Protein AF-A0A538HF07-F1 (afdb_monomer_lite)

Radius of gyration: 34.12 Å; chains: 1; bounding box: 93×125×79 Å

Structure (mmCIF, N/CA/C/O backbone):
data_AF-A0A538HF07-F1
#
_entry.id   AF-A0A538HF07-F1
#
loop_
_atom_site.group_PDB
_atom_site.id
_atom_site.type_symbol
_atom_site.label_atom_id
_atom_site.label_alt_id
_atom_site.label_comp_id
_atom_site.label_asym_id
_atom_site.label_entity_id
_atom_site.label_seq_id
_atom_site.pdbx_PDB_ins_code
_atom_site.Cartn_x
_atom_site.Cartn_y
_atom_site.Cartn_z
_atom_site.occupancy
_atom_site.B_iso_or_equiv
_atom_site.auth_seq_id
_atom_site.auth_comp_id
_atom_site.auth_asym_id
_atom_site.auth_atom_id
_atom_site.pdbx_PDB_model_num
ATOM 1 N N . MET A 1 1 ? 38.268 -44.925 -5.610 1.00 30.72 1 MET A N 1
ATOM 2 C CA . MET A 1 1 ? 37.942 -46.298 -6.066 1.00 30.72 1 MET A CA 1
ATOM 3 C C . MET A 1 1 ? 36.484 -46.274 -6.514 1.00 30.72 1 MET A C 1
ATOM 5 O O . MET A 1 1 ? 35.662 -45.876 -5.710 1.00 30.72 1 MET A O 1
ATOM 9 N N . ARG A 1 2 ? 36.176 -46.289 -7.828 1.00 22.30 2 ARG A N 1
ATOM 10 C CA . ARG A 1 2 ? 35.746 -47.477 -8.625 1.00 22.30 2 ARG A CA 1
ATOM 11 C C . ARG A 1 2 ? 34.731 -48.328 -7.835 1.00 22.30 2 ARG A C 1
ATOM 13 O O . ARG A 1 2 ? 35.088 -48.748 -6.749 1.00 22.30 2 ARG A O 1
ATOM 20 N N . ALA A 1 3 ? 33.506 -48.627 -8.270 1.00 22.14 3 ALA A N 1
ATOM 21 C CA . ALA A 1 3 ? 32.968 -49.020 -9.583 1.00 22.14 3 ALA A CA 1
ATOM 22 C C . ALA A 1 3 ? 31.409 -49.016 -9.469 1.00 22.14 3 ALA A C 1
ATOM 24 O O . ALA A 1 3 ? 30.913 -49.189 -8.363 1.00 22.14 3 ALA A O 1
ATOM 25 N N . ARG A 1 4 ? 30.603 -48.628 -10.482 1.00 22.08 4 ARG A N 1
ATOM 26 C CA . ARG A 1 4 ? 30.046 -49.456 -11.598 1.00 22.08 4 ARG A CA 1
ATOM 27 C C . ARG A 1 4 ? 29.388 -50.767 -11.115 1.00 22.08 4 ARG A C 1
ATOM 29 O O . ARG A 1 4 ? 29.988 -51.437 -10.295 1.00 22.08 4 ARG A O 1
ATOM 36 N N . ALA A 1 5 ? 28.283 -51.293 -11.645 1.00 23.44 5 ALA A N 1
ATOM 37 C CA . ALA A 1 5 ? 27.321 -50.981 -12.713 1.00 23.44 5 ALA A CA 1
ATOM 38 C C . ALA A 1 5 ? 26.344 -52.198 -12.785 1.00 23.44 5 ALA A C 1
ATOM 40 O O . ALA A 1 5 ? 26.513 -53.129 -12.002 1.00 23.44 5 ALA A O 1
ATOM 41 N N . VAL A 1 6 ? 25.485 -52.235 -13.822 1.00 21.48 6 VAL A N 1
ATOM 42 C CA . VAL A 1 6 ? 24.792 -53.412 -14.428 1.00 21.48 6 VAL A CA 1
ATOM 43 C C . VAL A 1 6 ? 23.362 -53.632 -13.888 1.00 21.48 6 VAL A C 1
ATOM 45 O O . VAL A 1 6 ? 23.205 -53.898 -12.707 1.00 21.48 6 VAL A O 1
ATOM 48 N N . VAL A 1 7 ? 22.256 -53.336 -14.604 1.00 22.55 7 VAL A N 1
ATOM 49 C CA . VAL A 1 7 ? 21.733 -53.703 -15.959 1.00 22.55 7 VAL A CA 1
ATOM 50 C C . VAL A 1 7 ? 21.274 -55.164 -16.063 1.00 22.55 7 VAL A C 1
ATOM 52 O O . VAL A 1 7 ? 22.055 -56.040 -15.731 1.00 22.55 7 VAL A O 1
ATOM 55 N N . VAL A 1 8 ? 20.050 -55.390 -16.582 1.00 21.86 8 VAL A N 1
ATOM 56 C CA . VAL A 1 8 ? 19.571 -56.469 -17.506 1.00 21.86 8 VAL A CA 1
ATOM 57 C C . VAL A 1 8 ? 18.020 -56.507 -17.421 1.00 21.86 8 VAL A C 1
ATOM 59 O O . VAL A 1 8 ? 17.496 -56.619 -16.321 1.00 21.86 8 VAL A O 1
ATOM 62 N N . LEU A 1 9 ? 17.275 -56.114 -18.479 1.00 22.00 9 LEU A N 1
ATOM 63 C CA . LEU A 1 9 ? 16.727 -56.921 -19.618 1.00 22.00 9 LEU A CA 1
ATOM 64 C C . LEU A 1 9 ? 15.464 -57.726 -19.189 1.00 22.00 9 LEU A C 1
ATOM 66 O O . LEU A 1 9 ? 15.476 -58.269 -18.099 1.00 22.00 9 LEU A O 1
ATOM 70 N N . MET A 1 10 ? 14.344 -57.897 -19.912 1.00 21.47 10 MET A N 1
ATOM 71 C CA . MET A 1 10 ? 13.984 -57.952 -21.346 1.00 21.47 10 MET A CA 1
ATOM 72 C C . MET A 1 10 ? 12.428 -57.901 -21.474 1.00 21.47 10 MET A C 1
ATOM 74 O O . MET A 1 10 ? 11.765 -58.327 -20.537 1.00 21.47 10 MET A O 1
ATOM 78 N N . MET A 1 11 ? 11.838 -57.263 -22.508 1.00 21.69 11 MET A N 1
ATOM 79 C CA . MET A 1 11 ? 11.136 -57.856 -23.696 1.00 21.69 11 MET A CA 1
ATOM 80 C C . MET A 1 11 ? 9.912 -58.764 -23.406 1.00 21.69 11 MET A C 1
ATOM 82 O O . MET A 1 11 ? 9.958 -59.539 -22.469 1.00 21.69 11 MET A O 1
ATOM 86 N N . ALA A 1 12 ? 8.821 -58.859 -24.184 1.00 22.27 12 ALA A N 1
ATOM 87 C CA . ALA A 1 12 ? 8.320 -58.292 -25.449 1.00 22.27 12 ALA A CA 1
ATOM 88 C C . ALA A 1 12 ? 6.874 -58.832 -25.690 1.00 22.27 12 ALA A C 1
ATOM 90 O O . ALA A 1 12 ? 6.465 -59.770 -25.011 1.00 22.27 12 ALA A O 1
ATOM 91 N N . GLY A 1 13 ? 6.163 -58.328 -26.718 1.00 21.56 13 GLY A N 1
ATOM 92 C CA . GLY A 1 13 ? 5.029 -59.017 -27.386 1.00 21.56 13 GLY A CA 1
ATOM 93 C C . GLY A 1 13 ? 3.684 -58.265 -27.314 1.00 21.56 13 GLY A C 1
ATOM 94 O O . GLY A 1 13 ? 3.102 -58.261 -26.243 1.00 21.56 13 GLY A O 1
ATOM 95 N N . VAL A 1 14 ? 3.167 -57.493 -28.290 1.00 23.50 14 VAL A N 1
ATOM 96 C CA . VAL A 1 14 ? 2.833 -57.684 -29.733 1.00 23.50 14 VAL A CA 1
ATOM 97 C C . VAL A 1 14 ? 1.305 -57.815 -29.961 1.00 23.50 14 VAL A C 1
ATOM 99 O O . VAL A 1 14 ? 0.704 -58.767 -29.484 1.00 23.50 14 VAL A O 1
ATOM 102 N N . SER A 1 15 ? 0.769 -56.897 -30.797 1.00 21.88 15 SER A N 1
ATOM 103 C CA . SER A 1 15 ? -0.418 -56.975 -31.700 1.00 21.88 15 SER A CA 1
ATOM 104 C C . SER A 1 15 ? -1.835 -57.143 -31.115 1.00 21.88 15 SER A C 1
ATOM 106 O O . SER A 1 15 ? -2.015 -57.811 -30.115 1.00 21.88 15 SER A O 1
ATOM 108 N N . ALA A 1 16 ? -2.942 -56.691 -31.722 1.00 21.72 16 ALA A N 1
ATOM 109 C CA . ALA A 1 16 ? -3.279 -55.807 -32.850 1.00 21.72 16 ALA A CA 1
ATOM 110 C C . ALA A 1 16 ? -4.834 -55.701 -32.922 1.00 21.72 16 ALA A C 1
ATOM 112 O O . ALA A 1 16 ? -5.527 -56.512 -32.314 1.00 21.72 16 ALA A O 1
ATOM 113 N N . CYS A 1 17 ? -5.334 -54.783 -33.765 1.00 20.75 17 CYS A N 1
ATOM 114 C CA . CYS A 1 17 ? -6.664 -54.745 -34.417 1.00 20.75 17 CYS A CA 1
ATOM 115 C C . CYS A 1 17 ? -7.893 -54.129 -33.698 1.00 20.75 17 CYS A C 1
ATOM 117 O O . CYS A 1 17 ? -8.545 -54.740 -32.861 1.00 20.75 17 CYS A O 1
ATOM 119 N N . SER A 1 18 ? -8.287 -52.949 -34.201 1.00 22.86 18 SER A N 1
ATOM 120 C CA . SER A 1 18 ? -9.673 -52.439 -34.364 1.00 22.86 18 SER A CA 1
ATOM 121 C C . SER A 1 18 ? -10.415 -53.220 -35.495 1.00 22.86 18 SER A C 1
ATOM 123 O O . SER A 1 18 ? -9.762 -54.095 -36.071 1.00 22.86 18 SER A O 1
ATOM 125 N N . PRO A 1 19 ? -11.666 -52.910 -35.957 1.00 39.81 19 PRO A N 1
ATOM 126 C CA . PRO A 1 19 ? -12.595 -51.800 -35.633 1.00 39.81 19 PRO A CA 1
ATOM 127 C C . PRO A 1 19 ? -14.130 -52.137 -35.674 1.00 39.81 19 PRO A C 1
ATOM 129 O O . PRO A 1 19 ? -14.523 -53.278 -35.880 1.00 39.81 19 PRO A O 1
ATOM 132 N N . HIS A 1 20 ? -14.961 -51.073 -35.606 1.00 24.64 20 HIS A N 1
ATOM 133 C CA . HIS A 1 20 ? -16.383 -50.938 -36.035 1.00 24.64 20 HIS A CA 1
ATOM 134 C C . HIS A 1 20 ? -17.462 -51.531 -35.110 1.00 24.64 20 HIS A C 1
ATOM 136 O O . HIS A 1 20 ? -17.249 -52.551 -34.482 1.00 24.64 20 HIS A O 1
ATOM 142 N N . ALA A 1 21 ? -18.700 -51.040 -35.021 1.00 24.34 21 ALA A N 1
ATOM 143 C CA . ALA A 1 21 ? -19.414 -49.793 -35.324 1.00 24.34 21 ALA A CA 1
ATOM 144 C C . ALA A 1 21 ? -20.867 -50.021 -34.824 1.00 24.34 21 ALA A C 1
ATOM 146 O O . ALA A 1 21 ? -21.259 -51.175 -34.640 1.00 24.34 21 ALA A O 1
ATOM 147 N N . SER A 1 22 ? -21.674 -48.954 -34.743 1.00 23.77 22 SER A N 1
ATOM 148 C CA . SER A 1 22 ? -23.155 -48.907 -34.888 1.00 23.77 22 SER A CA 1
ATOM 149 C C . SER A 1 22 ? -23.925 -48.383 -33.669 1.00 23.77 22 SER A C 1
ATOM 151 O O . SER A 1 22 ? -24.021 -49.028 -32.631 1.00 23.77 22 SER A O 1
ATOM 153 N N . SER A 1 23 ? -24.550 -47.217 -33.862 1.00 27.61 23 SER A N 1
ATOM 154 C CA . SER A 1 23 ? -25.775 -46.793 -33.167 1.00 27.61 23 SER A CA 1
ATOM 155 C C . SER A 1 23 ? -26.993 -47.559 -33.702 1.00 27.61 23 SER A C 1
ATOM 157 O O . SER A 1 23 ? -26.930 -48.125 -34.796 1.00 27.61 23 SER A O 1
ATOM 159 N N . PRO A 1 24 ? -28.131 -47.511 -32.989 1.00 29.62 24 PRO A N 1
ATOM 160 C CA . PRO A 1 24 ? -29.242 -46.709 -33.511 1.00 29.62 24 PRO A CA 1
ATOM 161 C C . PRO A 1 24 ? -30.043 -45.943 -32.439 1.00 29.62 24 PRO A C 1
ATOM 163 O O . PRO A 1 24 ? -29.897 -46.144 -31.237 1.00 29.62 24 PRO A O 1
ATOM 166 N N . ALA A 1 25 ? -30.874 -45.025 -32.935 1.00 25.31 25 ALA A N 1
ATOM 167 C CA . ALA A 1 25 ? -31.701 -44.059 -32.218 1.00 25.31 25 ALA A CA 1
ATOM 168 C C . ALA A 1 25 ? -33.182 -44.491 -32.070 1.00 25.31 25 ALA A C 1
ATOM 170 O O . ALA A 1 25 ? -33.588 -45.508 -32.629 1.00 25.31 25 ALA A O 1
ATOM 171 N N . LEU A 1 26 ? -33.964 -43.584 -31.447 1.00 25.27 26 LEU A N 1
ATOM 172 C CA . LEU A 1 26 ? -35.438 -43.457 -31.329 1.00 25.27 26 LEU A CA 1
ATOM 173 C C . LEU A 1 26 ? -36.070 -44.215 -30.137 1.00 25.27 26 LEU A C 1
ATOM 175 O O . LEU A 1 26 ? -35.702 -45.338 -29.843 1.00 25.27 26 LEU A O 1
ATOM 179 N N . THR A 1 27 ? -37.006 -43.659 -29.351 1.00 24.30 27 THR A N 1
ATOM 180 C CA . THR A 1 27 ? -38.187 -42.864 -29.743 1.00 24.30 27 THR A CA 1
ATOM 181 C C . THR A 1 27 ? -38.779 -42.070 -28.558 1.00 24.30 27 THR A C 1
ATOM 183 O O . THR A 1 27 ? -38.607 -42.415 -27.394 1.00 24.30 27 THR A O 1
ATOM 186 N N . THR A 1 28 ? -39.524 -41.027 -28.912 1.00 26.03 28 THR A N 1
ATOM 187 C CA . THR A 1 28 ? -40.343 -40.079 -28.139 1.00 26.03 28 THR A CA 1
ATOM 188 C C . THR A 1 28 ? -41.620 -40.667 -27.519 1.00 26.03 28 THR A C 1
ATOM 190 O O . THR A 1 28 ? -42.248 -41.541 -28.108 1.00 26.03 28 THR A O 1
ATOM 193 N N . THR A 1 29 ? -42.118 -40.081 -26.417 1.00 24.47 29 THR A N 1
ATOM 194 C CA . THR A 1 29 ? -43.569 -39.991 -26.123 1.00 24.47 29 THR A CA 1
ATOM 195 C C . THR A 1 29 ? -43.890 -38.754 -25.265 1.00 24.47 29 THR A C 1
ATOM 197 O O . THR A 1 29 ? -43.218 -38.462 -24.282 1.00 24.47 29 THR A O 1
ATOM 200 N N . THR A 1 30 ? -44.926 -38.023 -25.677 1.00 26.02 30 THR A N 1
ATOM 201 C CA . THR A 1 30 ? -45.487 -36.775 -25.123 1.00 26.02 30 THR A CA 1
ATOM 202 C C . THR A 1 30 ? -46.804 -37.002 -24.369 1.00 26.02 30 THR A C 1
ATOM 204 O O . THR A 1 30 ? -47.572 -37.847 -24.821 1.00 26.02 30 THR A O 1
ATOM 207 N N . ALA A 1 31 ? -47.108 -36.166 -23.355 1.00 25.61 31 ALA A N 1
ATOM 208 C CA . ALA A 1 31 ? -48.436 -35.670 -22.880 1.00 25.61 31 ALA A CA 1
ATOM 209 C C . ALA A 1 31 ? -48.375 -35.384 -21.354 1.00 25.61 31 ALA A C 1
ATOM 211 O O . ALA A 1 31 ? -47.750 -36.157 -20.647 1.00 25.61 31 ALA A O 1
ATOM 212 N N . ARG A 1 32 ? -49.004 -34.390 -20.704 1.00 25.22 32 ARG A N 1
ATOM 213 C CA . ARG A 1 32 ? -49.846 -33.218 -21.030 1.00 25.22 32 ARG A CA 1
ATOM 214 C C . ARG A 1 32 ? -49.976 -32.387 -19.724 1.00 25.22 32 ARG A C 1
ATOM 216 O O . ARG A 1 32 ? -49.919 -32.954 -18.639 1.00 25.22 32 ARG A O 1
ATOM 223 N N . ALA A 1 33 ? -50.148 -31.068 -19.831 1.00 27.92 33 ALA A N 1
ATOM 224 C CA . ALA A 1 33 ? -50.220 -30.095 -18.724 1.00 27.92 33 ALA A CA 1
ATOM 225 C C . ALA A 1 33 ? -51.589 -30.016 -18.002 1.00 27.92 33 ALA A C 1
ATOM 227 O O . ALA A 1 33 ? -52.598 -30.438 -18.575 1.00 27.92 33 ALA A O 1
ATOM 228 N N . PRO A 1 34 ? -51.649 -29.322 -16.840 1.00 27.41 34 PRO A N 1
ATOM 229 C CA . PRO A 1 34 ? -52.756 -28.402 -16.565 1.00 27.41 34 PRO A CA 1
ATOM 230 C C . PRO A 1 34 ? -52.342 -26.996 -16.051 1.00 27.41 34 PRO A C 1
ATOM 232 O O . PRO A 1 34 ? -51.533 -26.839 -15.145 1.00 27.41 34 PRO A O 1
ATOM 235 N N . ALA A 1 35 ? -52.960 -25.999 -16.692 1.00 26.41 35 ALA A N 1
ATOM 236 C CA . ALA A 1 35 ? -53.429 -24.658 -16.291 1.00 26.41 35 ALA A CA 1
ATOM 237 C C . ALA A 1 35 ? -52.896 -23.897 -15.038 1.00 26.41 35 ALA A C 1
ATOM 239 O O . ALA A 1 35 ? -53.268 -24.174 -13.905 1.00 26.41 35 ALA A O 1
ATOM 240 N N . THR A 1 36 ? -52.156 -22.814 -15.331 1.00 28.06 36 THR A N 1
ATOM 241 C CA . THR A 1 36 ? -52.295 -21.385 -14.920 1.00 28.06 36 THR A CA 1
ATOM 242 C C . THR A 1 36 ? -52.733 -20.952 -13.504 1.00 28.06 36 THR A C 1
ATOM 244 O O . THR A 1 36 ? -53.911 -21.012 -13.163 1.00 28.06 36 THR A O 1
ATOM 247 N N . ALA A 1 37 ? -51.816 -20.245 -12.820 1.00 26.22 37 ALA A N 1
ATOM 248 C CA . ALA A 1 37 ? -52.055 -19.073 -11.956 1.00 26.22 37 ALA A CA 1
ATOM 249 C C . ALA A 1 37 ? -50.856 -18.088 -12.098 1.00 26.22 37 ALA A C 1
ATOM 251 O O . ALA A 1 37 ? -49.751 -18.551 -12.390 1.00 26.22 37 ALA A O 1
ATOM 252 N N . PRO A 1 38 ? -51.028 -16.753 -11.978 1.00 31.00 38 PRO A N 1
ATOM 253 C CA . PRO A 1 38 ? -50.054 -15.782 -12.477 1.00 31.00 38 PRO A CA 1
ATOM 254 C C . PRO A 1 38 ? -48.956 -15.494 -11.446 1.00 31.00 38 PRO A C 1
ATOM 256 O O . PRO A 1 38 ? -49.234 -14.987 -10.361 1.00 31.00 38 PRO A O 1
ATOM 259 N N . ALA A 1 39 ? -47.701 -15.769 -11.801 1.00 26.56 39 ALA A N 1
ATOM 260 C CA . ALA A 1 39 ? -46.536 -15.344 -11.033 1.00 26.56 39 ALA A CA 1
ATOM 261 C C . ALA A 1 39 ? -45.781 -14.263 -11.814 1.00 26.56 39 ALA A C 1
ATOM 263 O O . ALA A 1 39 ? -45.295 -14.480 -12.922 1.00 26.56 39 ALA A O 1
ATOM 264 N N . THR A 1 40 ? -45.718 -13.079 -11.219 1.00 30.23 40 THR A N 1
ATOM 265 C CA . THR A 1 40 ? -44.904 -11.935 -11.628 1.00 30.23 40 THR A CA 1
ATOM 266 C C . THR A 1 40 ? -43.428 -12.329 -11.708 1.00 30.23 40 THR A C 1
ATOM 268 O O . THR A 1 40 ? -42.786 -12.554 -10.682 1.00 30.23 40 THR A O 1
ATOM 271 N N . THR A 1 41 ? -42.874 -12.399 -12.917 1.00 28.17 41 THR A N 1
ATOM 272 C CA . THR A 1 41 ? -41.437 -12.587 -13.134 1.00 28.17 41 THR A CA 1
ATOM 273 C C . THR A 1 41 ? -40.706 -11.257 -12.955 1.00 28.17 41 THR A C 1
ATOM 275 O O . THR A 1 41 ? -40.642 -10.449 -13.878 1.00 28.17 41 THR A O 1
ATOM 278 N N . ASN A 1 42 ? -40.120 -11.048 -11.775 1.00 35.25 42 ASN A N 1
ATOM 279 C CA . ASN A 1 42 ? -38.954 -10.179 -11.621 1.00 35.25 42 ASN A CA 1
ATOM 280 C C . ASN A 1 42 ? -37.732 -10.951 -12.138 1.00 35.25 42 ASN A C 1
ATOM 282 O O . ASN A 1 42 ? -37.033 -11.605 -11.367 1.00 35.25 42 ASN A O 1
ATOM 286 N N . ALA A 1 43 ? -37.511 -10.921 -13.451 1.00 28.45 43 ALA A N 1
ATOM 287 C CA . ALA A 1 43 ? -36.224 -11.287 -14.027 1.00 28.45 43 ALA A CA 1
ATOM 288 C C . ALA A 1 43 ? -35.356 -10.014 -14.091 1.00 28.45 43 ALA A C 1
ATOM 290 O O . ALA A 1 43 ? -35.826 -9.005 -14.625 1.00 28.45 43 ALA A O 1
ATOM 291 N N . PRO A 1 44 ? -34.125 -10.008 -13.547 1.00 31.12 44 PRO A N 1
ATOM 292 C CA . PRO A 1 44 ? -33.183 -8.921 -13.794 1.00 31.12 44 PRO A CA 1
ATOM 293 C C . PRO A 1 44 ? -32.879 -8.843 -15.302 1.00 31.12 44 PRO A C 1
ATOM 295 O O . PRO A 1 44 ? -32.843 -9.886 -15.964 1.00 31.12 44 PRO A O 1
ATOM 298 N N . PRO A 1 45 ? -32.682 -7.642 -15.876 1.00 28.92 45 PRO A N 1
ATOM 299 C CA . PRO A 1 45 ? -32.421 -7.508 -17.301 1.00 28.92 45 PRO A CA 1
ATOM 300 C C . PRO A 1 45 ? -31.125 -8.243 -17.649 1.00 28.92 45 PRO A C 1
ATOM 302 O O . PRO A 1 45 ? -30.064 -7.973 -17.087 1.00 28.92 45 PRO A O 1
ATOM 305 N N . THR A 1 46 ? -31.220 -9.195 -18.573 1.00 27.03 46 THR A N 1
ATOM 306 C CA . THR A 1 46 ? -30.070 -9.895 -19.140 1.00 27.03 46 THR A CA 1
ATOM 307 C C . THR A 1 46 ? -29.245 -8.883 -19.930 1.00 27.03 46 THR A C 1
ATOM 309 O O . THR A 1 46 ? -29.661 -8.437 -20.998 1.00 27.03 46 THR A O 1
ATOM 312 N N . ILE A 1 47 ? -28.090 -8.482 -19.401 1.00 30.58 47 ILE A N 1
ATOM 313 C CA . ILE A 1 47 ? -27.102 -7.728 -20.174 1.00 30.58 47 ILE A CA 1
ATOM 314 C C . ILE A 1 47 ? -26.548 -8.704 -21.213 1.00 30.58 47 ILE A C 1
ATOM 316 O O . ILE A 1 47 ? -25.892 -9.684 -20.865 1.00 30.58 47 ILE A O 1
ATOM 320 N N . ALA A 1 48 ? -26.880 -8.478 -22.483 1.00 26.91 48 ALA A N 1
ATOM 321 C CA . ALA A 1 48 ? -26.327 -9.256 -23.581 1.00 26.91 48 ALA A CA 1
ATOM 322 C C . ALA A 1 48 ? -24.792 -9.101 -23.605 1.00 26.91 48 ALA A C 1
ATOM 324 O O . ALA A 1 48 ? -24.296 -7.991 -23.387 1.00 26.91 48 ALA A O 1
ATOM 325 N N . PRO A 1 49 ? -24.028 -10.176 -23.873 1.00 31.02 49 PRO A N 1
ATOM 326 C CA . PRO A 1 49 ? -22.583 -10.071 -24.028 1.00 31.02 49 PRO A CA 1
ATOM 327 C C . PRO A 1 49 ? -22.259 -9.121 -25.193 1.00 31.02 49 PRO A C 1
ATOM 329 O O . PRO A 1 49 ? -22.985 -9.122 -26.195 1.00 31.02 49 PRO A O 1
ATOM 332 N N . PRO A 1 50 ? -21.198 -8.298 -25.095 1.00 31.66 50 PRO A N 1
ATOM 333 C CA . PRO A 1 50 ? -20.841 -7.390 -26.169 1.00 31.66 50 PRO A CA 1
ATOM 334 C C . PRO A 1 50 ? -20.482 -8.215 -27.404 1.00 31.66 50 PRO A C 1
ATOM 336 O O . PRO A 1 50 ? -19.565 -9.033 -27.391 1.00 31.66 50 PRO A O 1
ATOM 339 N N . THR A 1 51 ? -21.232 -8.005 -28.482 1.00 29.72 51 THR A N 1
ATOM 340 C CA . THR A 1 51 ? -20.909 -8.535 -29.803 1.00 29.72 51 THR A CA 1
ATOM 341 C C . THR A 1 51 ? -19.510 -8.076 -30.195 1.00 29.72 51 THR A C 1
ATOM 343 O O . THR A 1 51 ? -19.263 -6.876 -30.328 1.00 29.72 51 THR A O 1
ATOM 346 N N . THR A 1 52 ? -18.608 -9.029 -30.417 1.00 39.22 52 THR A N 1
ATOM 347 C CA . THR A 1 52 ? -17.298 -8.841 -31.047 1.00 39.22 52 THR A CA 1
ATOM 348 C C . THR A 1 52 ? -17.483 -8.517 -32.532 1.00 39.22 52 THR A C 1
ATOM 350 O O . THR A 1 52 ? -17.218 -9.318 -33.423 1.00 39.22 52 THR A O 1
ATOM 353 N N . GLY A 1 53 ? -17.996 -7.319 -32.808 1.00 29.28 53 GLY A N 1
ATOM 354 C CA . GLY A 1 53 ? -18.026 -6.726 -34.136 1.00 29.28 53 GLY A CA 1
ATOM 355 C C . GLY A 1 53 ? -16.788 -5.863 -34.329 1.00 29.28 53 GLY A C 1
ATOM 356 O O . GLY A 1 53 ? -16.657 -4.821 -33.691 1.00 29.28 53 GLY A O 1
ATOM 357 N N . GLY A 1 54 ? -15.889 -6.289 -35.216 1.00 36.97 54 GLY A N 1
ATOM 358 C CA . GLY A 1 54 ? -14.809 -5.460 -35.735 1.00 36.97 54 GLY A CA 1
ATOM 359 C C . GLY A 1 54 ? -15.372 -4.251 -36.480 1.00 36.97 54 GLY A C 1
ATOM 360 O O . GLY A 1 54 ? -15.588 -4.296 -37.685 1.00 36.97 54 GLY A O 1
ATOM 361 N N . ALA A 1 55 ? -15.599 -3.166 -35.753 1.00 32.22 55 ALA A N 1
ATOM 362 C CA . ALA A 1 55 ? -15.671 -1.823 -36.292 1.00 32.22 55 ALA A CA 1
ATOM 363 C C . ALA A 1 55 ? -14.552 -1.043 -35.609 1.00 32.22 55 ALA A C 1
ATOM 365 O O . ALA A 1 55 ? -14.509 -0.965 -34.381 1.00 32.22 55 ALA A O 1
ATOM 366 N N . ALA A 1 56 ? -13.621 -0.499 -36.395 1.00 38.06 56 ALA A N 1
ATOM 367 C CA . ALA A 1 56 ? -12.709 0.522 -35.905 1.00 38.06 56 ALA A CA 1
ATOM 368 C C . ALA A 1 56 ? -13.558 1.564 -35.170 1.00 38.06 56 ALA A C 1
ATOM 370 O O . ALA A 1 56 ? -14.461 2.145 -35.774 1.00 38.06 56 ALA A O 1
ATOM 371 N N . ALA A 1 57 ? -13.338 1.713 -33.863 1.00 36.16 57 ALA A N 1
ATOM 372 C CA . ALA A 1 57 ? -14.104 2.628 -33.040 1.00 36.16 57 ALA A CA 1
ATOM 373 C C . ALA A 1 57 ? -13.960 4.031 -33.638 1.00 36.16 57 ALA A C 1
ATOM 375 O O . ALA A 1 57 ? -12.925 4.680 -33.485 1.00 36.16 57 ALA A O 1
ATOM 376 N N . ALA A 1 58 ? -14.991 4.490 -34.347 1.00 44.75 58 ALA A N 1
ATOM 377 C CA . ALA A 1 58 ? -15.219 5.909 -34.512 1.00 44.75 58 ALA A CA 1
ATOM 378 C C . ALA A 1 58 ? -15.254 6.461 -33.084 1.00 44.75 58 ALA A C 1
ATOM 380 O O . ALA A 1 58 ? -16.123 6.075 -32.300 1.00 44.75 58 ALA A O 1
ATOM 381 N N . GLY A 1 59 ? -14.222 7.224 -32.709 1.00 44.12 59 GLY A N 1
ATOM 382 C CA . GLY A 1 59 ? -14.057 7.708 -31.343 1.00 44.12 59 GLY A CA 1
ATOM 383 C C . GLY A 1 59 ? -15.347 8.367 -30.873 1.00 44.12 59 GLY A C 1
ATOM 384 O O . GLY A 1 59 ? -15.957 9.118 -31.638 1.00 44.12 59 GLY A O 1
ATOM 385 N N . CYS A 1 60 ? -15.780 8.062 -29.645 1.00 42.50 60 CYS A N 1
ATOM 386 C CA . CYS A 1 60 ? -16.893 8.780 -29.035 1.00 42.50 60 CYS A CA 1
ATOM 387 C C . CYS A 1 60 ? -16.645 10.282 -29.229 1.00 42.50 60 CYS A C 1
ATOM 389 O O . CYS A 1 60 ? -15.555 10.745 -28.871 1.00 42.50 60 CYS A O 1
ATOM 391 N N . PRO A 1 61 ? -17.584 11.041 -29.821 1.00 56.03 61 PRO A N 1
ATOM 392 C CA . PRO A 1 61 ? -17.409 12.476 -29.956 1.00 56.03 61 PRO A CA 1
ATOM 393 C C . PRO A 1 61 ? -17.181 13.043 -28.556 1.00 56.03 61 PRO A C 1
ATOM 395 O O . PRO A 1 61 ? -18.032 12.879 -27.688 1.00 56.03 61 PRO A O 1
ATOM 398 N N . VAL A 1 62 ? -16.013 13.648 -28.324 1.00 56.31 62 VAL A N 1
ATOM 399 C CA . VAL A 1 62 ? -15.705 14.321 -27.059 1.00 56.31 62 VAL A CA 1
ATOM 400 C C . VAL A 1 62 ? -16.591 15.567 -27.020 1.00 56.31 62 VAL A C 1
ATOM 402 O O . VAL A 1 62 ? -16.374 16.472 -27.833 1.00 56.31 62 VAL A O 1
ATOM 405 N N . PRO A 1 63 ? -17.625 15.627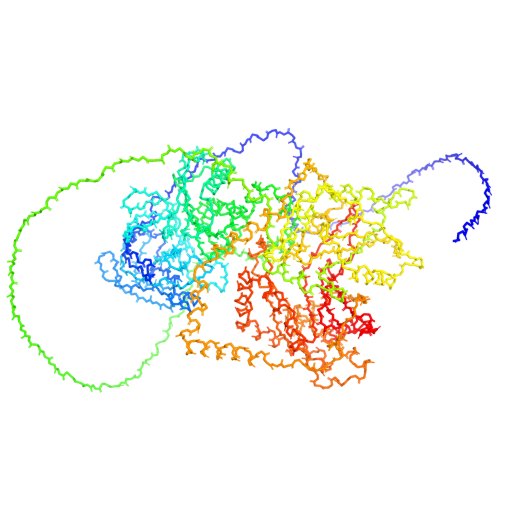 -26.160 1.00 58.19 63 PRO A N 1
ATOM 406 C CA . PRO A 1 63 ? -18.455 16.816 -26.073 1.00 58.19 63 PRO A CA 1
ATOM 407 C C . PRO A 1 63 ? -17.595 17.999 -25.620 1.00 58.19 63 PRO A C 1
ATOM 409 O O . PRO A 1 63 ? -16.647 17.841 -24.847 1.00 58.19 63 PRO A O 1
ATOM 412 N N . ALA A 1 64 ? -17.919 19.199 -26.104 1.00 64.12 64 ALA A N 1
ATOM 413 C CA . ALA A 1 64 ? -17.280 20.410 -25.608 1.00 64.12 64 ALA A CA 1
ATOM 414 C C . ALA A 1 64 ? -17.492 20.512 -24.088 1.00 64.12 64 ALA A C 1
ATOM 416 O O . ALA A 1 64 ? -18.594 20.255 -23.596 1.00 64.12 64 ALA A O 1
ATOM 417 N N . ARG A 1 65 ? -16.439 20.876 -23.343 1.00 70.94 65 ARG A N 1
ATOM 418 C CA . ARG A 1 65 ? -16.524 21.042 -21.886 1.00 70.94 65 ARG A CA 1
ATOM 419 C C . ARG A 1 65 ? -17.617 22.064 -21.551 1.00 70.94 65 ARG A C 1
ATOM 421 O O . ARG A 1 65 ? -17.656 23.139 -22.148 1.00 70.94 65 ARG A O 1
ATOM 428 N N . ALA A 1 66 ? -18.459 21.745 -20.568 1.00 75.06 66 ALA A N 1
ATOM 429 C CA . ALA A 1 66 ? -19.413 22.699 -20.017 1.00 75.06 66 ALA A CA 1
ATOM 430 C C . ALA A 1 66 ? -18.686 23.950 -19.491 1.00 75.06 66 ALA A C 1
ATOM 432 O O . ALA A 1 66 ? -17.620 23.857 -18.878 1.00 75.06 66 ALA A O 1
ATOM 433 N N . ALA A 1 67 ? -19.255 25.128 -19.741 1.00 81.88 67 ALA A N 1
ATOM 434 C CA . ALA A 1 67 ? -18.722 26.355 -19.166 1.00 81.88 67 ALA A CA 1
ATOM 435 C C . ALA A 1 67 ? -18.845 26.302 -17.629 1.00 81.88 67 ALA A C 1
ATOM 437 O O . ALA A 1 67 ? -19.866 25.822 -17.133 1.00 81.88 67 ALA A O 1
ATOM 438 N N . PRO A 1 68 ? -17.849 26.796 -16.869 1.00 84.06 68 PRO A N 1
ATOM 439 C CA . PRO A 1 68 ? -17.961 26.882 -15.417 1.00 84.06 68 PRO A CA 1
ATOM 440 C C . PRO A 1 68 ? -19.157 27.739 -14.991 1.00 84.06 68 PRO A C 1
ATOM 442 O O . PRO A 1 68 ? -19.416 28.772 -15.614 1.00 84.06 68 PRO A O 1
ATOM 445 N N . ASP A 1 69 ? -19.823 27.359 -13.898 1.00 85.81 69 ASP A N 1
ATOM 446 C CA . ASP A 1 69 ? -20.950 28.108 -13.331 1.00 85.81 69 ASP A CA 1
ATOM 447 C C . ASP A 1 69 ? -20.565 29.584 -13.095 1.00 85.81 69 ASP A C 1
ATOM 449 O O . ASP A 1 69 ? -19.611 29.848 -12.354 1.00 85.81 69 ASP A O 1
ATOM 453 N N . PRO A 1 70 ? -21.241 30.564 -13.726 1.00 87.06 70 PRO A N 1
ATOM 454 C CA . PRO A 1 70 ? -20.923 31.982 -13.562 1.00 87.06 70 PRO A CA 1
ATOM 455 C C . PRO A 1 70 ? -21.133 32.519 -12.135 1.00 87.06 70 PRO A C 1
ATOM 457 O O . PRO A 1 70 ? -20.465 33.498 -11.774 1.00 87.06 70 PRO A O 1
ATOM 460 N N . GLU A 1 71 ? -22.003 31.888 -11.339 1.00 88.12 71 GLU A N 1
ATOM 461 C CA . GLU A 1 71 ? -22.353 32.282 -9.964 1.00 88.12 71 GLU A CA 1
ATOM 462 C C . GLU A 1 71 ? -21.499 31.590 -8.891 1.00 88.12 71 GLU A C 1
ATOM 464 O O . GLU A 1 71 ? -21.685 31.821 -7.692 1.00 88.12 71 GLU A O 1
ATOM 469 N N . ARG A 1 72 ? -20.504 30.802 -9.314 1.00 93.00 72 ARG A N 1
ATOM 470 C CA . ARG A 1 72 ? -19.560 30.130 -8.421 1.00 93.00 72 ARG A CA 1
ATOM 471 C C . ARG A 1 72 ? -18.881 31.087 -7.427 1.00 93.00 72 ARG A C 1
ATOM 473 O O . ARG A 1 72 ? -18.648 32.262 -7.755 1.00 93.00 72 ARG A O 1
ATOM 480 N N . PRO A 1 73 ? -18.482 30.601 -6.237 1.00 96.25 73 PRO A N 1
ATOM 481 C CA . PRO A 1 73 ? -17.835 31.437 -5.239 1.00 96.25 73 PRO A CA 1
ATOM 482 C C . PRO A 1 73 ? -16.558 32.102 -5.747 1.00 96.25 73 PRO A C 1
ATOM 484 O O . PRO A 1 73 ? -15.815 31.550 -6.561 1.00 96.25 73 PRO A O 1
ATOM 487 N N . ARG A 1 74 ? -16.279 33.296 -5.225 1.00 98.06 74 ARG A N 1
ATOM 488 C CA . ARG A 1 74 ? -15.060 34.050 -5.537 1.00 98.06 74 ARG A CA 1
ATOM 489 C C . ARG A 1 74 ? -14.322 34.406 -4.264 1.00 98.06 74 ARG A C 1
ATOM 491 O O . ARG A 1 74 ? -14.837 35.168 -3.447 1.00 98.06 74 ARG A O 1
ATOM 498 N N . TYR A 1 75 ? -13.116 33.878 -4.136 1.00 98.19 75 TYR A N 1
ATOM 499 C CA . TYR A 1 75 ? -12.194 34.110 -3.041 1.00 98.19 75 TYR A CA 1
ATOM 500 C C . TYR A 1 75 ? -11.194 35.202 -3.412 1.00 98.19 75 TYR A C 1
ATOM 502 O O . TYR A 1 75 ? -10.545 35.147 -4.456 1.00 98.19 75 TYR A O 1
ATOM 510 N N . ALA A 1 76 ? -11.023 36.164 -2.515 1.00 98.38 76 ALA A N 1
ATOM 511 C CA . ALA A 1 76 ? -9.880 37.059 -2.483 1.00 98.38 76 ALA A CA 1
ATOM 512 C C . ALA A 1 76 ? -9.101 36.795 -1.192 1.00 98.38 76 ALA A C 1
ATOM 514 O O . ALA A 1 76 ? -9.660 36.881 -0.095 1.00 98.38 76 ALA A O 1
ATOM 515 N N . LEU A 1 77 ? -7.822 36.450 -1.332 1.00 97.75 77 LEU A N 1
ATOM 516 C CA . LEU A 1 77 ? -6.935 36.119 -0.220 1.00 97.75 77 LEU A CA 1
ATOM 517 C C . LEU A 1 77 ? -5.703 37.022 -0.244 1.00 97.75 77 LEU A C 1
ATOM 519 O O . LEU A 1 77 ? -5.013 37.137 -1.259 1.00 97.75 77 LEU A O 1
ATOM 523 N N . HIS A 1 78 ? -5.381 37.615 0.899 1.00 98.06 78 HIS A N 1
ATOM 524 C CA . HIS A 1 78 ? -4.121 38.323 1.111 1.00 98.06 78 HIS A CA 1
ATOM 525 C C . HIS A 1 78 ? -3.334 37.597 2.194 1.00 98.06 78 HIS A C 1
ATOM 527 O O . HIS A 1 78 ? -3.846 37.457 3.296 1.00 98.06 78 HIS A O 1
ATOM 533 N N . LEU A 1 79 ? -2.128 37.113 1.889 1.00 98.12 79 LEU A N 1
ATOM 534 C CA . LEU A 1 79 ? -1.333 36.259 2.776 1.00 98.12 79 LEU A CA 1
ATOM 535 C C . LEU A 1 79 ? 0.013 36.917 3.114 1.00 98.12 79 LEU A C 1
ATOM 537 O O . LEU A 1 79 ? 0.753 37.295 2.209 1.00 98.12 79 LEU A O 1
ATOM 541 N N . ASP A 1 80 ? 0.364 36.991 4.397 1.00 98.00 80 ASP A N 1
ATOM 542 C CA . ASP A 1 80 ? 1.727 37.221 4.905 1.00 98.00 80 ASP A CA 1
ATOM 543 C C . ASP A 1 80 ? 2.240 35.896 5.480 1.00 98.00 80 ASP A C 1
ATOM 545 O O . ASP A 1 80 ? 1.768 35.429 6.522 1.00 98.00 80 ASP A O 1
ATOM 549 N N . ILE A 1 81 ? 3.175 35.262 4.767 1.00 98.19 81 ILE A N 1
ATOM 550 C CA . ILE A 1 81 ? 3.718 33.949 5.121 1.00 98.19 81 ILE A CA 1
ATOM 551 C C . ILE A 1 81 ? 5.132 34.122 5.668 1.00 98.19 81 ILE A C 1
ATOM 553 O O . ILE A 1 81 ? 6.003 34.680 5.005 1.00 98.19 81 ILE A O 1
ATOM 557 N N . ARG A 1 82 ? 5.387 33.554 6.851 1.00 97.06 82 ARG A N 1
ATOM 558 C CA . ARG A 1 82 ? 6.688 33.575 7.536 1.00 97.06 82 ARG A CA 1
ATOM 559 C C . ARG A 1 82 ? 7.224 32.148 7.684 1.00 97.06 82 ARG A C 1
ATOM 561 O O . ARG A 1 82 ? 6.950 31.505 8.706 1.00 97.06 82 ARG A O 1
ATOM 568 N N . PRO A 1 83 ? 7.957 31.613 6.686 1.00 94.69 83 PRO A N 1
ATOM 569 C CA . PRO A 1 83 ? 8.431 30.225 6.688 1.00 94.69 83 PRO A CA 1
ATOM 570 C C . PRO A 1 83 ? 9.287 29.858 7.905 1.00 94.69 83 PRO A C 1
ATOM 572 O O . PRO A 1 83 ? 9.185 28.753 8.444 1.00 94.69 83 PRO A O 1
ATOM 575 N N . GLU A 1 84 ? 10.081 30.804 8.399 1.00 92.50 84 GLU A N 1
ATOM 576 C CA . GLU A 1 84 ? 11.014 30.615 9.510 1.00 92.50 84 GLU A CA 1
ATOM 577 C C . GLU A 1 84 ? 10.290 30.335 10.834 1.00 92.50 84 GLU A C 1
ATOM 579 O O . GLU A 1 84 ? 10.771 29.559 11.667 1.00 92.50 84 GLU A O 1
ATOM 584 N N . THR A 1 85 ? 9.108 30.927 11.023 1.00 93.94 85 THR A N 1
ATOM 585 C CA . THR A 1 85 ? 8.264 30.718 12.210 1.00 93.94 85 THR A CA 1
ATOM 586 C C . THR A 1 85 ? 7.101 29.763 11.949 1.00 93.94 85 THR A C 1
ATOM 588 O O . THR A 1 85 ? 6.498 29.269 12.899 1.00 93.94 85 THR A O 1
ATOM 591 N N . GLY A 1 86 ? 6.786 29.482 10.682 1.00 95.56 86 GLY A N 1
ATOM 592 C CA . GLY A 1 86 ? 5.585 28.742 10.296 1.00 95.56 86 GLY A CA 1
ATOM 593 C C . GLY A 1 86 ? 4.302 29.510 10.600 1.00 95.56 86 GLY A C 1
ATOM 594 O O . GLY A 1 86 ? 3.296 28.887 10.896 1.00 95.56 86 GLY A O 1
ATOM 595 N N . VAL A 1 87 ? 4.344 30.844 10.601 1.00 97.69 87 VAL A N 1
ATOM 596 C CA . VAL A 1 87 ? 3.153 31.670 10.848 1.00 97.69 87 VAL A CA 1
ATOM 597 C C . VAL A 1 87 ? 2.640 32.173 9.511 1.00 97.69 87 VAL A C 1
ATOM 599 O O . VAL A 1 87 ? 3.418 32.712 8.724 1.00 97.69 87 VAL A O 1
ATOM 602 N N . VAL A 1 88 ? 1.343 32.021 9.278 1.00 98.31 88 VAL A N 1
ATOM 603 C CA . VAL A 1 88 ? 0.638 32.619 8.146 1.00 98.31 88 VAL A CA 1
ATOM 604 C C . VAL A 1 88 ? -0.462 33.507 8.702 1.00 98.31 88 VAL A C 1
ATOM 606 O O . VAL A 1 88 ? -1.261 33.070 9.523 1.00 98.31 88 VAL A O 1
ATOM 609 N N . VAL A 1 89 ? -0.489 34.765 8.288 1.00 98.12 89 VAL A N 1
ATOM 610 C CA . VAL A 1 89 ? -1.598 35.679 8.577 1.00 98.12 89 VAL A CA 1
ATOM 611 C C . VAL A 1 89 ? -2.283 35.975 7.262 1.00 98.12 89 VAL A C 1
ATOM 613 O O . VAL A 1 89 ? -1.599 36.189 6.261 1.00 98.12 89 VAL A O 1
ATOM 616 N N . GLY A 1 90 ? -3.609 35.995 7.256 1.00 97.06 90 GLY A N 1
ATOM 617 C CA . GLY A 1 90 ? -4.319 36.364 6.051 1.00 97.06 90 GLY A CA 1
ATOM 618 C C . GLY A 1 90 ? -5.633 37.076 6.279 1.00 97.06 90 GLY A C 1
ATOM 619 O O . GLY A 1 90 ? -6.223 37.027 7.355 1.00 97.06 90 GLY A O 1
ATOM 620 N N . ASP A 1 91 ? -6.080 37.729 5.217 1.00 97.50 91 ASP A N 1
ATOM 621 C CA . ASP A 1 91 ? -7.420 38.272 5.078 1.00 97.50 91 ASP A CA 1
ATOM 622 C C . ASP A 1 91 ? -8.136 37.478 3.991 1.00 97.50 91 ASP A C 1
ATOM 624 O O . ASP A 1 91 ? -7.608 37.287 2.893 1.00 97.50 91 ASP A O 1
ATOM 628 N N . LEU A 1 92 ? -9.332 36.997 4.315 1.00 97.38 92 LEU A N 1
ATOM 629 C CA . LEU A 1 92 ? -10.218 36.289 3.405 1.00 97.38 92 LEU A CA 1
ATOM 630 C C . LEU A 1 92 ? -11.428 37.167 3.108 1.00 97.38 92 LEU A C 1
ATOM 632 O O . LEU A 1 92 ? -12.063 37.678 4.027 1.00 97.38 92 LEU A O 1
ATOM 636 N N . THR A 1 93 ? -11.779 37.291 1.833 1.00 98.56 93 THR A N 1
ATOM 637 C CA . THR A 1 93 ? -13.113 37.701 1.389 1.00 98.56 93 THR A CA 1
ATOM 638 C C . THR A 1 93 ? -13.654 36.643 0.442 1.00 98.56 93 THR A C 1
ATOM 640 O O . THR A 1 93 ? -13.010 36.338 -0.556 1.00 98.56 93 THR A O 1
ATOM 643 N N . VAL A 1 94 ? -14.833 36.101 0.728 1.00 97.75 94 VAL A N 1
ATOM 644 C CA . VAL A 1 94 ? -15.552 35.207 -0.180 1.00 97.75 94 VAL A CA 1
ATOM 645 C C . VAL A 1 94 ? -16.887 35.830 -0.559 1.00 97.75 94 VAL A C 1
ATOM 647 O O . VAL A 1 94 ? -17.672 36.231 0.300 1.00 97.75 94 VAL A O 1
ATOM 650 N N . ARG A 1 95 ? -17.147 35.931 -1.862 1.00 98.00 95 ARG A N 1
ATOM 651 C CA . ARG A 1 95 ? -18.483 36.196 -2.398 1.00 98.00 95 ARG A CA 1
ATOM 652 C C . ARG A 1 95 ? -19.111 34.861 -2.769 1.00 98.00 95 ARG A C 1
ATOM 654 O O . ARG A 1 95 ? -18.520 34.126 -3.554 1.00 98.00 95 ARG A O 1
ATOM 661 N N . PHE A 1 96 ? -20.283 34.574 -2.226 1.00 96.75 96 PHE A N 1
ATOM 662 C CA . PHE A 1 96 ? -20.992 33.311 -2.399 1.00 96.75 96 PHE A CA 1
ATOM 663 C C . PHE A 1 96 ? -22.461 33.574 -2.728 1.00 96.75 96 PHE A C 1
ATOM 665 O O . PHE A 1 96 ? -23.083 34.417 -2.088 1.00 96.75 96 PHE A O 1
ATOM 672 N N . THR A 1 97 ? -23.011 32.862 -3.706 1.00 96.62 97 THR A N 1
ATOM 673 C CA . THR A 1 97 ? -24.440 32.864 -4.029 1.00 96.62 97 THR A CA 1
ATOM 674 C C . THR A 1 97 ? -24.973 31.456 -3.737 1.00 96.62 97 THR A C 1
ATOM 676 O O . THR A 1 97 ? -24.730 30.570 -4.551 1.00 96.62 97 THR A O 1
ATOM 679 N N . PRO A 1 98 ? -25.638 31.203 -2.593 1.00 94.81 98 PRO A N 1
ATOM 680 C CA . PRO A 1 98 ? -26.194 29.882 -2.313 1.00 94.81 98 PRO A CA 1
ATOM 681 C C . PRO A 1 98 ? -27.337 29.583 -3.281 1.00 94.81 98 PRO A C 1
ATOM 683 O O . PRO A 1 98 ? -28.138 30.464 -3.583 1.00 94.81 98 PRO A O 1
ATOM 686 N N . ASP A 1 99 ? -27.444 28.354 -3.757 1.00 94.56 99 ASP A N 1
ATOM 687 C CA . ASP A 1 99 ? -28.555 27.877 -4.588 1.00 94.56 99 ASP A CA 1
ATOM 688 C C . ASP A 1 99 ? -29.772 27.433 -3.757 1.00 94.56 99 ASP A C 1
ATOM 690 O O . ASP A 1 99 ? -30.880 27.356 -4.283 1.00 94.56 99 ASP A O 1
ATOM 694 N N . LEU A 1 100 ? -29.600 27.249 -2.442 1.00 95.81 100 LEU A N 1
ATOM 695 C CA . LEU A 1 100 ? -30.662 26.918 -1.489 1.00 95.81 100 LEU A CA 1
ATOM 696 C C . LEU A 1 100 ? -30.773 27.974 -0.379 1.00 95.81 100 LEU A C 1
ATOM 698 O O . LEU A 1 100 ? -29.791 28.609 0.007 1.00 95.81 100 LEU A O 1
ATOM 702 N N . ASP A 1 101 ? -31.976 28.141 0.177 1.00 96.94 101 ASP A N 1
ATOM 703 C CA . ASP A 1 101 ? -32.184 28.976 1.363 1.00 96.94 101 ASP A CA 1
ATOM 704 C C . ASP A 1 101 ? -31.423 28.386 2.560 1.00 96.94 101 ASP A C 1
ATOM 706 O O . ASP A 1 101 ? -31.580 27.209 2.888 1.00 96.94 101 ASP A O 1
ATOM 710 N N . THR A 1 102 ? -30.651 29.212 3.269 1.00 96.44 102 THR A N 1
ATOM 711 C CA . THR A 1 102 ? -29.898 28.773 4.452 1.00 96.44 102 THR A CA 1
ATOM 712 C C . THR A 1 102 ? -29.948 29.785 5.596 1.00 96.44 102 THR A C 1
ATOM 714 O O . THR A 1 102 ? -30.008 30.998 5.395 1.00 96.44 102 THR A O 1
ATOM 717 N N . ASP A 1 103 ? -29.935 29.287 6.833 1.00 95.88 103 ASP A N 1
ATOM 718 C CA . ASP A 1 103 ? -29.914 30.073 8.072 1.00 95.88 103 ASP A CA 1
ATOM 719 C C . ASP A 1 103 ? -28.517 30.166 8.727 1.00 95.88 103 ASP A C 1
ATOM 721 O O . ASP A 1 103 ? -28.353 30.697 9.835 1.00 95.88 103 ASP A O 1
ATOM 725 N N . ARG A 1 104 ? -27.498 29.674 8.019 1.00 96.12 104 ARG A N 1
ATOM 726 C CA . ARG A 1 104 ? -26.092 29.725 8.418 1.00 96.12 104 ARG A CA 1
ATOM 727 C C . ARG A 1 104 ? -25.164 29.692 7.206 1.00 96.12 104 ARG A C 1
ATOM 729 O O . ARG A 1 104 ? -25.575 29.229 6.146 1.00 96.12 104 ARG A O 1
ATOM 736 N N . LEU A 1 105 ? -23.922 30.144 7.377 1.00 96.12 105 LEU A N 1
ATOM 737 C CA . LEU A 1 105 ? -22.795 29.820 6.492 1.00 96.12 105 LEU A CA 1
ATOM 738 C C . LEU A 1 105 ? -21.755 29.008 7.266 1.00 96.12 105 LEU A C 1
ATOM 740 O O . LEU A 1 105 ? -21.431 29.387 8.392 1.00 96.12 105 LEU A O 1
ATOM 744 N N . LEU A 1 106 ? -21.227 27.928 6.686 1.00 94.69 106 LEU A N 1
ATOM 745 C CA . LEU A 1 106 ? -20.193 27.105 7.321 1.00 94.69 106 LEU A CA 1
ATOM 746 C C . LEU A 1 106 ? -18.837 27.258 6.640 1.00 94.69 106 LEU A C 1
ATOM 748 O O . LEU A 1 106 ? -18.715 27.134 5.421 1.00 94.69 106 LEU A O 1
ATOM 752 N N . PHE A 1 107 ? -17.815 27.466 7.467 1.00 94.06 107 PHE A N 1
ATOM 753 C CA . PHE A 1 107 ? -16.418 27.435 7.065 1.00 94.06 107 PHE A CA 1
ATOM 754 C C . PHE A 1 107 ? -15.673 26.350 7.833 1.00 94.06 107 PHE A C 1
ATOM 756 O O . PHE A 1 107 ? -15.711 26.323 9.067 1.00 94.06 107 PHE A O 1
ATOM 763 N N . ARG A 1 108 ? -14.948 25.493 7.115 1.00 91.25 108 ARG A N 1
ATOM 764 C CA . ARG A 1 108 ? -14.068 24.491 7.710 1.00 91.25 108 ARG A CA 1
ATOM 765 C C . ARG A 1 108 ? -12.723 25.107 8.062 1.00 91.25 108 ARG A C 1
ATOM 767 O O . ARG A 1 108 ? -12.114 25.834 7.278 1.00 91.25 108 ARG A O 1
ATOM 774 N N . LEU A 1 109 ? -12.270 24.793 9.266 1.00 92.69 109 LEU A N 1
ATOM 775 C CA . LEU A 1 109 ? -11.005 25.188 9.865 1.00 92.69 109 LEU A CA 1
ATOM 776 C C . LEU A 1 109 ? -10.118 23.950 10.055 1.00 92.69 109 LEU A C 1
ATOM 778 O O . LEU A 1 109 ? -9.665 23.674 11.166 1.00 92.69 109 LEU A O 1
ATOM 782 N N . TRP A 1 110 ? -9.873 23.197 8.980 1.00 87.81 110 TRP A N 1
ATOM 783 C CA . TRP A 1 110 ? -9.148 21.918 9.004 1.00 87.81 110 TRP A CA 1
ATOM 784 C C . TRP A 1 110 ? -7.828 21.897 9.782 1.00 87.81 110 TRP A C 1
ATOM 786 O O . TRP A 1 110 ? -7.598 20.928 10.502 1.00 87.81 110 TRP A O 1
ATOM 796 N N . PRO A 1 111 ? -7.000 22.963 9.799 1.00 90.75 111 PRO A N 1
ATOM 797 C CA . PRO A 1 111 ? -5.788 22.978 10.622 1.00 90.75 111 PRO A CA 1
ATOM 798 C C . PRO A 1 111 ? -6.020 22.820 12.138 1.00 90.75 111 PRO A C 1
ATOM 800 O O . PRO A 1 111 ? -5.058 22.688 12.896 1.00 90.75 111 PRO A O 1
ATOM 803 N N . ASN A 1 112 ? -7.271 22.883 12.609 1.00 91.12 112 ASN A N 1
ATOM 804 C CA . ASN A 1 112 ? -7.647 22.642 14.000 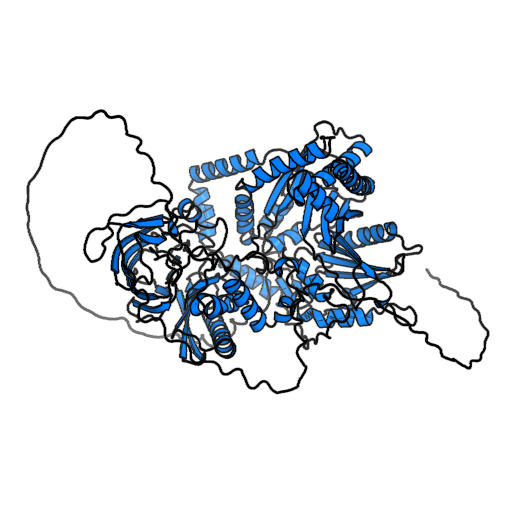1.00 91.12 112 ASN A CA 1
ATOM 805 C C . ASN A 1 112 ? -7.996 21.187 14.325 1.00 91.12 112 ASN A C 1
ATOM 807 O O . ASN A 1 112 ? -8.337 20.913 15.480 1.00 91.12 112 ASN A O 1
ATOM 811 N N . GLU A 1 113 ? -7.914 20.269 13.364 1.00 85.00 113 GLU A N 1
ATOM 812 C CA . GLU A 1 113 ? -8.146 18.851 13.620 1.00 85.00 113 GLU A CA 1
ATOM 813 C C . GLU A 1 113 ? -7.183 18.315 14.705 1.00 85.00 113 GLU A C 1
ATOM 815 O O . GLU A 1 113 ? -6.072 18.843 14.890 1.00 85.00 113 GLU A O 1
ATOM 820 N N . PRO A 1 114 ? -7.577 17.272 15.462 1.00 83.38 114 PRO A N 1
ATOM 821 C CA . PRO A 1 114 ? -6.802 16.806 16.612 1.00 83.38 114 PRO A CA 1
ATOM 822 C C . PRO A 1 114 ? -5.340 16.453 16.290 1.00 83.38 114 PRO A C 1
ATOM 824 O O . PRO A 1 114 ? -4.447 16.744 17.092 1.00 83.38 114 PRO A O 1
ATOM 827 N N . SER A 1 115 ? -5.081 15.871 15.115 1.00 79.19 115 SER A N 1
ATOM 828 C CA . SER A 1 115 ? -3.744 15.476 14.651 1.00 79.19 115 SER A CA 1
ATOM 829 C C . SER A 1 115 ? -2.824 16.686 14.422 1.00 79.19 115 SER A C 1
ATOM 831 O O . SER A 1 115 ? -1.678 16.671 14.882 1.00 79.19 115 SER A O 1
ATOM 833 N N . GLN A 1 116 ? -3.310 17.761 13.789 1.00 85.69 116 GLN A N 1
ATOM 834 C CA . GLN A 1 116 ? -2.524 18.983 13.567 1.00 85.69 116 GLN A CA 1
ATOM 835 C C . GLN A 1 116 ? -2.309 19.748 14.865 1.00 85.69 116 GLN A C 1
ATOM 837 O O . GLN A 1 116 ? -1.189 20.191 15.139 1.00 85.69 116 GLN A O 1
ATOM 842 N N . ARG A 1 117 ? -3.336 19.837 15.720 1.00 86.50 117 ARG A N 1
ATOM 843 C CA . ARG A 1 117 ? -3.208 20.487 17.034 1.00 86.50 117 ARG A CA 1
ATOM 844 C C . ARG A 1 117 ? -2.176 19.811 17.920 1.00 86.50 117 ARG A C 1
ATOM 846 O O . ARG A 1 117 ? -1.375 20.501 18.553 1.00 86.50 117 ARG A O 1
ATOM 853 N N . ALA A 1 118 ? -2.121 18.479 17.915 1.00 84.62 118 ALA A N 1
ATOM 854 C CA . ALA A 1 118 ? -1.094 17.729 18.639 1.00 84.62 118 ALA A CA 1
ATOM 855 C C . ALA A 1 118 ? 0.339 18.070 18.177 1.00 84.62 118 ALA A C 1
ATOM 857 O O . ALA A 1 118 ? 1.290 17.929 18.946 1.00 84.62 118 ALA A O 1
ATOM 858 N N . ARG A 1 119 ? 0.500 18.569 16.943 1.00 88.12 119 ARG A N 1
ATOM 859 C CA . ARG A 1 119 ? 1.777 19.008 16.352 1.00 88.12 119 ARG A CA 1
ATOM 860 C C . ARG A 1 119 ? 1.994 20.523 16.426 1.00 88.12 119 ARG A C 1
ATOM 862 O O . ARG A 1 119 ? 2.927 21.038 15.806 1.00 88.12 119 ARG A O 1
ATOM 869 N N . GLY A 1 120 ? 1.164 21.229 17.194 1.00 89.69 120 GLY A N 1
ATOM 870 C CA . GLY A 1 120 ? 1.239 22.676 17.389 1.00 89.69 120 GLY A CA 1
ATOM 871 C C . GLY A 1 120 ? 0.577 23.501 16.286 1.00 89.69 120 GLY A C 1
ATOM 872 O O . GLY A 1 120 ? 0.786 24.711 16.258 1.00 89.69 120 GLY A O 1
ATOM 873 N N . GLY A 1 121 ? -0.187 22.869 15.391 1.00 93.38 121 GLY A N 1
ATOM 874 C CA . GLY A 1 121 ? -0.997 23.557 14.393 1.00 93.38 121 GLY A CA 1
ATOM 875 C C . GLY A 1 121 ? -2.220 24.228 15.015 1.00 93.38 121 GLY A C 1
ATOM 876 O O . GLY A 1 121 ? -2.799 23.715 15.974 1.00 93.38 121 GLY A O 1
ATOM 877 N N . SER A 1 122 ? -2.610 25.386 14.497 1.00 95.50 122 SER A N 1
ATOM 878 C CA . SER A 1 122 ? -3.868 26.035 14.872 1.00 95.50 122 SER A CA 1
ATOM 879 C C . SER A 1 122 ? -4.287 27.060 13.830 1.00 95.50 122 SER A C 1
ATOM 881 O O . SER A 1 122 ? -3.447 27.798 13.324 1.00 95.50 122 SER A O 1
ATOM 883 N N . LEU A 1 123 ? -5.586 27.135 13.542 1.00 96.75 123 LEU A N 1
ATOM 884 C CA . LEU A 1 123 ? -6.185 28.171 12.704 1.00 96.75 123 LEU A CA 1
ATOM 885 C C . LEU A 1 123 ? -7.215 28.949 13.524 1.00 96.75 123 LEU A C 1
ATOM 887 O O . LEU A 1 123 ? -8.187 28.388 14.029 1.00 96.75 123 LEU A O 1
ATOM 891 N N . GLY A 1 124 ? -6.989 30.248 13.677 1.00 95.75 124 GLY A N 1
ATOM 892 C CA . GLY A 1 124 ? -7.910 31.167 14.332 1.00 95.75 124 GLY A CA 1
ATOM 893 C C . GLY A 1 124 ? -8.511 32.147 13.336 1.00 95.75 124 GLY A C 1
ATOM 894 O O . GLY A 1 124 ? -7.830 32.601 12.418 1.00 95.75 124 GLY A O 1
ATOM 895 N N . THR A 1 125 ? -9.770 32.515 13.547 1.00 96.31 125 THR A N 1
ATOM 896 C CA . THR A 1 125 ? -10.441 33.592 12.814 1.00 96.31 125 THR A CA 1
ATOM 897 C C . THR A 1 125 ? -10.678 34.786 13.737 1.00 96.31 125 THR A C 1
ATOM 899 O O . THR A 1 125 ? -10.840 34.640 14.950 1.00 96.31 125 THR A O 1
ATOM 902 N N . GLY A 1 126 ? -10.625 35.991 13.174 1.00 93.56 126 GLY A N 1
ATOM 903 C CA . GLY A 1 126 ? -10.983 37.223 13.870 1.00 93.56 126 GLY A CA 1
ATOM 904 C C . GLY A 1 126 ? -12.450 37.596 13.655 1.00 93.56 126 GLY A C 1
ATOM 905 O O . GLY A 1 126 ? -13.306 36.740 13.443 1.00 93.56 126 GLY A O 1
ATOM 906 N N . ASN A 1 127 ? -12.749 38.896 13.712 1.00 95.50 127 ASN A N 1
ATOM 907 C CA . ASN A 1 127 ? -14.114 39.393 13.531 1.00 95.50 127 ASN A CA 1
ATOM 908 C C . ASN A 1 127 ? -14.618 39.100 12.113 1.00 95.50 127 ASN A C 1
ATOM 910 O O . ASN A 1 127 ? -14.063 39.616 11.142 1.00 95.50 127 ASN A O 1
ATOM 914 N N . VAL A 1 128 ? -15.693 38.319 12.014 1.00 97.75 128 VAL A N 1
ATOM 915 C CA . VAL A 1 128 ? -16.352 38.014 10.743 1.00 97.75 128 VAL A CA 1
ATOM 916 C C . VAL A 1 128 ? -17.344 39.118 10.394 1.00 97.75 128 VAL A C 1
ATOM 918 O O . VAL A 1 128 ? -18.137 39.560 11.230 1.00 97.75 128 VAL A O 1
ATOM 921 N N . VAL A 1 129 ? -17.297 39.557 9.142 1.00 97.81 129 VAL A N 1
ATOM 922 C CA . VAL A 1 129 ? -18.165 40.581 8.567 1.00 97.81 129 VAL A CA 1
ATOM 923 C C . VAL A 1 129 ? -18.965 39.958 7.430 1.00 97.81 129 VAL A C 1
ATOM 925 O O . VAL A 1 129 ? -18.397 39.296 6.569 1.00 97.81 129 VAL A O 1
ATOM 928 N N . VAL A 1 130 ? -20.274 40.185 7.417 1.00 97.94 130 VAL A N 1
ATOM 929 C CA . VAL A 1 130 ? -21.205 39.775 6.360 1.00 97.94 130 VAL A CA 1
ATOM 930 C C . VAL A 1 130 ? -21.796 41.038 5.747 1.00 97.94 130 VAL A C 1
ATOM 932 O O . VAL A 1 130 ? -22.371 41.857 6.463 1.00 97.94 130 VAL A O 1
ATOM 935 N N . ASP A 1 131 ? -21.609 41.230 4.442 1.00 96.56 131 ASP A N 1
ATOM 936 C CA . ASP A 1 131 ? -22.073 42.399 3.678 1.00 96.56 131 ASP A CA 1
ATOM 937 C C . ASP A 1 131 ? -21.733 43.749 4.348 1.00 96.56 131 ASP A C 1
ATOM 939 O O . ASP A 1 131 ? -22.519 44.696 4.365 1.00 96.56 131 ASP A O 1
ATOM 943 N N . GLY A 1 132 ? -20.535 43.836 4.935 1.00 93.31 132 GLY A N 1
ATOM 944 C CA . GLY A 1 132 ? -20.031 45.037 5.609 1.00 93.31 132 GLY A CA 1
ATOM 945 C C . GLY A 1 132 ? -20.466 45.210 7.072 1.00 93.31 132 GLY A C 1
ATOM 946 O O . GLY A 1 132 ? -19.973 46.125 7.732 1.00 93.31 132 GLY A O 1
ATOM 947 N N . ALA A 1 133 ? -21.321 44.336 7.614 1.00 95.19 133 ALA A N 1
ATOM 948 C CA . ALA A 1 133 ? -21.754 44.364 9.013 1.00 95.19 133 ALA A CA 1
ATOM 949 C C . ALA A 1 133 ? -21.132 43.221 9.846 1.00 95.19 133 ALA A C 1
ATOM 951 O O . ALA A 1 133 ? -20.981 42.112 9.337 1.00 95.19 133 ALA A O 1
ATOM 952 N N . PRO A 1 134 ? -20.792 43.432 11.135 1.00 96.88 134 PRO A N 1
ATOM 953 C CA . PRO A 1 134 ? -20.337 42.351 12.010 1.00 96.88 134 PRO A CA 1
ATOM 954 C C . PRO A 1 134 ? -21.372 41.226 12.110 1.00 96.88 134 PRO A C 1
ATOM 956 O O . PRO A 1 134 ? -22.550 41.485 12.367 1.00 96.88 134 PRO A O 1
ATOM 959 N N . ALA A 1 135 ? -20.928 39.983 11.947 1.00 95.69 135 ALA A N 1
ATOM 960 C CA . ALA A 1 135 ? -21.782 38.805 12.017 1.00 95.69 135 ALA A CA 1
ATOM 961 C C . ALA A 1 135 ? -21.636 38.075 13.356 1.00 95.69 135 ALA A C 1
ATOM 963 O O . ALA A 1 135 ? -20.589 38.123 14.006 1.00 95.69 135 ALA A O 1
ATOM 964 N N . ARG A 1 136 ? -22.699 37.377 13.771 1.00 96.44 136 ARG A N 1
ATOM 965 C CA . ARG A 1 136 ? -22.615 36.433 14.888 1.00 96.44 136 ARG A CA 1
ATOM 966 C C . ARG A 1 136 ? -21.980 35.143 14.401 1.00 96.44 136 ARG A C 1
ATOM 968 O O . ARG A 1 136 ? -22.370 34.624 13.357 1.00 96.44 136 ARG A O 1
ATOM 975 N N . THR A 1 137 ? -21.028 34.637 15.173 1.00 96.75 137 THR A N 1
ATOM 976 C CA . THR A 1 137 ? -20.361 33.377 14.876 1.00 96.75 137 THR A CA 1
ATOM 977 C C . THR A 1 137 ? -20.368 32.442 16.068 1.00 96.75 137 THR A C 1
ATOM 979 O O . THR A 1 137 ? -20.336 32.870 17.225 1.00 96.75 137 THR A O 1
ATOM 982 N N . SER A 1 138 ? -20.389 31.150 15.773 1.00 94.56 138 SER A N 1
ATOM 983 C CA . SER A 1 138 ? -20.196 30.083 16.745 1.00 94.56 138 SER A CA 1
ATOM 984 C C . SER A 1 138 ? -19.238 29.037 16.178 1.00 94.56 138 SER A C 1
ATOM 986 O O . SER A 1 138 ? -19.014 28.958 14.972 1.00 94.56 138 SER A O 1
ATOM 988 N N . SER A 1 139 ? -18.611 28.267 17.061 1.00 91.00 139 SER A N 1
ATOM 989 C CA . SER A 1 139 ? -17.717 27.173 16.687 1.00 91.00 139 SER A CA 1
ATOM 990 C C . SER A 1 139 ? -18.161 25.945 17.477 1.00 91.00 139 SER A C 1
ATOM 992 O O . SER A 1 139 ? -17.782 25.808 18.643 1.00 91.00 139 SER A O 1
ATOM 994 N N . PRO A 1 140 ? -19.078 25.129 16.919 1.00 88.12 140 PRO A N 1
ATOM 995 C CA . PRO A 1 140 ? -19.633 23.973 17.622 1.00 88.12 140 PRO A CA 1
ATOM 996 C C . PRO A 1 140 ? -18.555 22.925 17.915 1.00 88.12 140 PRO A C 1
ATOM 998 O O . PRO A 1 140 ? -18.642 22.210 18.910 1.00 88.12 140 PRO A O 1
ATOM 1001 N N . GLU A 1 141 ? -17.520 22.878 17.080 1.00 87.88 141 GLU A N 1
ATOM 1002 C CA . GLU A 1 141 ? -16.337 22.051 17.251 1.00 87.88 141 GLU A CA 1
ATOM 1003 C C . GLU A 1 141 ? -15.109 22.758 16.624 1.00 87.88 141 GLU A C 1
ATOM 1005 O O . GLU A 1 141 ? -15.287 23.685 15.826 1.00 87.88 141 GLU A O 1
ATOM 1010 N N . PRO A 1 142 ? -13.866 22.392 17.001 1.00 88.38 142 PRO A N 1
ATOM 1011 C CA . PRO A 1 142 ? -12.652 23.122 16.618 1.00 88.38 142 PRO A CA 1
ATOM 1012 C C . PRO A 1 142 ? -12.421 23.341 15.112 1.00 88.38 142 PRO A C 1
ATOM 1014 O O . PRO A 1 142 ? -11.754 24.314 14.753 1.00 88.38 142 PRO A O 1
ATOM 1017 N N . THR A 1 143 ? -12.923 22.462 14.246 1.00 89.12 143 THR A N 1
ATOM 1018 C CA . THR A 1 143 ? -12.776 22.507 12.784 1.00 89.12 143 THR A CA 1
ATOM 1019 C C . THR A 1 143 ? -13.930 23.195 12.055 1.00 89.12 143 THR A C 1
ATOM 1021 O O . THR A 1 143 ? -13.894 23.258 10.833 1.00 89.12 143 THR A O 1
ATOM 1024 N N . THR A 1 144 ? -14.908 23.780 12.754 1.00 91.12 144 THR A N 1
ATOM 1025 C CA . THR A 1 144 ? -16.082 24.400 12.122 1.00 91.12 144 THR A CA 1
ATOM 1026 C C . THR A 1 144 ? -16.330 25.786 12.686 1.00 91.12 144 THR A C 1
ATOM 1028 O O . THR A 1 144 ? -16.432 25.993 13.899 1.00 91.12 144 THR A O 1
ATOM 1031 N N . LEU A 1 145 ? -16.483 26.741 11.774 1.00 94.94 145 LEU A N 1
ATOM 1032 C CA . LEU A 1 145 ? -16.970 28.085 12.031 1.00 94.94 145 LEU A CA 1
ATOM 1033 C C . LEU A 1 145 ? -18.346 28.249 11.385 1.00 94.94 145 LEU A C 1
ATOM 1035 O O . LEU A 1 145 ? -18.494 28.127 10.172 1.00 94.94 145 LEU A O 1
ATOM 1039 N N . VAL A 1 146 ? -19.337 28.582 12.203 1.00 96.50 146 VAL A N 1
ATOM 1040 C CA . VAL A 1 146 ? -20.705 28.885 11.782 1.00 96.50 146 VAL A CA 1
ATOM 1041 C C . VAL A 1 146 ? -20.887 30.397 11.799 1.00 96.50 146 VAL A C 1
ATOM 1043 O O . VAL A 1 146 ? -20.616 31.040 12.812 1.00 96.50 146 VAL A O 1
ATOM 1046 N N . VAL A 1 147 ? -21.374 30.965 10.701 1.00 97.44 147 VAL A N 1
ATOM 1047 C CA . VAL A 1 147 ? -21.828 32.357 10.608 1.00 97.44 147 VAL A CA 1
ATOM 1048 C C . VAL A 1 147 ? -23.352 32.357 10.600 1.00 97.44 147 VAL A C 1
ATOM 1050 O O . VAL A 1 147 ? -23.972 31.855 9.668 1.00 97.44 147 VAL A O 1
ATOM 1053 N N . GLU A 1 148 ? -23.967 32.896 11.647 1.00 95.75 148 GLU A N 1
ATOM 1054 C CA . GLU A 1 148 ? -25.420 32.871 11.834 1.00 95.75 148 GLU A CA 1
ATOM 1055 C C . GLU A 1 148 ? -26.099 34.001 11.046 1.00 95.75 148 GLU A C 1
ATOM 1057 O O . GLU A 1 148 ? -25.718 35.170 11.162 1.00 95.75 148 GLU A O 1
ATOM 1062 N N . GLY A 1 149 ? -27.153 33.688 10.290 1.00 94.25 149 GLY A N 1
ATOM 1063 C CA . GLY A 1 149 ? -27.895 34.689 9.519 1.00 94.25 149 GLY A CA 1
ATOM 1064 C C . GLY A 1 149 ? -28.850 34.054 8.517 1.00 94.25 149 GLY A C 1
ATOM 1065 O O . GLY A 1 149 ? -28.766 32.872 8.265 1.00 94.25 149 GLY A O 1
ATOM 1066 N N . ARG A 1 150 ? -29.777 34.808 7.924 1.00 95.81 150 ARG A N 1
ATOM 1067 C CA . ARG A 1 150 ? -30.635 34.267 6.855 1.00 95.81 150 ARG A CA 1
ATOM 1068 C C . ARG A 1 150 ? -30.084 34.673 5.498 1.00 95.81 150 ARG A C 1
ATOM 1070 O O . ARG A 1 150 ? -30.003 35.868 5.220 1.00 95.81 150 ARG A O 1
ATOM 1077 N N . PHE A 1 151 ? -29.775 33.688 4.669 1.00 96.31 151 PHE A N 1
ATOM 1078 C CA . PHE A 1 151 ? -29.200 33.845 3.341 1.00 96.31 151 PHE A CA 1
ATOM 1079 C C . PHE A 1 151 ? -30.144 33.184 2.330 1.00 96.31 151 PHE A C 1
ATOM 1081 O O . PHE A 1 151 ? -30.186 31.957 2.249 1.00 96.31 151 PHE A O 1
ATOM 1088 N N . PRO A 1 152 ? -30.970 33.979 1.626 1.00 96.38 152 PRO A N 1
ATOM 1089 C CA . PRO A 1 152 ? -31.874 33.447 0.617 1.00 96.38 152 PRO A CA 1
ATOM 1090 C C . PRO A 1 152 ? -31.122 32.850 -0.573 1.00 96.38 152 PRO A C 1
ATOM 1092 O O . PRO A 1 152 ? -30.087 33.391 -0.977 1.00 96.38 152 PRO A O 1
ATOM 1095 N N . ALA A 1 153 ? -31.701 31.814 -1.174 1.00 95.81 153 ALA A N 1
ATOM 1096 C CA . ALA A 1 153 ? -31.250 31.248 -2.435 1.00 95.81 153 ALA A CA 1
ATOM 1097 C C . ALA A 1 153 ? -31.100 32.336 -3.511 1.00 95.81 153 ALA A C 1
ATOM 1099 O O . ALA A 1 153 ? -31.872 33.299 -3.583 1.00 95.81 153 ALA A O 1
ATOM 1100 N N . HIS A 1 154 ? -30.090 32.174 -4.359 1.00 95.12 154 HIS A N 1
ATOM 1101 C CA . HIS A 1 154 ? -29.744 33.029 -5.492 1.00 95.12 154 HIS A CA 1
ATOM 1102 C C . HIS A 1 154 ? -29.442 34.492 -5.132 1.00 95.12 154 HIS A C 1
ATOM 1104 O O . HIS A 1 154 ? -29.390 35.361 -6.006 1.00 95.12 154 HIS A O 1
ATOM 1110 N N . ARG A 1 155 ? -29.207 34.791 -3.847 1.00 96.50 155 ARG A N 1
ATOM 1111 C CA . ARG A 1 155 ? -28.777 36.111 -3.387 1.00 96.50 155 ARG A CA 1
ATOM 1112 C C . ARG A 1 155 ? -27.332 36.062 -2.913 1.00 96.50 155 ARG A C 1
ATOM 1114 O O . ARG A 1 155 ? -27.027 35.484 -1.877 1.00 96.50 155 ARG A O 1
ATOM 1121 N N . ALA A 1 156 ? -26.460 36.750 -3.643 1.00 96.31 156 ALA A N 1
ATOM 1122 C CA . ALA A 1 156 ? -25.055 36.842 -3.280 1.00 96.31 156 ALA A CA 1
ATOM 1123 C C . ALA A 1 156 ? -24.850 37.488 -1.900 1.00 96.31 156 ALA A C 1
ATOM 1125 O O . ALA A 1 156 ? -25.398 38.557 -1.617 1.00 96.31 156 ALA A O 1
ATOM 1126 N N . VAL A 1 157 ? -23.986 36.871 -1.102 1.00 97.56 157 VAL A N 1
ATOM 1127 C CA . VAL A 1 157 ? -23.487 37.341 0.189 1.00 97.56 157 VAL A CA 1
ATOM 1128 C C . VAL A 1 157 ? -21.967 37.461 0.131 1.00 97.56 157 VAL A C 1
ATOM 1130 O O . VAL A 1 157 ? -21.286 36.664 -0.516 1.00 97.56 157 VAL A O 1
ATOM 1133 N N . THR A 1 158 ? -21.415 38.477 0.791 1.00 98.38 158 THR A N 1
ATOM 1134 C CA . THR A 1 158 ? -19.966 38.653 0.933 1.00 98.38 158 THR A CA 1
ATOM 1135 C C . THR A 1 158 ? -19.557 38.463 2.384 1.00 98.38 158 THR A C 1
ATOM 1137 O O . THR A 1 158 ? -19.975 39.229 3.251 1.00 98.38 158 THR A O 1
ATOM 1140 N N . VAL A 1 159 ? -18.713 37.468 2.647 1.00 98.44 159 VAL A N 1
ATOM 1141 C CA . VAL A 1 159 ? -18.134 37.213 3.969 1.00 98.44 159 VAL A CA 1
ATOM 1142 C C . VAL A 1 159 ? -16.673 37.628 3.955 1.00 98.44 159 VAL A C 1
ATOM 1144 O O . VAL A 1 159 ? -15.921 37.204 3.081 1.00 98.44 159 VAL A O 1
ATOM 1147 N N . ALA A 1 160 ? -16.259 38.428 4.931 1.00 98.38 160 ALA A N 1
ATOM 1148 C CA . ALA A 1 160 ? -14.869 38.811 5.126 1.00 98.38 160 ALA A CA 1
ATOM 1149 C C . ALA A 1 160 ? -14.404 38.468 6.543 1.00 98.38 160 ALA A C 1
ATOM 1151 O O . ALA A 1 160 ? -15.134 38.690 7.511 1.00 98.38 160 ALA A O 1
ATOM 1152 N N . MET A 1 161 ? -13.189 37.938 6.674 1.00 97.81 161 MET A N 1
ATOM 1153 C CA . MET A 1 161 ? -12.582 37.659 7.974 1.00 97.81 161 MET A CA 1
ATOM 1154 C C . MET A 1 161 ? -11.048 37.705 7.913 1.00 97.81 161 MET A C 1
ATOM 1156 O O . MET A 1 161 ? -10.459 37.117 7.001 1.00 97.81 161 MET A O 1
ATOM 1160 N N . PRO A 1 162 ? -10.380 38.344 8.890 1.00 98.06 162 PRO A N 1
ATOM 1161 C CA . PRO A 1 162 ? -8.966 38.107 9.125 1.00 98.06 162 PRO A CA 1
ATOM 1162 C C . PRO A 1 162 ? -8.786 36.746 9.805 1.00 98.06 162 PRO A C 1
ATOM 1164 O O . PRO A 1 162 ? -9.646 36.296 10.569 1.00 98.06 162 PRO A O 1
ATOM 1167 N N . TRP A 1 163 ? -7.655 36.098 9.572 1.00 98.25 163 TRP A N 1
ATOM 1168 C CA . TRP A 1 163 ? -7.326 34.806 10.159 1.00 98.25 163 TRP A CA 1
ATOM 1169 C C . TRP A 1 163 ? -5.817 34.651 10.361 1.00 98.25 163 TRP A C 1
ATOM 1171 O O . TRP A 1 163 ? -4.996 35.355 9.769 1.00 98.25 163 TRP A O 1
ATOM 1181 N N . SER A 1 164 ? -5.441 33.733 11.245 1.00 98.12 164 SER A N 1
ATOM 1182 C CA . SER A 1 164 ? -4.046 33.389 11.493 1.00 98.12 164 SER A CA 1
ATOM 1183 C C . SER A 1 164 ? -3.878 31.891 11.673 1.00 98.12 164 SER A C 1
ATOM 1185 O O . SER A 1 164 ? -4.650 31.230 12.363 1.00 98.12 164 SER A O 1
ATOM 1187 N N . LEU A 1 165 ? -2.841 31.367 11.037 1.00 98.38 165 LEU A N 1
ATOM 1188 C CA . LEU A 1 165 ? -2.452 29.973 11.060 1.00 98.38 165 LEU A CA 1
ATOM 1189 C C . LEU A 1 165 ? -1.060 29.849 11.674 1.00 98.38 165 LEU A C 1
ATOM 1191 O O . LEU A 1 165 ? -0.096 30.466 11.214 1.00 98.38 165 LEU A O 1
ATOM 1195 N N . GLN A 1 166 ? -0.946 28.984 12.673 1.00 98.12 166 GLN A N 1
ATOM 1196 C CA . GLN A 1 166 ? 0.315 28.358 13.029 1.00 98.12 166 GLN A CA 1
ATOM 1197 C C . GLN A 1 166 ? 0.407 27.039 12.263 1.00 98.12 166 GLN A C 1
ATOM 1199 O O . GLN A 1 166 ? -0.381 26.125 12.493 1.00 98.12 166 GLN A O 1
ATOM 1204 N N . VAL A 1 167 ? 1.371 26.938 11.352 1.00 97.25 167 VAL A N 1
ATOM 1205 C CA . VAL A 1 167 ? 1.623 25.710 10.598 1.00 97.25 167 VAL A CA 1
ATOM 1206 C C . VAL A 1 167 ? 2.177 24.655 11.569 1.00 97.25 167 VAL A C 1
ATOM 1208 O O . VAL A 1 167 ? 3.129 24.959 12.306 1.00 97.25 167 VAL A O 1
ATOM 1211 N N . PRO A 1 168 ? 1.601 23.440 11.591 1.00 93.75 168 PRO A N 1
ATOM 1212 C CA . PRO A 1 168 ? 2.053 22.338 12.432 1.00 93.75 168 PRO A CA 1
ATOM 1213 C C . PRO A 1 168 ? 3.491 21.925 12.104 1.00 93.75 168 PRO A C 1
ATOM 1215 O O . PRO A 1 168 ? 4.031 22.215 11.033 1.00 93.75 168 PRO A O 1
ATOM 1218 N N . GLY A 1 169 ? 4.132 21.241 13.054 1.00 90.38 169 GLY A N 1
ATOM 1219 C CA . GLY A 1 169 ? 5.467 20.670 12.865 1.00 90.38 169 GLY A CA 1
ATOM 1220 C C . GLY A 1 169 ? 5.547 19.611 11.749 1.00 90.38 169 GLY A C 1
ATOM 1221 O O . GLY A 1 169 ? 4.579 19.378 11.027 1.00 90.38 169 GLY A O 1
ATOM 1222 N N . PRO A 1 170 ? 6.703 18.941 11.597 1.00 89.19 170 PRO A N 1
ATOM 1223 C CA . PRO A 1 170 ? 6.904 17.961 10.532 1.00 89.19 170 PRO A CA 1
ATOM 1224 C C . PRO A 1 170 ? 5.865 16.832 10.574 1.00 89.19 170 PRO A C 1
ATOM 1226 O O . PRO A 1 170 ? 5.689 16.190 11.612 1.00 89.19 170 PRO A O 1
ATOM 1229 N N . ALA A 1 171 ? 5.216 16.577 9.439 1.00 82.75 171 ALA A N 1
ATOM 1230 C CA . ALA A 1 171 ? 4.225 15.521 9.261 1.00 82.75 171 ALA A CA 1
ATOM 1231 C C . ALA A 1 171 ? 4.194 15.049 7.798 1.00 82.75 171 ALA A C 1
ATOM 1233 O O . ALA A 1 171 ? 4.445 15.844 6.888 1.00 82.75 171 ALA A O 1
ATOM 1234 N N . ASN A 1 172 ? 3.867 13.772 7.585 1.00 84.06 172 ASN A N 1
ATOM 1235 C CA . ASN A 1 172 ? 3.525 13.231 6.268 1.00 84.06 172 ASN A CA 1
ATOM 1236 C C . ASN A 1 172 ? 2.074 13.607 5.951 1.00 84.06 172 ASN A C 1
ATOM 1238 O O . ASN A 1 172 ? 1.190 12.791 6.164 1.00 84.06 172 ASN A O 1
ATOM 1242 N N . ASP A 1 173 ? 1.840 14.865 5.588 1.00 83.25 173 ASP A N 1
ATOM 1243 C CA . ASP A 1 173 ? 0.505 15.466 5.562 1.00 83.25 173 ASP A CA 1
ATOM 1244 C C . ASP A 1 173 ? 0.443 16.677 4.610 1.00 83.25 173 ASP A C 1
ATOM 1246 O O . ASP A 1 173 ? 1.494 17.249 4.272 1.00 83.25 173 ASP A O 1
ATOM 1250 N N . ARG A 1 174 ? -0.779 17.083 4.227 1.00 87.50 174 ARG A N 1
ATOM 1251 C CA . ARG A 1 174 ? -1.092 18.215 3.324 1.00 87.50 174 ARG A CA 1
ATOM 1252 C C . ARG A 1 174 ? -0.710 19.562 3.924 1.00 87.50 174 ARG A C 1
ATOM 1254 O O . ARG A 1 174 ? -0.336 20.495 3.214 1.00 87.50 174 ARG A O 1
ATOM 1261 N N . LEU A 1 175 ? -0.752 19.647 5.250 1.00 92.69 175 LEU A N 1
ATOM 1262 C CA . LEU A 1 175 ? -0.357 20.814 6.015 1.00 92.69 175 LEU A CA 1
ATOM 1263 C C . LEU A 1 175 ? 0.806 20.449 6.936 1.00 92.69 175 LEU A C 1
ATOM 1265 O O . LEU A 1 175 ? 0.640 19.727 7.915 1.00 92.69 175 LEU A O 1
ATOM 1269 N N . ALA A 1 176 ? 2.001 20.952 6.636 1.00 94.31 176 ALA A N 1
ATOM 1270 C CA . ALA A 1 176 ? 3.182 20.639 7.432 1.00 94.31 176 ALA A CA 1
ATOM 1271 C C . ALA A 1 176 ? 4.296 21.667 7.253 1.00 94.31 176 ALA A C 1
ATOM 1273 O O . ALA A 1 176 ? 4.470 22.263 6.186 1.00 94.31 176 ALA A O 1
ATOM 1274 N N . ARG A 1 177 ? 5.130 21.796 8.288 1.00 95.00 177 ARG A N 1
ATOM 1275 C CA . ARG A 1 177 ? 6.394 22.529 8.223 1.00 95.00 177 ARG A CA 1
ATOM 1276 C C . ARG A 1 177 ? 7.578 21.616 8.475 1.00 95.00 177 ARG A C 1
ATOM 1278 O O . ARG A 1 177 ? 7.705 21.034 9.552 1.00 95.00 177 ARG A O 1
ATOM 1285 N N . GLN A 1 178 ? 8.522 21.601 7.539 1.00 92.19 178 GLN A N 1
ATOM 1286 C CA . GLN A 1 178 ? 9.818 20.962 7.732 1.00 92.19 178 GLN A CA 1
ATOM 1287 C C . GLN A 1 178 ? 10.957 21.931 7.419 1.00 92.19 178 GLN A C 1
ATOM 1289 O O . GLN A 1 178 ? 11.227 22.274 6.269 1.00 92.19 178 GLN A O 1
ATOM 1294 N N . GLY A 1 179 ? 11.634 22.381 8.477 1.00 89.25 179 GLY A N 1
ATOM 1295 C CA . GLY A 1 179 ? 12.590 23.479 8.374 1.00 89.25 179 GLY A CA 1
ATOM 1296 C C . GLY A 1 179 ? 11.890 24.758 7.909 1.00 89.25 179 GLY A C 1
ATOM 1297 O O . GLY A 1 179 ? 10.917 25.186 8.528 1.00 89.25 179 GLY A O 1
ATOM 1298 N N . GLU A 1 180 ? 12.383 25.340 6.816 1.00 90.94 180 GLU A N 1
ATOM 1299 C CA . GLU A 1 180 ? 11.812 26.531 6.165 1.00 90.94 180 GLU A CA 1
ATOM 1300 C C . GLU A 1 180 ? 10.949 26.181 4.933 1.00 90.94 180 GLU A C 1
ATOM 1302 O O . GLU A 1 180 ? 10.667 27.052 4.110 1.00 90.94 180 GLU A O 1
ATOM 1307 N N . VAL A 1 181 ? 10.566 24.908 4.767 1.00 96.75 181 VAL A N 1
ATOM 1308 C CA . VAL A 1 181 ? 9.638 24.465 3.717 1.00 96.75 181 VAL A CA 1
ATOM 1309 C C . VAL A 1 181 ? 8.256 24.261 4.328 1.00 96.75 181 VAL A C 1
ATOM 1311 O O . VAL A 1 181 ? 8.117 23.534 5.317 1.00 96.75 181 VAL A O 1
ATOM 1314 N N . LEU A 1 182 ? 7.249 24.904 3.741 1.00 98.06 182 LEU A N 1
ATOM 1315 C CA . LEU A 1 182 ? 5.847 24.786 4.127 1.00 98.06 182 LEU A CA 1
ATOM 1316 C C . LEU A 1 182 ? 5.063 24.084 3.022 1.00 98.06 182 LEU A C 1
ATOM 1318 O O . LEU A 1 182 ? 5.135 24.493 1.862 1.00 98.06 182 LEU A O 1
ATOM 1322 N N . ARG A 1 183 ? 4.279 23.083 3.410 1.00 96.94 183 ARG A N 1
ATOM 1323 C CA . ARG A 1 183 ? 3.130 22.594 2.648 1.00 96.94 183 ARG A CA 1
ATOM 1324 C C . ARG A 1 183 ? 1.883 23.242 3.232 1.00 96.94 183 ARG A C 1
ATOM 1326 O O . ARG A 1 183 ? 1.655 23.116 4.435 1.00 96.94 183 ARG A O 1
ATOM 1333 N N . LEU A 1 184 ? 1.147 23.982 2.411 1.00 97.38 184 LEU A N 1
ATOM 1334 C CA . LEU A 1 184 ? -0.063 24.712 2.782 1.00 97.38 184 LEU A CA 1
ATOM 1335 C C . LEU A 1 184 ? -1.226 24.175 1.949 1.00 97.38 184 LEU A C 1
ATOM 1337 O O . LEU A 1 184 ? -1.654 24.800 0.979 1.00 97.38 184 LEU A O 1
ATOM 1341 N N . GLY A 1 185 ? -1.684 22.981 2.310 1.00 93.19 185 GLY A N 1
ATOM 1342 C CA . GLY A 1 185 ? -2.919 22.386 1.820 1.00 93.19 185 GLY A CA 1
ATOM 1343 C C . GLY A 1 185 ? -4.076 22.677 2.774 1.00 93.19 185 GLY A C 1
ATOM 1344 O O . GLY A 1 185 ? -3.895 22.582 3.989 1.00 93.19 185 GLY A O 1
ATOM 1345 N N . SER A 1 186 ? -5.228 23.085 2.232 1.00 89.31 186 SER A N 1
ATOM 1346 C CA . SER A 1 186 ? -6.474 23.350 2.975 1.00 89.31 186 SER A CA 1
ATOM 1347 C C . SER A 1 186 ? -6.267 24.194 4.253 1.00 89.31 186 SER A C 1
ATOM 1349 O O . SER A 1 186 ? -6.757 23.897 5.341 1.00 89.31 186 SER A O 1
ATOM 1351 N N . PHE A 1 187 ? -5.443 25.239 4.123 1.00 94.25 187 PHE A N 1
ATOM 1352 C CA . PHE A 1 187 ? -4.781 25.944 5.229 1.00 94.25 187 PHE A CA 1
ATOM 1353 C C . PHE A 1 187 ? -5.525 27.196 5.728 1.00 94.25 187 PHE A C 1
ATOM 1355 O O . PHE A 1 187 ? -5.102 27.823 6.701 1.00 94.25 187 PHE A O 1
ATOM 1362 N N . PHE A 1 188 ? -6.608 27.580 5.055 1.00 95.75 188 PHE A N 1
ATOM 1363 C CA . PHE A 1 188 ? -7.417 28.771 5.325 1.00 95.75 188 PHE A CA 1
ATOM 1364 C C . PHE A 1 188 ? -8.883 28.368 5.592 1.00 95.75 188 PHE A C 1
ATOM 1366 O O . PHE A 1 188 ? -9.232 27.206 5.390 1.00 95.75 188 PHE A O 1
ATOM 1373 N N . PRO A 1 189 ? -9.756 29.281 6.063 1.00 95.50 189 PRO A N 1
ATOM 1374 C CA . PRO A 1 189 ? -11.180 28.979 6.219 1.00 95.50 189 PRO A CA 1
ATOM 1375 C C . PRO A 1 189 ? -11.859 28.691 4.867 1.00 95.50 189 PRO A C 1
ATOM 1377 O O . PRO A 1 189 ? -11.956 29.586 4.026 1.00 95.50 189 PRO A O 1
ATOM 1380 N N . ILE A 1 190 ? -12.353 27.467 4.669 1.00 92.62 190 ILE A N 1
ATOM 1381 C CA . ILE A 1 190 ? -12.938 27.000 3.396 1.00 92.62 190 ILE A CA 1
ATOM 1382 C C . ILE A 1 190 ? -14.460 26.899 3.512 1.00 92.62 190 ILE A C 1
ATOM 1384 O O . ILE A 1 190 ? -14.957 26.300 4.459 1.00 92.62 190 ILE A O 1
ATOM 1388 N N . LEU A 1 191 ? -15.205 27.468 2.560 1.00 93.50 191 LEU A N 1
ATOM 1389 C CA . LEU A 1 191 ? -16.666 27.334 2.487 1.00 93.50 191 LEU A CA 1
ATOM 1390 C C . LEU A 1 191 ? -17.064 25.879 2.173 1.00 93.50 191 LEU A C 1
ATOM 1392 O O . LEU A 1 191 ? -16.636 25.345 1.153 1.00 93.50 191 LEU A O 1
ATOM 1396 N N . SER A 1 192 ? -17.910 25.279 3.014 1.00 90.75 192 SER A N 1
ATOM 1397 C CA . SER A 1 192 ? -18.274 23.848 2.960 1.00 90.75 192 SER A CA 1
ATOM 1398 C C . SER A 1 192 ? -19.634 23.613 2.290 1.00 90.75 192 SER A C 1
ATOM 1400 O O . SER A 1 192 ? -20.611 23.294 2.964 1.00 90.75 192 SER A O 1
ATOM 1402 N N . TRP A 1 193 ? -19.748 23.871 0.986 1.00 90.38 193 TRP A N 1
ATOM 1403 C CA . TRP A 1 193 ? -21.031 23.827 0.267 1.00 90.38 193 TRP A CA 1
ATOM 1404 C C . TRP A 1 193 ? -21.005 22.876 -0.932 1.00 90.38 193 TRP A C 1
ATOM 1406 O O . TRP A 1 193 ? -20.167 23.026 -1.823 1.00 90.38 193 TRP A O 1
ATOM 1416 N N . GLU A 1 194 ? -21.965 21.957 -0.990 1.00 88.94 194 GLU A N 1
ATOM 1417 C CA . GLU A 1 194 ? -22.243 21.107 -2.147 1.00 88.94 194 GLU A CA 1
ATOM 1418 C C . GLU A 1 194 ? -23.479 21.663 -2.889 1.00 88.94 194 GLU A C 1
ATOM 1420 O O . GLU A 1 194 ? -24.557 21.747 -2.290 1.00 88.94 194 GLU A O 1
ATOM 1425 N N . PRO A 1 195 ? -23.349 22.077 -4.168 1.00 87.00 195 PRO A N 1
ATOM 1426 C CA . PRO A 1 195 ? -24.484 22.536 -4.973 1.00 87.00 195 PRO A CA 1
ATOM 1427 C C . PRO A 1 195 ? -25.634 21.522 -4.989 1.00 87.00 195 PRO A C 1
ATOM 1429 O O . PRO A 1 195 ? -25.396 20.318 -5.030 1.00 87.00 195 PRO A O 1
ATOM 1432 N N . ASP A 1 196 ? -26.872 22.010 -4.937 1.00 89.12 196 ASP A N 1
ATOM 1433 C CA . ASP A 1 196 ? -28.130 21.256 -4.858 1.00 89.12 196 ASP A CA 1
ATOM 1434 C C . ASP A 1 196 ? -28.317 20.396 -3.587 1.00 89.12 196 ASP A C 1
ATOM 1436 O O . ASP A 1 196 ? -29.389 19.818 -3.382 1.00 89.12 196 ASP A O 1
ATOM 1440 N N . VAL A 1 197 ? -27.316 20.337 -2.700 1.00 90.19 197 VAL A N 1
ATOM 1441 C CA . VAL A 1 197 ? -27.328 19.521 -1.473 1.00 90.19 197 VAL A CA 1
ATOM 1442 C C . VAL A 1 197 ? -27.311 20.393 -0.217 1.00 90.19 197 VAL A C 1
ATOM 1444 O O . VAL A 1 197 ? -28.150 20.216 0.671 1.00 90.19 197 VAL A O 1
ATOM 1447 N N . GLY A 1 198 ? -26.397 21.360 -0.140 1.00 91.31 198 GLY A N 1
ATOM 1448 C CA . GLY A 1 198 ? -26.258 22.283 0.983 1.00 91.31 198 GLY A CA 1
ATOM 1449 C C . GLY A 1 198 ? -24.932 22.145 1.731 1.00 91.31 198 GLY A C 1
ATOM 1450 O O . GLY A 1 198 ? -23.866 22.065 1.130 1.00 91.31 198 GLY A O 1
ATOM 1451 N N . TRP A 1 199 ? -24.985 22.201 3.062 1.00 91.00 199 TRP A N 1
ATOM 1452 C CA . TRP A 1 199 ? -23.791 22.211 3.909 1.00 91.00 199 TRP A CA 1
ATOM 1453 C C . TRP A 1 199 ? -23.195 20.819 4.109 1.00 91.00 199 TRP A C 1
ATOM 1455 O O . TRP A 1 199 ? -23.888 19.935 4.602 1.00 91.00 199 TRP A O 1
ATOM 1465 N N . ASP A 1 200 ? -21.894 20.694 3.856 1.00 83.94 200 ASP A N 1
ATOM 1466 C CA . ASP A 1 200 ? -21.081 19.569 4.319 1.00 83.94 200 ASP A CA 1
ATOM 1467 C C . ASP A 1 200 ? -20.595 19.855 5.754 1.00 83.94 200 ASP A C 1
ATOM 1469 O O . ASP A 1 200 ? -19.691 20.673 5.977 1.00 83.94 200 ASP A O 1
ATOM 1473 N N . ASP A 1 201 ? -21.264 19.253 6.744 1.00 79.12 201 ASP A N 1
ATOM 1474 C CA . ASP A 1 201 ? -20.932 19.355 8.170 1.00 79.12 201 ASP A CA 1
ATOM 1475 C C . ASP A 1 201 ? -20.453 18.038 8.796 1.00 79.12 201 ASP A C 1
ATOM 1477 O O . ASP A 1 201 ? -20.412 17.918 10.026 1.00 79.12 201 ASP A O 1
ATOM 1481 N N . ASP A 1 202 ? -19.982 17.102 7.965 1.00 74.56 202 ASP A N 1
ATOM 1482 C CA . ASP A 1 202 ? -19.464 15.823 8.431 1.00 74.56 202 ASP A CA 1
ATOM 1483 C C . ASP A 1 202 ? -18.253 16.000 9.376 1.00 74.56 202 ASP A C 1
ATOM 1485 O O . ASP A 1 202 ? -17.454 16.952 9.268 1.00 74.56 202 ASP A O 1
ATOM 1489 N N . PRO A 1 203 ? -18.114 15.123 10.390 1.00 68.12 203 PRO A N 1
ATOM 1490 C CA . PRO A 1 203 ? -16.980 15.173 11.299 1.00 68.12 203 PRO A CA 1
ATOM 1491 C C . PRO A 1 203 ? -15.683 14.812 10.556 1.00 68.12 203 PRO A C 1
ATOM 1493 O O . PRO A 1 203 ? -15.713 14.000 9.633 1.00 68.12 203 PRO A O 1
ATOM 1496 N N . PRO A 1 204 ? -14.519 15.337 10.988 1.00 60.53 204 PRO A N 1
ATOM 1497 C CA . PRO A 1 204 ? -13.237 14.881 10.463 1.00 60.53 204 PRO A CA 1
ATOM 1498 C C . PRO A 1 204 ? -13.120 13.356 10.603 1.00 60.53 204 PRO A C 1
ATOM 1500 O O . PRO A 1 204 ? -13.286 12.814 11.702 1.00 60.53 204 PRO A O 1
ATOM 1503 N N . VAL A 1 205 ? -12.830 12.662 9.506 1.00 55.75 205 VAL A N 1
ATOM 1504 C CA . VAL A 1 205 ? -12.557 11.221 9.532 1.00 55.75 205 VAL A CA 1
ATOM 1505 C C . VAL A 1 205 ? -11.239 10.949 10.263 1.00 55.75 205 VAL A C 1
ATOM 1507 O O . VAL A 1 205 ? -10.287 11.719 10.189 1.00 55.75 205 VAL A O 1
ATOM 1510 N N . ALA A 1 206 ? -11.179 9.851 11.021 1.00 45.19 206 ALA A N 1
ATOM 1511 C CA . ALA A 1 206 ? -10.032 9.535 11.881 1.00 45.19 206 ALA A CA 1
ATOM 1512 C C . ALA A 1 206 ? -8.799 8.979 11.124 1.00 45.19 206 ALA A C 1
ATOM 1514 O O . ALA A 1 206 ? -7.787 8.679 11.762 1.00 45.19 206 ALA A O 1
ATOM 1515 N N . GLY A 1 207 ? -8.892 8.814 9.797 1.00 46.25 207 GLY A N 1
ATOM 1516 C CA . GLY A 1 207 ? -7.884 8.207 8.914 1.00 46.25 207 GLY A CA 1
ATOM 1517 C C . GLY A 1 207 ? -7.268 9.183 7.901 1.00 46.25 207 GLY A C 1
ATOM 1518 O O . GLY A 1 207 ? -7.565 10.375 7.909 1.00 46.25 207 GLY A O 1
ATOM 1519 N N . PHE A 1 208 ? -6.388 8.675 7.029 1.00 42.09 208 PHE A N 1
ATOM 1520 C CA . PHE A 1 208 ? -5.820 9.426 5.899 1.00 42.09 208 PHE A CA 1
ATOM 1521 C C . PHE A 1 208 ? -6.847 9.430 4.759 1.00 42.09 208 PHE A C 1
ATOM 1523 O O . PHE A 1 208 ? -6.750 8.659 3.812 1.00 42.09 208 PHE A O 1
ATOM 1530 N N . ALA A 1 209 ? -7.893 10.230 4.921 1.00 41.53 209 ALA A N 1
ATOM 1531 C CA . ALA A 1 209 ? -8.954 10.390 3.941 1.00 41.53 209 ALA A CA 1
ATOM 1532 C C . ALA A 1 209 ? -9.338 11.867 3.858 1.00 41.53 209 ALA A C 1
ATOM 1534 O O . ALA A 1 209 ? -9.209 12.626 4.823 1.00 41.53 209 ALA A O 1
ATOM 1535 N N . GLU A 1 210 ? -9.751 12.290 2.673 1.00 55.16 210 GLU A N 1
ATOM 1536 C CA . GLU A 1 210 ? -10.211 13.645 2.425 1.00 55.16 210 GLU A CA 1
ATOM 1537 C C . GLU A 1 210 ? -11.591 13.837 3.042 1.00 55.16 210 GLU A C 1
ATOM 1539 O O . GLU A 1 210 ? -12.519 13.082 2.782 1.00 55.16 210 GLU A O 1
ATOM 1544 N N . ALA A 1 211 ? -11.709 14.838 3.908 1.00 53.34 211 ALA A N 1
ATOM 1545 C CA . ALA A 1 211 ? -12.924 15.095 4.674 1.00 53.34 211 ALA A CA 1
ATOM 1546 C C . ALA A 1 211 ? -13.634 16.379 4.231 1.00 53.34 211 ALA A C 1
ATOM 1548 O O . ALA A 1 211 ? -14.435 16.909 4.992 1.00 53.34 211 ALA A O 1
ATOM 1549 N N . SER A 1 212 ? -13.251 16.963 3.089 1.00 61.06 212 SER A N 1
ATOM 1550 C CA . SER A 1 212 ? -13.654 18.327 2.755 1.00 61.06 212 SER A CA 1
ATOM 1551 C C . SER A 1 212 ? -14.194 18.468 1.346 1.00 61.06 212 SER A C 1
ATOM 1553 O O . SER A 1 212 ? -13.428 18.463 0.381 1.00 61.06 212 SER A O 1
ATOM 1555 N N . THR A 1 213 ? -15.494 18.719 1.244 1.00 74.25 213 THR A N 1
ATOM 1556 C CA . THR A 1 213 ? -16.134 19.114 -0.007 1.00 74.25 213 THR A CA 1
ATOM 1557 C C . THR A 1 213 ? -16.237 20.634 -0.073 1.00 74.25 213 THR A C 1
ATOM 1559 O O . THR A 1 213 ? -16.882 21.284 0.745 1.00 74.25 213 THR A O 1
ATOM 1562 N N . ALA A 1 214 ? -15.589 21.226 -1.078 1.00 83.75 214 ALA A N 1
ATOM 1563 C CA . ALA A 1 214 ? -15.716 22.645 -1.393 1.00 83.75 214 ALA A CA 1
ATOM 1564 C C . ALA A 1 214 ? -16.346 22.836 -2.781 1.00 83.75 214 ALA A C 1
ATOM 1566 O O . ALA A 1 214 ? -16.058 22.055 -3.700 1.00 83.75 214 ALA A O 1
ATOM 1567 N N . PRO A 1 215 ? -17.179 23.870 -2.976 1.00 88.62 215 PRO A N 1
ATOM 1568 C CA . PRO A 1 215 ? -17.691 24.195 -4.297 1.00 88.62 215 PRO A CA 1
ATOM 1569 C C . PRO A 1 215 ? -16.540 24.645 -5.201 1.00 88.62 215 PRO A C 1
ATOM 1571 O O . PRO A 1 215 ? -15.583 25.283 -4.758 1.00 88.62 215 PRO A O 1
ATOM 1574 N N . THR A 1 216 ? -16.654 24.362 -6.496 1.00 90.94 216 THR A N 1
ATOM 1575 C CA . THR A 1 216 ? -15.751 24.932 -7.504 1.00 90.94 216 THR A CA 1
ATOM 1576 C C . THR A 1 216 ? -15.803 26.456 -7.433 1.00 90.94 216 THR A C 1
ATOM 1578 O O . THR A 1 216 ? -16.889 27.018 -7.440 1.00 90.94 216 THR A O 1
ATOM 1581 N N . ALA A 1 217 ? -14.656 27.132 -7.385 1.00 94.44 217 ALA A N 1
ATOM 1582 C CA . ALA A 1 217 ? -14.555 28.564 -7.124 1.00 94.44 217 ALA A CA 1
ATOM 1583 C C . ALA A 1 217 ? -13.438 29.246 -7.935 1.00 94.44 217 ALA A C 1
ATOM 1585 O O . ALA A 1 217 ? -12.580 28.603 -8.545 1.00 94.44 217 ALA A O 1
ATOM 1586 N N . ASP A 1 218 ? -13.453 30.579 -7.931 1.00 97.38 218 ASP A N 1
ATOM 1587 C CA . ASP A 1 218 ? -12.349 31.408 -8.414 1.00 97.38 218 ASP A CA 1
ATOM 1588 C C . ASP A 1 218 ? -11.532 31.943 -7.238 1.00 97.38 218 ASP A C 1
ATOM 1590 O O . ASP A 1 218 ? -12.096 32.395 -6.243 1.00 97.38 218 ASP A O 1
ATOM 1594 N N . PHE A 1 219 ? -10.210 31.965 -7.382 1.00 97.94 219 PHE A N 1
ATOM 1595 C CA . PHE A 1 219 ? -9.283 32.466 -6.372 1.00 97.94 219 PHE A CA 1
ATOM 1596 C C . PHE A 1 219 ? -8.407 33.579 -6.942 1.00 97.94 219 PHE A C 1
ATOM 1598 O O . PHE A 1 219 ? -7.735 33.398 -7.959 1.00 97.94 219 PHE A O 1
ATOM 1605 N N . ASP A 1 220 ? -8.381 34.717 -6.251 1.00 98.12 220 ASP A N 1
ATOM 1606 C CA . ASP A 1 220 ? -7.442 35.818 -6.456 1.00 98.12 220 ASP A CA 1
ATOM 1607 C C . ASP A 1 220 ? -6.588 35.989 -5.195 1.00 98.12 220 ASP A C 1
ATOM 1609 O O . ASP A 1 220 ? -7.032 36.544 -4.188 1.00 98.12 220 ASP A O 1
ATOM 1613 N N . VAL A 1 221 ? -5.362 35.468 -5.231 1.00 98.38 221 VAL A N 1
ATOM 1614 C CA . VAL A 1 221 ? -4.511 35.332 -4.043 1.00 98.38 221 VAL A CA 1
ATOM 1615 C C . VAL A 1 221 ? -3.258 36.173 -4.196 1.00 98.38 221 VAL A C 1
ATOM 1617 O O . VAL A 1 221 ? -2.503 35.986 -5.143 1.00 98.38 221 VAL A O 1
ATOM 1620 N N . SER A 1 222 ? -2.986 37.073 -3.253 1.00 97.75 222 SER A N 1
ATOM 1621 C CA . SER A 1 222 ? -1.700 37.770 -3.161 1.00 97.75 222 SER A CA 1
ATOM 1622 C C . SER A 1 222 ? -0.900 37.279 -1.962 1.00 97.75 222 SER A C 1
ATOM 1624 O O . SER A 1 222 ? -1.424 37.247 -0.850 1.00 97.75 222 SER A O 1
ATOM 1626 N N . VAL A 1 223 ? 0.376 36.982 -2.170 1.00 97.81 223 VAL A N 1
ATOM 1627 C CA . VAL A 1 223 ? 1.272 36.413 -1.168 1.00 97.81 223 VAL A CA 1
ATOM 1628 C C . VAL A 1 223 ? 2.477 37.324 -0.971 1.00 97.81 223 VAL A C 1
ATOM 1630 O O . VAL A 1 223 ? 3.239 37.591 -1.900 1.00 97.81 223 VAL A O 1
ATOM 1633 N N . ALA A 1 224 ? 2.675 37.767 0.265 1.00 97.06 224 ALA A N 1
ATOM 1634 C CA . ALA A 1 224 ? 3.898 38.393 0.728 1.00 97.06 224 ALA A CA 1
ATOM 1635 C C . ALA A 1 224 ? 4.826 37.324 1.323 1.00 97.06 224 ALA A C 1
ATOM 1637 O O . ALA A 1 224 ? 4.435 36.564 2.211 1.00 97.06 224 ALA A O 1
ATOM 1638 N N . LEU A 1 225 ? 6.065 37.280 0.824 1.00 96.19 225 LEU A N 1
ATOM 1639 C CA . LEU A 1 225 ? 7.113 36.364 1.272 1.00 96.19 225 LEU A CA 1
ATOM 1640 C C . LEU A 1 225 ? 8.402 37.121 1.618 1.00 96.19 225 LEU A C 1
ATOM 1642 O O . LEU A 1 225 ? 8.728 38.111 0.952 1.00 96.19 225 LEU A O 1
ATOM 1646 N N . PRO A 1 226 ? 9.188 36.640 2.598 1.00 94.38 226 PRO A N 1
ATOM 1647 C CA . PRO A 1 226 ? 10.520 37.162 2.854 1.00 94.38 226 PRO A CA 1
ATOM 1648 C C . PRO A 1 226 ? 11.460 36.968 1.648 1.00 94.38 226 PRO A C 1
ATOM 1650 O O . PRO A 1 226 ? 11.304 36.015 0.874 1.00 94.38 226 PRO A O 1
ATOM 1653 N N . PRO A 1 227 ? 12.491 37.821 1.484 1.00 91.62 227 PRO A N 1
ATOM 1654 C CA . PRO A 1 227 ? 13.428 37.719 0.370 1.00 91.62 227 PRO A CA 1
ATOM 1655 C C . PRO A 1 227 ? 14.072 36.330 0.201 1.00 91.62 227 PRO A C 1
ATOM 1657 O O . PRO A 1 227 ? 14.645 35.736 1.119 1.00 91.62 227 PRO A O 1
ATOM 1660 N N . GLY A 1 228 ? 14.030 35.838 -1.038 1.00 89.75 228 GLY A N 1
ATOM 1661 C CA . GLY A 1 228 ? 14.644 34.583 -1.468 1.00 89.75 228 GLY A CA 1
ATOM 1662 C C . GLY A 1 228 ? 13.798 33.325 -1.233 1.00 89.75 228 GLY A C 1
ATOM 1663 O O . GLY A 1 228 ? 14.247 32.242 -1.614 1.00 89.75 228 GLY A O 1
ATOM 1664 N N . PHE A 1 229 ? 12.612 33.446 -0.639 1.00 93.88 229 PHE A N 1
ATOM 1665 C CA . PHE A 1 229 ? 11.598 32.396 -0.695 1.00 93.88 229 PHE A CA 1
ATOM 1666 C C . PHE A 1 229 ? 10.778 32.519 -1.979 1.00 93.88 229 PHE A C 1
ATOM 1668 O O . PHE A 1 229 ? 10.556 33.617 -2.485 1.00 93.88 229 PHE A O 1
ATOM 1675 N N . GLY A 1 230 ? 10.351 31.377 -2.505 1.00 93.94 230 GLY A N 1
ATOM 1676 C CA . GLY A 1 230 ? 9.390 31.274 -3.594 1.00 93.94 230 GLY A CA 1
ATOM 1677 C C . GLY A 1 230 ? 8.192 30.434 -3.171 1.00 93.94 230 GLY A C 1
ATOM 1678 O O . GLY A 1 230 ? 8.236 29.739 -2.152 1.00 93.94 230 GLY A O 1
ATOM 1679 N N . ALA A 1 231 ? 7.138 30.492 -3.979 1.00 96.44 231 ALA A N 1
ATOM 1680 C CA . ALA A 1 231 ? 5.977 29.633 -3.836 1.00 96.44 231 ALA A CA 1
ATOM 1681 C C . ALA A 1 231 ? 5.596 29.002 -5.176 1.00 96.44 231 ALA A C 1
ATOM 1683 O O . ALA A 1 231 ? 5.790 29.601 -6.234 1.00 96.44 231 ALA A O 1
ATOM 1684 N N . LEU A 1 232 ? 5.056 27.794 -5.099 1.00 97.69 232 LEU A N 1
ATOM 1685 C CA . LEU A 1 232 ? 4.384 27.081 -6.181 1.00 97.69 232 LEU A CA 1
ATOM 1686 C C . LEU A 1 232 ? 2.987 26.736 -5.685 1.00 97.69 232 LEU A C 1
ATOM 1688 O O . LEU A 1 232 ? 2.837 26.460 -4.499 1.00 97.69 232 LEU A O 1
ATOM 1692 N N . GLY A 1 233 ? 1.977 26.774 -6.542 1.00 96.94 233 GLY A N 1
ATOM 1693 C CA . GLY A 1 233 ? 0.609 26.587 -6.081 1.00 96.94 233 GLY A CA 1
ATOM 1694 C C . GLY A 1 233 ? -0.410 26.559 -7.197 1.00 96.94 233 GLY A C 1
ATOM 1695 O O . GLY A 1 233 ? -0.066 26.643 -8.376 1.00 96.94 233 GLY A O 1
ATOM 1696 N N . THR A 1 234 ? -1.665 26.452 -6.783 1.00 97.44 234 THR A N 1
ATOM 1697 C CA . THR A 1 234 ? -2.830 26.359 -7.660 1.00 97.44 234 THR A CA 1
ATOM 1698 C C . THR A 1 234 ? -2.985 27.612 -8.529 1.00 97.44 234 THR A C 1
ATOM 1700 O O . THR A 1 234 ? -3.024 28.740 -8.036 1.00 97.44 234 THR A O 1
ATOM 1703 N N . GLY A 1 235 ? -3.125 27.412 -9.840 1.00 95.75 235 GLY A N 1
ATOM 1704 C CA . GLY A 1 235 ? -3.430 28.471 -10.803 1.00 95.75 235 GLY A CA 1
ATOM 1705 C C . GLY A 1 235 ? -2.230 29.271 -11.323 1.00 95.75 235 GLY A C 1
ATOM 1706 O O . GLY A 1 235 ? -1.067 29.015 -11.013 1.00 95.75 235 GLY A O 1
ATOM 1707 N N . ALA A 1 236 ? -2.539 30.263 -12.157 1.00 95.00 236 ALA A N 1
ATOM 1708 C CA . ALA A 1 236 ? -1.555 31.037 -12.897 1.00 95.00 236 ALA A CA 1
ATOM 1709 C C . ALA A 1 236 ? -0.887 32.101 -12.020 1.00 95.00 236 ALA A C 1
ATOM 1711 O O . ALA A 1 236 ? -1.560 32.924 -11.396 1.00 95.00 236 ALA A O 1
ATOM 1712 N N . TYR A 1 237 ? 0.445 32.115 -12.032 1.00 94.25 237 TYR A N 1
ATOM 1713 C CA . TYR A 1 237 ? 1.272 33.071 -11.300 1.00 94.25 237 TYR A CA 1
ATOM 1714 C C . TYR A 1 237 ? 1.665 34.269 -12.177 1.00 94.25 237 TYR A C 1
ATOM 1716 O O . TYR A 1 237 ? 2.152 34.093 -13.291 1.00 94.25 237 TYR A O 1
ATOM 1724 N N . ASP A 1 238 ? 1.513 35.497 -11.672 1.00 90.62 238 ASP A N 1
ATOM 1725 C CA . ASP A 1 238 ? 1.801 36.727 -12.432 1.00 90.62 238 ASP A CA 1
ATOM 1726 C C . ASP A 1 238 ? 3.265 37.208 -12.353 1.00 90.62 238 ASP A C 1
ATOM 1728 O O . ASP A 1 238 ? 3.622 38.248 -12.917 1.00 90.62 238 ASP A O 1
ATOM 1732 N N . GLY A 1 239 ? 4.125 36.481 -11.633 1.00 86.00 239 GLY A N 1
ATOM 1733 C CA . GLY A 1 239 ? 5.520 36.869 -11.409 1.00 86.00 239 GLY A CA 1
ATOM 1734 C C . GLY A 1 239 ? 5.731 37.894 -10.289 1.00 86.00 239 GLY A C 1
ATOM 1735 O O . GLY A 1 239 ? 6.879 38.229 -9.993 1.00 86.00 239 GLY A O 1
ATOM 1736 N N . ARG A 1 240 ? 4.663 38.405 -9.663 1.00 87.06 240 ARG A N 1
ATOM 1737 C CA . ARG A 1 240 ? 4.674 39.518 -8.695 1.00 87.06 240 ARG A CA 1
ATOM 1738 C C . ARG A 1 240 ? 3.980 39.170 -7.375 1.00 87.06 240 ARG A C 1
ATOM 1740 O O . ARG A 1 240 ? 3.495 40.059 -6.679 1.00 87.06 240 ARG A O 1
ATOM 1747 N N . GLY A 1 241 ? 3.968 37.892 -7.010 1.00 90.00 241 GLY A N 1
ATOM 1748 C CA . GLY A 1 241 ? 3.356 37.421 -5.769 1.00 90.00 241 GLY A CA 1
ATOM 1749 C C . GLY A 1 241 ? 1.842 37.232 -5.854 1.00 90.00 241 GLY A C 1
ATOM 1750 O O . GLY A 1 241 ? 1.213 37.155 -4.804 1.00 90.00 241 GLY A O 1
ATOM 1751 N N . ARG A 1 242 ? 1.235 37.171 -7.048 1.00 96.38 242 ARG A N 1
ATOM 1752 C CA . ARG A 1 242 ? -0.211 36.965 -7.193 1.00 96.38 242 ARG A CA 1
ATOM 1753 C C . ARG A 1 242 ? -0.541 35.732 -8.029 1.00 96.38 242 ARG A C 1
ATOM 1755 O O . ARG A 1 242 ? 0.040 35.522 -9.092 1.00 96.38 242 ARG A O 1
ATOM 1762 N N . TRP A 1 243 ? -1.505 34.952 -7.551 1.00 97.38 243 TRP A N 1
ATOM 1763 C CA . TRP A 1 243 ? -2.057 33.777 -8.214 1.00 97.38 243 TRP A CA 1
ATOM 1764 C C . TRP A 1 243 ? -3.509 34.022 -8.589 1.00 97.38 243 TRP A C 1
ATOM 1766 O O . TRP A 1 243 ? -4.271 34.607 -7.816 1.00 97.38 243 TRP A O 1
ATOM 1776 N N . ARG A 1 244 ? -3.886 33.551 -9.777 1.00 97.69 244 ARG A N 1
ATOM 1777 C CA . ARG A 1 244 ? -5.279 33.476 -10.214 1.00 97.69 244 ARG A CA 1
ATOM 1778 C C . ARG A 1 244 ? -5.610 32.050 -10.605 1.00 97.69 244 ARG A C 1
ATOM 1780 O O . ARG A 1 244 ? -5.002 31.509 -11.529 1.00 97.69 244 ARG A O 1
ATOM 1787 N N . ALA A 1 245 ? -6.588 31.470 -9.932 1.00 96.25 245 ALA A N 1
ATOM 1788 C CA . ALA A 1 245 ? -7.148 30.180 -10.294 1.00 96.25 245 ALA A CA 1
ATOM 1789 C C . ALA A 1 245 ? -8.628 30.360 -10.627 1.00 96.25 245 ALA A C 1
ATOM 1791 O O . ALA A 1 245 ? -9.338 31.092 -9.940 1.00 96.25 245 ALA A O 1
ATOM 1792 N N . THR A 1 246 ? -9.078 29.728 -11.705 1.00 94.25 246 THR A N 1
ATOM 1793 C CA . THR A 1 246 ? -10.458 29.827 -12.179 1.00 94.25 246 THR A CA 1
ATOM 1794 C C . THR A 1 246 ? -11.055 28.439 -12.213 1.00 94.25 246 THR A C 1
ATOM 1796 O O . THR A 1 246 ? -10.424 27.525 -12.745 1.00 94.25 246 THR A O 1
ATOM 1799 N N . ALA A 1 247 ? -12.262 28.311 -11.667 1.00 92.81 247 ALA A N 1
ATOM 1800 C CA . ALA A 1 247 ? -12.981 27.048 -11.577 1.00 92.81 247 ALA A CA 1
ATOM 1801 C C . ALA A 1 247 ? -12.117 25.916 -10.983 1.00 92.81 247 ALA A C 1
ATOM 1803 O O . ALA A 1 247 ? -11.876 24.897 -11.626 1.00 92.81 247 ALA A O 1
ATOM 1804 N N . VAL A 1 248 ? -11.624 26.124 -9.760 1.00 92.38 248 VAL A N 1
ATOM 1805 C CA . VAL A 1 248 ? -10.884 25.129 -8.967 1.00 92.38 248 VAL A CA 1
ATOM 1806 C C . VAL A 1 248 ? -11.575 24.899 -7.628 1.00 92.38 248 VAL A C 1
ATOM 1808 O O . VAL A 1 248 ? -12.220 25.803 -7.106 1.00 92.38 248 VAL A O 1
ATOM 1811 N N . ARG A 1 249 ? -11.447 23.703 -7.058 1.00 86.69 249 ARG A N 1
ATOM 1812 C CA . ARG A 1 249 ? -12.133 23.340 -5.808 1.00 86.69 249 ARG A CA 1
ATOM 1813 C C . ARG A 1 249 ? -11.445 23.812 -4.537 1.00 86.69 249 ARG A C 1
ATOM 1815 O O . ARG A 1 249 ? -12.113 24.187 -3.583 1.00 86.69 249 ARG A O 1
ATOM 1822 N N . ASP A 1 250 ? -10.122 23.826 -4.539 1.00 90.88 250 ASP A N 1
ATOM 1823 C CA . ASP A 1 250 ? -9.317 24.326 -3.430 1.00 90.88 250 ASP A CA 1
ATOM 1824 C C . ASP A 1 250 ? -8.077 25.034 -3.991 1.00 90.88 250 ASP A C 1
ATOM 1826 O O . ASP A 1 250 ? -7.726 24.893 -5.169 1.00 90.88 250 ASP A O 1
ATOM 1830 N N . PHE A 1 251 ? -7.429 25.824 -3.146 1.00 95.12 251 PHE A N 1
ATOM 1831 C CA . PHE A 1 251 ? -6.213 26.552 -3.442 1.00 95.12 251 PHE A CA 1
ATOM 1832 C C . PHE A 1 251 ? -5.110 26.129 -2.476 1.00 95.12 251 PHE A C 1
ATOM 1834 O O . PHE A 1 251 ? -5.212 26.327 -1.265 1.00 95.12 251 PHE A O 1
ATOM 1841 N N . ALA A 1 252 ? -4.007 25.618 -3.017 1.00 96.69 252 ALA A N 1
ATOM 1842 C CA . ALA A 1 252 ? -2.862 25.208 -2.218 1.00 96.69 252 ALA A CA 1
ATOM 1843 C C . ALA A 1 252 ? -1.568 25.906 -2.626 1.00 96.69 252 ALA A C 1
ATOM 1845 O O . ALA A 1 252 ? -1.389 26.337 -3.770 1.00 96.69 252 ALA A O 1
ATOM 1846 N N . LEU A 1 253 ? -0.647 25.994 -1.664 1.00 97.81 253 LEU A N 1
ATOM 1847 C CA . LEU A 1 253 ? 0.686 26.558 -1.849 1.00 97.81 253 LEU A CA 1
ATOM 1848 C C . LEU A 1 253 ? 1.759 25.678 -1.207 1.00 97.81 253 LEU A C 1
ATOM 1850 O O . LEU A 1 253 ? 1.627 25.189 -0.089 1.00 97.81 253 LEU A O 1
ATOM 1854 N N . SER A 1 254 ? 2.894 25.585 -1.879 1.00 98.31 254 SER A N 1
ATOM 1855 C CA . SER A 1 254 ? 4.148 25.087 -1.335 1.00 98.31 254 SER A CA 1
ATOM 1856 C C . SER A 1 254 ? 5.153 26.227 -1.293 1.00 98.31 254 SER A C 1
ATOM 1858 O O . SER A 1 254 ? 5.468 26.818 -2.326 1.00 98.31 254 SER A O 1
ATOM 1860 N N . VAL A 1 255 ? 5.673 26.542 -0.108 1.00 98.25 255 VAL A N 1
ATOM 1861 C CA . VAL A 1 255 ? 6.582 27.675 0.117 1.00 98.25 255 VAL A CA 1
ATOM 1862 C C . VAL A 1 255 ? 7.949 27.166 0.535 1.00 98.25 255 VAL A C 1
ATOM 1864 O O . VAL A 1 255 ? 8.068 26.303 1.400 1.00 98.25 255 VAL A O 1
ATOM 1867 N N . GLY A 1 256 ? 9.003 27.710 -0.063 1.00 96.50 256 GLY A N 1
ATOM 1868 C CA . GLY A 1 256 ? 10.363 27.290 0.234 1.00 96.50 256 GLY A CA 1
ATOM 1869 C C . GLY A 1 256 ? 11.385 27.909 -0.708 1.00 96.50 256 GLY A C 1
ATOM 1870 O O . GLY A 1 256 ? 11.103 28.833 -1.470 1.00 96.50 256 GLY A O 1
ATOM 1871 N N . ARG A 1 257 ? 12.610 27.389 -0.662 1.00 96.19 257 ARG A N 1
ATOM 1872 C CA . ARG A 1 257 ? 13.668 27.733 -1.618 1.00 96.19 257 ARG A CA 1
ATOM 1873 C C . ARG A 1 257 ? 13.745 26.621 -2.650 1.00 96.19 257 ARG A C 1
ATOM 1875 O O . ARG A 1 257 ? 14.245 25.547 -2.329 1.00 96.19 257 ARG A O 1
ATOM 1882 N N . PHE A 1 258 ? 13.238 26.861 -3.854 1.00 96.50 258 PHE A N 1
ATOM 1883 C CA . PHE A 1 258 ? 13.119 25.830 -4.884 1.00 96.50 258 PHE A CA 1
ATOM 1884 C C . PHE A 1 258 ? 14.192 25.960 -5.966 1.00 96.50 258 PHE A C 1
ATOM 1886 O O . PHE A 1 258 ? 14.491 27.057 -6.438 1.00 96.50 258 PHE A O 1
ATOM 1893 N N . ARG A 1 259 ? 14.736 24.820 -6.399 1.00 97.00 259 ARG A N 1
ATOM 1894 C CA . ARG A 1 259 ? 15.345 24.674 -7.725 1.00 97.00 259 ARG A CA 1
ATOM 1895 C C . ARG A 1 259 ? 14.224 24.350 -8.699 1.00 97.00 259 ARG A C 1
ATOM 1897 O O . ARG A 1 259 ? 13.548 23.346 -8.508 1.00 97.00 259 ARG A O 1
ATOM 1904 N N . VAL A 1 260 ? 14.022 25.198 -9.699 1.00 97.31 260 VAL A N 1
ATOM 1905 C CA . VAL A 1 260 ? 12.859 25.120 -10.588 1.00 97.31 260 VAL A CA 1
ATOM 1906 C C . VAL A 1 260 ? 13.280 24.698 -11.990 1.00 97.31 260 VAL A C 1
ATOM 1908 O O . VAL A 1 260 ? 14.284 25.190 -12.504 1.00 97.31 260 VAL A O 1
ATOM 1911 N N . ALA A 1 261 ? 12.496 23.818 -12.604 1.00 97.94 261 ALA A N 1
ATOM 1912 C CA . ALA A 1 261 ? 12.507 23.553 -14.035 1.00 97.94 261 ALA A CA 1
ATOM 1913 C C . ALA A 1 261 ? 11.110 23.821 -14.604 1.00 97.94 261 ALA A C 1
ATOM 1915 O O . ALA A 1 261 ? 10.104 23.662 -13.909 1.00 97.94 261 ALA A O 1
ATOM 1916 N N . THR A 1 262 ? 11.053 24.226 -15.869 1.00 98.19 262 THR A N 1
ATOM 1917 C CA . THR A 1 262 ? 9.801 24.507 -16.572 1.00 98.19 262 THR A CA 1
ATOM 1918 C C . THR A 1 262 ? 9.785 23.841 -17.940 1.00 98.19 262 THR A C 1
ATOM 1920 O O . THR A 1 262 ? 10.834 23.646 -18.556 1.00 98.19 262 THR A O 1
ATOM 1923 N N . ALA A 1 263 ? 8.593 23.501 -18.419 1.00 97.94 263 ALA A N 1
ATOM 1924 C CA . ALA A 1 263 ? 8.352 23.099 -19.799 1.00 97.94 263 ALA A CA 1
ATOM 1925 C C . ALA A 1 263 ? 6.939 23.499 -20.226 1.00 97.94 263 ALA A C 1
ATOM 1927 O O . ALA A 1 263 ? 6.153 24.015 -19.435 1.00 97.94 263 ALA A O 1
ATOM 1928 N N . ILE A 1 264 ? 6.636 23.250 -21.493 1.00 98.25 264 ILE A N 1
ATOM 1929 C CA . ILE A 1 264 ? 5.299 23.384 -22.050 1.00 98.25 264 ILE A CA 1
ATOM 1930 C C . ILE A 1 264 ? 4.812 21.978 -22.391 1.00 98.25 264 ILE A C 1
ATOM 1932 O O . ILE A 1 264 ? 5.550 21.218 -23.015 1.00 98.25 264 ILE A O 1
ATOM 1936 N N . ALA A 1 265 ? 3.593 21.655 -21.973 1.00 97.31 265 ALA A N 1
ATOM 1937 C CA . ALA A 1 265 ? 2.863 20.469 -22.402 1.00 97.31 265 ALA A CA 1
ATOM 1938 C C . ALA A 1 265 ? 1.700 20.872 -23.317 1.00 97.31 265 ALA A C 1
ATOM 1940 O O . ALA A 1 265 ? 1.149 21.970 -23.182 1.00 97.31 265 ALA A O 1
ATOM 1941 N N . HIS A 1 266 ? 1.314 19.978 -24.225 1.00 95.88 266 HIS A N 1
ATOM 1942 C CA . HIS A 1 266 ? 0.187 20.165 -25.140 1.00 95.88 266 HIS A CA 1
ATOM 1943 C C . HIS A 1 266 ? -0.930 19.165 -24.850 1.00 95.88 266 HIS A C 1
ATOM 1945 O O . HIS A 1 266 ? -0.922 18.034 -25.339 1.00 95.88 266 HIS A O 1
ATOM 1951 N N . ALA A 1 267 ? -1.908 19.583 -24.049 1.00 88.38 267 ALA A N 1
ATOM 1952 C CA . ALA A 1 267 ? -2.887 18.670 -23.475 1.00 88.38 267 ALA A CA 1
ATOM 1953 C C . ALA A 1 267 ? -4.348 19.101 -23.672 1.00 88.38 267 ALA A C 1
ATOM 1955 O O . ALA A 1 267 ? -5.081 19.173 -22.685 1.00 88.38 267 ALA A O 1
ATOM 1956 N N . PRO A 1 268 ? -4.859 19.326 -24.899 1.00 84.00 268 PRO A N 1
ATOM 1957 C CA . PRO A 1 268 ? -4.240 19.651 -26.194 1.00 84.00 268 PRO A CA 1
ATOM 1958 C C . PRO A 1 268 ? -3.868 21.142 -26.330 1.00 84.00 268 PRO A C 1
ATOM 1960 O O . PRO A 1 268 ? -3.096 21.513 -27.214 1.00 84.00 268 PRO A O 1
ATOM 1963 N N . ASP A 1 269 ? -4.397 21.990 -25.448 1.00 89.75 269 ASP A N 1
ATOM 1964 C CA . ASP A 1 269 ? -4.004 23.389 -25.327 1.00 89.75 269 ASP A CA 1
ATOM 1965 C C . ASP A 1 269 ? -2.647 23.514 -24.627 1.00 89.75 269 ASP A C 1
ATOM 1967 O O . ASP A 1 269 ? -2.137 22.571 -24.012 1.00 89.75 269 ASP A O 1
ATOM 1971 N N . ARG A 1 270 ? -2.039 24.697 -24.737 1.00 96.56 270 ARG A N 1
ATOM 1972 C CA . ARG A 1 270 ? -0.768 24.999 -24.079 1.00 96.56 270 ARG A CA 1
ATOM 1973 C C . ARG A 1 270 ? -0.945 24.999 -22.559 1.00 96.56 270 ARG A C 1
ATOM 1975 O O . ARG A 1 270 ? -1.705 25.811 -22.037 1.00 96.56 270 ARG A O 1
ATOM 1982 N N . VAL A 1 271 ? -0.147 24.186 -21.870 1.00 98.00 271 VAL A N 1
ATOM 1983 C CA . VAL A 1 271 ? -0.032 24.182 -20.408 1.00 98.00 271 VAL A CA 1
ATOM 1984 C C . VAL A 1 271 ? 1.404 24.496 -20.006 1.00 98.00 271 VAL A C 1
ATOM 1986 O O . VAL A 1 271 ? 2.333 23.780 -20.383 1.00 98.00 271 VAL A O 1
ATOM 1989 N N . ASP A 1 272 ? 1.597 25.558 -19.226 1.00 98.06 272 ASP A N 1
ATOM 1990 C CA . ASP A 1 272 ? 2.899 25.885 -18.649 1.00 98.06 272 ASP A CA 1
ATOM 1991 C C . ASP A 1 272 ? 3.138 25.007 -17.402 1.00 98.06 272 ASP A C 1
ATOM 1993 O O . ASP A 1 272 ? 2.475 25.147 -16.370 1.00 98.06 272 ASP A O 1
ATOM 1997 N N . VAL A 1 273 ? 4.096 24.082 -17.500 1.00 98.44 273 VAL A N 1
ATOM 1998 C CA . VAL A 1 273 ? 4.451 23.123 -16.446 1.00 98.44 273 VAL A CA 1
ATOM 1999 C C . VAL A 1 273 ? 5.638 23.651 -15.650 1.00 98.44 273 VAL A C 1
ATOM 2001 O O . VAL A 1 273 ? 6.688 23.945 -16.223 1.00 98.44 273 VAL A O 1
ATOM 2004 N N . THR A 1 274 ? 5.508 23.741 -14.326 1.00 98.44 274 THR A N 1
ATOM 2005 C CA . THR A 1 274 ? 6.588 24.186 -13.429 1.00 98.44 274 THR A CA 1
ATOM 2006 C C . THR A 1 274 ? 6.814 23.185 -12.305 1.00 98.44 274 THR A C 1
ATOM 2008 O O . THR A 1 274 ? 5.919 22.953 -11.500 1.00 98.44 274 THR A O 1
ATOM 2011 N N . VAL A 1 275 ? 8.025 22.642 -12.181 1.00 98.50 275 VAL A N 1
ATOM 2012 C CA . VAL A 1 275 ? 8.391 21.797 -11.035 1.00 98.50 275 VAL A CA 1
ATOM 2013 C C . VAL A 1 275 ? 9.477 22.458 -10.208 1.00 98.50 275 VAL A C 1
ATOM 2015 O O . VAL A 1 275 ? 10.525 22.828 -10.734 1.00 98.50 275 VAL A O 1
ATOM 2018 N N . GLY A 1 276 ? 9.248 22.574 -8.901 1.00 98.12 276 GLY A N 1
ATOM 2019 C CA . GLY A 1 276 ? 10.247 23.015 -7.937 1.00 98.12 276 GLY A CA 1
ATOM 2020 C C . GLY A 1 276 ? 10.653 21.902 -6.992 1.00 98.12 276 GLY A C 1
ATOM 2021 O O . GLY A 1 276 ? 9.813 21.292 -6.345 1.00 98.12 276 GLY A O 1
ATOM 2022 N N . VAL A 1 277 ? 11.956 21.697 -6.841 1.00 98.19 277 VAL A N 1
ATOM 2023 C CA . VAL A 1 277 ? 12.528 20.812 -5.825 1.00 98.19 277 VAL A CA 1
ATOM 2024 C C . VAL A 1 277 ? 13.084 21.653 -4.685 1.00 98.19 277 VAL A C 1
ATOM 2026 O O . VAL A 1 277 ? 13.924 22.531 -4.909 1.00 98.19 277 VAL A O 1
ATOM 2029 N N . ALA A 1 278 ? 12.614 21.406 -3.462 1.00 96.62 278 ALA A N 1
ATOM 2030 C CA . ALA A 1 278 ? 13.059 22.142 -2.287 1.00 96.62 278 ALA A CA 1
ATOM 2031 C C . ALA A 1 278 ? 14.575 21.988 -2.050 1.00 96.62 278 ALA A C 1
ATOM 2033 O O . ALA A 1 278 ? 15.180 20.936 -2.274 1.00 96.62 278 ALA A O 1
ATOM 2034 N N . GLY A 1 279 ? 15.210 23.066 -1.590 1.00 88.56 279 GLY A N 1
ATOM 2035 C CA . GLY A 1 279 ? 16.643 23.121 -1.330 1.00 88.56 279 GLY A CA 1
ATOM 2036 C C . GLY A 1 279 ? 17.096 22.048 -0.339 1.00 88.56 279 GLY A C 1
ATOM 2037 O O . GLY A 1 279 ? 16.483 21.851 0.706 1.00 88.56 279 GLY A O 1
ATOM 2038 N N . GLY A 1 280 ? 18.196 21.367 -0.665 1.00 85.31 280 GLY A N 1
ATOM 2039 C CA . GLY A 1 280 ? 18.735 20.261 0.134 1.00 85.31 280 GLY A CA 1
ATOM 2040 C C . GLY A 1 280 ? 18.254 18.871 -0.290 1.00 85.31 280 GLY A C 1
ATOM 2041 O O . GLY A 1 280 ? 18.831 17.892 0.172 1.00 85.31 280 GLY A O 1
ATOM 2042 N N . LEU A 1 281 ? 17.271 18.771 -1.191 1.00 88.00 281 LEU A N 1
ATOM 2043 C CA . LEU A 1 281 ? 16.881 17.507 -1.820 1.00 88.00 281 LEU A CA 1
ATOM 2044 C C . LEU A 1 281 ? 17.763 17.200 -3.038 1.00 88.00 281 LEU A C 1
ATOM 2046 O O . LEU A 1 281 ? 18.199 18.122 -3.738 1.00 88.00 281 LEU A O 1
ATOM 2050 N N . ALA A 1 282 ? 18.016 15.911 -3.275 1.00 90.56 282 ALA A N 1
ATOM 2051 C CA . ALA A 1 282 ? 18.856 15.419 -4.370 1.00 90.56 282 ALA A CA 1
ATOM 2052 C C . ALA A 1 282 ? 18.117 15.348 -5.718 1.00 90.56 282 ALA A C 1
ATOM 2054 O O . ALA A 1 282 ? 18.768 15.342 -6.758 1.00 90.56 282 ALA A O 1
ATOM 2055 N N . ASP A 1 283 ? 16.781 15.341 -5.700 1.00 91.69 283 ASP A N 1
ATOM 2056 C CA . ASP A 1 283 ? 15.919 15.225 -6.876 1.00 91.69 283 ASP A CA 1
ATOM 2057 C C . ASP A 1 283 ? 16.225 16.264 -7.967 1.00 91.69 283 ASP A C 1
ATOM 2059 O O . ASP A 1 283 ? 16.492 17.442 -7.695 1.00 91.69 283 ASP A O 1
ATOM 2063 N N . ASP A 1 284 ? 16.153 15.842 -9.226 1.00 92.12 284 ASP A N 1
ATOM 2064 C CA . ASP A 1 284 ? 16.311 16.732 -10.373 1.00 92.12 284 ASP A CA 1
ATOM 2065 C C . ASP A 1 284 ? 14.941 17.248 -10.853 1.00 92.12 284 ASP A C 1
ATOM 2067 O O . ASP A 1 284 ? 14.146 16.452 -11.357 1.00 92.12 284 ASP A O 1
ATOM 2071 N N . PRO A 1 285 ? 14.638 18.560 -10.747 1.00 94.12 285 PRO A N 1
ATOM 2072 C CA . PRO A 1 285 ? 13.368 19.106 -11.221 1.00 94.12 285 PRO A CA 1
ATOM 2073 C C . PRO A 1 285 ? 13.141 18.868 -12.722 1.00 94.12 285 PRO A C 1
ATOM 2075 O O . PRO A 1 285 ? 11.990 18.745 -13.136 1.00 94.12 285 PRO A O 1
ATOM 2078 N N . ALA A 1 286 ? 14.196 18.758 -13.542 1.00 96.06 286 ALA A N 1
ATOM 2079 C CA . ALA A 1 286 ? 14.044 18.519 -14.979 1.00 96.06 286 ALA A CA 1
ATOM 2080 C C . ALA A 1 286 ? 13.448 17.135 -15.283 1.00 96.06 286 ALA A C 1
ATOM 2082 O O . ALA A 1 286 ? 12.618 17.005 -16.186 1.00 96.06 286 ALA A O 1
ATOM 2083 N N . ALA A 1 287 ? 13.806 16.115 -14.497 1.00 91.38 287 ALA A N 1
ATOM 2084 C CA . ALA A 1 287 ? 13.239 14.779 -14.636 1.00 91.38 287 ALA A CA 1
ATOM 2085 C C . ALA A 1 287 ? 11.725 14.792 -14.368 1.00 91.38 287 ALA A C 1
ATOM 2087 O O . ALA A 1 287 ? 10.948 14.268 -15.171 1.00 91.38 287 ALA A O 1
ATOM 2088 N N . TYR A 1 288 ? 11.300 15.443 -13.279 1.00 95.44 288 TYR A N 1
ATOM 2089 C CA . TYR A 1 288 ? 9.883 15.548 -12.913 1.00 95.44 288 TYR A CA 1
ATOM 2090 C C . TYR A 1 288 ? 9.084 16.319 -13.965 1.00 95.44 288 TYR A C 1
ATOM 2092 O O . TYR A 1 288 ? 8.017 15.859 -14.364 1.00 95.44 288 TYR A O 1
ATOM 2100 N N . VAL A 1 289 ? 9.616 17.440 -14.472 1.00 97.50 289 VAL A N 1
ATOM 2101 C CA . VAL A 1 289 ? 8.995 18.178 -15.585 1.00 97.50 289 VAL A CA 1
ATOM 2102 C C . VAL A 1 289 ? 8.789 17.263 -16.791 1.00 97.50 289 VAL A C 1
ATOM 2104 O O . VAL A 1 289 ? 7.693 17.212 -17.342 1.00 97.50 289 VAL A O 1
ATOM 2107 N N . ALA A 1 290 ? 9.817 16.509 -17.190 1.00 95.00 290 ALA A N 1
ATOM 2108 C CA . ALA A 1 290 ? 9.733 15.636 -18.355 1.00 95.00 290 ALA A CA 1
ATOM 2109 C C . ALA A 1 290 ? 8.669 14.536 -18.191 1.00 95.00 290 ALA A C 1
ATOM 2111 O O . ALA A 1 290 ? 7.975 14.214 -19.155 1.00 95.00 290 ALA A O 1
ATOM 2112 N N . LYS A 1 291 ? 8.529 13.950 -16.993 1.00 95.44 291 LYS A N 1
ATOM 2113 C CA . LYS A 1 291 ? 7.464 12.974 -16.701 1.00 95.44 291 LYS A CA 1
ATOM 2114 C C . LYS A 1 291 ? 6.088 13.641 -16.708 1.00 95.44 291 LYS A C 1
ATOM 2116 O O . LYS A 1 291 ? 5.196 13.128 -17.377 1.00 95.44 291 LYS A O 1
ATOM 2121 N N . ALA A 1 292 ? 5.940 14.777 -16.027 1.00 97.62 292 ALA A N 1
ATOM 2122 C CA . ALA A 1 292 ? 4.675 15.498 -15.930 1.00 97.62 292 ALA A CA 1
ATOM 2123 C C . ALA A 1 292 ? 4.128 15.886 -17.310 1.00 97.62 292 ALA A C 1
ATOM 2125 O O . ALA A 1 292 ? 2.953 15.662 -17.570 1.00 97.62 292 ALA A O 1
ATOM 2126 N N . VAL A 1 293 ? 4.983 16.371 -18.220 1.00 98.00 293 VAL A N 1
ATOM 2127 C CA . VAL A 1 293 ? 4.596 16.659 -19.613 1.00 98.00 293 VAL A CA 1
ATOM 2128 C C . VAL A 1 293 ? 4.020 15.412 -20.288 1.00 98.00 293 VAL A C 1
ATOM 2130 O O . VAL A 1 293 ? 2.902 15.456 -20.786 1.00 98.00 293 VAL A O 1
ATOM 2133 N N . ARG A 1 294 ? 4.730 14.275 -20.252 1.00 97.25 294 ARG A N 1
ATOM 2134 C CA . ARG A 1 294 ? 4.265 13.042 -20.915 1.00 97.25 294 ARG A CA 1
ATOM 2135 C C . ARG A 1 294 ? 2.922 12.552 -20.381 1.00 97.25 294 ARG A C 1
ATOM 2137 O O . ARG A 1 294 ? 2.075 12.143 -21.171 1.00 97.25 294 ARG A O 1
ATOM 2144 N N . VAL A 1 295 ? 2.748 12.570 -19.060 1.00 96.69 295 VAL A N 1
ATOM 2145 C CA . VAL A 1 295 ? 1.499 12.143 -18.418 1.00 96.69 295 VAL A CA 1
ATOM 2146 C C . VAL A 1 295 ? 0.364 13.095 -18.783 1.00 96.69 295 VAL A C 1
ATOM 2148 O O . VAL A 1 295 ? -0.688 12.641 -19.218 1.00 96.69 295 VAL A O 1
ATOM 2151 N N . LEU A 1 296 ? 0.587 14.407 -18.670 1.00 96.88 296 LEU A N 1
ATOM 2152 C CA . LEU A 1 296 ? -0.436 15.412 -18.944 1.00 96.88 296 LEU A CA 1
ATOM 2153 C C . LEU A 1 296 ? -0.927 15.345 -20.395 1.00 96.88 296 LEU A C 1
ATOM 2155 O O . LEU A 1 296 ? -2.128 15.400 -20.642 1.00 96.88 296 LEU A O 1
ATOM 2159 N N . GLU A 1 297 ? -0.015 15.186 -21.354 1.00 96.44 297 GLU A N 1
ATOM 2160 C CA . GLU A 1 297 ? -0.368 15.044 -22.769 1.00 96.44 297 GLU A CA 1
ATOM 2161 C C . GLU A 1 297 ? -1.111 13.733 -23.055 1.00 96.44 297 GLU A C 1
ATOM 2163 O O . GLU A 1 297 ? -2.035 13.713 -23.868 1.00 96.44 297 GLU A O 1
ATOM 2168 N N . ASP A 1 298 ? -0.734 12.629 -22.403 1.00 94.25 298 ASP A N 1
ATOM 2169 C CA . ASP A 1 298 ? -1.434 11.353 -22.560 1.00 94.25 298 ASP A CA 1
ATOM 2170 C C . ASP A 1 298 ? -2.843 11.387 -21.967 1.00 94.25 298 ASP A C 1
ATOM 2172 O O . ASP A 1 298 ? -3.808 11.028 -22.646 1.00 94.25 298 ASP A O 1
ATOM 2176 N N . PHE A 1 299 ? -2.985 11.903 -20.749 1.00 94.44 299 PHE A N 1
ATOM 2177 C CA . PHE A 1 299 ? -4.280 12.052 -20.093 1.00 94.44 299 PHE A CA 1
ATOM 2178 C C . PHE A 1 299 ? -5.165 13.063 -20.819 1.00 94.44 299 PHE A C 1
ATOM 2180 O O . PHE A 1 299 ? -6.334 12.772 -21.062 1.00 94.44 299 PHE A O 1
ATOM 2187 N N . GLY A 1 300 ? -4.600 14.174 -21.303 1.00 91.50 300 GLY A N 1
ATOM 2188 C CA . GLY A 1 300 ? -5.311 15.149 -22.132 1.00 91.50 300 GLY A CA 1
ATOM 2189 C C . GLY A 1 300 ? -5.907 14.544 -23.405 1.00 91.50 300 GLY A C 1
ATOM 2190 O O . GLY A 1 300 ? -7.027 14.881 -23.791 1.00 91.50 300 GLY A O 1
ATOM 2191 N N . ARG A 1 301 ? -5.203 13.598 -24.044 1.00 89.19 301 ARG A N 1
ATOM 2192 C CA . ARG A 1 301 ? -5.731 12.864 -25.207 1.00 89.19 301 ARG A CA 1
ATOM 2193 C C . ARG A 1 301 ? -6.818 11.855 -24.839 1.00 89.19 301 ARG A C 1
ATOM 2195 O O . ARG A 1 301 ? -7.715 11.627 -25.644 1.00 89.19 301 ARG A O 1
ATOM 2202 N N . ARG A 1 302 ? -6.718 11.207 -23.676 1.00 87.38 302 ARG A N 1
ATOM 2203 C CA . ARG A 1 302 ? -7.601 10.091 -23.288 1.00 87.38 302 ARG A CA 1
ATOM 2204 C C . ARG A 1 302 ? -8.874 10.537 -22.583 1.00 87.38 302 ARG A C 1
ATOM 2206 O O . ARG A 1 302 ? -9.938 9.999 -22.867 1.00 87.38 302 ARG A O 1
ATOM 2213 N N . PHE A 1 303 ? -8.746 11.465 -21.643 1.00 87.69 303 PHE A N 1
ATOM 2214 C CA . PHE A 1 303 ? -9.816 11.880 -20.731 1.00 87.69 303 PHE A CA 1
ATOM 2215 C C . PHE A 1 303 ? -10.411 13.236 -21.121 1.00 87.69 303 PHE A C 1
ATOM 2217 O O . PHE A 1 303 ? -11.425 13.657 -20.572 1.00 87.69 303 PHE A O 1
ATOM 2224 N N . GLY A 1 304 ? -9.799 13.902 -22.102 1.00 87.12 304 GLY A N 1
ATOM 2225 C CA . GLY A 1 304 ? -10.214 15.194 -22.624 1.00 87.12 304 GLY A CA 1
ATOM 2226 C C . GLY A 1 304 ? -9.308 16.340 -22.163 1.00 87.12 304 GLY A C 1
ATOM 2227 O O . GLY A 1 304 ? -8.451 16.150 -21.297 1.00 87.12 304 GLY A O 1
ATOM 2228 N N . PRO A 1 305 ? -9.495 17.545 -22.733 1.00 89.12 305 PRO A N 1
ATOM 2229 C CA . PRO A 1 305 ? -8.612 18.689 -22.525 1.00 89.12 305 PRO A CA 1
ATOM 2230 C C . PRO A 1 305 ? -8.348 19.036 -21.061 1.00 89.12 305 PRO A C 1
ATOM 2232 O O . PRO A 1 305 ? -9.282 19.178 -20.268 1.00 89.12 305 PRO A O 1
ATOM 2235 N N . TYR A 1 306 ? -7.085 19.260 -20.711 1.00 92.50 306 TYR A N 1
ATOM 2236 C CA . TYR A 1 306 ? -6.705 19.786 -19.407 1.00 92.50 306 TYR A CA 1
ATOM 2237 C C . TYR A 1 306 ? -7.311 21.196 -19.203 1.00 92.50 306 TYR A C 1
ATOM 2239 O O . TYR A 1 306 ? -7.244 22.015 -20.119 1.00 92.50 306 TYR A O 1
ATOM 2247 N N . PRO A 1 307 ? -7.965 21.503 -18.062 1.00 87.00 307 PRO A N 1
ATOM 2248 C CA . PRO A 1 307 ? -8.739 22.744 -17.909 1.00 87.00 307 PRO A CA 1
ATOM 2249 C C . PRO A 1 307 ? -7.946 24.013 -17.664 1.00 87.00 307 PRO A C 1
ATOM 2251 O O . PRO A 1 307 ? -8.474 25.100 -17.902 1.00 87.00 307 PRO A O 1
ATOM 2254 N N . TRP A 1 308 ? -6.724 23.899 -17.157 1.00 94.12 308 TRP A N 1
ATOM 2255 C CA . TRP A 1 308 ? -6.000 25.047 -16.631 1.00 94.12 308 TRP A CA 1
ATOM 2256 C C . TRP A 1 308 ? -4.769 25.372 -17.485 1.00 94.12 308 TRP A C 1
ATOM 2258 O O . TRP A 1 308 ? -4.126 24.477 -18.022 1.00 94.12 308 TRP A O 1
ATOM 2268 N N . PRO A 1 309 ? -4.382 26.653 -17.606 1.00 95.31 309 PRO A N 1
ATOM 2269 C CA . PRO A 1 309 ? -3.225 27.052 -18.413 1.00 95.31 309 PRO A CA 1
ATOM 2270 C C . PRO A 1 309 ? -1.879 26.693 -17.764 1.00 95.31 309 PRO A C 1
ATOM 2272 O O . PRO A 1 309 ? -0.828 26.871 -18.376 1.00 95.31 309 PRO A O 1
ATOM 2275 N N . THR A 1 310 ? -1.890 26.229 -16.514 1.00 97.12 310 THR A N 1
ATOM 2276 C CA . THR A 1 310 ? -0.693 25.965 -15.715 1.00 97.12 310 THR A CA 1
ATOM 2277 C C . THR A 1 310 ? -0.843 24.680 -14.924 1.00 97.12 310 THR A C 1
ATOM 2279 O O . THR A 1 310 ? -1.925 24.412 -14.408 1.00 97.12 310 THR A O 1
ATOM 2282 N N . TYR A 1 311 ? 0.258 23.957 -14.746 1.00 98.19 311 TYR A N 1
ATOM 2283 C CA . TYR A 1 311 ? 0.354 22.826 -13.828 1.00 98.19 311 TYR A CA 1
ATOM 2284 C C . TYR A 1 311 ? 1.664 22.911 -13.045 1.00 98.19 311 TYR A C 1
ATOM 2286 O O . TYR A 1 311 ? 2.727 23.158 -13.625 1.00 98.19 311 TYR A O 1
ATOM 2294 N N . THR A 1 312 ? 1.615 22.728 -11.726 1.00 98.31 312 THR A N 1
ATOM 2295 C CA . THR A 1 312 ? 2.806 22.857 -10.882 1.00 98.31 312 THR A CA 1
ATOM 2296 C C . THR A 1 312 ? 3.033 21.654 -9.975 1.00 98.31 312 THR A C 1
ATOM 2298 O O . THR A 1 312 ? 2.088 21.081 -9.453 1.00 98.31 312 THR A O 1
ATOM 2301 N N . VAL A 1 313 ? 4.298 21.293 -9.741 1.00 98.38 313 VAL A N 1
ATOM 2302 C CA . VAL A 1 313 ? 4.680 20.262 -8.759 1.00 98.38 313 VAL A CA 1
ATOM 2303 C C . VAL A 1 313 ? 5.720 20.831 -7.804 1.00 98.38 313 VAL A C 1
ATOM 2305 O O . VAL A 1 313 ? 6.714 21.418 -8.233 1.00 98.38 313 VAL A O 1
ATOM 2308 N N . ALA A 1 314 ? 5.523 20.648 -6.505 1.00 98.31 314 ALA A N 1
ATOM 2309 C CA . ALA A 1 314 ? 6.496 20.999 -5.483 1.00 98.31 314 ALA A CA 1
ATOM 2310 C C . ALA A 1 314 ? 7.004 19.743 -4.774 1.00 98.31 314 ALA A C 1
ATOM 2312 O O . ALA A 1 314 ? 6.302 19.141 -3.964 1.00 98.31 314 ALA A O 1
ATOM 2313 N N . VAL A 1 315 ? 8.259 19.378 -5.032 1.00 97.44 315 VAL A N 1
ATOM 2314 C CA . VAL A 1 315 ? 8.929 18.286 -4.325 1.00 97.44 315 VAL A CA 1
ATOM 2315 C C . VAL A 1 315 ? 9.439 18.812 -2.980 1.00 97.44 315 VAL A C 1
ATOM 2317 O O . VAL A 1 315 ? 10.332 19.667 -2.932 1.00 97.44 315 VAL A O 1
ATOM 2320 N N . THR A 1 316 ? 8.857 18.331 -1.881 1.00 95.19 316 THR A N 1
ATOM 2321 C CA . THR A 1 316 ? 9.073 18.833 -0.514 1.00 95.19 316 THR A CA 1
ATOM 2322 C C . THR A 1 316 ? 9.504 17.711 0.441 1.00 95.19 316 THR A C 1
ATOM 2324 O O . THR A 1 316 ? 9.088 16.567 0.285 1.00 95.19 316 THR A O 1
ATOM 2327 N N . PRO A 1 317 ? 10.349 17.992 1.452 1.00 90.75 317 PRO A N 1
ATOM 2328 C CA . PRO A 1 317 ? 10.836 16.969 2.378 1.00 90.75 317 PRO A CA 1
ATOM 2329 C C . PRO A 1 317 ? 9.721 16.435 3.292 1.00 90.75 317 PRO A C 1
ATOM 2331 O O . PRO A 1 317 ? 8.782 17.156 3.613 1.00 90.75 317 PRO A O 1
ATOM 2334 N N . GLY A 1 318 ? 9.843 15.185 3.752 1.00 82.25 318 GLY A N 1
ATOM 2335 C CA . GLY A 1 318 ? 8.947 14.594 4.764 1.00 82.25 318 GLY A CA 1
ATOM 2336 C C . GLY A 1 318 ? 7.530 14.289 4.295 1.00 82.25 318 GLY A C 1
ATOM 2337 O O . GLY A 1 318 ? 6.654 14.110 5.135 1.00 82.25 318 GLY A O 1
ATOM 2338 N N . LEU A 1 319 ? 7.319 14.234 2.981 1.00 81.75 319 LEU A N 1
ATOM 2339 C CA . LEU A 1 319 ? 6.168 13.598 2.353 1.00 81.75 319 LEU A CA 1
ATOM 2340 C C . LEU A 1 319 ? 6.651 12.292 1.699 1.00 81.75 319 LEU A C 1
ATOM 2342 O O . LEU A 1 319 ? 7.741 12.277 1.127 1.00 81.75 319 LEU A O 1
ATOM 2346 N N . ARG A 1 320 ? 5.903 11.191 1.839 1.00 72.12 320 ARG A N 1
ATOM 2347 C CA . ARG A 1 320 ? 6.269 9.865 1.296 1.00 72.12 320 ARG A CA 1
ATOM 2348 C C . ARG A 1 320 ? 5.634 9.562 -0.069 1.00 72.12 320 ARG A C 1
ATOM 2350 O O . ARG A 1 320 ? 6.152 8.701 -0.768 1.00 72.12 320 ARG A O 1
ATOM 2357 N N . GLY A 1 321 ? 4.546 10.245 -0.422 1.00 80.62 321 GLY A N 1
ATOM 2358 C CA . GLY A 1 321 ? 3.809 10.101 -1.685 1.00 80.62 321 GLY A CA 1
ATOM 2359 C C . GLY A 1 321 ? 3.554 11.460 -2.333 1.00 80.62 321 GLY A C 1
ATOM 2360 O O . GLY A 1 321 ? 4.420 12.340 -2.257 1.00 80.62 321 GLY A O 1
ATOM 2361 N N . GLY A 1 322 ? 2.390 11.633 -2.947 1.00 85.75 322 GLY A N 1
ATOM 2362 C CA . GLY A 1 322 ? 1.901 12.923 -3.404 1.00 85.75 322 GLY A CA 1
ATOM 2363 C C . GLY A 1 322 ? 0.611 13.321 -2.694 1.00 85.75 322 GLY A C 1
ATOM 2364 O O . GLY A 1 322 ? 0.066 12.548 -1.908 1.00 85.75 322 GLY A O 1
ATOM 2365 N N . ILE A 1 323 ? 0.261 14.593 -2.853 1.00 88.19 323 ILE A N 1
ATOM 2366 C CA . ILE A 1 323 ? -1.004 15.189 -2.442 1.00 88.19 323 ILE A CA 1
ATOM 2367 C C . ILE A 1 323 ? -1.391 16.169 -3.544 1.00 88.19 323 ILE A C 1
ATOM 2369 O O . ILE A 1 323 ? -0.651 17.112 -3.867 1.00 88.19 323 ILE A O 1
ATOM 2373 N N . GLU A 1 324 ? -2.551 15.923 -4.102 1.00 90.50 324 GLU A N 1
ATOM 2374 C CA . GLU A 1 324 ? -3.191 16.594 -5.201 1.00 90.50 324 GLU A CA 1
ATOM 2375 C C . GLU A 1 324 ? -3.926 17.861 -4.767 1.00 90.50 324 GLU A C 1
ATOM 2377 O O . GLU A 1 324 ? -4.545 17.967 -3.714 1.00 90.50 324 GLU A O 1
ATOM 2382 N N . TYR A 1 325 ? -3.861 18.856 -5.638 1.00 93.12 325 TYR A N 1
ATOM 2383 C CA . TYR A 1 325 ? -4.710 20.032 -5.648 1.00 93.12 325 TYR A CA 1
ATOM 2384 C C . TYR A 1 325 ? -4.983 20.392 -7.115 1.00 93.12 325 TYR A C 1
ATOM 2386 O O . TYR A 1 325 ? -4.223 20.006 -8.019 1.00 93.12 325 TYR A O 1
ATOM 2394 N N . PRO A 1 326 ? -6.039 21.160 -7.418 1.00 93.56 326 PRO A N 1
ATOM 2395 C CA . PRO A 1 326 ? -6.244 21.638 -8.777 1.00 93.56 326 PRO A CA 1
ATOM 2396 C C . PRO A 1 326 ? -5.017 22.433 -9.246 1.00 93.56 326 PRO A C 1
ATOM 2398 O O . PRO A 1 326 ? -4.566 23.359 -8.566 1.00 93.56 326 PRO A O 1
ATOM 2401 N N . ALA A 1 327 ? -4.447 22.056 -10.390 1.00 96.31 327 ALA A N 1
ATOM 2402 C CA . ALA A 1 327 ? -3.254 22.667 -10.982 1.00 96.31 327 ALA A CA 1
ATOM 2403 C C . ALA A 1 327 ? -1.974 22.676 -10.110 1.00 96.31 327 ALA A C 1
ATOM 2405 O O . ALA A 1 327 ? -0.989 23.336 -10.470 1.00 96.31 327 ALA A O 1
ATOM 2406 N N . HIS A 1 328 ? -1.945 21.950 -8.989 1.00 97.69 328 HIS A N 1
ATOM 2407 C CA . HIS A 1 328 ? -0.793 21.877 -8.093 1.00 97.69 328 HIS A CA 1
ATOM 2408 C C . HIS A 1 328 ? -0.677 20.510 -7.429 1.00 97.69 328 HIS A C 1
ATOM 2410 O O . HIS A 1 328 ? -1.657 19.984 -6.932 1.00 97.69 328 HIS A O 1
ATOM 2416 N N . VAL A 1 329 ? 0.530 19.966 -7.346 1.00 96.81 329 VAL A N 1
ATOM 2417 C CA . VAL A 1 329 ? 0.807 18.734 -6.603 1.00 96.81 329 VAL A CA 1
ATOM 2418 C C . VAL A 1 329 ? 1.952 18.970 -5.632 1.00 96.81 329 VAL A C 1
ATOM 2420 O O . VAL A 1 329 ? 2.996 19.522 -5.994 1.00 96.81 329 VAL A O 1
ATOM 2423 N N . MET A 1 330 ? 1.781 18.519 -4.395 1.00 96.50 330 MET A N 1
ATOM 2424 C CA . MET A 1 330 ? 2.859 18.408 -3.419 1.00 96.50 330 MET A CA 1
ATOM 2425 C C . MET A 1 330 ? 3.389 16.985 -3.464 1.00 96.50 330 MET A C 1
ATOM 2427 O O . MET A 1 330 ? 2.623 16.048 -3.311 1.00 96.50 330 MET A O 1
ATOM 2431 N N . GLN A 1 331 ? 4.691 16.799 -3.655 1.00 93.38 331 GLN A N 1
ATOM 2432 C CA . GLN A 1 331 ? 5.261 15.467 -3.847 1.00 93.38 331 GLN A CA 1
ATOM 2433 C C . GLN A 1 331 ? 6.484 15.232 -2.950 1.00 93.38 331 GLN A C 1
ATOM 2435 O O . GLN A 1 331 ? 7.228 16.157 -2.620 1.00 93.38 331 GLN A O 1
ATOM 2440 N N . GLY A 1 332 ? 6.676 13.996 -2.499 1.00 90.25 332 GLY A N 1
ATOM 2441 C CA . GLY A 1 332 ? 7.830 13.567 -1.712 1.00 90.25 332 GLY A CA 1
ATOM 2442 C C . GLY A 1 332 ? 9.088 13.340 -2.560 1.00 90.25 332 GLY A C 1
ATOM 2443 O O . GLY A 1 332 ? 8.977 13.034 -3.748 1.00 90.25 332 GLY A O 1
ATOM 2444 N N . PRO A 1 333 ? 10.302 13.451 -1.991 1.00 87.00 333 PRO A N 1
ATOM 2445 C CA . PRO A 1 333 ? 11.534 13.144 -2.717 1.00 87.00 333 PRO A CA 1
ATOM 2446 C C . PRO A 1 333 ? 11.597 11.666 -3.125 1.00 87.00 333 PRO A C 1
ATOM 2448 O O . PRO A 1 333 ? 11.176 10.792 -2.371 1.00 87.00 333 PRO A O 1
ATOM 2451 N N . GLY A 1 334 ? 12.170 11.382 -4.295 1.00 79.31 334 GLY A N 1
ATOM 2452 C CA . GLY A 1 334 ? 12.361 10.024 -4.812 1.00 79.31 334 GLY A CA 1
ATOM 2453 C C . GLY A 1 334 ? 11.099 9.340 -5.349 1.00 79.31 334 GLY A C 1
ATOM 2454 O O . GLY A 1 334 ? 11.107 8.123 -5.501 1.00 79.31 334 GLY A O 1
ATOM 2455 N N . THR A 1 335 ? 10.025 10.084 -5.642 1.00 81.19 335 THR A N 1
ATOM 2456 C CA . THR A 1 335 ? 8.710 9.501 -5.987 1.00 81.19 335 THR A CA 1
ATOM 2457 C C . THR A 1 335 ? 8.249 9.755 -7.430 1.00 81.19 335 THR A C 1
ATOM 2459 O O . THR A 1 335 ? 7.126 9.424 -7.774 1.00 81.19 335 THR A O 1
ATOM 2462 N N . ILE A 1 336 ? 9.093 10.287 -8.319 1.00 77.81 336 ILE A N 1
ATOM 2463 C CA . ILE A 1 336 ? 8.769 10.636 -9.726 1.00 77.81 336 ILE A CA 1
ATOM 2464 C C . ILE A 1 336 ? 8.007 9.578 -10.565 1.00 77.81 336 ILE A C 1
ATOM 2466 O O . ILE A 1 336 ? 7.444 9.912 -11.604 1.00 77.81 336 ILE A O 1
ATOM 2470 N N . GLY A 1 337 ? 8.048 8.297 -10.190 1.00 80.38 337 GLY A N 1
ATOM 2471 C CA . GLY A 1 337 ? 7.441 7.191 -10.937 1.00 80.38 337 GLY A CA 1
ATOM 2472 C C . GLY A 1 337 ? 5.908 7.203 -10.911 1.00 80.38 337 GLY A C 1
ATOM 2473 O O . GLY A 1 337 ? 5.276 8.149 -11.374 1.00 80.38 337 GLY A O 1
ATOM 2474 N N . ARG A 1 338 ? 5.323 6.127 -10.376 1.00 80.81 338 ARG A N 1
ATOM 2475 C CA . ARG A 1 338 ? 3.867 5.929 -10.280 1.00 80.81 338 ARG A CA 1
ATOM 2476 C C . ARG A 1 338 ? 3.156 7.088 -9.579 1.00 80.81 338 ARG A C 1
ATOM 2478 O O . ARG A 1 338 ? 2.147 7.566 -10.064 1.00 80.81 338 ARG A O 1
ATOM 2485 N N . THR A 1 339 ? 3.750 7.647 -8.523 1.00 85.62 339 THR A N 1
ATOM 2486 C CA . THR A 1 339 ? 3.165 8.800 -7.826 1.00 85.62 339 THR A CA 1
ATOM 2487 C C . THR A 1 339 ? 2.914 9.967 -8.779 1.00 85.62 339 THR A C 1
ATOM 2489 O O . THR A 1 339 ? 1.812 10.479 -8.815 1.00 85.62 339 THR A O 1
ATOM 2492 N N . THR A 1 340 ? 3.860 10.360 -9.640 1.00 89.50 340 THR A N 1
ATOM 2493 C CA . THR A 1 340 ? 3.609 11.500 -10.544 1.00 89.50 340 THR A CA 1
ATOM 2494 C C . THR A 1 340 ? 2.466 11.242 -11.531 1.00 89.50 340 THR A C 1
ATOM 2496 O O . THR A 1 340 ? 1.765 12.189 -11.877 1.00 89.50 340 THR A O 1
ATOM 2499 N N . SER A 1 341 ? 2.272 10.006 -12.004 1.00 91.62 341 SER A N 1
ATOM 2500 C CA . SER A 1 341 ? 1.139 9.680 -12.879 1.00 91.62 341 SER A CA 1
ATOM 2501 C C . SER A 1 341 ? -0.185 9.582 -12.119 1.00 91.62 341 SER A C 1
ATOM 2503 O O . SER A 1 341 ? -1.188 10.069 -12.637 1.00 91.62 341 SER A O 1
ATOM 2505 N N . HIS A 1 342 ? -0.173 9.062 -10.890 1.00 91.75 342 HIS A N 1
ATOM 2506 C CA . HIS A 1 342 ? -1.317 9.045 -9.971 1.00 91.75 342 HIS A CA 1
ATOM 2507 C C . HIS A 1 342 ? -1.800 10.457 -9.644 1.00 91.75 342 HIS A C 1
ATOM 2509 O O . HIS A 1 342 ? -2.936 10.804 -9.954 1.00 91.75 342 HIS A O 1
ATOM 2515 N N . GLU A 1 343 ? -0.897 11.320 -9.166 1.00 93.81 343 GLU A N 1
ATOM 2516 C CA . GLU A 1 343 ? -1.229 12.696 -8.770 1.00 93.81 343 GLU A CA 1
ATOM 2517 C C . GLU A 1 343 ? -1.793 13.539 -9.926 1.00 93.81 343 GLU A C 1
ATOM 2519 O O . GLU A 1 343 ? -2.636 14.425 -9.757 1.00 93.81 343 GLU A O 1
ATOM 2524 N N . LEU A 1 344 ? -1.329 13.260 -11.146 1.00 95.25 344 LEU A N 1
ATOM 2525 C CA . LEU A 1 344 ? -1.851 13.887 -12.358 1.00 95.25 344 LEU A CA 1
ATOM 2526 C C . LEU A 1 344 ? -3.235 13.361 -12.750 1.00 95.25 344 LEU A C 1
ATOM 2528 O O . LEU A 1 344 ? -3.988 14.091 -13.394 1.00 95.25 344 LEU A O 1
ATOM 2532 N N . GLY A 1 345 ? -3.589 12.134 -12.364 1.00 93.81 345 GLY A N 1
ATOM 2533 C CA . GLY A 1 345 ? -4.913 11.553 -12.588 1.00 93.81 345 GLY A CA 1
ATOM 2534 C C . GLY A 1 345 ? -6.007 12.339 -11.865 1.00 93.81 345 GLY A C 1
ATOM 2535 O O . GLY A 1 345 ? -7.035 12.665 -12.469 1.00 93.81 345 GLY A O 1
ATOM 2536 N N . HIS A 1 346 ? -5.733 12.767 -10.631 1.00 93.12 346 HIS A N 1
ATOM 2537 C CA . HIS A 1 346 ? -6.644 13.586 -9.825 1.00 93.12 346 HIS A CA 1
ATOM 2538 C C . HIS A 1 346 ? -7.038 14.916 -10.485 1.00 93.12 346 HIS A C 1
ATOM 2540 O O . HIS A 1 346 ? -8.085 15.486 -10.178 1.00 93.12 346 HIS A O 1
ATOM 2546 N N . GLN A 1 347 ? -6.267 15.410 -11.460 1.00 93.69 347 GLN A N 1
ATOM 2547 C CA . GLN A 1 347 ? -6.633 16.624 -12.193 1.00 93.69 347 GLN A CA 1
ATOM 2548 C C . GLN A 1 347 ? -7.931 16.476 -13.009 1.00 93.69 347 GLN A C 1
ATOM 2550 O O . GLN A 1 347 ? -8.595 17.475 -13.287 1.00 93.69 347 GLN A O 1
ATOM 2555 N N . TRP A 1 348 ? -8.302 15.247 -13.385 1.00 91.56 348 TRP A N 1
ATOM 2556 C CA . TRP A 1 348 ? -9.582 14.950 -14.029 1.00 91.56 348 TRP A CA 1
ATOM 2557 C C . TRP A 1 348 ? -10.616 14.445 -13.020 1.00 91.56 348 TRP A C 1
ATOM 2559 O O . TRP A 1 348 ? -11.747 14.927 -13.026 1.00 91.56 348 TRP A O 1
ATOM 2569 N N . PHE A 1 349 ? -10.246 13.503 -12.155 1.00 87.06 349 PHE A N 1
ATOM 2570 C CA . PHE A 1 349 ? -11.227 12.737 -11.381 1.00 87.06 349 PHE A CA 1
ATOM 2571 C C . PHE A 1 349 ? -11.607 13.354 -10.026 1.00 87.06 349 PHE A C 1
ATOM 2573 O O . PHE A 1 349 ? -12.757 13.213 -9.626 1.00 87.06 349 PHE A O 1
ATOM 2580 N N . TYR A 1 350 ? -10.742 14.183 -9.438 1.00 86.06 350 TYR A N 1
ATOM 2581 C CA . TYR A 1 350 ? -11.073 15.059 -8.308 1.00 86.06 350 TYR A CA 1
ATOM 2582 C C . TYR A 1 350 ? -11.356 16.487 -8.759 1.00 86.06 350 TYR A C 1
ATOM 2584 O O . TYR A 1 350 ? -12.393 17.078 -8.450 1.00 86.06 350 TYR A O 1
ATOM 2592 N N . ALA A 1 351 ? -10.418 17.068 -9.505 1.00 88.25 351 ALA A N 1
ATOM 2593 C CA . ALA A 1 351 ? -10.401 18.508 -9.694 1.00 88.25 351 ALA A CA 1
ATOM 2594 C C . ALA A 1 351 ? -11.421 18.975 -10.745 1.00 88.25 351 ALA A C 1
ATOM 2596 O O . ALA A 1 351 ? -11.961 20.073 -10.614 1.00 88.25 351 ALA A O 1
ATOM 2597 N N . LEU A 1 352 ? -11.692 18.161 -11.776 1.00 86.31 352 LEU A N 1
ATOM 2598 C CA . LEU A 1 352 ? -12.659 18.488 -12.829 1.00 86.31 352 LEU A CA 1
ATOM 2599 C C . LEU A 1 352 ? -14.044 17.873 -12.587 1.00 86.31 352 LEU A C 1
ATOM 2601 O O . LEU A 1 352 ? -15.036 18.573 -12.769 1.00 86.31 352 LEU A O 1
ATOM 2605 N N . VAL A 1 353 ? -14.125 16.588 -12.224 1.00 82.75 353 VAL A N 1
ATOM 2606 C CA . VAL A 1 353 ? -15.410 15.934 -11.904 1.00 82.75 353 VAL A CA 1
ATOM 2607 C C . VAL A 1 353 ? -15.997 16.490 -10.605 1.00 82.75 353 VAL A C 1
ATOM 2609 O O . VAL A 1 353 ? -17.208 16.674 -10.528 1.00 82.75 353 VAL A O 1
ATOM 2612 N N . GLY A 1 354 ? -15.154 16.830 -9.625 1.00 76.75 354 GLY A N 1
ATOM 2613 C CA . GLY A 1 354 ? -15.574 17.526 -8.414 1.00 76.75 354 GLY A CA 1
ATOM 2614 C C . GLY A 1 354 ? -16.471 16.705 -7.490 1.00 76.75 354 GLY A C 1
ATOM 2615 O O . GLY A 1 354 ? -17.494 17.214 -7.043 1.00 76.75 354 GLY A O 1
ATOM 2616 N N . ASN A 1 355 ? -16.097 15.456 -7.203 1.00 78.38 355 ASN A N 1
ATOM 2617 C CA . ASN A 1 355 ? -16.822 14.548 -6.307 1.00 78.38 355 ASN A CA 1
ATOM 2618 C C . ASN A 1 355 ? -16.683 14.924 -4.821 1.00 78.38 355 ASN A C 1
ATOM 2620 O O . ASN A 1 355 ? -15.726 15.573 -4.410 1.00 78.38 355 ASN A O 1
ATOM 2624 N N . ASP A 1 356 ? -17.601 14.460 -3.981 1.00 79.94 356 ASP A N 1
ATOM 2625 C CA . ASP A 1 356 ? -17.370 14.460 -2.538 1.00 79.94 356 ASP A CA 1
ATOM 2626 C C . ASP A 1 356 ? -16.358 13.355 -2.202 1.00 79.94 356 ASP A C 1
ATOM 2628 O O . ASP A 1 356 ? -16.649 12.173 -2.374 1.00 79.94 356 ASP A O 1
ATOM 2632 N N . GLN A 1 357 ? -15.148 13.724 -1.783 1.00 73.19 357 GLN A N 1
ATOM 2633 C CA . GLN A 1 357 ? -14.079 12.753 -1.530 1.00 73.19 357 GLN A CA 1
ATOM 2634 C C . GLN A 1 357 ? -14.271 11.994 -0.204 1.00 73.19 357 GLN A C 1
ATOM 2636 O O . GLN A 1 357 ? -13.723 10.906 -0.046 1.00 73.19 357 GLN A O 1
ATOM 2641 N N . GLY A 1 358 ? -15.088 12.508 0.722 1.00 71.19 358 GLY A N 1
ATOM 2642 C CA . GLY A 1 358 ? -15.441 11.807 1.958 1.00 71.19 358 GLY A CA 1
ATOM 2643 C C . GLY A 1 358 ? -16.530 10.756 1.735 1.00 71.19 358 GLY A C 1
ATOM 2644 O O . GLY A 1 358 ? -16.452 9.644 2.263 1.00 71.19 358 GLY A O 1
ATOM 2645 N N . ARG A 1 359 ? -17.532 11.086 0.914 1.00 76.31 359 ARG A N 1
ATOM 2646 C CA . ARG A 1 359 ? -18.666 10.214 0.575 1.00 76.31 359 ARG A CA 1
ATOM 2647 C C . ARG A 1 359 ? -18.337 9.229 -0.544 1.00 76.31 359 ARG A C 1
ATOM 2649 O O . ARG A 1 359 ? -18.694 8.055 -0.451 1.00 76.31 359 ARG A O 1
ATOM 2656 N N . ASP A 1 360 ? -17.657 9.700 -1.586 1.00 76.62 360 ASP A N 1
ATOM 2657 C CA . ASP A 1 360 ? -17.376 8.971 -2.824 1.00 76.62 360 ASP A CA 1
ATOM 2658 C C . ASP A 1 360 ? -15.860 8.924 -3.149 1.00 76.62 360 ASP A C 1
ATOM 2660 O O . ASP A 1 360 ? -15.466 9.255 -4.273 1.00 76.62 360 ASP A O 1
ATOM 2664 N N . PRO A 1 361 ? -14.981 8.477 -2.221 1.00 75.44 361 PRO A N 1
ATOM 2665 C CA . PRO A 1 361 ? -13.520 8.481 -2.414 1.00 75.44 361 PRO A CA 1
ATOM 2666 C C . PRO A 1 361 ? -13.058 7.635 -3.607 1.00 75.44 361 PRO A C 1
ATOM 2668 O O . PRO A 1 361 ? -12.016 7.884 -4.205 1.00 75.44 361 PRO A O 1
ATOM 2671 N N . TRP A 1 362 ? -13.839 6.621 -3.988 1.00 76.31 362 TRP A N 1
ATOM 2672 C CA . TRP A 1 362 ? -13.509 5.733 -5.103 1.00 76.31 362 TRP A CA 1
ATOM 2673 C C . TRP A 1 362 ? -13.543 6.441 -6.466 1.00 76.31 362 TRP A C 1
ATOM 2675 O O . TRP A 1 362 ? -12.814 6.026 -7.370 1.00 76.31 362 TRP A O 1
ATOM 2685 N N . LEU A 1 363 ? -14.381 7.480 -6.620 1.00 82.19 363 LEU A N 1
ATOM 2686 C CA . LEU A 1 363 ? -14.446 8.278 -7.849 1.00 82.19 363 LEU A CA 1
ATOM 2687 C C . LEU A 1 363 ? -13.154 9.043 -8.077 1.00 82.19 363 LEU A C 1
ATOM 2689 O O . LEU A 1 363 ? -12.841 9.368 -9.215 1.00 82.19 363 LEU A O 1
ATOM 2693 N N . ASP A 1 364 ? -12.413 9.295 -7.011 1.00 81.81 364 ASP A N 1
ATOM 2694 C CA . ASP A 1 364 ? -11.158 9.997 -7.080 1.00 81.81 364 ASP A CA 1
ATOM 2695 C C . ASP A 1 364 ? -9.975 9.024 -7.118 1.00 81.81 364 ASP A C 1
ATOM 2697 O O . ASP A 1 364 ? -9.423 8.748 -8.184 1.00 81.81 364 ASP A O 1
ATOM 2701 N N . GLU A 1 365 ? -9.674 8.384 -5.988 1.00 82.38 365 GLU A N 1
ATOM 2702 C CA . GLU A 1 365 ? -8.518 7.497 -5.818 1.00 82.38 365 GLU A CA 1
ATOM 2703 C C . GLU A 1 365 ? -8.561 6.276 -6.740 1.00 82.38 365 GLU A C 1
ATOM 2705 O O . GLU A 1 365 ? -7.543 5.836 -7.281 1.00 82.38 365 GLU A O 1
ATOM 2710 N N . GLY A 1 366 ? -9.756 5.723 -6.966 1.00 83.81 366 GLY A N 1
ATOM 2711 C CA . GLY A 1 366 ? -9.944 4.579 -7.854 1.00 83.81 366 GLY A CA 1
ATOM 2712 C C . GLY A 1 366 ? -9.676 4.935 -9.317 1.00 83.81 366 GLY A C 1
ATOM 2713 O O . GLY A 1 366 ? -8.999 4.181 -10.024 1.00 83.81 366 GLY A O 1
ATOM 2714 N N . LEU A 1 367 ? -10.171 6.089 -9.777 1.00 87.31 367 LEU A N 1
ATOM 2715 C CA . LEU A 1 367 ? -9.978 6.539 -11.157 1.00 87.31 367 LEU A CA 1
ATOM 2716 C C . LEU A 1 367 ? -8.568 7.094 -11.394 1.00 87.31 367 LEU A C 1
ATOM 2718 O O . LEU A 1 367 ? -8.000 6.840 -12.460 1.00 87.31 367 LEU A O 1
ATOM 2722 N N . ALA A 1 368 ? -7.967 7.761 -10.405 1.00 87.00 368 ALA A N 1
ATOM 2723 C CA . ALA A 1 368 ? -6.558 8.147 -10.426 1.00 87.00 368 ALA A CA 1
ATOM 2724 C C . ALA A 1 368 ? -5.646 6.913 -10.511 1.00 87.00 368 ALA A C 1
ATOM 2726 O O . ALA A 1 368 ? -4.808 6.838 -11.412 1.00 87.00 368 ALA A O 1
ATOM 2727 N N . SER A 1 369 ? -5.898 5.884 -9.691 1.00 83.81 369 SER A N 1
ATOM 2728 C CA . SER A 1 369 ? -5.166 4.609 -9.744 1.00 83.81 369 SER A CA 1
ATOM 2729 C C . SER A 1 369 ? -5.338 3.893 -11.086 1.00 83.81 369 SER A C 1
ATOM 2731 O O . SER A 1 369 ? -4.388 3.329 -11.628 1.00 83.81 369 SER A O 1
ATOM 2733 N N . TRP A 1 370 ? -6.545 3.910 -11.662 1.00 84.06 370 TRP A N 1
ATOM 2734 C CA . TRP A 1 370 ? -6.795 3.329 -12.983 1.00 84.06 370 TRP A CA 1
ATOM 2735 C C . TRP A 1 370 ? -6.039 4.076 -14.091 1.00 84.06 370 TRP A C 1
ATOM 2737 O O . TRP A 1 370 ? -5.454 3.448 -14.981 1.00 84.06 370 TRP A O 1
ATOM 2747 N N . ALA A 1 371 ? -6.026 5.410 -14.039 1.00 87.56 371 ALA A N 1
ATOM 2748 C CA . ALA A 1 371 ? -5.295 6.250 -14.979 1.00 87.56 371 ALA A CA 1
ATOM 2749 C C . ALA A 1 371 ? -3.779 6.029 -14.870 1.00 87.56 371 ALA A C 1
ATOM 2751 O O . ALA A 1 371 ? -3.109 5.852 -15.892 1.00 87.56 371 ALA A O 1
ATOM 2752 N N . GLU A 1 372 ? -3.263 5.964 -13.642 1.00 89.38 372 GLU A N 1
ATOM 2753 C CA . GLU A 1 372 ? -1.883 5.606 -13.324 1.00 89.38 372 GLU A CA 1
ATOM 2754 C C . GLU A 1 372 ? -1.525 4.234 -13.906 1.00 89.38 372 GLU A C 1
ATOM 2756 O O . GLU A 1 372 ? -0.628 4.127 -14.744 1.00 89.38 372 GLU A O 1
ATOM 2761 N N . ALA A 1 373 ? -2.277 3.192 -13.537 1.00 79.31 373 ALA A N 1
ATOM 2762 C CA . ALA A 1 373 ? -2.023 1.823 -13.967 1.00 79.31 373 ALA A CA 1
ATOM 2763 C C . ALA A 1 373 ? -2.019 1.699 -15.494 1.00 79.31 373 ALA A C 1
ATOM 2765 O O . ALA A 1 373 ? -1.209 0.975 -16.079 1.00 79.31 373 ALA A O 1
ATOM 2766 N N . ARG A 1 374 ? -2.902 2.441 -16.165 1.00 82.88 374 ARG A N 1
ATOM 2767 C CA . ARG A 1 374 ? -2.945 2.506 -17.623 1.00 82.88 374 ARG A CA 1
ATOM 2768 C C . ARG A 1 374 ? -1.729 3.208 -18.221 1.00 82.88 374 ARG A C 1
ATOM 2770 O O . ARG A 1 374 ? -1.194 2.702 -19.205 1.00 82.88 374 ARG A O 1
ATOM 2777 N N . PHE A 1 375 ? -1.301 4.341 -17.663 1.00 86.12 375 PHE A N 1
ATOM 2778 C CA . PHE A 1 375 ? -0.126 5.072 -18.147 1.00 86.12 375 PHE A CA 1
ATOM 2779 C C . PHE A 1 375 ? 1.166 4.274 -17.959 1.00 86.12 375 PHE A C 1
ATOM 2781 O O . PHE A 1 375 ? 2.020 4.250 -18.842 1.00 86.12 375 PHE A O 1
ATOM 2788 N N . GLU A 1 376 ? 1.298 3.603 -16.816 1.00 84.75 376 GLU A N 1
ATOM 2789 C CA . GLU A 1 376 ? 2.493 2.836 -16.450 1.00 84.75 376 GLU A CA 1
ATOM 2790 C C . GLU A 1 376 ? 2.520 1.431 -17.076 1.00 84.75 376 GLU A C 1
ATOM 2792 O O . GLU A 1 376 ? 3.485 0.695 -16.890 1.00 84.75 376 GLU A O 1
ATOM 2797 N N . GLY A 1 377 ? 1.484 1.046 -17.832 1.00 76.75 377 GLY A N 1
ATOM 2798 C CA . GLY A 1 377 ? 1.422 -0.248 -18.518 1.00 76.75 377 GLY A CA 1
ATOM 2799 C C . GLY A 1 377 ? 1.140 -1.440 -17.596 1.00 76.75 377 GLY A C 1
ATOM 2800 O O . GLY A 1 377 ? 1.412 -2.576 -17.969 1.00 76.75 377 GLY A O 1
ATOM 2801 N N . VAL A 1 378 ? 0.572 -1.195 -16.413 1.00 72.88 378 VAL A N 1
ATOM 2802 C CA . VAL A 1 378 ? 0.236 -2.214 -15.401 1.00 72.88 378 VAL A CA 1
ATOM 2803 C C . VAL A 1 378 ? -1.277 -2.434 -15.256 1.00 72.88 378 VAL A C 1
ATOM 2805 O O . VAL A 1 378 ? -1.730 -3.126 -14.355 1.00 72.88 378 VAL A O 1
ATOM 2808 N N . LEU A 1 379 ? -2.096 -1.899 -16.167 1.00 69.62 379 LEU A N 1
ATOM 2809 C CA . LEU A 1 379 ? -3.553 -2.084 -16.152 1.00 69.62 379 LEU A CA 1
ATOM 2810 C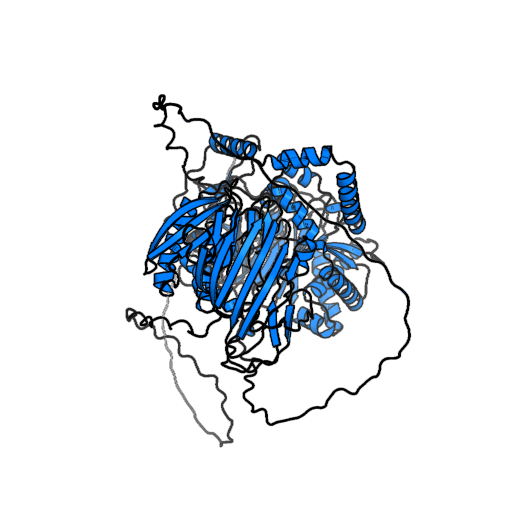 C . LEU A 1 379 ? -4.013 -3.559 -16.079 1.00 69.62 379 LEU A C 1
ATOM 2812 O O . LEU A 1 379 ? -4.986 -3.818 -15.373 1.00 69.62 379 LEU A O 1
ATOM 2816 N N . PRO A 1 380 ? -3.353 -4.542 -16.728 1.00 56.06 380 PRO A N 1
ATOM 2817 C CA . PRO A 1 380 ? -3.745 -5.944 -16.592 1.00 56.06 380 PRO A CA 1
ATOM 2818 C C . PRO A 1 380 ? -3.732 -6.455 -15.144 1.00 56.06 380 PRO A C 1
ATOM 2820 O O . PRO A 1 380 ? -4.639 -7.188 -14.767 1.00 56.06 380 PRO A O 1
ATOM 2823 N N . SER A 1 381 ? -2.783 -6.023 -14.303 1.00 53.62 381 SER A N 1
ATOM 2824 C CA . SER A 1 381 ? -2.756 -6.410 -12.882 1.00 53.62 381 SER A CA 1
ATOM 2825 C C . SER A 1 381 ? -3.816 -5.682 -12.047 1.00 53.62 381 SER A C 1
ATOM 2827 O O . SER A 1 381 ? -4.262 -6.203 -11.026 1.00 53.62 381 SER A O 1
ATOM 2829 N N . PHE A 1 382 ? -4.267 -4.509 -12.505 1.00 54.34 382 PHE A N 1
ATOM 2830 C CA . PHE A 1 382 ? -5.364 -3.750 -11.902 1.00 54.34 382 PHE A CA 1
ATOM 2831 C C . PHE A 1 382 ? -6.740 -4.369 -12.211 1.00 54.34 382 PHE A C 1
ATOM 2833 O O . PHE A 1 382 ? -7.597 -4.436 -11.335 1.00 54.34 382 PHE A O 1
ATOM 2840 N N . VAL A 1 383 ? -6.947 -4.848 -13.445 1.00 53.59 383 VAL A N 1
ATOM 2841 C CA . VAL A 1 383 ? -8.222 -5.427 -13.922 1.00 53.59 383 VAL A CA 1
ATOM 2842 C C . VAL A 1 383 ? -8.354 -6.916 -13.571 1.00 53.59 383 VAL A C 1
ATOM 2844 O O . VAL A 1 383 ? -9.465 -7.433 -13.488 1.00 53.59 383 VAL A O 1
ATOM 2847 N N . ALA A 1 384 ? -7.246 -7.602 -13.274 1.00 48.66 384 ALA A N 1
ATOM 2848 C CA . ALA A 1 384 ? -7.214 -8.998 -12.832 1.00 48.66 384 ALA A CA 1
ATOM 2849 C C . ALA A 1 384 ? -7.692 -9.207 -11.378 1.00 48.66 384 ALA A C 1
ATOM 2851 O O . ALA A 1 384 ? -7.218 -10.103 -10.681 1.00 48.66 384 ALA A O 1
ATOM 2852 N N . ARG A 1 385 ? -8.629 -8.390 -10.888 1.00 49.00 385 ARG A N 1
ATOM 2853 C CA . ARG A 1 385 ? -9.320 -8.585 -9.609 1.00 49.00 385 ARG A CA 1
ATOM 2854 C C . ARG A 1 385 ? -10.805 -8.280 -9.800 1.00 49.00 385 ARG A C 1
ATOM 2856 O O . ARG A 1 385 ? -11.150 -7.107 -9.940 1.00 49.00 385 ARG A O 1
ATOM 2863 N N . PRO A 1 386 ? -11.698 -9.284 -9.816 1.00 51.91 386 PRO A N 1
ATOM 2864 C CA . PRO A 1 386 ? -13.126 -9.018 -9.874 1.00 51.91 386 PRO A CA 1
ATOM 2865 C C . PRO A 1 386 ? -13.553 -8.240 -8.628 1.00 51.91 386 PRO A C 1
ATOM 2867 O O . PRO A 1 386 ? -13.082 -8.503 -7.517 1.00 51.91 386 PRO A O 1
ATOM 2870 N N . LEU A 1 387 ? -14.469 -7.288 -8.809 1.00 50.34 387 LEU A N 1
ATOM 2871 C CA . LEU A 1 387 ? -15.191 -6.700 -7.685 1.00 50.34 387 LEU A CA 1
ATOM 2872 C C . LEU A 1 387 ? -15.937 -7.842 -6.972 1.00 50.34 387 LEU A C 1
ATOM 2874 O O . LEU A 1 387 ? -16.634 -8.603 -7.651 1.00 50.34 387 LEU A O 1
ATOM 2878 N N . PRO A 1 388 ? -15.802 -8.004 -5.642 1.00 46.44 388 PRO A N 1
ATOM 2879 C CA . PRO A 1 388 ? -16.540 -9.024 -4.907 1.00 46.44 388 PRO A CA 1
ATOM 2880 C C . PRO A 1 388 ? -18.032 -8.909 -5.225 1.00 46.44 388 PRO A C 1
ATOM 2882 O O . PRO A 1 388 ? -18.578 -7.807 -5.216 1.00 46.44 388 PRO A O 1
ATOM 2885 N N . SER A 1 389 ? -18.715 -10.025 -5.476 1.00 46.91 389 SER A N 1
ATOM 2886 C CA . SER A 1 389 ? -20.152 -10.039 -5.796 1.00 46.91 389 SER A CA 1
ATOM 2887 C C . SER A 1 389 ? -21.018 -9.361 -4.725 1.00 46.91 389 SER A C 1
ATOM 2889 O O . SER A 1 389 ? -22.088 -8.843 -5.031 1.00 46.91 389 SER A O 1
ATOM 2891 N N . GLU A 1 390 ? -20.537 -9.299 -3.480 1.00 44.59 390 GLU A N 1
ATOM 2892 C CA . GLU A 1 390 ? -21.172 -8.578 -2.370 1.00 44.59 390 GLU A CA 1
ATOM 2893 C C . GLU A 1 390 ? -21.120 -7.045 -2.525 1.00 44.59 390 GLU A C 1
ATOM 2895 O O . GLU A 1 390 ? -22.031 -6.359 -2.067 1.00 44.59 390 GLU A O 1
ATOM 2900 N N . ALA A 1 391 ? -20.111 -6.499 -3.217 1.00 41.06 391 ALA A N 1
ATOM 2901 C CA . ALA A 1 391 ? -19.994 -5.068 -3.525 1.00 41.06 391 ALA A CA 1
ATOM 2902 C C . ALA A 1 391 ? -20.904 -4.631 -4.691 1.00 41.06 391 ALA A C 1
ATOM 2904 O O . ALA A 1 391 ? -21.138 -3.441 -4.885 1.00 41.06 391 ALA A O 1
ATOM 2905 N N . LEU A 1 392 ? -21.435 -5.594 -5.453 1.00 40.53 392 LEU A N 1
ATOM 2906 C CA . LEU A 1 392 ? -22.336 -5.379 -6.590 1.00 40.53 392 LEU A CA 1
ATOM 2907 C C . LEU A 1 392 ? -23.821 -5.542 -6.224 1.00 40.53 392 LEU A C 1
ATOM 2909 O O . LEU A 1 392 ? -24.673 -5.475 -7.110 1.00 40.53 392 LEU A O 1
ATOM 2913 N N . LEU A 1 393 ? -24.165 -5.750 -4.946 1.00 34.09 393 LEU A N 1
ATOM 2914 C CA . LEU A 1 393 ? -25.563 -5.834 -4.517 1.00 34.09 393 LEU A CA 1
ATOM 2915 C C . LEU A 1 393 ? -26.253 -4.463 -4.659 1.00 34.09 393 LEU A C 1
ATOM 2917 O O . LEU A 1 393 ? -25.899 -3.520 -3.945 1.00 34.09 393 LEU A O 1
ATOM 2921 N N . PRO A 1 394 ? -27.302 -4.325 -5.494 1.00 44.38 394 PRO A N 1
ATOM 2922 C CA . PRO A 1 394 ? -28.124 -3.127 -5.486 1.00 44.38 394 PRO A CA 1
ATOM 2923 C C . PRO A 1 394 ? -29.009 -3.179 -4.236 1.00 44.38 394 PRO A C 1
ATOM 2925 O O . PRO A 1 394 ? -30.061 -3.817 -4.228 1.00 44.38 394 PRO A O 1
ATOM 2928 N N . GLY A 1 395 ? -28.569 -2.567 -3.132 1.00 32.97 395 GLY A N 1
ATOM 2929 C CA . GLY A 1 395 ? -29.279 -2.773 -1.871 1.00 32.97 395 GLY A CA 1
ATOM 2930 C C . GLY A 1 395 ? -28.884 -1.912 -0.680 1.00 32.97 395 GLY A C 1
ATOM 2931 O O . GLY A 1 395 ? -28.617 -2.481 0.371 1.00 32.97 395 GLY A O 1
ATOM 2932 N N . ARG A 1 396 ? -28.920 -0.574 -0.823 1.00 32.84 396 ARG A N 1
ATOM 2933 C CA . ARG A 1 396 ? -29.458 0.422 0.153 1.00 32.84 396 ARG A CA 1
ATOM 2934 C C . ARG A 1 396 ? -29.003 1.873 -0.107 1.00 32.84 396 ARG A C 1
ATOM 2936 O O . ARG A 1 396 ? -28.887 2.658 0.824 1.00 32.84 396 ARG A O 1
ATOM 2943 N N . LEU A 1 397 ? -28.907 2.305 -1.362 1.00 30.78 397 LEU A N 1
ATOM 2944 C CA . LEU A 1 397 ? -29.243 3.698 -1.671 1.00 30.78 397 LEU A CA 1
ATOM 2945 C C . LEU A 1 397 ? -30.769 3.774 -1.742 1.00 30.78 397 LEU A C 1
ATOM 2947 O O . LEU A 1 397 ? -31.384 3.440 -2.754 1.00 30.78 397 LEU A O 1
ATOM 2951 N N . ARG A 1 398 ? -31.417 4.136 -0.628 1.00 26.98 398 ARG A N 1
ATOM 2952 C CA . ARG A 1 398 ? -32.807 4.590 -0.703 1.00 26.98 398 ARG A CA 1
ATOM 2953 C C . ARG A 1 398 ? -32.795 5.894 -1.495 1.00 26.98 398 ARG A C 1
ATOM 2955 O O . ARG A 1 398 ? -32.526 6.949 -0.934 1.00 26.98 398 ARG A O 1
ATOM 2962 N N . ALA A 1 399 ? -33.157 5.810 -2.771 1.00 31.75 399 ALA A N 1
ATOM 2963 C CA . ALA A 1 399 ? -33.817 6.904 -3.461 1.00 31.75 399 ALA A CA 1
ATOM 2964 C C . ALA A 1 399 ? -35.087 7.245 -2.663 1.00 31.75 399 ALA A C 1
ATOM 2966 O O . ALA A 1 399 ? -36.133 6.611 -2.799 1.00 31.75 399 ALA A O 1
ATOM 2967 N N . GLY A 1 400 ? -34.967 8.201 -1.746 1.00 24.70 400 GLY A N 1
ATOM 2968 C CA . GLY A 1 400 ? -36.067 8.773 -0.982 1.00 24.70 400 GLY A CA 1
ATOM 2969 C C . GLY A 1 400 ? -36.824 9.811 -1.798 1.00 24.70 400 GLY A C 1
ATOM 2970 O O . GLY A 1 400 ? -36.998 10.932 -1.343 1.00 24.70 400 GLY A O 1
ATOM 2971 N N . GLY A 1 401 ? -37.286 9.445 -2.994 1.00 30.14 401 GLY A N 1
ATOM 2972 C CA . GLY A 1 401 ? -38.347 10.172 -3.677 1.00 30.14 401 GLY A CA 1
ATOM 2973 C C . GLY A 1 401 ? -39.688 9.811 -3.045 1.00 30.14 401 GLY A C 1
ATOM 2974 O O . GLY A 1 401 ? -40.412 8.970 -3.563 1.00 30.14 401 GLY A O 1
ATOM 2975 N N . ALA A 1 402 ? -40.014 10.414 -1.904 1.00 27.42 402 ALA A N 1
ATOM 2976 C CA . ALA A 1 402 ? -41.375 10.446 -1.383 1.00 27.42 402 ALA A CA 1
ATOM 2977 C C . ALA A 1 402 ? -41.612 11.817 -0.750 1.00 27.42 402 ALA A C 1
ATOM 2979 O O . ALA A 1 402 ? -40.920 12.205 0.189 1.00 27.42 402 ALA A O 1
ATOM 2980 N N . GLY A 1 403 ? -42.568 12.554 -1.319 1.00 32.31 403 GLY A N 1
ATOM 2981 C CA . GLY A 1 403 ? -42.876 13.931 -0.962 1.00 32.31 403 GLY A CA 1
ATOM 2982 C C . GLY A 1 403 ? -43.015 14.147 0.543 1.00 32.31 403 GLY A C 1
ATOM 2983 O O . GLY A 1 403 ? -43.765 13.451 1.229 1.00 32.31 403 GLY A O 1
ATOM 2984 N N . VAL A 1 404 ? -42.322 15.165 1.046 1.00 28.84 404 VAL A N 1
ATOM 2985 C CA . VAL A 1 404 ? -42.534 15.661 2.401 1.00 28.84 404 VAL A CA 1
ATOM 2986 C C . VAL A 1 404 ? -43.746 16.585 2.370 1.00 28.84 404 VAL A C 1
ATOM 2988 O O . VAL A 1 404 ? -43.651 17.798 2.199 1.00 28.84 404 VAL A O 1
ATOM 2991 N N . GLY A 1 405 ? -44.917 15.978 2.549 1.00 23.75 405 GLY A N 1
ATOM 2992 C CA . GLY A 1 405 ? -46.030 16.661 3.187 1.00 23.75 405 GLY A CA 1
ATOM 2993 C C . GLY A 1 405 ? -45.601 17.130 4.579 1.00 23.75 405 GLY A C 1
ATOM 2994 O O . GLY A 1 405 ? -44.947 16.399 5.324 1.00 23.75 405 GLY A O 1
ATOM 2995 N N . LEU A 1 406 ? -45.966 18.370 4.907 1.00 33.62 406 LEU A N 1
ATOM 2996 C CA . LEU A 1 406 ? -45.768 19.001 6.207 1.00 33.62 406 LEU A CA 1
ATOM 2997 C C . LEU A 1 406 ? -46.127 18.057 7.366 1.00 33.62 406 LEU A C 1
ATOM 2999 O O . LEU A 1 406 ? -47.301 17.822 7.645 1.00 33.62 406 LEU A O 1
ATOM 3003 N N . ALA A 1 407 ? -45.123 17.618 8.121 1.00 24.47 407 ALA A N 1
ATOM 3004 C CA . ALA A 1 407 ? -45.318 17.044 9.445 1.00 24.47 407 ALA A CA 1
ATOM 3005 C C . ALA A 1 407 ? -44.495 17.839 10.465 1.00 24.47 407 ALA A C 1
ATOM 3007 O O . ALA A 1 407 ? -43.331 17.554 10.739 1.00 24.47 407 ALA A O 1
ATOM 3008 N N . ARG A 1 408 ? -45.136 18.867 11.038 1.00 30.97 408 ARG A N 1
ATOM 3009 C CA . ARG A 1 408 ? -44.683 19.562 12.252 1.00 30.97 408 ARG A CA 1
ATOM 3010 C C . ARG A 1 408 ? -44.393 18.539 13.355 1.00 30.97 408 ARG A C 1
ATOM 3012 O O . ARG A 1 408 ? -45.282 17.779 13.737 1.00 30.97 408 ARG A O 1
ATOM 3019 N N . ARG A 1 409 ? -43.199 18.597 13.946 1.00 25.34 409 ARG A N 1
ATOM 3020 C CA . ARG A 1 409 ? -42.895 17.967 15.239 1.00 25.34 409 ARG A CA 1
ATOM 3021 C C . ARG A 1 409 ? -42.181 18.945 16.185 1.00 25.34 409 ARG A C 1
ATOM 3023 O O . ARG A 1 409 ? -41.676 19.967 15.732 1.00 25.34 409 ARG A O 1
ATOM 3030 N N . PRO A 1 410 ? -42.318 18.728 17.505 1.00 28.33 410 PRO A N 1
ATOM 3031 C CA . PRO A 1 410 ? -42.700 19.767 18.454 1.00 28.33 410 PRO A CA 1
ATOM 3032 C C . PRO A 1 410 ? -41.508 20.450 19.128 1.00 28.33 410 PRO A C 1
ATOM 3034 O O . PRO A 1 410 ? -40.471 19.838 19.366 1.00 28.33 410 PRO A O 1
ATOM 3037 N N . GLY A 1 411 ? -41.695 21.732 19.453 1.00 26.38 411 GLY A N 1
ATOM 3038 C CA . GLY A 1 411 ? -40.661 22.601 20.009 1.00 26.38 411 GLY A CA 1
ATOM 3039 C C . GLY A 1 411 ? -40.141 22.174 21.391 1.00 26.38 411 GLY A C 1
ATOM 3040 O O . GLY A 1 411 ? -40.868 21.549 22.171 1.00 26.38 411 GLY A O 1
ATOM 3041 N N . PRO A 1 412 ? -38.894 22.544 21.731 1.00 30.64 412 PRO A N 1
ATOM 3042 C CA . PRO A 1 412 ? -38.297 22.193 23.008 1.00 30.64 412 PRO A CA 1
ATOM 3043 C C . PRO A 1 412 ? -38.887 23.025 24.155 1.00 30.64 412 PRO A C 1
ATOM 3045 O O . PRO A 1 412 ? -39.001 24.253 24.106 1.00 30.64 412 PRO A O 1
ATOM 3048 N N . ARG A 1 413 ? -39.270 22.307 25.215 1.00 29.11 413 ARG A N 1
ATOM 3049 C CA . ARG A 1 413 ? -39.738 22.839 26.497 1.00 29.11 413 ARG A CA 1
ATOM 3050 C C . ARG A 1 413 ? -38.644 23.674 27.167 1.00 29.11 413 ARG A C 1
ATOM 3052 O O . ARG A 1 413 ? -37.499 23.252 27.284 1.00 29.11 413 ARG A O 1
ATOM 3059 N N . ARG A 1 414 ? -39.045 24.849 27.660 1.00 25.88 414 ARG A N 1
ATOM 3060 C CA . ARG A 1 414 ? -38.237 25.765 28.475 1.00 25.88 414 ARG A CA 1
ATOM 3061 C C . ARG A 1 414 ? -37.818 25.100 29.789 1.00 25.88 414 ARG A C 1
ATOM 3063 O O . ARG A 1 414 ? -38.684 24.729 30.578 1.00 25.88 414 ARG A O 1
ATOM 3070 N N . LEU A 1 415 ? -36.520 25.086 30.076 1.00 29.53 415 LEU A N 1
ATOM 3071 C CA . LEU A 1 415 ? -35.994 24.983 31.438 1.00 29.53 415 LEU A CA 1
ATOM 3072 C C . LEU A 1 415 ? -35.300 26.306 31.784 1.00 29.53 415 LEU A C 1
ATOM 3074 O O . LEU A 1 415 ? -34.473 26.811 31.029 1.00 29.53 415 LEU A O 1
ATOM 3078 N N . ARG A 1 416 ? -35.737 26.917 32.890 1.00 26.73 416 ARG A N 1
ATOM 3079 C CA . ARG A 1 416 ? -35.218 28.182 33.434 1.00 26.73 416 ARG A CA 1
ATOM 3080 C C . ARG A 1 416 ? -33.876 27.948 34.153 1.00 26.73 416 ARG A C 1
ATOM 3082 O O . ARG A 1 416 ? -33.735 26.905 34.786 1.00 26.73 416 ARG A O 1
ATOM 3089 N N . PRO A 1 417 ? -32.949 28.922 34.156 1.00 28.59 417 PRO A N 1
ATOM 3090 C CA . PRO A 1 417 ? -31.747 28.873 34.988 1.00 28.59 417 PRO A CA 1
ATOM 3091 C C . PRO A 1 417 ? -32.014 29.426 36.405 1.00 28.59 417 PRO A C 1
ATOM 3093 O O . PRO A 1 417 ? -32.881 30.294 36.560 1.00 28.59 417 PRO A O 1
ATOM 3096 N N . PRO A 1 418 ? -31.262 28.999 37.437 1.00 29.98 418 PRO A N 1
ATOM 3097 C CA . PRO A 1 418 ? -31.208 29.699 38.711 1.00 29.98 418 PRO A CA 1
ATOM 3098 C C . PRO A 1 418 ? -30.178 30.841 38.694 1.00 29.98 418 PRO A C 1
ATOM 3100 O O . PRO A 1 418 ? -29.156 30.799 38.012 1.00 29.98 418 PRO A O 1
ATOM 3103 N N . CYS A 1 419 ? -30.511 31.884 39.451 1.00 24.72 419 CYS A N 1
ATOM 3104 C CA . CYS A 1 419 ? -29.821 33.164 39.568 1.00 24.72 419 CYS A CA 1
ATOM 3105 C C . CYS A 1 419 ? -28.720 33.189 40.650 1.00 24.72 419 CYS A C 1
ATOM 3107 O O . CYS A 1 419 ? -28.645 32.291 41.484 1.00 24.72 419 CYS A O 1
ATOM 3109 N N . LEU A 1 420 ? -28.067 34.369 40.722 1.00 30.22 420 LEU A N 1
ATOM 3110 C CA . LEU A 1 420 ? -27.277 34.992 41.814 1.00 30.22 420 LEU A CA 1
ATOM 3111 C C . LEU A 1 420 ? -25.753 34.802 41.660 1.00 30.22 420 LEU A C 1
ATOM 3113 O O . LEU A 1 420 ? -25.308 33.710 41.358 1.00 30.22 420 LEU A O 1
ATOM 3117 N N . ARG A 1 421 ? -24.860 35.780 41.875 1.00 28.00 421 ARG A N 1
ATOM 3118 C CA . ARG A 1 421 ? -24.879 37.210 42.268 1.00 28.00 421 ARG A CA 1
ATOM 3119 C C . ARG A 1 421 ? -23.436 37.728 42.035 1.00 28.00 421 ARG A C 1
ATOM 3121 O O . ARG A 1 421 ? -22.496 36.992 42.307 1.00 28.00 421 ARG A O 1
ATOM 3128 N N . GLY A 1 422 ? -23.254 38.971 41.570 1.00 23.30 422 GLY A N 1
ATOM 3129 C CA . GLY A 1 422 ? -21.957 39.688 41.636 1.00 23.30 422 GLY A CA 1
ATOM 3130 C C . GLY A 1 422 ? -21.681 40.234 43.054 1.00 23.30 422 GLY A C 1
ATOM 3131 O O . GLY A 1 422 ? -22.310 39.736 43.990 1.00 23.30 422 GLY A O 1
ATOM 3132 N N . PRO A 1 423 ? -20.918 41.337 43.255 1.00 47.16 423 PRO A N 1
ATOM 3133 C CA . PRO A 1 423 ? -20.097 42.122 42.311 1.00 47.16 423 PRO A CA 1
ATOM 3134 C C . PRO A 1 423 ? -18.766 42.663 42.936 1.00 47.16 423 PRO A C 1
ATOM 3136 O O . PRO A 1 423 ? -18.370 42.234 44.014 1.00 47.16 423 PRO A O 1
ATOM 3139 N N . GLN A 1 424 ? -18.196 43.713 42.304 1.00 28.27 424 GLN A N 1
ATOM 3140 C CA . GLN A 1 424 ? -17.259 44.762 42.800 1.00 28.27 424 GLN A CA 1
ATOM 3141 C C . GLN A 1 424 ? -15.791 44.621 42.344 1.00 28.27 424 GLN A C 1
ATOM 3143 O O . GLN A 1 424 ? -15.247 43.532 42.384 1.00 28.27 424 GLN A O 1
ATOM 3148 N N . ARG A 1 425 ? -15.044 45.661 41.936 1.00 26.34 425 ARG A N 1
ATOM 3149 C CA . ARG A 1 425 ? -15.247 47.113 41.723 1.00 26.34 425 ARG A CA 1
ATOM 3150 C C . ARG A 1 425 ? -14.033 47.630 40.904 1.00 26.34 425 ARG A C 1
ATOM 3152 O O . ARG A 1 425 ? -12.947 47.071 40.986 1.00 26.34 425 ARG A O 1
ATOM 3159 N N . LEU A 1 426 ? -14.265 48.701 40.142 1.00 27.95 426 LEU A N 1
ATOM 3160 C CA . LEU A 1 426 ? -13.331 49.625 39.448 1.00 27.95 426 LEU A CA 1
ATOM 3161 C C . LEU A 1 426 ? -12.428 50.419 40.448 1.00 27.95 426 LEU A C 1
ATOM 3163 O O . LEU A 1 426 ? -12.565 50.149 41.642 1.00 27.95 426 LEU A O 1
ATOM 3167 N N . PRO A 1 427 ? -11.689 51.515 40.099 1.00 45.50 427 PRO A N 1
ATOM 3168 C CA . PRO A 1 427 ? -11.178 52.072 38.812 1.00 45.50 427 PRO A CA 1
ATOM 3169 C C . PRO A 1 427 ? -9.703 52.589 38.894 1.00 45.50 427 PRO A C 1
ATOM 3171 O O . PRO A 1 427 ? -9.151 52.710 39.978 1.00 45.50 427 PRO A O 1
ATOM 3174 N N . HIS A 1 428 ? -9.080 53.019 37.781 1.00 29.23 428 HIS A N 1
ATOM 3175 C CA . HIS A 1 428 ? -8.743 54.441 37.496 1.00 29.23 428 HIS A CA 1
ATOM 3176 C C . HIS A 1 428 ? -7.827 54.645 36.273 1.00 29.23 428 HIS A C 1
ATOM 3178 O O . HIS A 1 428 ? -7.247 53.722 35.716 1.00 29.23 428 HIS A O 1
ATOM 3184 N N . ARG A 1 429 ? -7.833 55.899 35.815 1.00 28.03 429 ARG A N 1
ATOM 3185 C CA . ARG A 1 429 ? -7.567 56.457 34.481 1.00 28.03 429 ARG A CA 1
ATOM 3186 C C . ARG A 1 429 ? -6.200 57.216 34.420 1.00 28.03 429 ARG A C 1
ATOM 3188 O O . ARG A 1 429 ? -5.565 57.348 35.457 1.00 28.03 429 ARG A O 1
ATOM 3195 N N . PRO A 1 430 ? -5.783 57.719 33.229 1.00 51.31 430 PRO A N 1
ATOM 3196 C CA . PRO A 1 430 ? -4.420 58.136 32.802 1.00 51.31 430 PRO A CA 1
ATOM 3197 C C . PRO A 1 430 ? -4.260 59.690 32.867 1.00 51.31 430 PRO A C 1
ATOM 3199 O O . PRO A 1 430 ? -4.870 60.235 33.786 1.00 51.31 430 PRO A O 1
ATOM 3202 N N . PRO A 1 431 ? -3.640 60.488 31.936 1.00 58.50 431 PRO A N 1
ATOM 3203 C CA . PRO A 1 431 ? -2.637 60.320 30.840 1.00 58.50 431 PRO A CA 1
ATOM 3204 C C . PRO A 1 431 ? -1.559 61.462 30.746 1.00 58.50 431 PRO A C 1
ATOM 3206 O O . PRO A 1 431 ? -1.553 62.383 31.554 1.00 58.50 431 PRO A O 1
ATOM 3209 N N . GLY A 1 432 ? -0.707 61.491 29.693 1.00 27.14 432 GLY A N 1
ATOM 3210 C CA . GLY A 1 432 ? 0.023 62.717 29.273 1.00 27.14 432 GLY A CA 1
ATOM 3211 C C . GLY A 1 432 ? 1.051 62.581 28.119 1.00 27.14 432 GLY A C 1
ATOM 3212 O O . GLY A 1 432 ? 1.949 61.761 28.194 1.00 27.14 432 GLY A O 1
ATOM 3213 N N . ARG A 1 433 ? 0.895 63.397 27.059 1.00 27.11 433 ARG A N 1
ATOM 3214 C CA . ARG A 1 433 ? 1.640 63.563 25.762 1.00 27.11 433 ARG A CA 1
ATOM 3215 C C . ARG A 1 433 ? 2.859 64.555 25.867 1.00 27.11 433 ARG A C 1
ATOM 3217 O O . ARG A 1 433 ? 3.034 65.058 26.970 1.00 27.11 433 ARG A O 1
ATOM 3224 N N . PRO A 1 434 ? 3.509 65.125 24.794 1.00 43.97 434 PRO A N 1
ATOM 3225 C CA . PRO A 1 434 ? 4.028 64.705 23.453 1.00 43.97 434 PRO A CA 1
ATOM 3226 C C . PRO A 1 434 ? 5.526 65.189 23.208 1.00 43.97 434 PRO A C 1
ATOM 3228 O O . PRO A 1 434 ? 6.303 65.108 24.148 1.00 43.97 434 PRO A O 1
ATOM 3231 N N . PRO A 1 435 ? 5.981 65.749 22.042 1.00 53.62 435 PRO A N 1
ATOM 3232 C CA . PRO A 1 435 ? 6.660 65.125 20.874 1.00 53.62 435 PRO A CA 1
ATOM 3233 C C . PRO A 1 435 ? 8.060 65.737 20.516 1.00 53.62 435 PRO A C 1
ATOM 3235 O O . PRO A 1 435 ? 8.481 66.686 21.169 1.00 53.62 435 PRO A O 1
ATOM 3238 N N . ARG A 1 436 ? 8.733 65.307 19.414 1.00 30.20 436 ARG A N 1
ATOM 3239 C CA . ARG A 1 436 ? 9.448 66.180 18.418 1.00 30.20 436 ARG A CA 1
ATOM 3240 C C . ARG A 1 436 ? 10.130 65.417 17.248 1.00 30.20 436 ARG A C 1
ATOM 3242 O O . ARG A 1 436 ? 10.565 64.285 17.398 1.00 30.20 436 ARG A O 1
ATOM 3249 N N . ARG A 1 437 ? 10.170 66.081 16.077 1.00 27.77 437 ARG A N 1
ATOM 3250 C CA . ARG A 1 437 ? 10.757 65.721 14.753 1.00 27.77 437 ARG A CA 1
ATOM 3251 C C . ARG A 1 437 ? 12.243 66.223 14.623 1.00 27.77 437 ARG A C 1
ATOM 3253 O O . ARG A 1 437 ? 12.768 66.663 15.638 1.00 27.77 437 ARG A O 1
ATOM 3260 N N . PRO A 1 438 ? 12.842 66.435 13.416 1.00 54.53 438 PRO A N 1
ATOM 3261 C CA . PRO A 1 438 ? 13.487 65.493 12.463 1.00 54.53 438 PRO A CA 1
ATOM 3262 C C . PRO A 1 438 ? 14.914 65.954 12.018 1.00 54.53 438 PRO A C 1
ATOM 3264 O O . PRO A 1 438 ? 15.245 67.111 12.225 1.00 54.53 438 PRO A O 1
ATOM 3267 N N . HIS A 1 439 ? 15.709 65.167 11.265 1.00 30.00 439 HIS A N 1
ATOM 3268 C CA . HIS A 1 439 ? 16.775 65.733 10.397 1.00 30.00 439 HIS A CA 1
ATOM 3269 C C . HIS A 1 439 ? 17.054 64.937 9.094 1.00 30.00 439 HIS A C 1
ATOM 3271 O O . HIS A 1 439 ? 17.227 63.723 9.095 1.00 30.00 439 HIS A O 1
ATOM 3277 N N . ARG A 1 440 ? 17.073 65.717 7.997 1.00 26.48 440 ARG A N 1
ATOM 3278 C CA . ARG A 1 440 ? 17.700 65.606 6.649 1.00 26.48 440 ARG A CA 1
ATOM 3279 C C . ARG A 1 440 ? 19.191 65.169 6.691 1.00 26.48 440 ARG A C 1
ATOM 3281 O O . ARG A 1 440 ? 19.785 65.325 7.744 1.00 26.48 440 ARG A O 1
ATOM 3288 N N . CYS A 1 441 ? 19.950 64.823 5.634 1.00 25.38 441 CYS A N 1
ATOM 3289 C CA . CYS A 1 441 ? 19.808 64.432 4.214 1.00 25.38 441 CYS A CA 1
ATOM 3290 C C . CYS A 1 441 ? 21.253 64.171 3.652 1.00 25.38 441 CYS A C 1
ATOM 3292 O O . CYS A 1 441 ? 22.210 64.647 4.256 1.00 25.38 441 CYS A O 1
ATOM 3294 N N . VAL A 1 442 ? 21.362 63.550 2.459 1.00 29.91 442 VAL A N 1
ATOM 3295 C CA . VAL A 1 442 ? 22.463 63.546 1.435 1.00 29.91 442 VAL A CA 1
ATOM 3296 C C . VAL A 1 442 ? 23.729 62.629 1.570 1.00 29.91 442 VAL A C 1
ATOM 3298 O O . VAL A 1 442 ? 24.040 62.182 2.667 1.00 29.91 442 VAL A O 1
ATOM 3301 N N . PRO A 1 443 ? 24.412 62.240 0.445 1.00 48.22 443 PRO A N 1
ATOM 3302 C CA . PRO A 1 443 ? 24.719 60.838 0.091 1.00 48.22 443 PRO A CA 1
ATOM 3303 C C . PRO A 1 443 ? 26.195 60.589 -0.348 1.00 48.22 443 PRO A C 1
ATOM 3305 O O . PRO A 1 443 ? 27.012 61.506 -0.396 1.00 48.22 443 PRO A O 1
ATOM 3308 N N . GLY A 1 444 ? 26.560 59.362 -0.756 1.00 26.19 444 GLY A N 1
ATOM 3309 C CA . GLY A 1 444 ? 27.923 59.085 -1.241 1.00 26.19 444 GLY A CA 1
ATOM 3310 C C . GLY A 1 444 ? 28.119 57.813 -2.077 1.00 26.19 444 GLY A C 1
ATOM 3311 O O . GLY A 1 444 ? 28.301 56.736 -1.534 1.00 26.19 444 GLY A O 1
ATOM 3312 N N . ARG A 1 445 ? 28.145 58.017 -3.402 1.00 27.97 445 ARG A N 1
ATOM 3313 C CA . ARG A 1 445 ? 29.031 57.462 -4.456 1.00 27.97 445 ARG A CA 1
ATOM 3314 C C . ARG A 1 445 ? 29.279 55.943 -4.649 1.00 27.97 445 ARG A C 1
ATOM 3316 O O . ARG A 1 445 ? 29.819 55.219 -3.830 1.00 27.97 445 ARG A O 1
ATOM 3323 N N . THR A 1 446 ? 29.040 55.585 -5.912 1.00 28.50 446 THR A N 1
ATOM 3324 C CA . THR A 1 446 ? 29.424 54.444 -6.767 1.00 28.50 446 THR A CA 1
ATOM 3325 C C . THR A 1 446 ? 30.931 54.145 -6.909 1.00 28.50 446 THR A C 1
ATOM 3327 O O . THR A 1 446 ? 31.691 55.104 -7.043 1.00 28.50 446 THR A O 1
ATOM 3330 N N . ARG A 1 447 ? 31.327 52.867 -7.127 1.00 28.23 447 ARG A N 1
ATOM 3331 C CA . ARG A 1 447 ? 31.892 52.295 -8.398 1.00 28.23 447 ARG A CA 1
ATOM 3332 C C . ARG A 1 447 ? 32.503 50.862 -8.242 1.00 28.23 447 ARG A C 1
ATOM 3334 O O . ARG A 1 447 ? 32.642 50.406 -7.115 1.00 28.23 447 ARG A O 1
ATOM 3341 N N . PRO A 1 448 ? 32.773 50.122 -9.352 1.00 33.31 448 PRO A N 1
ATOM 3342 C CA . PRO A 1 448 ? 32.525 48.675 -9.492 1.00 33.31 448 PRO A CA 1
ATOM 3343 C C . PRO A 1 448 ? 33.788 47.789 -9.579 1.00 33.31 448 PRO A C 1
ATOM 3345 O O . PRO A 1 448 ? 34.889 48.284 -9.812 1.00 33.31 448 PRO A O 1
ATOM 3348 N N . ALA A 1 449 ? 33.614 46.461 -9.511 1.00 28.02 449 ALA A N 1
ATOM 3349 C CA . ALA A 1 449 ? 34.672 45.476 -9.762 1.00 28.02 449 ALA A CA 1
ATOM 3350 C C . ALA A 1 449 ? 34.466 44.691 -11.074 1.00 28.02 449 ALA A C 1
ATOM 3352 O O . ALA A 1 449 ? 33.364 44.274 -11.428 1.00 28.02 449 ALA A O 1
ATOM 3353 N N . ARG A 1 450 ? 35.584 44.540 -11.791 1.00 28.42 450 ARG A N 1
ATOM 3354 C CA . ARG A 1 450 ? 35.787 43.962 -13.125 1.00 28.42 450 ARG A CA 1
ATOM 3355 C C . ARG A 1 450 ? 35.669 42.432 -13.170 1.00 28.42 450 ARG A C 1
ATOM 3357 O O . ARG A 1 450 ? 35.991 41.724 -12.225 1.00 28.42 450 ARG A O 1
ATOM 3364 N N . ARG A 1 451 ? 35.297 41.969 -14.366 1.00 27.72 451 ARG A N 1
ATOM 3365 C CA . ARG A 1 451 ? 35.281 40.594 -14.886 1.00 27.72 451 ARG A CA 1
ATOM 3366 C C . ARG A 1 451 ? 36.677 39.972 -15.119 1.00 27.72 451 ARG A C 1
ATOM 3368 O O . ARG A 1 451 ? 37.619 40.682 -15.451 1.00 27.72 451 ARG A O 1
ATOM 3375 N N . LEU A 1 452 ? 36.645 38.628 -15.189 1.00 28.08 452 LEU A N 1
ATOM 3376 C CA . LEU A 1 452 ? 37.375 37.697 -16.083 1.00 28.08 452 LEU A CA 1
ATOM 3377 C C . LEU A 1 452 ? 38.840 37.326 -15.768 1.00 28.08 452 LEU A C 1
ATOM 3379 O O . LEU A 1 452 ? 39.749 38.111 -16.005 1.00 28.08 452 LEU A O 1
ATOM 3383 N N . ARG A 1 453 ? 39.070 36.039 -15.446 1.00 24.20 453 ARG A N 1
ATOM 3384 C CA . ARG A 1 453 ? 39.672 35.018 -16.349 1.00 24.20 453 ARG A CA 1
ATOM 3385 C C . ARG A 1 453 ? 40.043 33.736 -15.580 1.00 24.20 453 ARG A C 1
ATOM 3387 O O . ARG A 1 453 ? 41.000 33.741 -14.819 1.00 24.20 453 ARG A O 1
ATOM 3394 N N . ARG A 1 454 ? 39.334 32.632 -15.854 1.00 25.92 454 ARG A N 1
ATOM 3395 C CA . ARG A 1 454 ? 39.873 31.258 -16.013 1.00 25.92 454 ARG A CA 1
ATOM 3396 C C . ARG A 1 454 ? 38.726 30.303 -16.370 1.00 25.92 454 ARG A C 1
ATOM 3398 O O . ARG A 1 454 ? 38.201 29.574 -15.541 1.00 25.92 454 ARG A O 1
ATOM 3405 N N . ALA A 1 455 ? 38.337 30.346 -17.639 1.00 29.17 455 ALA A N 1
ATOM 3406 C CA . ALA A 1 455 ? 37.642 29.262 -18.315 1.00 29.17 455 ALA A CA 1
ATOM 3407 C C . ALA A 1 455 ? 38.679 28.593 -19.218 1.00 29.17 455 ALA A C 1
ATOM 3409 O O . ALA A 1 455 ? 39.048 29.227 -20.191 1.00 29.17 455 ALA A O 1
ATOM 3410 N N . VAL A 1 456 ? 39.194 27.417 -18.829 1.00 27.97 456 VAL A N 1
ATOM 3411 C CA . VAL A 1 456 ? 39.673 26.293 -19.677 1.00 27.97 456 VAL A CA 1
ATOM 3412 C C . VAL A 1 456 ? 39.958 25.097 -18.736 1.00 27.97 456 VAL A C 1
ATOM 3414 O O . VAL A 1 456 ? 41.107 24.749 -18.532 1.00 27.97 456 VAL A O 1
ATOM 3417 N N . VAL A 1 457 ? 38.937 24.517 -18.082 1.00 26.31 457 VAL A N 1
ATOM 3418 C CA . VAL A 1 457 ? 38.901 23.089 -17.631 1.00 26.31 457 VAL A CA 1
ATOM 3419 C C . VAL A 1 457 ? 37.434 22.589 -17.545 1.00 26.31 457 VAL A C 1
ATOM 3421 O O . VAL A 1 457 ? 37.117 21.593 -16.907 1.00 26.31 457 VAL A O 1
ATOM 3424 N N . ALA A 1 458 ? 36.483 23.283 -18.178 1.00 28.09 458 ALA A N 1
ATOM 3425 C CA . ALA A 1 458 ? 35.059 22.942 -18.140 1.00 28.09 458 ALA A CA 1
ATOM 3426 C C . ALA A 1 458 ? 34.626 22.347 -19.488 1.00 28.09 458 ALA A C 1
ATOM 3428 O O . ALA A 1 458 ? 33.866 22.953 -20.229 1.00 28.09 458 ALA A O 1
ATOM 3429 N N . SER A 1 459 ? 35.185 21.190 -19.847 1.00 27.16 459 SER A N 1
ATOM 3430 C CA . SER A 1 459 ? 34.714 20.405 -21.004 1.00 27.16 459 SER A CA 1
ATOM 3431 C C . SER A 1 459 ? 34.900 18.887 -20.819 1.00 27.16 459 SER A C 1
ATOM 3433 O O . SER A 1 459 ? 34.862 18.113 -21.762 1.00 27.16 459 SER A O 1
ATOM 3435 N N . ARG A 1 460 ? 35.079 18.424 -19.573 1.00 24.58 460 ARG A N 1
ATOM 3436 C CA . ARG A 1 460 ? 35.109 16.985 -19.232 1.00 24.58 460 ARG A CA 1
ATOM 3437 C C . ARG A 1 460 ? 34.185 16.591 -18.076 1.00 24.58 460 ARG A C 1
ATOM 3439 O O . ARG A 1 460 ? 34.260 15.473 -17.590 1.00 24.58 460 ARG A O 1
ATOM 3446 N N . ARG A 1 461 ? 33.313 17.497 -17.619 1.00 26.86 461 ARG A N 1
ATOM 3447 C CA . ARG A 1 461 ? 32.420 17.257 -16.468 1.00 26.86 461 ARG A CA 1
ATOM 3448 C C . ARG A 1 461 ? 30.936 17.141 -16.832 1.00 26.86 461 ARG A C 1
ATOM 3450 O O . ARG A 1 461 ? 30.107 17.050 -15.938 1.00 26.86 461 ARG A O 1
ATOM 3457 N N . THR A 1 462 ? 30.630 17.078 -18.126 1.00 29.06 462 THR A N 1
ATOM 3458 C CA . THR A 1 462 ? 29.294 16.834 -18.702 1.00 29.06 462 THR A CA 1
ATOM 3459 C C . THR A 1 462 ? 29.041 15.337 -18.955 1.00 29.06 462 THR A C 1
ATOM 3461 O O . THR A 1 462 ? 28.347 14.975 -19.893 1.00 29.06 462 THR A O 1
ATOM 3464 N N . LEU A 1 463 ? 29.650 14.468 -18.141 1.00 28.19 463 LEU A N 1
ATOM 3465 C CA . LEU A 1 463 ? 29.607 13.000 -18.259 1.00 28.19 463 LEU A CA 1
ATOM 3466 C C . LEU A 1 463 ? 29.367 12.299 -16.904 1.00 28.19 463 LEU A C 1
ATOM 3468 O O . LEU A 1 463 ? 29.559 11.102 -16.784 1.00 28.19 463 LEU A O 1
ATOM 3472 N N . LEU A 1 464 ? 28.966 13.034 -15.860 1.00 30.14 464 LEU A N 1
ATOM 3473 C CA . LEU A 1 464 ? 28.696 12.481 -14.517 1.00 30.14 464 LEU A CA 1
ATOM 3474 C C . LEU A 1 464 ? 27.222 12.632 -14.103 1.00 30.14 464 LEU A C 1
ATOM 3476 O O . LEU A 1 464 ? 26.908 12.714 -12.921 1.00 30.14 464 LEU A O 1
ATOM 3480 N N . GLY A 1 465 ? 26.338 12.704 -15.098 1.00 27.22 465 GLY A N 1
ATOM 3481 C CA . GLY A 1 465 ? 24.882 12.648 -14.956 1.00 27.22 465 GLY A CA 1
ATOM 3482 C C . GLY A 1 465 ? 24.298 11.422 -15.657 1.00 27.22 465 GLY A C 1
ATOM 3483 O O . GLY A 1 465 ? 23.195 11.495 -16.187 1.00 27.22 465 GLY A O 1
ATOM 3484 N N . GLU A 1 466 ? 25.049 10.321 -15.719 1.00 30.30 466 GLU A N 1
ATOM 3485 C CA . GLU A 1 466 ? 24.449 9.012 -15.962 1.00 30.30 466 GLU A CA 1
ATOM 3486 C C . GLU A 1 466 ? 23.595 8.660 -14.740 1.00 30.30 466 GLU A C 1
ATOM 3488 O O . GLU A 1 466 ? 24.094 8.504 -13.627 1.00 30.30 466 GLU A O 1
ATOM 3493 N N . ILE A 1 467 ? 22.283 8.670 -14.968 1.00 39.16 467 ILE A N 1
ATOM 3494 C CA . ILE A 1 467 ? 21.256 7.797 -14.390 1.00 39.16 467 ILE A CA 1
ATOM 3495 C C . ILE A 1 467 ? 21.854 6.788 -13.391 1.00 39.16 467 ILE A C 1
ATOM 3497 O O . ILE A 1 467 ? 22.582 5.883 -13.794 1.00 39.16 467 ILE A O 1
ATOM 3501 N N . LEU A 1 468 ? 21.520 6.885 -12.099 1.00 39.94 468 LEU A N 1
ATOM 3502 C CA . LEU A 1 468 ? 21.718 5.743 -11.200 1.00 39.94 468 LEU A CA 1
ATOM 3503 C C . LEU A 1 468 ? 20.819 4.604 -11.713 1.00 39.94 468 LEU A C 1
ATOM 3505 O O . LEU A 1 468 ? 19.610 4.632 -11.521 1.00 39.94 468 LEU A O 1
ATOM 3509 N N . MET A 1 469 ? 21.413 3.643 -12.422 1.00 53.97 469 MET A N 1
ATOM 3510 C CA . MET A 1 469 ? 20.746 2.536 -13.129 1.00 53.97 469 MET A CA 1
ATOM 3511 C C . MET A 1 469 ? 20.218 1.417 -12.202 1.00 53.97 469 MET A C 1
ATOM 3513 O O . MET A 1 469 ? 19.856 0.345 -12.678 1.00 53.97 469 MET A O 1
ATOM 3517 N N . TYR A 1 470 ? 20.199 1.612 -10.877 1.00 64.56 470 TYR A N 1
ATOM 3518 C CA . TYR A 1 470 ? 19.935 0.542 -9.906 1.00 64.56 470 TYR A CA 1
ATOM 3519 C C . TYR A 1 470 ? 19.204 1.033 -8.640 1.00 64.56 470 TYR A C 1
ATOM 3521 O O . TYR A 1 470 ? 19.444 2.140 -8.154 1.00 64.56 470 TYR A O 1
ATOM 3529 N N . ASP A 1 471 ? 18.341 0.181 -8.068 1.00 70.62 471 ASP A N 1
ATOM 3530 C CA . ASP A 1 471 ? 17.500 0.515 -6.905 1.00 70.62 471 ASP A CA 1
ATOM 3531 C C . ASP A 1 471 ? 18.166 0.082 -5.593 1.00 70.62 471 ASP A C 1
ATOM 3533 O O . ASP A 1 471 ? 18.560 -1.074 -5.447 1.00 70.62 471 ASP A O 1
ATOM 3537 N N . ARG A 1 472 ? 18.243 0.953 -4.583 1.00 77.75 472 ARG A N 1
ATOM 3538 C CA . ARG A 1 472 ? 18.791 0.594 -3.260 1.00 77.75 472 ARG A CA 1
ATOM 3539 C C . ARG A 1 472 ? 17.714 -0.006 -2.350 1.00 77.75 472 ARG A C 1
ATOM 3541 O O . ARG A 1 472 ? 16.566 0.426 -2.385 1.00 77.75 472 ARG A O 1
ATOM 3548 N N . LEU A 1 473 ? 18.080 -0.984 -1.516 1.00 76.06 473 LEU A N 1
ATOM 3549 C CA . LEU A 1 473 ? 17.159 -1.554 -0.524 1.00 76.06 473 LEU A CA 1
ATOM 3550 C C . LEU A 1 473 ? 16.774 -0.507 0.527 1.00 76.06 473 LEU A C 1
ATOM 3552 O O . LEU A 1 473 ? 17.617 0.288 0.961 1.00 76.06 473 LEU A O 1
ATOM 3556 N N . SER A 1 474 ? 15.522 -0.565 0.989 1.00 66.50 474 SER A N 1
ATOM 3557 C CA . SER A 1 474 ? 15.083 0.186 2.167 1.00 66.50 474 SER A CA 1
ATOM 3558 C C . SER A 1 474 ? 15.840 -0.275 3.424 1.00 66.50 474 SER A C 1
ATOM 3560 O O . SER A 1 474 ? 16.474 -1.337 3.440 1.00 66.50 474 SER A O 1
ATOM 3562 N N . GLY A 1 475 ? 15.823 0.524 4.499 1.00 62.62 475 GLY A N 1
ATOM 3563 C CA . GLY A 1 475 ? 16.442 0.123 5.766 1.00 62.62 475 GLY A CA 1
ATOM 3564 C C . GLY A 1 475 ? 15.793 -1.136 6.343 1.00 62.62 475 GLY A C 1
ATOM 3565 O O . GLY A 1 475 ? 16.487 -2.019 6.848 1.00 62.62 475 GLY A O 1
ATOM 3566 N N . GLN A 1 476 ? 14.477 -1.265 6.194 1.00 60.94 476 GLN A N 1
ATOM 3567 C CA . GLN A 1 476 ? 13.718 -2.422 6.655 1.00 60.94 476 GLN A CA 1
ATOM 3568 C C . GLN A 1 476 ? 14.034 -3.690 5.851 1.00 60.94 476 GLN A C 1
ATOM 3570 O O . GLN A 1 476 ? 14.343 -4.715 6.458 1.00 60.94 476 GLN A O 1
ATOM 3575 N N . ASP A 1 477 ? 14.074 -3.628 4.519 1.00 72.00 477 ASP A N 1
ATOM 3576 C CA . ASP A 1 477 ? 14.399 -4.797 3.682 1.00 72.00 477 ASP A CA 1
ATOM 3577 C C . ASP A 1 477 ? 15.833 -5.269 3.927 1.00 72.00 477 ASP A C 1
ATOM 3579 O O . ASP A 1 477 ? 16.114 -6.464 4.054 1.00 72.00 477 ASP A O 1
ATOM 3583 N N . ALA A 1 478 ? 16.751 -4.309 4.085 1.00 76.75 478 ALA A N 1
ATOM 3584 C CA . ALA A 1 478 ? 18.117 -4.602 4.477 1.00 76.75 478 ALA A CA 1
ATOM 3585 C C . ALA A 1 478 ? 18.171 -5.263 5.863 1.00 76.75 478 ALA A C 1
ATOM 3587 O O . ALA A 1 478 ? 19.014 -6.130 6.078 1.00 76.75 478 ALA A O 1
ATOM 3588 N N . SER A 1 479 ? 17.296 -4.906 6.809 1.00 71.19 479 SER A N 1
ATOM 3589 C CA . SER A 1 479 ? 17.293 -5.503 8.153 1.00 71.19 479 SER A CA 1
ATOM 3590 C C . SER A 1 479 ? 17.030 -7.014 8.131 1.00 71.19 479 SER A C 1
ATOM 3592 O O . SER A 1 479 ? 17.707 -7.743 8.856 1.00 71.19 479 SER A O 1
ATOM 3594 N N . PHE A 1 480 ? 16.161 -7.510 7.240 1.00 78.50 480 PHE A N 1
ATOM 3595 C CA . PHE A 1 480 ? 15.909 -8.949 7.085 1.00 78.50 480 PHE A CA 1
ATOM 3596 C C . PHE A 1 480 ? 17.160 -9.710 6.650 1.00 78.50 480 PHE A C 1
ATOM 3598 O O . PHE A 1 480 ? 17.444 -10.771 7.196 1.00 78.50 480 PHE A O 1
ATOM 3605 N N . LEU A 1 481 ? 17.981 -9.125 5.771 1.00 83.44 481 LEU A N 1
ATOM 3606 C CA . LEU A 1 481 ? 19.269 -9.714 5.379 1.00 83.44 481 LEU A CA 1
ATOM 3607 C C . LEU A 1 481 ? 20.268 -9.804 6.542 1.00 83.44 481 LEU A C 1
ATOM 3609 O O . LEU A 1 481 ? 21.156 -10.660 6.511 1.00 83.44 481 LEU A O 1
ATOM 3613 N N . HIS A 1 482 ? 20.156 -8.917 7.536 1.00 79.44 482 HIS A N 1
ATOM 3614 C CA . HIS A 1 482 ? 21.004 -8.916 8.734 1.00 79.44 482 HIS A CA 1
ATOM 3615 C C . HIS A 1 482 ? 20.470 -9.828 9.847 1.00 79.44 482 HIS A C 1
ATOM 3617 O O . HIS A 1 482 ? 21.266 -10.328 10.645 1.00 79.44 482 HIS A O 1
ATOM 3623 N N . MET A 1 483 ? 19.147 -10.007 9.923 1.00 77.06 483 MET A N 1
ATOM 3624 C CA . MET A 1 483 ? 18.497 -10.961 10.826 1.00 77.06 483 MET A CA 1
ATOM 3625 C C . MET A 1 483 ? 18.670 -12.402 10.347 1.00 77.06 483 MET A C 1
ATOM 3627 O O . MET A 1 483 ? 18.757 -13.304 11.174 1.00 77.06 483 MET A O 1
ATOM 3631 N N . GLU A 1 484 ? 18.758 -12.606 9.033 1.00 87.38 484 GLU A N 1
ATOM 3632 C CA . GLU A 1 484 ? 18.925 -13.923 8.436 1.00 87.38 484 GLU A CA 1
ATOM 3633 C C . GLU A 1 484 ? 20.233 -14.599 8.858 1.00 87.38 484 GLU A C 1
ATOM 3635 O O . GLU A 1 484 ? 21.323 -14.017 8.814 1.00 87.38 484 GLU A O 1
ATOM 3640 N N . ARG A 1 485 ? 20.102 -15.864 9.250 1.00 86.69 485 ARG A N 1
ATOM 3641 C CA . ARG A 1 485 ? 21.186 -16.763 9.645 1.00 86.69 485 ARG A CA 1
ATOM 3642 C C . ARG A 1 485 ? 20.876 -18.176 9.139 1.00 86.69 485 ARG A C 1
ATOM 3644 O O . ARG A 1 485 ? 19.717 -18.449 8.835 1.00 86.69 485 ARG A O 1
ATOM 3651 N N . PRO A 1 486 ? 21.856 -19.096 9.099 1.00 88.00 486 PRO A N 1
ATOM 3652 C CA . PRO A 1 486 ? 21.597 -20.486 8.717 1.00 88.00 486 PRO A CA 1
ATOM 3653 C C . PRO A 1 486 ? 20.533 -21.181 9.579 1.00 88.00 486 PRO A C 1
ATOM 3655 O O . PRO A 1 486 ? 19.806 -22.033 9.084 1.00 88.00 486 PRO A O 1
ATOM 3658 N N . ASP A 1 487 ? 20.427 -20.811 10.857 1.00 87.19 487 ASP A N 1
ATOM 3659 C CA . ASP A 1 487 ? 19.415 -21.301 11.796 1.00 87.19 487 ASP A CA 1
ATOM 3660 C C . ASP A 1 487 ? 18.068 -20.572 11.683 1.00 87.19 487 ASP A C 1
ATOM 3662 O O . ASP A 1 487 ? 17.040 -21.133 12.056 1.00 87.19 487 ASP A O 1
ATOM 3666 N N . THR A 1 488 ? 18.041 -19.361 11.121 1.00 87.81 488 THR A N 1
ATOM 3667 C CA . THR A 1 488 ? 16.832 -18.553 10.885 1.00 87.81 488 THR A CA 1
ATOM 3668 C C . THR A 1 488 ? 16.839 -17.927 9.484 1.00 87.81 488 THR A C 1
ATOM 3670 O O . THR A 1 488 ? 17.097 -16.723 9.354 1.00 87.81 488 THR A O 1
ATOM 3673 N N . PRO A 1 489 ? 16.587 -18.718 8.420 1.00 92.06 489 PRO A N 1
ATOM 3674 C CA . PRO A 1 489 ? 16.352 -18.182 7.082 1.00 92.06 489 PRO A CA 1
ATOM 3675 C C . PRO A 1 489 ? 15.179 -17.190 7.094 1.00 92.06 489 PRO A C 1
ATOM 3677 O O . PRO A 1 489 ? 14.189 -17.449 7.772 1.00 92.06 489 PRO A O 1
ATOM 3680 N N . MET A 1 490 ? 15.258 -16.078 6.352 1.00 88.56 490 MET A N 1
ATOM 3681 C CA . MET A 1 490 ? 14.247 -15.000 6.394 1.00 88.56 490 MET A CA 1
ATOM 3682 C C . MET A 1 490 ? 13.447 -14.908 5.093 1.00 88.56 490 MET A C 1
ATOM 3684 O O . MET A 1 490 ? 13.286 -13.835 4.508 1.00 88.56 490 MET A O 1
ATOM 3688 N N . HIS A 1 491 ? 12.937 -16.043 4.627 1.00 88.44 491 HIS A N 1
ATOM 3689 C CA . HIS A 1 491 ? 12.020 -16.113 3.493 1.00 88.44 491 HIS A CA 1
ATOM 3690 C C . HIS A 1 491 ? 10.604 -16.450 3.952 1.00 88.44 491 HIS A C 1
ATOM 3692 O O . HIS A 1 491 ? 10.414 -17.219 4.889 1.00 88.44 491 HIS A O 1
ATOM 3698 N N . VAL A 1 492 ? 9.623 -15.880 3.263 1.00 86.88 492 VAL A N 1
ATOM 3699 C CA . VAL A 1 492 ? 8.221 -16.295 3.336 1.00 86.88 492 VAL A CA 1
ATOM 3700 C C . VAL A 1 492 ? 7.941 -17.314 2.250 1.00 86.88 492 VAL A C 1
ATOM 3702 O O . VAL A 1 492 ? 8.679 -17.418 1.267 1.00 86.88 492 VAL A O 1
ATOM 3705 N N . GLY A 1 493 ? 6.854 -18.047 2.405 1.00 86.88 493 GLY A N 1
ATOM 3706 C CA . GLY A 1 493 ? 6.449 -19.016 1.410 1.00 86.88 493 GLY A CA 1
ATOM 3707 C C . GLY A 1 493 ? 4.974 -19.335 1.483 1.00 86.88 493 GLY A C 1
ATOM 3708 O O . GLY A 1 493 ? 4.232 -18.805 2.312 1.00 86.88 493 GLY A O 1
ATOM 3709 N N . SER A 1 494 ? 4.576 -20.249 0.620 1.00 90.19 494 SER A N 1
ATOM 3710 C CA . SER A 1 494 ? 3.254 -20.852 0.629 1.00 90.19 494 SER A CA 1
ATOM 3711 C C . SER A 1 494 ? 3.329 -22.265 0.067 1.00 90.19 494 SER A C 1
ATOM 3713 O O . SER A 1 494 ? 4.273 -22.616 -0.646 1.00 90.19 494 SER A O 1
ATOM 3715 N N . LEU A 1 495 ? 2.343 -23.071 0.430 1.00 95.69 495 LEU A N 1
ATOM 3716 C CA . LEU A 1 495 ? 2.061 -24.376 -0.138 1.00 95.69 495 LEU A CA 1
ATOM 3717 C C . LEU A 1 495 ? 0.648 -24.315 -0.716 1.00 95.69 495 LEU A C 1
ATOM 3719 O O . LEU A 1 495 ? -0.301 -24.083 0.023 1.00 95.69 495 LEU A O 1
ATOM 3723 N N . ALA A 1 496 ? 0.508 -24.505 -2.020 1.00 95.62 496 ALA A N 1
ATOM 3724 C CA . ALA A 1 496 ? -0.784 -24.531 -2.692 1.00 95.62 496 ALA A CA 1
ATOM 3725 C C . ALA A 1 496 ? -1.011 -25.899 -3.338 1.00 95.62 496 ALA A C 1
ATOM 3727 O O . ALA A 1 496 ? -0.097 -26.444 -3.953 1.00 95.62 496 ALA A O 1
ATOM 3728 N N . ILE A 1 497 ? -2.210 -26.457 -3.195 1.00 97.75 497 ILE A N 1
ATOM 3729 C CA . ILE A 1 497 ? -2.589 -27.765 -3.742 1.00 97.75 497 ILE A CA 1
ATOM 3730 C C . ILE A 1 497 ? -3.546 -27.536 -4.908 1.00 97.75 497 ILE A C 1
ATOM 3732 O O . ILE A 1 497 ? -4.481 -26.753 -4.789 1.00 97.75 497 ILE A O 1
ATOM 3736 N N . PHE A 1 498 ? -3.319 -28.222 -6.024 1.00 97.88 498 PHE A N 1
ATOM 3737 C CA . PHE A 1 498 ? -4.068 -28.090 -7.268 1.00 97.88 498 PHE A CA 1
ATOM 3738 C C . PHE A 1 498 ? -4.578 -29.442 -7.763 1.00 97.88 498 PHE A C 1
ATOM 3740 O O . PHE A 1 498 ? -4.013 -30.495 -7.450 1.00 97.88 498 PHE A O 1
ATOM 3747 N N . GLU A 1 499 ? -5.605 -29.394 -8.607 1.00 97.38 499 GLU A N 1
ATOM 3748 C CA . GLU A 1 499 ? -5.948 -30.501 -9.502 1.00 97.38 499 GLU A CA 1
ATOM 3749 C C . GLU A 1 499 ? -4.730 -30.888 -10.357 1.00 97.38 499 GLU A C 1
ATOM 3751 O O . GLU A 1 499 ? -4.053 -30.032 -10.926 1.00 97.38 499 GLU A O 1
ATOM 3756 N N . GLY A 1 500 ? -4.419 -32.180 -10.443 1.00 94.62 500 GLY A N 1
ATOM 3757 C CA . GLY A 1 500 ? -3.198 -32.640 -11.099 1.00 94.62 500 GLY A CA 1
ATOM 3758 C C . GLY A 1 500 ? -3.312 -32.742 -12.613 1.00 94.62 500 GLY A C 1
ATOM 3759 O O . GLY A 1 500 ? -2.342 -32.432 -13.296 1.00 94.62 500 GLY A O 1
ATOM 3760 N N . ALA A 1 501 ? -4.470 -33.143 -13.149 1.00 93.62 501 ALA A N 1
ATOM 3761 C CA . ALA A 1 501 ? -4.623 -33.475 -14.571 1.00 93.62 501 ALA A CA 1
ATOM 3762 C C . ALA A 1 501 ? -4.093 -32.387 -15.532 1.00 93.62 501 ALA A C 1
ATOM 3764 O O . ALA A 1 501 ? -3.342 -32.735 -16.445 1.00 93.62 501 ALA A O 1
ATOM 3765 N N . PRO A 1 502 ? -4.338 -31.077 -15.312 1.00 94.50 502 PRO A N 1
ATOM 3766 C CA . PRO A 1 502 ? -3.806 -30.038 -16.191 1.00 94.50 502 PRO A CA 1
ATOM 3767 C C . PRO A 1 502 ? -2.295 -29.802 -16.067 1.00 94.50 502 PRO A C 1
ATOM 3769 O O . PRO A 1 502 ? -1.771 -28.933 -16.749 1.00 94.50 502 PRO A O 1
ATOM 3772 N N . PHE A 1 503 ? -1.544 -30.554 -15.270 1.00 95.88 503 PHE A N 1
ATOM 3773 C CA . PHE A 1 503 ? -0.079 -30.496 -15.281 1.00 95.88 503 PHE A CA 1
ATOM 3774 C C . PHE A 1 503 ? 0.575 -31.619 -16.083 1.00 95.88 503 PHE A C 1
ATOM 3776 O O . PHE A 1 503 ? 1.785 -31.564 -16.293 1.00 95.88 503 PHE A O 1
ATOM 3783 N N . PHE A 1 504 ? -0.185 -32.598 -16.578 1.00 96.12 504 PHE A N 1
ATOM 3784 C CA . PHE A 1 504 ? 0.352 -33.743 -17.317 1.00 96.12 504 PHE A CA 1
ATOM 3785 C C . PHE A 1 504 ? -0.044 -33.702 -18.797 1.00 96.12 504 PHE A C 1
ATOM 3787 O O . PHE A 1 504 ? -1.077 -33.140 -19.156 1.00 96.12 504 PHE A O 1
ATOM 3794 N N . ASP A 1 505 ? 0.815 -34.244 -19.662 1.00 94.38 505 ASP A N 1
ATOM 3795 C CA . ASP A 1 505 ? 0.482 -34.529 -21.062 1.00 94.38 505 ASP A CA 1
ATOM 3796 C C . ASP A 1 505 ? -0.345 -35.828 -21.181 1.00 94.38 505 ASP A C 1
ATOM 3798 O O . ASP A 1 505 ? -0.484 -36.579 -20.213 1.00 94.38 505 ASP A O 1
ATOM 3802 N N . ASP A 1 506 ? -0.864 -36.132 -22.376 1.00 90.62 506 ASP A N 1
ATOM 3803 C CA . ASP A 1 506 ? -1.632 -37.366 -22.641 1.00 90.62 506 ASP A CA 1
ATOM 3804 C C . ASP A 1 506 ? -0.833 -38.658 -22.345 1.00 90.62 506 ASP A C 1
ATOM 3806 O O . ASP A 1 506 ? -1.402 -39.742 -22.221 1.00 90.62 506 ASP A O 1
ATOM 3810 N N . GLY A 1 507 ? 0.498 -38.555 -22.244 1.00 91.75 507 GLY A N 1
ATOM 3811 C CA . GLY A 1 507 ? 1.409 -39.638 -21.881 1.00 91.75 507 GLY A CA 1
ATOM 3812 C C . GLY A 1 507 ? 1.713 -39.727 -20.382 1.00 91.75 507 GLY A C 1
ATOM 3813 O O . GLY A 1 507 ? 2.548 -40.546 -19.994 1.00 91.75 507 GLY A O 1
ATOM 3814 N N . GLY A 1 508 ? 1.081 -38.897 -19.547 1.00 91.38 508 GLY A N 1
ATOM 3815 C CA . GLY A 1 508 ? 1.274 -38.871 -18.099 1.00 91.38 508 GLY A CA 1
ATOM 3816 C C . GLY A 1 508 ? 2.582 -38.218 -17.645 1.00 91.38 508 GLY A C 1
ATOM 3817 O O . GLY A 1 508 ? 3.002 -38.436 -16.510 1.00 91.38 508 GLY A O 1
ATOM 3818 N N . ARG A 1 509 ? 3.261 -37.440 -18.498 1.00 94.94 509 ARG A N 1
ATOM 3819 C CA . ARG A 1 509 ? 4.487 -36.713 -18.124 1.00 94.94 509 ARG A CA 1
ATOM 3820 C C . ARG A 1 509 ? 4.166 -35.289 -17.701 1.00 94.94 509 ARG A C 1
ATOM 3822 O O . ARG A 1 509 ? 3.362 -34.614 -18.336 1.00 94.94 509 ARG A O 1
ATOM 3829 N N . PHE A 1 510 ? 4.850 -34.810 -16.667 1.00 97.19 510 PHE A N 1
ATOM 3830 C CA . PHE A 1 510 ? 4.675 -33.451 -16.169 1.00 97.19 510 PHE A CA 1
ATOM 3831 C C . PHE A 1 510 ? 5.155 -32.394 -17.186 1.00 97.19 510 PHE A C 1
ATOM 3833 O O . PHE A 1 510 ? 6.295 -32.432 -17.660 1.00 97.19 510 PHE A O 1
ATOM 3840 N N . ARG A 1 511 ? 4.314 -31.396 -17.476 1.00 96.12 511 ARG A N 1
ATOM 3841 C CA . ARG A 1 511 ? 4.513 -30.342 -18.490 1.00 96.12 511 ARG A CA 1
ATOM 3842 C C . ARG A 1 511 ? 5.370 -29.172 -17.983 1.00 96.12 511 ARG A C 1
ATOM 3844 O O . ARG A 1 511 ? 4.985 -28.008 -18.071 1.00 96.12 511 ARG A O 1
ATOM 3851 N N . ILE A 1 512 ? 6.553 -29.458 -17.430 1.00 95.94 512 ILE A N 1
ATOM 3852 C CA . ILE A 1 512 ? 7.388 -28.441 -16.754 1.00 95.94 512 ILE A CA 1
ATOM 3853 C C . ILE A 1 512 ? 7.873 -27.324 -17.692 1.00 95.94 512 ILE A C 1
ATOM 3855 O O . ILE A 1 512 ? 8.039 -26.182 -17.265 1.00 95.94 512 ILE A O 1
ATOM 3859 N N . ASP A 1 513 ? 8.089 -27.627 -18.971 1.00 95.69 513 ASP A N 1
ATOM 3860 C CA . ASP A 1 513 ? 8.534 -26.626 -19.942 1.00 95.69 513 ASP A CA 1
ATOM 3861 C C . ASP A 1 513 ? 7.407 -25.650 -20.309 1.00 95.69 513 ASP A C 1
ATOM 3863 O O . ASP A 1 513 ? 7.659 -24.454 -20.452 1.00 95.69 513 ASP A O 1
ATOM 3867 N N . GLU A 1 514 ? 6.153 -26.114 -20.349 1.00 94.56 514 GLU A N 1
ATOM 3868 C CA . GLU A 1 514 ? 4.978 -25.245 -20.501 1.00 94.56 514 GLU A CA 1
ATOM 3869 C C . GLU A 1 514 ? 4.781 -24.361 -19.266 1.00 94.56 514 GLU A C 1
ATOM 3871 O O . GLU A 1 514 ? 4.584 -23.154 -19.402 1.00 94.56 514 GLU A O 1
ATOM 3876 N N . VAL A 1 515 ? 4.944 -24.923 -18.062 1.00 94.50 515 VAL A N 1
ATOM 3877 C CA . VAL A 1 515 ? 4.934 -24.156 -16.803 1.00 94.50 515 VAL A CA 1
ATOM 3878 C C . VAL A 1 515 ? 5.966 -23.025 -16.849 1.00 94.50 515 VAL A C 1
ATOM 3880 O O . VAL A 1 515 ? 5.663 -21.873 -16.531 1.00 94.50 515 VAL A O 1
ATOM 3883 N N . ARG A 1 516 ? 7.195 -23.326 -17.283 1.00 95.31 516 ARG A N 1
ATOM 3884 C CA . ARG A 1 516 ? 8.260 -22.325 -17.435 1.00 95.31 516 ARG A CA 1
ATOM 3885 C C . ARG A 1 516 ? 7.932 -21.295 -18.508 1.00 95.31 516 ARG A C 1
ATOM 3887 O O . ARG A 1 516 ? 8.220 -20.121 -18.297 1.00 95.31 516 ARG A O 1
ATOM 3894 N N . ALA A 1 517 ? 7.320 -21.689 -19.622 1.00 92.44 517 ALA A N 1
ATOM 3895 C CA . ALA A 1 517 ? 6.890 -20.751 -20.654 1.00 92.44 517 ALA A CA 1
ATOM 3896 C C . ALA A 1 517 ? 5.829 -19.772 -20.119 1.00 92.44 517 ALA A C 1
ATOM 3898 O O . ALA A 1 517 ? 5.973 -18.560 -20.292 1.00 92.44 517 ALA A O 1
ATOM 3899 N N . VAL A 1 518 ? 4.825 -20.273 -19.390 1.00 91.00 518 VAL A N 1
ATOM 3900 C CA . VAL A 1 518 ? 3.772 -19.453 -18.768 1.00 91.00 518 VAL A CA 1
ATOM 3901 C C . VAL A 1 518 ? 4.368 -18.480 -17.753 1.00 91.00 518 VAL A C 1
ATOM 3903 O O . VAL A 1 518 ? 4.171 -17.271 -17.880 1.00 91.00 518 VAL A O 1
ATOM 3906 N N . ILE A 1 519 ? 5.170 -18.962 -16.800 1.00 91.50 519 ILE A N 1
ATOM 3907 C CA . ILE A 1 519 ? 5.814 -18.103 -15.792 1.00 91.50 519 ILE A CA 1
ATOM 3908 C C . ILE A 1 519 ? 6.746 -17.090 -16.469 1.00 91.50 519 ILE A C 1
ATOM 3910 O O . ILE A 1 519 ? 6.689 -15.895 -16.179 1.00 91.50 519 ILE A O 1
ATOM 3914 N N . GLY A 1 520 ? 7.573 -17.542 -17.415 1.00 91.62 520 GLY A N 1
ATOM 3915 C CA . GLY A 1 520 ? 8.523 -16.710 -18.152 1.00 91.62 520 GLY A CA 1
ATOM 3916 C C . GLY A 1 520 ? 7.854 -15.569 -18.913 1.00 91.62 520 GLY A C 1
ATOM 3917 O O . GLY A 1 520 ? 8.366 -14.444 -18.901 1.00 91.62 520 GLY A O 1
ATOM 3918 N N . SER A 1 521 ? 6.678 -15.833 -19.494 1.00 89.94 521 SER A N 1
ATOM 3919 C CA . SER A 1 521 ? 5.877 -14.824 -20.189 1.00 89.94 521 SER A CA 1
ATOM 3920 C C . SER A 1 521 ? 5.378 -13.711 -19.258 1.00 89.94 521 SER A C 1
ATOM 3922 O O . SER A 1 521 ? 5.227 -12.569 -19.678 1.00 89.94 521 SER A O 1
ATOM 3924 N N . ARG A 1 522 ? 5.220 -13.996 -17.960 1.00 86.56 522 ARG A N 1
ATOM 3925 C CA . ARG A 1 522 ? 4.654 -13.077 -16.959 1.00 86.56 522 ARG A CA 1
ATOM 3926 C C . ARG A 1 522 ? 5.700 -12.350 -16.116 1.00 86.56 522 ARG A C 1
ATOM 3928 O O . ARG A 1 522 ? 5.384 -11.349 -15.485 1.00 86.56 522 ARG A O 1
ATOM 3935 N N . LEU A 1 523 ? 6.966 -12.772 -16.143 1.00 87.44 523 LEU A N 1
ATOM 3936 C CA . LEU A 1 523 ? 8.042 -12.146 -15.354 1.00 87.44 523 LEU A CA 1
ATOM 3937 C C . LEU A 1 523 ? 8.252 -10.647 -15.642 1.00 87.44 523 LEU A C 1
ATOM 3939 O O . LEU A 1 523 ? 8.815 -9.938 -14.813 1.00 87.44 523 LEU A O 1
ATOM 3943 N N . HIS A 1 524 ? 7.841 -10.146 -16.812 1.00 83.44 524 HIS A N 1
ATOM 3944 C CA . HIS A 1 524 ? 7.930 -8.716 -17.129 1.00 83.44 524 HIS A CA 1
ATOM 3945 C C . HIS A 1 524 ? 6.914 -7.865 -16.345 1.00 83.44 524 HIS A C 1
ATOM 3947 O O . HIS A 1 524 ? 7.151 -6.676 -16.158 1.00 83.44 524 HIS A O 1
ATOM 3953 N N . LEU A 1 525 ? 5.832 -8.477 -15.845 1.00 78.75 525 LEU A N 1
ATOM 3954 C CA . LEU A 1 525 ? 4.839 -7.830 -14.984 1.00 78.75 525 LEU A CA 1
ATOM 3955 C C . LEU A 1 525 ? 5.411 -7.526 -13.593 1.00 78.75 525 LEU A C 1
ATOM 3957 O O . LEU A 1 525 ? 4.952 -6.605 -12.924 1.00 78.75 525 LEU A O 1
ATOM 3961 N N . VAL A 1 526 ? 6.442 -8.273 -13.176 1.00 79.12 526 VAL A N 1
ATOM 3962 C CA . VAL A 1 526 ? 7.148 -8.078 -11.905 1.00 79.12 526 VAL A CA 1
ATOM 3963 C C . VAL A 1 526 ? 8.667 -8.091 -12.145 1.00 79.12 526 VAL A C 1
ATOM 3965 O O . VAL A 1 526 ? 9.344 -9.079 -11.839 1.00 79.12 526 VAL A O 1
ATOM 3968 N N . PRO A 1 527 ? 9.262 -6.989 -12.657 1.00 79.50 527 PRO A N 1
ATOM 3969 C CA . PRO A 1 527 ? 10.677 -6.943 -13.050 1.00 79.50 527 PRO A CA 1
ATOM 3970 C C . PRO A 1 527 ? 11.660 -7.364 -11.949 1.00 79.50 527 PRO A C 1
ATOM 3972 O O . PRO A 1 527 ? 12.760 -7.837 -12.229 1.00 79.50 527 PRO A O 1
ATOM 3975 N N . ARG A 1 528 ? 11.260 -7.234 -10.677 1.00 82.38 528 ARG A N 1
ATOM 3976 C CA . ARG A 1 528 ? 12.055 -7.620 -9.505 1.00 82.38 528 ARG A CA 1
ATOM 3977 C C . ARG A 1 528 ? 12.445 -9.101 -9.495 1.00 82.38 528 ARG A C 1
ATOM 3979 O O . ARG A 1 528 ? 13.474 -9.437 -8.921 1.00 82.38 528 ARG A O 1
ATOM 3986 N N . PHE A 1 529 ? 11.686 -9.969 -10.164 1.00 88.12 529 PHE A N 1
ATOM 3987 C CA . PHE A 1 529 ? 11.953 -11.411 -10.201 1.00 88.12 529 PHE A CA 1
ATOM 3988 C C . PHE A 1 529 ? 13.150 -11.763 -11.093 1.00 88.12 529 PHE A C 1
ATOM 3990 O O . PHE A 1 529 ? 13.675 -12.869 -10.999 1.00 88.12 529 PHE A O 1
ATOM 3997 N N . ARG A 1 530 ? 13.631 -10.814 -11.906 1.00 91.00 530 ARG A N 1
ATOM 3998 C CA . ARG A 1 530 ? 14.879 -10.934 -12.671 1.00 91.00 530 ARG A CA 1
ATOM 3999 C C . ARG A 1 530 ? 16.052 -10.179 -12.035 1.00 91.00 530 ARG A C 1
ATOM 4001 O O . ARG A 1 530 ? 17.115 -10.099 -12.641 1.00 91.00 530 ARG A O 1
ATOM 4008 N N . LYS A 1 531 ? 15.884 -9.622 -10.825 1.00 90.94 531 LYS A N 1
ATOM 4009 C CA . LYS A 1 531 ? 16.928 -8.855 -10.129 1.00 90.94 531 LYS A CA 1
ATOM 4010 C C . LYS A 1 531 ? 17.566 -9.648 -8.988 1.00 90.94 531 LYS A C 1
ATOM 4012 O O . LYS A 1 531 ? 16.868 -10.265 -8.187 1.00 90.94 531 LYS A O 1
ATOM 4017 N N . LYS A 1 532 ? 18.892 -9.562 -8.869 1.00 93.06 532 LYS A N 1
ATOM 4018 C CA . LYS A 1 532 ? 19.697 -10.100 -7.759 1.00 93.06 532 LYS A CA 1
ATOM 4019 C C . LYS A 1 532 ? 20.207 -8.988 -6.842 1.00 93.06 532 LYS A C 1
ATOM 4021 O O . LYS A 1 532 ? 20.179 -7.805 -7.191 1.00 93.06 532 LYS A O 1
ATOM 4026 N N . LEU A 1 533 ? 20.676 -9.371 -5.654 1.00 91.88 533 LEU A N 1
ATOM 4027 C CA . LEU A 1 533 ? 21.294 -8.441 -4.711 1.00 91.88 533 LEU A CA 1
ATOM 4028 C C . LEU A 1 533 ? 22.770 -8.216 -5.036 1.00 91.88 533 LEU A C 1
ATOM 4030 O O . LEU A 1 533 ? 23.541 -9.162 -5.170 1.00 91.88 533 LEU A O 1
ATOM 4034 N N . MET A 1 534 ? 23.191 -6.954 -5.031 1.00 90.19 534 MET A N 1
ATOM 4035 C CA . MET A 1 534 ? 24.599 -6.573 -5.048 1.00 90.19 534 MET A CA 1
ATOM 4036 C C . MET A 1 534 ? 24.966 -5.835 -3.760 1.00 90.19 534 MET A C 1
ATOM 4038 O O . MET A 1 534 ? 24.374 -4.817 -3.390 1.00 90.19 534 MET A O 1
ATOM 4042 N N . MET A 1 535 ? 25.957 -6.372 -3.047 1.00 88.19 535 MET A N 1
ATOM 4043 C CA . MET A 1 535 ? 26.448 -5.795 -1.797 1.00 88.19 535 MET A CA 1
ATOM 4044 C C . MET A 1 535 ? 27.397 -4.628 -2.080 1.00 88.19 535 MET A C 1
ATOM 4046 O O . MET A 1 535 ? 28.275 -4.719 -2.936 1.00 88.19 535 MET A O 1
ATOM 4050 N N . VAL A 1 536 ? 27.284 -3.552 -1.301 1.00 84.88 536 VAL A N 1
ATOM 4051 C CA . VAL A 1 536 ? 28.267 -2.462 -1.343 1.00 84.88 536 VAL A CA 1
ATOM 4052 C C . VAL A 1 536 ? 29.560 -2.917 -0.647 1.00 84.88 536 VAL A C 1
ATOM 4054 O O . VAL A 1 536 ? 29.485 -3.424 0.481 1.00 84.88 536 VAL A O 1
ATOM 4057 N N . PRO A 1 537 ? 30.751 -2.713 -1.248 1.00 83.00 537 PRO A N 1
ATOM 4058 C CA . PRO A 1 537 ? 32.022 -3.100 -0.638 1.00 83.00 537 PRO A CA 1
ATOM 4059 C C . PRO A 1 537 ? 32.213 -2.569 0.783 1.00 83.00 537 PRO A C 1
ATOM 4061 O O . PRO A 1 537 ? 31.801 -1.457 1.123 1.00 83.00 537 PRO A O 1
ATOM 4064 N N . PHE A 1 538 ? 32.845 -3.391 1.624 1.00 77.06 538 PHE A N 1
ATOM 4065 C CA . PHE A 1 538 ? 33.096 -3.110 3.044 1.00 77.06 538 PHE A CA 1
ATOM 4066 C C . PHE A 1 538 ? 31.836 -2.734 3.847 1.00 77.06 538 PHE A C 1
ATOM 4068 O O . PHE A 1 538 ? 31.949 -2.065 4.877 1.00 77.06 538 PHE A O 1
ATOM 4075 N N . GLN A 1 539 ? 30.646 -3.121 3.362 1.00 70.00 539 GLN A N 1
ATOM 4076 C CA . GLN A 1 539 ? 29.342 -2.808 3.960 1.00 70.00 539 GLN A CA 1
ATOM 4077 C C . GLN A 1 539 ? 29.133 -1.299 4.202 1.00 70.00 539 GLN A C 1
ATOM 4079 O O . GLN A 1 539 ? 28.487 -0.892 5.168 1.00 70.00 539 GLN A O 1
ATOM 4084 N N . GLN A 1 540 ? 29.699 -0.441 3.340 1.00 69.12 540 GLN A N 1
ATOM 4085 C CA . GLN A 1 540 ? 29.626 1.020 3.514 1.00 69.12 540 GLN A CA 1
ATOM 4086 C C . GLN A 1 540 ? 28.275 1.634 3.128 1.00 69.12 540 GLN A C 1
ATOM 4088 O O . GLN A 1 540 ? 28.051 2.810 3.420 1.00 69.12 540 GLN A O 1
ATOM 4093 N N . GLY A 1 541 ? 27.380 0.847 2.530 1.00 70.62 541 GLY A N 1
ATOM 4094 C CA . GLY A 1 541 ? 26.029 1.240 2.143 1.00 70.62 541 GLY A CA 1
ATOM 4095 C C . GLY A 1 541 ? 25.073 0.047 2.142 1.00 70.62 541 GLY A C 1
ATOM 4096 O O . GLY A 1 541 ? 25.495 -1.104 2.273 1.00 70.62 541 GLY A O 1
ATOM 4097 N N . ARG A 1 542 ? 23.772 0.331 2.010 1.00 82.62 542 ARG A N 1
ATOM 4098 C CA . ARG A 1 542 ? 22.737 -0.706 1.864 1.00 82.62 542 ARG A CA 1
ATOM 4099 C C . ARG A 1 542 ? 22.887 -1.420 0.512 1.00 82.62 542 ARG A C 1
ATOM 4101 O O . ARG A 1 542 ? 23.277 -0.749 -0.451 1.00 82.62 542 ARG A O 1
ATOM 4108 N N . PRO A 1 543 ? 22.571 -2.726 0.423 1.00 86.19 543 PRO A N 1
ATOM 4109 C CA . PRO A 1 543 ? 22.608 -3.463 -0.840 1.00 86.19 543 PRO A CA 1
ATOM 4110 C C . PRO A 1 543 ? 21.701 -2.832 -1.902 1.00 86.19 543 PRO A C 1
ATOM 4112 O O . PRO A 1 543 ? 20.797 -2.056 -1.576 1.00 86.19 543 PRO A O 1
ATOM 4115 N N . VAL A 1 544 ? 21.943 -3.168 -3.165 1.00 86.31 544 VAL A N 1
ATOM 4116 C CA . VAL A 1 544 ? 21.162 -2.687 -4.313 1.00 86.31 544 VAL A CA 1
ATOM 4117 C C . VAL A 1 544 ? 20.632 -3.852 -5.138 1.00 86.31 544 VAL A C 1
ATOM 4119 O O . VAL A 1 544 ? 21.200 -4.942 -5.110 1.00 86.31 544 VAL A O 1
ATOM 4122 N N . TRP A 1 545 ? 19.558 -3.609 -5.876 1.00 88.19 545 TRP A N 1
ATOM 4123 C CA . TRP A 1 545 ? 18.990 -4.520 -6.855 1.00 88.19 545 TRP A CA 1
ATOM 4124 C C . TRP A 1 545 ? 19.548 -4.224 -8.236 1.00 88.19 545 TRP A C 1
ATOM 4126 O O . TRP A 1 545 ? 19.460 -3.093 -8.717 1.00 88.19 545 TRP A O 1
ATOM 4136 N N . VAL A 1 546 ? 20.074 -5.260 -8.876 1.00 90.81 546 VAL A N 1
ATOM 4137 C CA . VAL A 1 546 ? 20.633 -5.216 -10.231 1.00 90.81 546 VAL A CA 1
ATOM 4138 C C . VAL A 1 546 ? 20.038 -6.355 -11.042 1.00 90.81 546 VAL A C 1
ATOM 4140 O O . VAL A 1 546 ? 19.696 -7.388 -10.464 1.00 90.81 546 VAL A O 1
ATOM 4143 N N . ASP A 1 547 ? 19.900 -6.181 -12.352 1.00 92.25 547 ASP A N 1
ATOM 4144 C CA . ASP A 1 547 ? 19.445 -7.265 -13.222 1.00 92.25 547 ASP A CA 1
ATOM 4145 C C . ASP A 1 547 ? 20.430 -8.443 -13.159 1.00 92.25 547 ASP A C 1
ATOM 4147 O O . ASP A 1 547 ? 21.648 -8.264 -13.042 1.00 92.25 547 ASP A O 1
ATOM 4151 N N . ASP A 1 548 ? 19.900 -9.665 -13.175 1.00 93.62 548 ASP A N 1
ATOM 4152 C CA . ASP A 1 548 ? 20.717 -10.868 -13.263 1.00 93.62 548 ASP A CA 1
ATOM 4153 C C . ASP A 1 548 ? 21.068 -11.153 -14.725 1.00 93.62 548 ASP A C 1
ATOM 4155 O O . ASP A 1 548 ? 20.286 -11.729 -15.471 1.00 93.62 548 ASP A O 1
ATOM 4159 N N . ASP A 1 549 ? 22.268 -10.759 -15.138 1.00 90.81 549 ASP A N 1
ATOM 4160 C CA . ASP A 1 549 ? 22.818 -10.988 -16.477 1.00 90.81 549 ASP A CA 1
ATOM 4161 C C . ASP A 1 549 ? 22.892 -12.467 -16.898 1.00 90.81 549 ASP A C 1
ATOM 4163 O O . ASP A 1 549 ? 22.950 -12.767 -18.090 1.00 90.81 549 ASP A O 1
ATOM 4167 N N . ALA A 1 550 ? 22.845 -13.389 -15.935 1.00 91.56 550 ALA A N 1
ATOM 4168 C CA . ALA A 1 550 ? 22.805 -14.833 -16.147 1.00 91.56 550 ALA A CA 1
ATOM 4169 C C . ALA A 1 550 ? 21.498 -15.463 -15.627 1.00 91.56 550 ALA A C 1
ATOM 4171 O O . ALA A 1 550 ? 21.512 -16.592 -15.118 1.00 91.56 550 ALA A O 1
ATOM 4172 N N . PHE A 1 551 ? 20.382 -14.729 -15.723 1.00 94.81 551 PHE A N 1
ATOM 4173 C CA . PHE A 1 551 ? 19.076 -15.185 -15.254 1.00 94.81 551 PHE A CA 1
ATOM 4174 C C . PHE A 1 551 ? 18.683 -16.531 -15.878 1.00 94.81 551 PHE A C 1
ATOM 4176 O O . PHE A 1 551 ? 18.555 -16.660 -17.096 1.00 94.81 551 PHE A O 1
ATOM 4183 N N . ASP A 1 552 ? 18.444 -17.524 -15.021 1.00 94.50 552 ASP A N 1
ATOM 4184 C CA . ASP A 1 552 ? 18.067 -18.883 -15.407 1.00 94.50 552 ASP A CA 1
ATOM 4185 C C . ASP A 1 552 ? 16.715 -19.248 -14.785 1.00 94.50 552 ASP A C 1
ATOM 4187 O O . ASP A 1 552 ? 16.614 -19.552 -13.595 1.00 94.50 552 ASP A O 1
ATOM 4191 N N . LEU A 1 553 ? 15.659 -19.256 -15.600 1.00 95.00 553 LEU A N 1
ATOM 4192 C CA . LEU A 1 553 ? 14.320 -19.598 -15.125 1.00 95.00 553 LEU A CA 1
ATOM 4193 C C . LEU A 1 553 ? 14.222 -21.045 -14.617 1.00 95.00 553 LEU A C 1
ATOM 4195 O O . LEU A 1 553 ? 13.450 -21.312 -13.698 1.00 95.00 553 LEU A O 1
ATOM 4199 N N . ALA A 1 554 ? 15.014 -21.978 -15.154 1.00 96.50 554 ALA A N 1
ATOM 4200 C CA . ALA A 1 554 ? 15.000 -23.372 -14.714 1.00 96.50 554 ALA A CA 1
ATOM 4201 C C . ALA A 1 554 ? 15.602 -23.548 -13.309 1.00 96.50 554 ALA A C 1
ATOM 4203 O O . ALA A 1 554 ? 15.248 -24.500 -12.608 1.00 96.50 554 ALA A O 1
ATOM 4204 N N . TYR A 1 555 ? 16.457 -22.616 -12.868 1.00 95.75 555 TYR A N 1
ATOM 4205 C CA . TYR A 1 555 ? 16.921 -22.541 -11.482 1.00 95.75 555 TYR A CA 1
ATOM 4206 C C . TYR A 1 555 ? 15.791 -22.141 -10.526 1.00 95.75 555 TYR A C 1
ATOM 4208 O O . TYR A 1 555 ? 15.750 -22.628 -9.396 1.00 95.75 555 TYR A O 1
ATOM 4216 N N . HIS A 1 556 ? 14.887 -21.260 -10.949 1.00 95.81 556 HIS A N 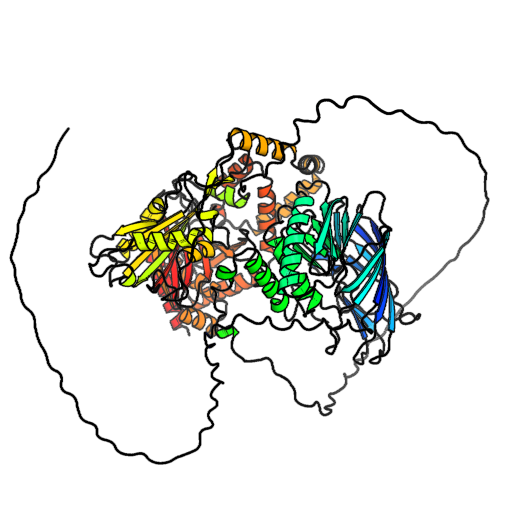1
ATOM 4217 C CA . HIS A 1 556 ? 13.817 -20.758 -10.089 1.00 95.81 556 HIS A CA 1
ATOM 4218 C C . HIS A 1 556 ? 12.558 -21.627 -10.141 1.00 95.81 556 HIS A C 1
ATOM 4220 O O . HIS A 1 556 ? 11.897 -21.768 -9.122 1.00 95.81 556 HIS A O 1
ATOM 4226 N N . VAL A 1 557 ? 12.247 -22.242 -11.285 1.00 97.12 557 VAL A N 1
ATOM 4227 C CA . VAL A 1 557 ? 11.055 -23.079 -11.495 1.00 97.12 557 VAL A CA 1
ATOM 4228 C C . VAL A 1 557 ? 11.465 -24.539 -11.672 1.00 97.12 557 VAL A C 1
ATOM 4230 O O . VAL A 1 557 ? 12.024 -24.940 -12.705 1.00 97.12 557 VAL A O 1
ATOM 4233 N N . ARG A 1 558 ? 11.181 -25.340 -10.644 1.00 96.75 558 ARG A N 1
ATOM 4234 C CA . ARG A 1 558 ? 11.669 -26.714 -10.485 1.00 96.75 558 ARG A CA 1
ATOM 4235 C C . ARG A 1 558 ? 10.520 -27.702 -10.354 1.00 96.75 558 ARG A C 1
ATOM 4237 O O . ARG A 1 558 ? 9.478 -27.374 -9.800 1.00 96.75 558 ARG A O 1
ATOM 4244 N N . LEU A 1 559 ? 10.765 -28.926 -10.811 1.00 97.81 559 LEU A N 1
ATOM 4245 C CA . LEU A 1 559 ? 9.906 -30.083 -10.586 1.00 97.81 559 LEU A CA 1
ATOM 4246 C C . LEU A 1 559 ? 10.574 -31.021 -9.575 1.00 97.81 559 LEU A C 1
ATOM 4248 O O . LEU A 1 559 ? 11.778 -31.278 -9.649 1.00 97.81 559 LEU A O 1
ATOM 4252 N N . THR A 1 560 ? 9.792 -31.532 -8.636 1.00 97.19 560 THR A N 1
ATOM 4253 C CA . THR A 1 560 ? 10.157 -32.608 -7.715 1.00 97.19 560 THR A CA 1
ATOM 4254 C C . THR A 1 560 ? 8.966 -33.548 -7.532 1.00 97.19 560 THR A C 1
ATOM 4256 O O . THR A 1 560 ? 7.866 -33.244 -7.985 1.00 97.19 560 THR A O 1
ATOM 4259 N N . ALA A 1 561 ? 9.177 -34.688 -6.881 1.00 96.00 561 ALA A N 1
ATOM 4260 C CA . ALA A 1 561 ? 8.155 -35.711 -6.698 1.00 96.00 561 ALA A CA 1
ATOM 4261 C C . ALA A 1 561 ? 8.147 -36.221 -5.256 1.00 96.00 561 ALA A C 1
ATOM 4263 O O . ALA A 1 561 ? 9.201 -36.311 -4.612 1.00 96.00 561 ALA A O 1
ATOM 4264 N N . LEU A 1 562 ? 6.966 -36.589 -4.764 1.00 97.56 562 LEU A N 1
ATOM 4265 C CA . LEU A 1 562 ? 6.836 -37.342 -3.520 1.00 97.56 562 LEU A CA 1
ATOM 4266 C C . LEU A 1 562 ? 7.066 -38.838 -3.776 1.00 97.56 562 LEU A C 1
ATOM 4268 O O . LEU A 1 562 ? 6.625 -39.368 -4.799 1.00 97.56 562 LEU A O 1
ATOM 4272 N N . PRO A 1 563 ? 7.752 -39.552 -2.865 1.00 95.75 563 PRO A N 1
ATOM 4273 C CA . PRO A 1 563 ? 7.772 -41.004 -2.919 1.00 95.75 563 PRO A CA 1
ATOM 4274 C C . PRO A 1 563 ? 6.362 -41.544 -2.663 1.00 95.75 563 PRO A C 1
ATOM 4276 O O . PRO A 1 563 ? 5.599 -40.963 -1.894 1.00 95.75 563 PRO A O 1
ATOM 4279 N N . GLN A 1 564 ? 6.042 -42.701 -3.243 1.00 92.06 564 GLN A N 1
ATOM 4280 C CA . GLN A 1 564 ? 4.821 -43.421 -2.880 1.00 92.06 564 GLN A CA 1
ATOM 4281 C C . GLN A 1 564 ? 4.790 -43.661 -1.350 1.00 92.06 564 GLN A C 1
ATOM 4283 O O . GLN A 1 564 ? 5.834 -43.968 -0.763 1.00 92.06 564 GLN A O 1
ATOM 4288 N N . PRO A 1 565 ? 3.634 -43.511 -0.681 1.00 95.19 565 PRO A N 1
ATOM 4289 C CA . PRO A 1 565 ? 2.306 -43.378 -1.272 1.00 95.19 565 PRO A CA 1
ATOM 4290 C C . PRO A 1 565 ? 1.870 -41.937 -1.597 1.00 95.19 565 PRO A C 1
ATOM 4292 O O . PRO A 1 565 ? 0.749 -41.782 -2.063 1.00 95.19 565 PRO A O 1
ATOM 4295 N N . GLY A 1 566 ? 2.691 -40.910 -1.357 1.00 96.50 566 GLY A N 1
ATOM 4296 C CA . GLY A 1 566 ? 2.391 -39.512 -1.685 1.00 96.50 566 GLY A CA 1
ATOM 4297 C C . GLY A 1 566 ? 1.400 -38.827 -0.742 1.00 96.50 566 GLY A C 1
ATOM 4298 O O . GLY A 1 566 ? 0.541 -38.086 -1.212 1.00 96.50 566 GLY A O 1
ATOM 4299 N N . ASN A 1 567 ? 1.441 -39.118 0.559 1.00 96.75 567 ASN A N 1
ATOM 4300 C CA . ASN A 1 567 ? 0.487 -38.567 1.531 1.00 96.75 567 ASN A CA 1
ATOM 4301 C C . ASN A 1 567 ? 0.847 -37.130 1.978 1.00 96.75 567 ASN A C 1
ATOM 4303 O O . ASN A 1 567 ? 1.900 -36.592 1.628 1.00 96.75 567 ASN A O 1
ATOM 4307 N N . GLU A 1 568 ? -0.037 -36.494 2.753 1.00 94.94 568 GLU A N 1
ATOM 4308 C CA . GLU A 1 568 ? 0.167 -35.113 3.221 1.00 94.94 568 GLU A CA 1
ATOM 4309 C C . GLU A 1 568 ? 1.353 -34.983 4.186 1.00 94.94 568 GLU A C 1
ATOM 4311 O O . GLU A 1 568 ? 2.128 -34.043 4.047 1.00 94.94 568 GLU A O 1
ATOM 4316 N N . GLU A 1 569 ? 1.601 -35.978 5.041 1.00 96.12 569 GLU A N 1
ATOM 4317 C CA . GLU A 1 569 ? 2.780 -36.013 5.925 1.00 96.12 569 GLU A CA 1
ATOM 4318 C C . GLU A 1 569 ? 4.097 -35.945 5.119 1.00 96.12 569 GLU A C 1
ATOM 4320 O O . GLU A 1 569 ? 5.047 -35.236 5.466 1.00 96.12 569 GLU A O 1
ATOM 4325 N N . GLN A 1 570 ? 4.167 -36.648 3.983 1.00 98.19 570 GLN A N 1
ATOM 4326 C CA . GLN A 1 570 ? 5.315 -36.586 3.076 1.00 98.19 570 GLN A CA 1
ATOM 4327 C C . GLN A 1 570 ? 5.448 -35.211 2.403 1.00 98.19 570 GLN A C 1
ATOM 4329 O O . GLN A 1 570 ? 6.574 -34.743 2.190 1.00 98.19 570 GLN A O 1
ATOM 4334 N N . LEU A 1 571 ? 4.329 -34.552 2.086 1.00 98.38 571 LEU A N 1
ATOM 4335 C CA . LEU A 1 571 ? 4.308 -33.191 1.548 1.00 98.38 571 LEU A CA 1
ATOM 4336 C C . LEU A 1 571 ? 4.780 -32.164 2.587 1.00 98.38 571 LEU A C 1
ATOM 4338 O O . LEU A 1 571 ? 5.615 -31.316 2.271 1.00 98.38 571 LEU A O 1
ATOM 4342 N N . GLU A 1 572 ? 4.322 -32.273 3.830 1.00 98.06 572 GLU A N 1
ATOM 4343 C CA . GLU A 1 572 ? 4.747 -31.448 4.963 1.00 98.06 572 GLU A CA 1
ATOM 4344 C C . GLU A 1 572 ? 6.240 -31.616 5.256 1.00 98.06 572 GLU A C 1
ATOM 4346 O O . GLU A 1 572 ? 6.971 -30.632 5.410 1.00 98.06 572 GLU A O 1
ATOM 4351 N N . ALA A 1 573 ? 6.741 -32.855 5.229 1.00 97.56 573 ALA A N 1
ATOM 4352 C CA . ALA A 1 573 ? 8.165 -33.141 5.368 1.00 97.56 573 ALA A CA 1
ATOM 4353 C C . ALA A 1 573 ? 8.998 -32.525 4.227 1.00 97.56 573 ALA A C 1
ATOM 4355 O O . ALA A 1 573 ? 10.097 -32.004 4.466 1.00 97.56 573 ALA A O 1
ATOM 4356 N N . LEU A 1 574 ? 8.490 -32.552 2.988 1.00 98.19 574 LEU A N 1
ATOM 4357 C CA . LEU A 1 574 ? 9.118 -31.885 1.846 1.00 98.19 574 LEU A CA 1
ATOM 4358 C C . LEU A 1 574 ? 9.117 -30.361 2.021 1.00 98.19 574 LEU A C 1
ATOM 4360 O O . LEU A 1 574 ? 10.171 -29.740 1.862 1.00 98.19 574 LEU A O 1
ATOM 4364 N N . MET A 1 575 ? 7.976 -29.775 2.384 1.00 97.38 575 MET A N 1
ATOM 4365 C CA . MET A 1 575 ? 7.818 -28.346 2.658 1.00 97.38 575 MET A CA 1
ATOM 4366 C C . MET A 1 575 ? 8.808 -27.886 3.730 1.00 97.38 575 MET A C 1
ATOM 4368 O O . MET A 1 575 ? 9.620 -26.989 3.496 1.00 97.38 575 MET A O 1
ATOM 4372 N N . ALA A 1 576 ? 8.848 -28.578 4.866 1.00 97.19 576 ALA A N 1
ATOM 4373 C CA . ALA A 1 576 ? 9.780 -28.302 5.949 1.00 97.19 576 ALA A CA 1
ATOM 4374 C C . ALA A 1 576 ? 11.250 -28.383 5.498 1.00 97.19 576 ALA A C 1
ATOM 4376 O O . ALA A 1 576 ? 12.069 -27.531 5.861 1.00 97.19 576 ALA A O 1
ATOM 4377 N N . ARG A 1 577 ? 11.601 -29.375 4.669 1.00 96.69 577 ARG A N 1
ATOM 4378 C CA . ARG A 1 577 ? 12.953 -29.518 4.112 1.00 96.69 577 ARG A CA 1
ATOM 4379 C C . ARG A 1 577 ? 13.314 -28.345 3.202 1.00 96.69 577 ARG A C 1
ATOM 4381 O O . ARG A 1 577 ? 14.373 -27.753 3.389 1.00 96.69 577 ARG A O 1
ATOM 4388 N N . LEU A 1 578 ? 12.449 -27.981 2.255 1.00 96.19 578 LEU A N 1
ATOM 4389 C CA . LEU A 1 578 ? 12.713 -26.894 1.305 1.00 96.19 578 LEU A CA 1
ATOM 4390 C C . LEU A 1 578 ? 12.846 -25.533 2.006 1.00 96.19 578 LEU A C 1
ATOM 4392 O O . LEU A 1 578 ? 13.760 -24.763 1.691 1.00 96.19 578 LEU A O 1
ATOM 4396 N N . GLN A 1 579 ? 12.010 -25.269 3.010 1.00 94.81 579 GLN A N 1
ATOM 4397 C CA . GLN A 1 579 ? 12.050 -24.023 3.783 1.00 94.81 579 GLN A CA 1
ATOM 4398 C C . GLN A 1 579 ? 13.172 -23.987 4.846 1.00 94.81 579 GLN A C 1
ATOM 4400 O O . GLN A 1 579 ? 13.448 -22.952 5.445 1.00 94.81 579 GLN A O 1
ATOM 4405 N N . SER A 1 580 ? 13.880 -25.099 5.086 1.00 95.50 580 SER A N 1
ATOM 4406 C CA . SER A 1 580 ? 15.051 -25.112 5.986 1.00 95.50 580 SER A CA 1
ATOM 4407 C C . SER A 1 580 ? 16.296 -24.471 5.356 1.00 95.50 580 SER A C 1
ATOM 4409 O O . SER A 1 580 ? 17.234 -24.102 6.057 1.00 95.50 580 SER A O 1
ATOM 4411 N N . HIS A 1 581 ? 16.343 -24.344 4.028 1.00 93.06 581 HIS A N 1
ATOM 4412 C CA . HIS A 1 581 ? 17.519 -23.835 3.322 1.00 93.06 581 HIS A CA 1
ATOM 4413 C C . HIS A 1 581 ? 17.423 -22.325 3.076 1.00 93.06 581 HIS A C 1
ATOM 4415 O O . HIS A 1 581 ? 16.359 -21.810 2.749 1.00 93.06 581 HIS A O 1
ATOM 4421 N N . MET A 1 582 ? 18.531 -21.593 3.178 1.00 94.56 582 MET A N 1
ATOM 4422 C CA . MET A 1 582 ? 18.576 -20.190 2.744 1.00 94.56 582 MET A CA 1
ATOM 4423 C C . MET A 1 582 ? 18.518 -20.091 1.213 1.00 94.56 582 MET A C 1
ATOM 4425 O O . MET A 1 582 ? 18.997 -20.988 0.521 1.00 94.56 582 MET A O 1
ATOM 4429 N N . LEU A 1 583 ? 17.951 -19.000 0.692 1.00 94.81 583 LEU A N 1
ATOM 4430 C CA . LEU A 1 583 ? 18.031 -18.680 -0.737 1.00 94.81 583 LEU A CA 1
ATOM 4431 C C . LEU A 1 583 ? 19.447 -18.201 -1.088 1.00 94.81 583 LEU A C 1
ATOM 4433 O O . LEU A 1 583 ? 20.094 -17.515 -0.291 1.00 94.81 583 LEU A O 1
ATOM 4437 N N . ASP A 1 584 ? 19.918 -18.537 -2.288 1.00 94.12 584 ASP A N 1
ATOM 4438 C CA . ASP A 1 584 ? 21.198 -18.043 -2.796 1.00 94.12 584 ASP A CA 1
ATOM 4439 C C . ASP A 1 584 ? 21.099 -16.546 -3.122 1.00 94.12 584 ASP A C 1
ATOM 4441 O O . ASP A 1 584 ? 20.389 -16.131 -4.037 1.00 94.12 584 ASP A O 1
ATOM 4445 N N . ARG A 1 585 ? 21.850 -15.723 -2.383 1.00 91.50 585 ARG A N 1
ATOM 4446 C CA . ARG A 1 585 ? 21.866 -14.264 -2.558 1.00 91.50 585 ARG A CA 1
ATOM 4447 C C . ARG A 1 585 ? 22.577 -13.796 -3.829 1.00 91.50 585 ARG A C 1
ATOM 4449 O O . ARG A 1 585 ? 22.465 -12.619 -4.163 1.00 91.50 585 ARG A O 1
ATOM 4456 N N . GLY A 1 586 ? 23.289 -14.684 -4.524 1.00 91.75 586 GLY A N 1
ATOM 4457 C CA . GLY A 1 586 ? 23.858 -14.424 -5.847 1.00 91.75 586 GLY A CA 1
ATOM 4458 C C . GLY A 1 586 ? 22.839 -14.498 -6.989 1.00 91.75 586 GLY A C 1
ATOM 4459 O O . GLY A 1 586 ? 23.178 -14.155 -8.119 1.00 91.75 586 GLY A O 1
ATOM 4460 N N . ARG A 1 587 ? 21.606 -14.926 -6.701 1.00 94.69 587 ARG A N 1
ATOM 4461 C CA . ARG A 1 587 ? 20.498 -15.093 -7.648 1.00 94.69 587 ARG A CA 1
ATOM 4462 C C . ARG A 1 587 ? 19.309 -14.212 -7.232 1.00 94.69 587 ARG A C 1
ATOM 4464 O O . ARG A 1 587 ? 19.281 -13.712 -6.101 1.00 94.69 587 ARG A O 1
ATOM 4471 N N . PRO A 1 588 ? 18.302 -14.020 -8.099 1.00 94.19 588 PRO A N 1
ATOM 4472 C CA . PRO A 1 588 ? 17.007 -13.509 -7.668 1.00 94.19 588 PRO A CA 1
ATOM 4473 C C . PRO A 1 588 ? 16.425 -14.331 -6.513 1.00 94.19 588 PRO A C 1
ATOM 4475 O O . PRO A 1 588 ? 16.466 -15.559 -6.509 1.00 94.19 588 PRO A O 1
ATOM 4478 N N . LEU A 1 589 ? 15.904 -13.653 -5.493 1.00 93.38 589 LEU A N 1
ATOM 4479 C CA . LEU A 1 589 ? 15.604 -14.276 -4.201 1.00 93.38 589 LEU A CA 1
ATOM 4480 C C . LEU A 1 589 ? 14.223 -14.949 -4.140 1.00 93.38 589 LEU A C 1
ATOM 4482 O O . LEU A 1 589 ? 13.413 -14.629 -3.262 1.00 93.38 589 LEU A O 1
ATOM 4486 N N . TRP A 1 590 ? 13.956 -15.876 -5.054 1.00 93.62 590 TRP A N 1
ATOM 4487 C CA . TRP A 1 590 ? 12.714 -16.648 -5.087 1.00 93.62 590 TRP A CA 1
ATOM 4488 C C . TRP A 1 590 ? 12.899 -18.031 -5.725 1.00 93.62 590 TRP A C 1
ATOM 4490 O O . TRP A 1 590 ? 13.795 -18.234 -6.540 1.00 93.62 590 TRP A O 1
ATOM 4500 N N . GLU A 1 591 ? 12.046 -18.982 -5.357 1.00 95.44 591 GLU A N 1
ATOM 4501 C CA . GLU A 1 591 ? 11.971 -20.337 -5.908 1.00 95.44 591 GLU A CA 1
ATOM 4502 C C . GLU A 1 591 ? 10.509 -20.808 -5.949 1.00 95.44 591 GLU A C 1
ATOM 4504 O O . GLU A 1 591 ? 9.717 -20.498 -5.054 1.00 95.44 591 GLU A O 1
ATOM 4509 N N . LEU A 1 592 ? 10.182 -21.600 -6.970 1.00 95.81 592 LEU A N 1
ATOM 4510 C CA . LEU A 1 592 ? 8.919 -22.303 -7.162 1.00 95.81 592 LEU A CA 1
ATOM 4511 C C . LEU A 1 592 ? 9.191 -23.780 -7.427 1.00 95.81 592 LEU A C 1
ATOM 4513 O O . LEU A 1 592 ? 9.924 -24.144 -8.349 1.00 95.81 592 LEU A O 1
ATOM 4517 N N . TRP A 1 593 ? 8.567 -24.625 -6.621 1.00 97.56 593 TRP A N 1
ATOM 4518 C CA . TRP A 1 593 ? 8.713 -26.069 -6.662 1.00 97.56 593 TRP A CA 1
ATOM 4519 C C . TRP A 1 593 ? 7.358 -26.701 -6.950 1.00 97.56 593 TRP A C 1
ATOM 4521 O O . TRP A 1 593 ? 6.483 -26.710 -6.091 1.00 97.56 593 TRP A O 1
ATOM 4531 N N . PHE A 1 594 ? 7.200 -27.243 -8.150 1.00 97.94 594 PHE A N 1
ATOM 4532 C CA . PHE A 1 594 ? 6.081 -28.107 -8.496 1.00 97.94 594 PHE A CA 1
ATOM 4533 C C . PHE A 1 594 ? 6.366 -29.510 -7.969 1.00 97.94 594 PHE A C 1
ATOM 4535 O O . PHE A 1 594 ? 7.474 -30.024 -8.129 1.00 97.94 594 PHE A O 1
ATOM 4542 N N . VAL A 1 595 ? 5.378 -30.106 -7.313 1.00 98.25 595 VAL A N 1
ATOM 4543 C CA . VAL A 1 595 ? 5.478 -31.385 -6.617 1.00 98.25 595 VAL A CA 1
ATOM 4544 C C . VAL A 1 595 ? 4.445 -32.338 -7.203 1.00 98.25 595 VAL A C 1
ATOM 4546 O O . VAL A 1 595 ? 3.245 -32.184 -6.969 1.00 98.25 595 VAL A O 1
ATOM 4549 N N . GLU A 1 596 ? 4.914 -33.323 -7.961 1.00 97.00 596 GLU A N 1
ATOM 4550 C CA . GLU A 1 596 ? 4.079 -34.412 -8.472 1.00 97.00 596 GLU A CA 1
ATOM 4551 C C . GLU A 1 596 ? 4.005 -35.597 -7.492 1.00 97.00 596 GLU A C 1
ATOM 4553 O O . GLU A 1 596 ? 4.766 -35.690 -6.523 1.00 97.00 596 GLU A O 1
ATOM 4558 N N . GLY A 1 597 ? 3.091 -36.532 -7.764 1.00 95.19 597 GLY A N 1
ATOM 4559 C CA . GLY A 1 597 ? 2.948 -37.766 -6.987 1.00 95.19 597 GLY A CA 1
ATOM 4560 C C . GLY A 1 597 ? 2.180 -37.611 -5.673 1.00 95.19 597 GLY A C 1
ATOM 4561 O O . GLY A 1 597 ? 2.245 -38.511 -4.842 1.00 95.19 597 GLY A O 1
ATOM 4562 N N . LEU A 1 598 ? 1.463 -36.500 -5.473 1.00 97.38 598 LEU A N 1
ATOM 4563 C CA . LEU A 1 598 ? 0.560 -36.316 -4.334 1.00 97.38 598 LEU A CA 1
ATOM 4564 C C . LEU A 1 598 ? -0.731 -37.129 -4.540 1.00 97.38 598 LEU A C 1
ATOM 4566 O O . LEU A 1 598 ? -1.294 -37.169 -5.637 1.00 97.38 598 LEU A O 1
ATOM 4570 N N . GLN A 1 599 ? -1.215 -37.773 -3.477 1.00 95.94 599 GLN A N 1
ATOM 4571 C CA . GLN A 1 599 ? -2.436 -38.583 -3.501 1.00 95.94 599 GLN A CA 1
ATOM 4572 C C . GLN A 1 5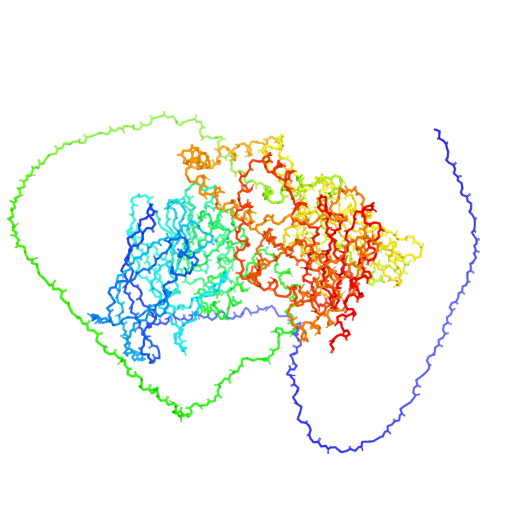99 ? -3.659 -37.815 -4.005 1.00 95.94 599 GLN A C 1
ATOM 4574 O O . GLN A 1 599 ? -3.816 -36.619 -3.748 1.00 95.94 599 GLN A O 1
ATOM 4579 N N . GLY A 1 600 ? -4.566 -38.552 -4.652 1.00 93.06 600 GLY A N 1
ATOM 4580 C CA . GLY A 1 600 ? -5.816 -38.013 -5.187 1.00 93.06 600 GLY A CA 1
ATOM 4581 C C . GLY A 1 600 ? -5.650 -37.284 -6.519 1.00 93.06 600 GLY A C 1
ATOM 4582 O O . GLY A 1 600 ? -6.424 -36.377 -6.788 1.00 93.06 600 GLY A O 1
ATOM 4583 N N . GLU A 1 601 ? -4.633 -37.647 -7.313 1.00 92.81 601 GLU A N 1
ATOM 4584 C CA . GLU A 1 601 ? -4.321 -36.999 -8.598 1.00 92.81 601 GLU A CA 1
ATOM 4585 C C . GLU A 1 601 ? -4.126 -35.483 -8.442 1.00 92.81 601 GLU A C 1
ATOM 4587 O O . GLU A 1 601 ? -4.617 -34.685 -9.238 1.00 92.81 601 GLU A O 1
ATOM 4592 N N . ARG A 1 602 ? -3.416 -35.080 -7.380 1.00 97.12 602 ARG A N 1
ATOM 4593 C CA . ARG A 1 602 ? -3.142 -33.678 -7.042 1.00 97.12 602 ARG A CA 1
ATOM 4594 C C . ARG A 1 602 ? -1.689 -33.317 -7.349 1.00 97.12 602 ARG A C 1
ATOM 4596 O O . ARG A 1 602 ? -0.805 -34.174 -7.391 1.00 97.12 602 ARG A O 1
ATOM 4603 N N . VAL A 1 603 ? -1.436 -32.027 -7.529 1.00 98.00 603 VAL A N 1
ATOM 4604 C CA . VAL A 1 603 ? -0.090 -31.444 -7.637 1.00 98.00 603 VAL A CA 1
ATOM 4605 C C . VAL A 1 603 ? 0.024 -30.334 -6.607 1.00 98.00 603 VAL A C 1
ATOM 4607 O O . VAL A 1 603 ? -0.918 -29.569 -6.423 1.00 98.00 603 VAL A O 1
ATOM 4610 N N . ALA A 1 604 ? 1.166 -30.228 -5.935 1.00 98.06 604 ALA A N 1
ATOM 4611 C CA . ALA A 1 604 ? 1.424 -29.109 -5.037 1.00 98.06 604 ALA A CA 1
ATOM 4612 C C . ALA A 1 604 ? 2.439 -28.129 -5.632 1.00 98.06 604 ALA A C 1
ATOM 4614 O O . ALA A 1 604 ? 3.349 -28.516 -6.361 1.00 98.06 604 ALA A O 1
ATOM 4615 N N . ILE A 1 605 ? 2.302 -26.852 -5.290 1.00 97.38 605 ILE A N 1
ATOM 4616 C CA . ILE A 1 605 ? 3.273 -25.801 -5.577 1.00 97.38 605 ILE A CA 1
ATOM 4617 C C . ILE A 1 605 ? 3.786 -25.275 -4.241 1.00 97.38 605 ILE A C 1
ATOM 4619 O O . ILE A 1 605 ? 3.024 -24.729 -3.445 1.00 97.38 605 ILE A O 1
ATOM 4623 N N . ILE A 1 606 ? 5.086 -25.427 -4.002 1.00 96.81 606 ILE A N 1
ATOM 4624 C CA . ILE A 1 606 ? 5.782 -24.825 -2.867 1.00 96.81 606 ILE A CA 1
ATOM 4625 C C . ILE A 1 606 ? 6.521 -23.592 -3.362 1.00 96.81 606 ILE A C 1
ATOM 4627 O O . ILE A 1 606 ? 7.404 -23.663 -4.220 1.00 96.81 606 ILE A O 1
ATOM 4631 N N . GLN A 1 607 ? 6.169 -22.454 -2.788 1.00 92.31 607 GLN A N 1
ATOM 4632 C CA . GLN A 1 607 ? 6.745 -21.165 -3.112 1.00 92.31 607 GLN A CA 1
ATOM 4633 C C . GLN A 1 607 ? 7.611 -20.667 -1.964 1.00 92.31 607 GLN A C 1
ATOM 4635 O O . GLN A 1 607 ? 7.309 -20.862 -0.783 1.00 92.31 607 GLN A O 1
ATOM 4640 N N . LYS A 1 608 ? 8.704 -20.005 -2.327 1.00 92.50 608 LYS A N 1
ATOM 4641 C CA . LYS A 1 608 ? 9.677 -19.479 -1.382 1.00 92.50 608 LYS A CA 1
ATOM 4642 C C . LYS A 1 608 ? 10.262 -18.184 -1.904 1.00 92.50 608 LYS A C 1
ATOM 4644 O O . LYS A 1 608 ? 10.833 -18.161 -2.986 1.00 92.50 608 LYS A O 1
ATOM 4649 N N . THR A 1 609 ? 10.161 -17.118 -1.124 1.00 89.62 609 THR A N 1
ATOM 4650 C CA . THR A 1 609 ? 10.638 -15.792 -1.517 1.00 89.62 609 THR A CA 1
ATOM 4651 C C . THR A 1 609 ? 11.223 -15.061 -0.316 1.00 89.62 609 THR A C 1
ATOM 4653 O O . THR A 1 609 ? 10.626 -15.023 0.757 1.00 89.62 609 THR A O 1
ATOM 4656 N N . HIS A 1 610 ? 12.405 -14.465 -0.467 1.00 90.31 610 HIS A N 1
ATOM 4657 C CA . HIS A 1 610 ? 13.057 -13.757 0.638 1.00 90.31 610 HIS A CA 1
ATOM 4658 C C . HIS A 1 610 ? 12.267 -12.503 1.052 1.00 90.31 610 HIS A C 1
ATOM 4660 O O . HIS A 1 610 ? 11.808 -11.754 0.192 1.00 90.31 610 HIS A O 1
ATOM 4666 N N . HIS A 1 611 ? 12.187 -12.202 2.354 1.00 81.12 611 HIS A N 1
ATOM 4667 C CA . HIS A 1 611 ? 11.476 -11.019 2.872 1.00 81.12 611 HIS A CA 1
ATOM 4668 C C . HIS A 1 611 ? 11.980 -9.684 2.304 1.00 81.12 611 HIS A C 1
ATOM 4670 O O . HIS A 1 611 ? 11.237 -8.720 2.251 1.00 81.12 611 HIS A O 1
ATOM 4676 N N . ALA A 1 612 ? 13.239 -9.610 1.870 1.00 80.75 612 ALA A N 1
ATOM 4677 C CA . ALA A 1 612 ? 13.767 -8.417 1.196 1.00 80.75 612 ALA A CA 1
ATOM 4678 C C . ALA A 1 612 ? 13.201 -8.214 -0.224 1.00 80.75 612 ALA A C 1
ATOM 4680 O O . ALA A 1 612 ? 13.249 -7.098 -0.731 1.00 80.75 612 ALA A O 1
ATOM 4681 N N . LEU A 1 613 ? 12.728 -9.286 -0.874 1.00 75.69 613 LEU A N 1
ATOM 4682 C CA . LEU A 1 613 ? 12.018 -9.217 -2.154 1.00 75.69 613 LEU A CA 1
ATOM 4683 C C . LEU A 1 613 ? 10.529 -8.914 -1.930 1.00 75.69 613 LEU A C 1
ATOM 4685 O O . LEU A 1 613 ? 9.933 -8.241 -2.763 1.00 75.69 613 LEU A O 1
ATOM 4689 N N . VAL A 1 614 ? 9.963 -9.410 -0.817 1.00 61.19 614 VAL A N 1
ATOM 4690 C CA . VAL A 1 614 ? 8.540 -9.282 -0.480 1.00 61.19 614 VAL A CA 1
ATOM 4691 C C . VAL A 1 614 ? 8.289 -8.090 0.457 1.00 61.19 614 VAL A C 1
ATOM 4693 O O . VAL A 1 614 ? 8.394 -8.223 1.677 1.00 61.19 614 VAL A O 1
ATOM 4696 N N . ASP A 1 615 ? 7.919 -6.927 -0.084 1.00 51.91 615 ASP A N 1
ATOM 4697 C CA . ASP A 1 615 ? 7.261 -5.878 0.702 1.00 51.91 615 ASP A CA 1
ATOM 4698 C C . ASP A 1 615 ? 5.887 -6.359 1.233 1.00 51.91 615 ASP A C 1
ATOM 4700 O O . ASP A 1 615 ? 5.287 -7.291 0.699 1.00 51.91 615 ASP A O 1
ATOM 4704 N N . GLY A 1 616 ? 5.351 -5.747 2.291 1.00 38.62 616 GLY A N 1
ATOM 4705 C CA . GLY A 1 616 ? 4.064 -6.146 2.888 1.00 38.62 616 GLY A CA 1
ATOM 4706 C C . GLY A 1 616 ? 2.819 -6.013 1.981 1.00 38.62 616 GLY A C 1
ATOM 4707 O O . GLY A 1 616 ? 1.702 -6.097 2.491 1.00 38.62 616 GLY A O 1
ATOM 4708 N N . VAL A 1 617 ? 2.962 -5.726 0.681 1.00 31.48 617 VAL A N 1
ATOM 4709 C CA . VAL A 1 617 ? 1.916 -5.796 -0.367 1.00 31.48 617 VAL A CA 1
ATOM 4710 C C . VAL A 1 617 ? 2.235 -6.883 -1.416 1.00 31.48 617 VAL A C 1
ATOM 4712 O O . VAL A 1 617 ? 1.329 -7.494 -1.973 1.00 31.48 617 VAL A O 1
ATOM 4715 N N . SER A 1 618 ? 3.506 -7.187 -1.652 1.00 39.81 618 SER A N 1
ATOM 4716 C CA . SER A 1 618 ? 4.023 -8.036 -2.739 1.00 39.81 618 SER A CA 1
ATOM 4717 C C . SER A 1 618 ? 3.895 -9.550 -2.532 1.00 39.81 618 SER A C 1
ATOM 4719 O O . SER A 1 618 ? 4.334 -10.327 -3.381 1.00 39.81 618 SER A O 1
ATOM 4721 N N . SER A 1 619 ? 3.218 -10.019 -1.478 1.00 40.34 619 SER A N 1
ATOM 4722 C CA . SER A 1 619 ? 2.699 -11.397 -1.503 1.00 40.34 619 SER A CA 1
ATOM 4723 C C . SER A 1 619 ? 1.733 -11.603 -2.687 1.00 40.34 619 SER A C 1
ATOM 4725 O O . SER A 1 619 ? 1.599 -12.715 -3.190 1.00 40.34 619 SER A O 1
ATOM 4727 N N . VAL A 1 620 ? 1.143 -10.512 -3.197 1.00 39.31 620 VAL A N 1
ATOM 4728 C CA . VAL A 1 620 ? 0.343 -10.439 -4.431 1.00 39.31 620 VAL A CA 1
ATOM 4729 C C . VAL A 1 620 ? 1.190 -10.581 -5.708 1.00 39.31 620 VAL A C 1
ATOM 4731 O O . VAL A 1 620 ? 0.706 -11.106 -6.713 1.00 39.31 620 VAL A O 1
ATOM 4734 N N . ASP A 1 621 ? 2.457 -10.166 -5.692 1.00 53.44 621 ASP A N 1
ATOM 4735 C CA . ASP A 1 621 ? 3.302 -10.139 -6.893 1.00 53.44 621 ASP A CA 1
ATOM 4736 C C . ASP A 1 621 ? 3.666 -11.555 -7.346 1.00 53.44 621 ASP A C 1
ATOM 4738 O O . ASP A 1 621 ? 3.657 -11.851 -8.536 1.00 53.44 621 ASP A O 1
ATOM 4742 N N . VAL A 1 622 ? 3.907 -12.469 -6.401 1.00 59.97 622 VAL A N 1
ATOM 4743 C CA . VAL A 1 622 ? 4.168 -13.884 -6.712 1.00 59.97 622 VAL A CA 1
ATOM 4744 C C . VAL A 1 622 ? 2.920 -14.563 -7.283 1.00 59.97 622 VAL A C 1
ATOM 4746 O O . VAL A 1 622 ? 3.015 -15.297 -8.266 1.00 59.97 622 VAL A O 1
ATOM 4749 N N . ALA A 1 623 ? 1.742 -14.258 -6.730 1.00 65.06 623 ALA A N 1
ATOM 4750 C CA . ALA A 1 623 ? 0.466 -14.731 -7.261 1.00 65.06 623 ALA A CA 1
ATOM 4751 C C . ALA A 1 623 ? 0.225 -14.241 -8.698 1.00 65.06 623 ALA A C 1
ATOM 4753 O O . ALA A 1 623 ? -0.273 -15.006 -9.509 1.00 65.06 623 ALA A O 1
ATOM 4754 N N . THR A 1 624 ? 0.650 -13.022 -9.045 1.00 63.19 624 THR A N 1
ATOM 4755 C CA . THR A 1 624 ? 0.476 -12.446 -10.396 1.00 63.19 624 THR A CA 1
ATOM 4756 C C . THR A 1 624 ? 1.206 -13.241 -11.484 1.00 63.19 624 THR A C 1
ATOM 4758 O O . THR A 1 624 ? 0.756 -13.302 -12.626 1.00 63.19 624 THR A O 1
ATOM 4761 N N . VAL A 1 625 ? 2.342 -13.862 -11.152 1.00 74.12 625 VAL A N 1
ATOM 4762 C CA . VAL A 1 625 ? 3.128 -14.638 -12.126 1.00 74.12 625 VAL A CA 1
ATOM 4763 C C . VAL A 1 625 ? 2.645 -16.095 -12.218 1.00 74.12 625 VAL A C 1
ATOM 4765 O O . VAL A 1 625 ? 2.839 -16.735 -13.250 1.00 74.12 625 VAL A O 1
ATOM 4768 N N . ILE A 1 626 ? 2.007 -16.622 -11.166 1.00 79.81 626 ILE A N 1
ATOM 4769 C CA . ILE A 1 626 ? 1.664 -18.052 -11.035 1.00 79.81 626 ILE A CA 1
ATOM 4770 C C . ILE A 1 626 ? 0.178 -18.327 -11.270 1.00 79.81 626 ILE A C 1
ATOM 4772 O O . ILE A 1 626 ? -0.158 -19.342 -11.878 1.00 79.81 626 ILE A O 1
ATOM 4776 N N . LEU A 1 627 ? -0.696 -17.459 -10.760 1.00 85.69 627 LEU A N 1
ATOM 4777 C CA . LEU A 1 627 ? -2.126 -17.707 -10.614 1.00 85.69 627 LEU A CA 1
ATOM 4778 C C . LEU A 1 627 ? -2.941 -16.894 -11.620 1.00 85.69 627 LEU A C 1
ATOM 4780 O O . LEU A 1 627 ? -2.658 -15.730 -11.893 1.00 85.69 627 LEU A O 1
ATOM 4784 N N . ASP A 1 628 ? -3.996 -17.523 -12.110 1.00 83.88 628 ASP A N 1
ATOM 4785 C CA . ASP A 1 628 ? -4.994 -16.988 -13.018 1.00 83.88 628 ASP A CA 1
ATOM 4786 C C . ASP A 1 628 ? -6.359 -16.942 -12.324 1.00 83.88 628 ASP A C 1
ATOM 4788 O O . ASP A 1 628 ? -6.678 -17.785 -11.483 1.00 83.88 628 ASP A O 1
ATOM 4792 N N . LEU A 1 629 ? -7.185 -15.959 -12.679 1.00 82.56 629 LEU A N 1
ATOM 4793 C CA . LEU A 1 629 ? -8.573 -15.881 -12.203 1.00 82.56 629 LEU A CA 1
ATOM 4794 C C . LEU A 1 629 ? -9.525 -16.784 -12.988 1.00 82.56 629 LEU A C 1
ATOM 4796 O O . LEU A 1 629 ? -10.586 -17.159 -12.495 1.00 82.56 629 LEU A O 1
ATOM 4800 N N . GLU A 1 630 ? -9.160 -17.092 -14.228 1.00 78.81 630 GLU A N 1
ATOM 4801 C CA . GLU A 1 630 ? -9.954 -17.886 -15.155 1.00 78.81 630 GLU A CA 1
ATOM 4802 C C . GLU A 1 630 ? -9.227 -19.194 -15.456 1.00 78.81 630 GLU A C 1
ATOM 4804 O O . GLU A 1 630 ? -7.999 -19.238 -15.523 1.00 78.81 630 GLU A O 1
ATOM 4809 N N . GLN A 1 631 ? -9.989 -20.262 -15.687 1.00 83.81 631 GLN A N 1
ATOM 4810 C CA . GLN A 1 631 ? -9.428 -21.568 -16.032 1.00 83.81 631 GLN A CA 1
ATOM 4811 C C . GLN A 1 631 ? -8.719 -21.562 -17.398 1.00 83.81 631 GLN A C 1
ATOM 4813 O O . GLN A 1 631 ? -7.812 -22.351 -17.646 1.00 83.81 631 GLN A O 1
ATOM 4818 N N . SER A 1 632 ? -9.131 -20.685 -18.309 1.00 82.69 632 SER A N 1
ATOM 4819 C CA . SER A 1 632 ? -8.548 -20.550 -19.647 1.00 82.69 632 SER A CA 1
ATOM 4820 C C . SER A 1 632 ? -8.187 -19.087 -19.905 1.00 82.69 632 SER A C 1
ATOM 4822 O O . SER A 1 632 ? -8.907 -18.403 -20.630 1.00 82.69 632 SER A O 1
ATOM 4824 N N . PRO A 1 633 ? -7.104 -18.588 -19.283 1.00 79.69 633 PRO A N 1
ATOM 4825 C CA . PRO A 1 633 ? -6.694 -17.197 -19.417 1.00 79.69 633 PRO A CA 1
ATOM 4826 C C . PRO A 1 633 ? -6.176 -16.913 -20.832 1.00 79.69 633 PRO A C 1
ATOM 4828 O O . PRO A 1 633 ? -5.618 -17.787 -21.503 1.00 79.69 633 PRO A O 1
ATOM 4831 N N . ALA A 1 634 ? -6.299 -15.661 -21.274 1.00 74.75 634 ALA A N 1
ATOM 4832 C CA . ALA A 1 634 ? -5.663 -15.220 -22.510 1.00 74.75 634 ALA A CA 1
ATOM 4833 C C . ALA A 1 634 ? -4.124 -15.332 -22.402 1.00 74.75 634 ALA A C 1
ATOM 4835 O O . ALA A 1 634 ? -3.562 -15.023 -21.344 1.00 74.75 634 ALA A O 1
ATOM 4836 N N . PRO A 1 635 ? -3.420 -15.733 -23.478 1.00 76.88 635 PRO A N 1
ATOM 4837 C CA . PRO A 1 635 ? -1.963 -15.725 -23.495 1.00 76.88 635 PRO A CA 1
ATOM 4838 C C . PRO A 1 635 ? -1.412 -14.329 -23.189 1.00 76.88 635 PRO A C 1
ATOM 4840 O O . PRO A 1 635 ? -1.873 -13.332 -23.746 1.00 76.88 635 PRO A O 1
ATOM 4843 N N . VAL A 1 636 ? -0.407 -14.263 -22.319 1.00 77.81 636 VAL A N 1
ATOM 4844 C CA . VAL A 1 636 ? 0.300 -13.020 -22.000 1.00 77.81 636 VAL A CA 1
ATOM 4845 C C . VAL A 1 636 ? 1.540 -12.942 -22.886 1.00 77.81 636 VAL A C 1
ATOM 4847 O O . VAL A 1 636 ? 2.432 -13.781 -22.778 1.00 77.81 636 VAL A O 1
ATOM 4850 N N . GLU A 1 637 ? 1.609 -11.950 -23.772 1.00 76.19 637 GLU A N 1
ATOM 4851 C CA . GLU A 1 637 ? 2.817 -11.703 -24.564 1.00 76.19 637 GLU A CA 1
ATOM 4852 C C . GLU A 1 637 ? 3.890 -11.013 -23.714 1.00 76.19 637 GLU A C 1
ATOM 4854 O O . GLU A 1 637 ? 3.601 -10.091 -22.951 1.00 76.19 637 GLU A O 1
ATOM 4859 N N . ALA A 1 638 ? 5.143 -11.448 -23.858 1.00 78.56 638 ALA A N 1
ATOM 4860 C CA . ALA A 1 638 ? 6.280 -10.852 -23.168 1.00 78.56 638 ALA A CA 1
ATOM 4861 C C . ALA A 1 638 ? 7.146 -10.044 -24.142 1.00 78.56 638 ALA A C 1
ATOM 4863 O O . ALA A 1 638 ? 7.524 -10.572 -25.192 1.00 78.56 638 ALA A O 1
ATOM 4864 N N . PRO A 1 639 ? 7.534 -8.803 -23.798 1.00 80.50 639 PRO A N 1
ATOM 4865 C CA . PRO A 1 639 ? 8.547 -8.088 -24.560 1.00 80.50 639 PRO A CA 1
ATOM 4866 C C . PRO A 1 639 ? 9.904 -8.799 -24.452 1.00 80.50 639 PRO A C 1
ATOM 4868 O O . PRO A 1 639 ? 10.192 -9.473 -23.457 1.00 80.50 639 PRO A O 1
ATOM 4871 N N . ALA A 1 640 ? 10.760 -8.609 -25.461 1.00 81.31 640 ALA A N 1
ATOM 4872 C CA . ALA A 1 640 ? 12.153 -9.039 -25.383 1.00 81.31 640 ALA A CA 1
ATOM 4873 C C . ALA A 1 640 ? 12.829 -8.381 -24.169 1.00 81.31 640 ALA A C 1
ATOM 4875 O O . ALA A 1 640 ? 12.674 -7.180 -23.939 1.00 81.31 640 ALA A O 1
ATOM 4876 N N . TRP A 1 641 ? 13.553 -9.176 -23.383 1.00 86.00 641 TRP A N 1
ATOM 4877 C CA . TRP A 1 641 ? 14.241 -8.708 -22.185 1.00 86.00 641 TRP A CA 1
ATOM 4878 C C . TRP A 1 641 ? 15.752 -8.786 -22.382 1.00 86.00 641 TRP A C 1
ATOM 4880 O O . TRP A 1 641 ? 16.284 -9.845 -22.708 1.00 86.00 641 TRP A O 1
ATOM 4890 N N . GLU A 1 642 ? 16.424 -7.666 -22.137 1.00 85.81 642 GLU A N 1
ATOM 4891 C CA . GLU A 1 642 ? 17.878 -7.568 -22.069 1.00 85.81 642 GLU A CA 1
ATOM 4892 C C . GLU A 1 642 ? 18.259 -7.013 -20.687 1.00 85.81 642 GLU A C 1
ATOM 4894 O O . GLU A 1 642 ? 17.661 -6.022 -20.253 1.00 85.81 642 GLU A O 1
ATOM 4899 N N . PRO A 1 643 ? 19.207 -7.642 -19.968 1.00 88.06 643 PRO A N 1
ATOM 4900 C CA . PRO A 1 643 ? 19.605 -7.191 -18.641 1.00 88.06 643 PRO A CA 1
ATOM 4901 C C . PRO A 1 643 ? 20.346 -5.854 -18.725 1.00 88.06 643 PRO A C 1
ATOM 4903 O O . PRO A 1 643 ? 21.279 -5.690 -19.515 1.00 88.06 643 PRO A O 1
ATOM 4906 N N . ALA A 1 644 ? 19.972 -4.902 -17.871 1.00 85.69 644 ALA A N 1
ATOM 4907 C CA . ALA A 1 644 ? 20.728 -3.667 -17.724 1.00 85.69 644 ALA A CA 1
ATOM 4908 C C . ALA A 1 644 ? 22.132 -3.951 -17.143 1.00 85.69 644 ALA A C 1
ATOM 4910 O O . ALA A 1 644 ? 22.277 -4.812 -16.267 1.00 85.69 644 ALA A O 1
ATOM 4911 N N . PRO A 1 645 ? 23.181 -3.226 -17.579 1.00 82.12 645 PRO A N 1
ATOM 4912 C CA . PRO A 1 645 ? 24.531 -3.427 -17.065 1.00 82.12 645 PRO A CA 1
ATOM 4913 C C . PRO A 1 645 ? 24.600 -3.118 -15.564 1.00 82.12 645 PRO A C 1
ATOM 4915 O O . PRO A 1 645 ? 24.180 -2.053 -15.107 1.00 82.12 645 PRO A O 1
ATOM 4918 N N . ALA A 1 646 ? 25.162 -4.048 -14.790 1.00 85.62 646 ALA A N 1
ATOM 4919 C CA . ALA A 1 646 ? 25.346 -3.859 -13.358 1.00 85.62 646 ALA A CA 1
ATOM 4920 C C . ALA A 1 646 ? 26.456 -2.824 -13.066 1.00 85.62 646 ALA A C 1
ATOM 4922 O O . ALA A 1 646 ? 27.482 -2.810 -13.753 1.00 85.62 646 ALA A O 1
ATOM 4923 N N . PRO A 1 647 ? 26.303 -1.987 -12.022 1.00 86.81 647 PRO A N 1
ATOM 4924 C CA . PRO A 1 647 ? 27.355 -1.078 -11.579 1.00 86.81 647 PRO A CA 1
ATOM 4925 C C . PRO A 1 647 ? 28.574 -1.848 -11.062 1.00 86.81 647 PRO A C 1
ATOM 4927 O O . PRO A 1 647 ? 28.466 -2.933 -10.489 1.00 86.81 647 PRO A O 1
ATOM 4930 N N . THR A 1 648 ? 29.758 -1.256 -11.178 1.00 87.00 648 THR A N 1
ATOM 4931 C CA . THR A 1 648 ? 30.979 -1.830 -10.606 1.00 87.00 648 THR A CA 1
ATOM 4932 C C . THR A 1 648 ? 31.021 -1.660 -9.077 1.00 87.00 648 THR A C 1
ATOM 4934 O O . THR A 1 648 ? 30.483 -0.692 -8.526 1.00 87.00 648 THR A O 1
ATOM 4937 N N . PRO A 1 649 ? 31.735 -2.534 -8.335 1.00 86.19 649 PRO A N 1
ATOM 4938 C CA . PRO A 1 649 ? 31.906 -2.376 -6.887 1.00 86.19 649 PRO A CA 1
ATOM 4939 C C . PRO A 1 649 ? 32.496 -1.015 -6.473 1.00 86.19 649 PRO A C 1
ATOM 4941 O O . PRO A 1 649 ? 32.131 -0.463 -5.434 1.00 86.19 649 PRO A O 1
ATOM 4944 N N . ALA A 1 650 ? 33.401 -0.458 -7.285 1.00 82.25 650 ALA A N 1
ATOM 4945 C CA . ALA A 1 650 ? 34.013 0.843 -7.029 1.00 82.25 650 ALA A CA 1
ATOM 4946 C C . ALA A 1 650 ? 33.004 1.995 -7.170 1.00 82.25 650 ALA A C 1
ATOM 4948 O O . ALA A 1 650 ? 33.024 2.918 -6.353 1.00 82.25 650 ALA A O 1
ATOM 4949 N N . GLU A 1 651 ? 32.101 1.925 -8.152 1.00 81.56 651 GLU A N 1
ATOM 4950 C CA . GLU A 1 651 ? 31.004 2.886 -8.319 1.00 81.56 651 GLU A CA 1
ATOM 4951 C C . GLU A 1 651 ? 30.036 2.823 -7.141 1.00 81.56 651 GLU A C 1
ATOM 4953 O O . GLU A 1 651 ? 29.783 3.852 -6.518 1.00 81.56 651 GLU A O 1
ATOM 4958 N N . LEU A 1 652 ? 29.609 1.622 -6.733 1.00 83.06 652 LEU A N 1
ATOM 4959 C CA . LEU A 1 652 ? 28.748 1.446 -5.557 1.00 83.06 652 LEU A CA 1
ATOM 4960 C C . LEU A 1 652 ? 29.369 2.018 -4.281 1.00 83.06 652 LEU A C 1
ATOM 4962 O O . LEU A 1 652 ? 28.675 2.638 -3.469 1.00 83.06 652 LEU A O 1
ATOM 4966 N N . LEU A 1 653 ? 30.672 1.804 -4.079 1.00 79.44 653 LEU A N 1
ATOM 4967 C CA . LEU A 1 653 ? 31.392 2.337 -2.927 1.00 79.44 653 LEU A CA 1
ATOM 4968 C C . LEU A 1 653 ? 31.488 3.864 -2.992 1.00 79.44 653 LEU A C 1
ATOM 4970 O O . LEU A 1 653 ? 31.215 4.528 -1.992 1.00 79.44 653 LEU A O 1
ATOM 4974 N N . ARG A 1 654 ? 31.845 4.422 -4.156 1.00 76.19 654 ARG A N 1
ATOM 4975 C CA . ARG A 1 654 ? 31.900 5.872 -4.382 1.00 76.19 654 ARG A CA 1
ATOM 4976 C C . ARG A 1 654 ? 30.549 6.509 -4.084 1.00 76.19 654 ARG A C 1
ATOM 4978 O O . ARG A 1 654 ? 30.498 7.463 -3.313 1.00 76.19 654 ARG A O 1
ATOM 4985 N N . ASP A 1 655 ? 29.478 5.962 -4.647 1.00 72.50 655 ASP A N 1
ATOM 4986 C CA . ASP A 1 655 ? 28.124 6.491 -4.503 1.00 72.50 655 ASP A CA 1
ATOM 4987 C C . ASP A 1 655 ? 27.668 6.429 -3.040 1.00 72.50 655 ASP A C 1
ATOM 4989 O O . ASP A 1 655 ? 27.167 7.419 -2.514 1.00 72.50 655 ASP A O 1
ATOM 4993 N N . SER A 1 656 ? 27.974 5.337 -2.330 1.00 69.62 656 SER A N 1
ATOM 4994 C CA . SER A 1 656 ? 27.663 5.191 -0.896 1.00 69.62 656 SER A CA 1
ATOM 4995 C C . SER A 1 656 ? 28.469 6.148 -0.002 1.00 69.62 656 SER A C 1
ATOM 4997 O O . SER A 1 656 ? 27.981 6.634 1.022 1.00 69.62 656 SER A O 1
ATOM 4999 N N . VAL A 1 657 ? 29.723 6.434 -0.365 1.00 65.50 657 VAL A N 1
ATOM 5000 C CA . VAL A 1 657 ? 30.578 7.398 0.344 1.00 65.50 657 VAL A CA 1
ATOM 5001 C C . VAL A 1 657 ? 30.098 8.830 0.100 1.00 65.50 657 VAL A C 1
ATOM 5003 O O . VAL A 1 657 ? 30.018 9.606 1.052 1.00 65.50 657 VAL A O 1
ATOM 5006 N N . VAL A 1 658 ? 29.740 9.176 -1.140 1.00 63.62 658 VAL A N 1
ATOM 5007 C CA . VAL A 1 658 ? 29.144 10.475 -1.486 1.00 63.62 658 VAL A CA 1
ATOM 5008 C C . VAL A 1 658 ? 27.828 10.664 -0.735 1.00 63.62 658 VAL A C 1
ATOM 5010 O O . VAL A 1 658 ? 27.671 11.681 -0.063 1.00 63.62 658 VAL A O 1
ATOM 5013 N N . GLU A 1 659 ? 26.952 9.655 -0.740 1.00 60.25 659 GLU A N 1
ATOM 5014 C CA . GLU A 1 659 ? 25.689 9.642 0.005 1.00 60.25 659 GLU A CA 1
ATOM 5015 C C . GLU A 1 659 ? 25.925 9.929 1.501 1.00 60.25 659 GLU A C 1
ATOM 5017 O O . GLU A 1 659 ? 25.295 10.824 2.071 1.00 60.25 659 GLU A O 1
ATOM 5022 N N . ARG A 1 660 ? 26.927 9.281 2.122 1.00 55.72 660 ARG A N 1
ATOM 5023 C CA . ARG A 1 660 ? 27.340 9.526 3.522 1.00 55.72 660 ARG A CA 1
ATOM 5024 C C . ARG A 1 660 ? 27.890 10.924 3.783 1.00 55.72 660 ARG A C 1
ATOM 5026 O O . ARG A 1 660 ? 27.672 11.461 4.867 1.00 55.72 660 ARG A O 1
ATOM 5033 N N . MET A 1 661 ? 28.599 11.519 2.827 1.00 47.94 661 MET A N 1
ATOM 5034 C CA . MET A 1 661 ? 29.079 12.902 2.940 1.00 47.94 661 MET A CA 1
ATOM 5035 C C . MET A 1 661 ? 27.955 13.929 2.740 1.00 47.94 661 MET A C 1
ATOM 5037 O O . MET A 1 661 ? 28.082 15.065 3.202 1.00 47.94 661 MET A O 1
ATOM 5041 N N . THR A 1 662 ? 26.856 13.530 2.094 1.00 43.75 662 THR A N 1
ATOM 5042 C CA . THR A 1 662 ? 25.647 14.342 1.891 1.00 43.75 662 THR A CA 1
ATOM 5043 C C . THR A 1 662 ? 24.558 14.126 2.945 1.00 43.75 662 THR A C 1
ATOM 5045 O O . THR A 1 662 ? 23.548 14.828 2.912 1.00 43.75 662 THR A O 1
ATOM 5048 N N . VAL A 1 663 ? 24.767 13.226 3.921 1.00 43.50 663 VAL A N 1
ATOM 5049 C CA . VAL A 1 663 ? 23.870 13.065 5.079 1.00 43.50 663 VAL A CA 1
ATOM 5050 C C . VAL A 1 663 ? 23.689 14.429 5.761 1.00 43.50 663 VAL A C 1
ATOM 5052 O O . VAL A 1 663 ? 24.686 15.106 6.045 1.00 43.50 663 VAL A O 1
ATOM 5055 N N . PRO A 1 664 ? 22.444 14.873 6.029 1.00 44.31 664 PRO A N 1
ATOM 5056 C CA . PRO A 1 664 ? 22.175 16.225 6.493 1.00 44.31 664 PRO A CA 1
ATOM 5057 C C . PRO A 1 664 ? 23.026 16.584 7.713 1.00 44.31 664 PRO A C 1
ATOM 5059 O O . PRO A 1 664 ? 23.027 15.877 8.723 1.00 44.31 664 PRO A O 1
ATOM 5062 N N . ARG A 1 665 ? 23.700 17.743 7.670 1.00 45.84 665 ARG A N 1
ATOM 5063 C CA . ARG A 1 665 ? 24.422 18.337 8.820 1.00 45.84 665 ARG A CA 1
ATOM 5064 C C . ARG A 1 665 ? 23.553 18.431 10.088 1.00 45.84 665 ARG A C 1
ATOM 5066 O O . ARG A 1 665 ? 24.079 18.558 11.194 1.00 45.84 665 ARG A O 1
ATOM 5073 N N . GLU A 1 666 ? 22.236 18.349 9.931 1.00 41.34 666 GLU A N 1
ATOM 5074 C CA . GLU A 1 666 ? 21.249 18.250 11.002 1.00 41.34 666 GLU A CA 1
ATOM 5075 C C . GLU A 1 666 ? 21.377 16.978 11.843 1.00 41.34 666 GLU A C 1
ATOM 5077 O O . GLU A 1 666 ? 21.188 17.051 13.047 1.00 41.34 666 GLU A O 1
ATOM 5082 N N . MET A 1 667 ? 21.799 15.841 11.287 1.00 42.16 667 MET A N 1
ATOM 5083 C CA . MET A 1 667 ? 22.001 14.602 12.049 1.00 42.16 667 MET A CA 1
ATOM 5084 C C . MET A 1 667 ? 23.188 14.739 13.023 1.00 42.16 667 MET A C 1
ATOM 5086 O O . MET A 1 667 ? 23.102 14.367 14.194 1.00 42.16 667 MET A O 1
ATOM 5090 N N . VAL A 1 668 ? 24.257 15.419 12.586 1.00 48.09 668 VAL A N 1
ATOM 5091 C CA . VAL A 1 668 ? 25.393 15.817 13.442 1.00 48.09 668 VAL A CA 1
ATOM 5092 C C . VAL A 1 668 ? 24.969 16.865 14.482 1.00 48.09 668 VAL A C 1
ATOM 5094 O O . VAL A 1 668 ? 25.467 16.853 15.611 1.00 48.09 668 VAL A O 1
ATOM 5097 N N . ARG A 1 669 ? 24.022 17.760 14.150 1.00 46.84 669 ARG A N 1
ATOM 5098 C CA . ARG A 1 669 ? 23.419 18.687 15.126 1.00 46.84 669 ARG A CA 1
ATOM 5099 C C . ARG A 1 669 ? 22.510 17.980 16.122 1.00 46.84 669 ARG A C 1
ATOM 5101 O O . ARG A 1 669 ? 22.557 18.365 17.278 1.00 46.84 669 ARG A O 1
ATOM 5108 N N . SER A 1 670 ? 21.753 16.962 15.733 1.00 38.09 670 SER A N 1
ATOM 5109 C CA . SER A 1 670 ? 20.879 16.182 16.618 1.00 38.09 670 SER A CA 1
ATOM 5110 C C . SER A 1 670 ? 21.692 15.398 17.645 1.00 38.09 670 SER A C 1
ATOM 5112 O O . SER A 1 670 ? 21.373 15.426 18.833 1.00 38.09 670 SER A O 1
ATOM 5114 N N . VAL A 1 671 ? 22.825 14.823 17.229 1.00 50.06 671 VAL A N 1
ATOM 5115 C CA . VAL A 1 671 ? 23.802 14.202 18.138 1.00 50.06 671 VAL A CA 1
ATOM 5116 C C . VAL A 1 671 ? 24.455 15.248 19.057 1.00 50.06 671 VAL A C 1
ATOM 5118 O O . VAL A 1 671 ? 24.557 15.043 20.266 1.00 50.06 671 VAL A O 1
ATOM 5121 N N . ARG A 1 672 ? 24.832 16.426 18.534 1.00 46.81 672 ARG A N 1
ATOM 5122 C CA . ARG A 1 672 ? 25.382 17.531 19.352 1.00 46.81 672 ARG A CA 1
ATOM 5123 C C . ARG A 1 672 ? 24.352 18.210 20.265 1.00 46.81 672 ARG A C 1
ATOM 5125 O O . ARG A 1 672 ? 24.734 18.735 21.306 1.00 46.81 672 ARG A O 1
ATOM 5132 N N . ALA A 1 673 ? 23.075 18.219 19.901 1.00 45.41 673 ALA A N 1
ATOM 5133 C CA . ALA A 1 673 ? 21.975 18.766 20.691 1.00 45.41 673 ALA A CA 1
ATOM 5134 C C . ALA A 1 673 ? 21.583 17.806 21.820 1.00 45.41 673 ALA A C 1
ATOM 5136 O O . ALA A 1 673 ? 21.323 18.263 22.932 1.00 45.41 673 ALA A O 1
ATOM 5137 N N . ALA A 1 674 ? 21.647 16.492 21.577 1.00 44.31 674 ALA A N 1
ATOM 5138 C CA . ALA A 1 674 ? 21.560 15.478 22.626 1.00 44.31 674 ALA A CA 1
ATOM 5139 C C . ALA A 1 674 ? 22.709 15.622 23.642 1.00 44.31 674 ALA A C 1
ATOM 5141 O O . ALA A 1 674 ? 22.476 15.585 24.846 1.00 44.31 674 ALA A O 1
ATOM 5142 N N . ALA A 1 675 ? 23.929 15.919 23.180 1.00 51.59 675 ALA A N 1
ATOM 5143 C CA . ALA A 1 675 ? 25.076 16.168 24.058 1.00 51.59 675 ALA A CA 1
ATOM 5144 C C . ALA A 1 675 ? 25.010 17.498 24.847 1.00 51.59 675 ALA A C 1
ATOM 5146 O O . ALA A 1 675 ? 25.730 17.661 25.827 1.00 51.59 675 ALA A O 1
ATOM 5147 N N . ARG A 1 676 ? 24.168 18.463 24.441 1.00 49.31 676 ARG A N 1
ATOM 5148 C CA . ARG A 1 676 ? 24.072 19.808 25.057 1.00 49.31 676 ARG A CA 1
ATOM 5149 C C . ARG A 1 676 ? 22.791 20.052 25.860 1.00 49.31 676 ARG A C 1
ATOM 5151 O O . ARG A 1 676 ? 22.608 21.144 26.388 1.00 49.31 676 ARG A O 1
ATOM 5158 N N . GLY A 1 677 ? 21.905 19.063 25.964 1.00 50.44 677 GLY A N 1
ATOM 5159 C CA . GLY A 1 677 ? 20.609 19.200 26.629 1.00 50.44 677 GLY A CA 1
ATOM 5160 C C . GLY A 1 677 ? 20.292 18.025 27.551 1.00 50.44 677 GLY A C 1
ATOM 5161 O O . GLY A 1 677 ? 19.362 17.278 27.242 1.00 50.44 677 GLY A O 1
ATOM 5162 N N . PRO A 1 678 ? 20.994 17.863 28.690 1.00 48.56 678 PRO A N 1
ATOM 5163 C CA . PRO A 1 678 ? 20.807 16.716 29.583 1.00 48.56 678 PRO A CA 1
ATOM 5164 C C . PRO A 1 678 ? 19.354 16.563 30.057 1.00 48.56 678 PRO A C 1
ATOM 5166 O O . PRO A 1 678 ? 18.887 15.443 30.215 1.00 48.56 678 PRO A O 1
ATOM 5169 N N . ARG A 1 679 ? 18.596 17.665 30.182 1.00 52.59 679 ARG A N 1
ATOM 5170 C CA . ARG A 1 679 ? 17.167 17.649 30.549 1.00 52.59 679 ARG A CA 1
ATOM 5171 C C . ARG A 1 679 ? 16.239 17.124 29.452 1.00 52.59 679 ARG A C 1
ATOM 5173 O O . ARG A 1 679 ? 15.367 16.326 29.755 1.00 52.59 679 ARG A O 1
ATOM 5180 N N . ARG A 1 680 ? 16.452 17.493 28.183 1.00 48.31 680 ARG A N 1
ATOM 5181 C CA . ARG A 1 680 ? 15.635 16.994 27.055 1.00 48.31 680 ARG A CA 1
ATOM 5182 C C . ARG A 1 680 ? 15.924 15.526 26.753 1.00 48.31 680 ARG A C 1
ATOM 5184 O O . ARG A 1 680 ? 15.025 14.791 26.356 1.00 48.31 680 ARG A O 1
ATOM 5191 N N . VAL A 1 681 ? 17.169 15.099 26.972 1.00 48.31 681 VAL A N 1
ATOM 5192 C CA . VAL A 1 681 ? 17.545 13.682 26.947 1.00 48.31 681 VAL A CA 1
ATOM 5193 C C . VAL A 1 681 ? 16.909 12.941 28.120 1.00 48.31 681 VAL A C 1
ATOM 5195 O O . VAL A 1 681 ? 16.382 11.863 27.893 1.00 48.31 681 VAL A O 1
ATOM 5198 N N . LEU A 1 682 ? 16.866 13.516 29.330 1.00 48.22 682 LEU A N 1
ATOM 5199 C CA . LEU A 1 682 ? 16.174 12.912 30.477 1.00 48.22 682 LEU A CA 1
ATOM 5200 C C . LEU A 1 682 ? 14.657 12.812 30.278 1.00 48.22 682 LEU A C 1
ATOM 5202 O O . LEU A 1 682 ? 14.074 11.797 30.629 1.00 48.22 682 LEU A O 1
ATOM 5206 N N . GLU A 1 683 ? 14.014 13.838 29.722 1.00 48.78 683 GLU A N 1
ATOM 5207 C CA . GLU A 1 683 ? 12.568 13.855 29.462 1.00 48.78 683 GLU A CA 1
ATOM 5208 C C . GLU A 1 683 ? 12.186 12.856 28.369 1.00 48.78 683 GLU A C 1
ATOM 5210 O O . GLU A 1 683 ? 11.254 12.073 28.549 1.00 48.78 683 GLU A O 1
ATOM 5215 N N . ARG A 1 684 ? 12.961 12.796 27.275 1.00 42.00 684 ARG A N 1
ATOM 5216 C CA . ARG A 1 684 ? 12.803 11.749 26.257 1.00 42.00 684 ARG A CA 1
ATOM 5217 C C . ARG A 1 684 ? 13.148 10.370 26.799 1.00 42.00 684 ARG A C 1
ATOM 5219 O O . ARG A 1 684 ? 12.448 9.423 26.478 1.00 42.00 684 ARG A O 1
ATOM 5226 N N . ALA A 1 685 ? 14.166 10.241 27.647 1.00 42.09 685 ALA A N 1
ATOM 5227 C CA . ALA A 1 685 ? 14.489 8.987 28.318 1.00 42.09 685 ALA A CA 1
ATOM 5228 C C . ALA A 1 685 ? 13.386 8.579 29.297 1.00 42.09 685 ALA A C 1
ATOM 5230 O O . ALA A 1 685 ? 13.115 7.397 29.410 1.00 42.09 685 ALA A O 1
ATOM 5231 N N . ALA A 1 686 ? 12.707 9.515 29.962 1.00 46.91 686 ALA A N 1
ATOM 5232 C CA . ALA A 1 686 ? 11.585 9.237 30.852 1.00 46.91 686 ALA A CA 1
ATOM 5233 C C . ALA A 1 686 ? 10.317 8.850 30.077 1.00 46.91 686 ALA A C 1
ATOM 5235 O O . ALA A 1 686 ? 9.602 7.953 30.513 1.00 46.91 686 ALA A O 1
ATOM 5236 N N . GLN A 1 687 ? 10.055 9.472 28.923 1.00 40.72 687 GLN A N 1
ATOM 5237 C CA . GLN A 1 687 ? 8.970 9.087 28.013 1.00 40.72 687 GLN A CA 1
ATOM 5238 C C . GLN A 1 687 ? 9.241 7.735 27.349 1.00 40.72 687 GLN A C 1
ATOM 5240 O O . GLN A 1 687 ? 8.373 6.868 27.377 1.00 40.72 687 GLN A O 1
ATOM 5245 N N . LEU A 1 688 ? 10.461 7.513 26.851 1.00 40.09 688 LEU A N 1
ATOM 5246 C CA . LEU A 1 688 ? 10.911 6.215 26.351 1.00 40.09 688 LEU A CA 1
ATOM 5247 C C . LEU A 1 688 ? 10.860 5.171 27.455 1.00 40.09 688 LEU A C 1
ATOM 5249 O O . LEU A 1 688 ? 10.369 4.089 27.200 1.00 40.09 688 LEU A O 1
ATOM 5253 N N . ARG A 1 689 ? 11.277 5.494 28.685 1.00 38.53 689 ARG A N 1
ATOM 5254 C CA . ARG A 1 689 ? 11.198 4.597 29.844 1.00 38.53 689 ARG A CA 1
ATOM 5255 C C . ARG A 1 689 ? 9.757 4.319 30.241 1.00 38.53 689 ARG A C 1
ATOM 5257 O O . ARG A 1 689 ? 9.491 3.187 30.593 1.00 38.53 689 ARG A O 1
ATOM 5264 N N . ARG A 1 690 ? 8.834 5.285 30.154 1.00 40.88 690 ARG A N 1
ATOM 5265 C CA . ARG A 1 690 ? 7.396 5.060 30.382 1.00 40.88 690 ARG A CA 1
ATOM 5266 C C . ARG A 1 690 ? 6.802 4.140 29.319 1.00 40.88 690 ARG A C 1
ATOM 5268 O O . ARG A 1 690 ? 6.208 3.137 29.688 1.00 40.88 690 ARG A O 1
ATOM 5275 N N . ALA A 1 691 ? 7.054 4.409 28.037 1.00 38.50 691 ALA A N 1
ATOM 5276 C CA . ALA A 1 691 ? 6.665 3.533 26.930 1.00 38.50 691 ALA A CA 1
ATOM 5277 C C . ALA A 1 691 ? 7.298 2.133 27.054 1.00 38.50 691 ALA A C 1
ATOM 5279 O O . ALA A 1 691 ? 6.623 1.127 26.841 1.00 38.50 691 ALA A O 1
ATOM 5280 N N . PHE A 1 692 ? 8.556 2.056 27.500 1.00 39.06 692 PHE A N 1
ATOM 5281 C CA . PHE A 1 692 ? 9.229 0.799 27.819 1.00 39.06 692 PHE A CA 1
ATOM 5282 C C . PHE A 1 692 ? 8.578 0.107 29.013 1.00 39.06 692 PHE A C 1
ATOM 5284 O O . PHE A 1 692 ? 8.389 -1.092 28.940 1.00 39.06 692 PHE A O 1
ATOM 5291 N N . THR A 1 693 ? 8.207 0.816 30.087 1.00 39.16 693 THR A N 1
ATOM 5292 C CA . THR A 1 693 ? 7.608 0.221 31.296 1.00 39.16 693 THR A CA 1
ATOM 5293 C C . THR A 1 693 ? 6.179 -0.262 31.079 1.00 39.16 693 THR A C 1
ATOM 5295 O O . THR A 1 693 ? 5.816 -1.288 31.639 1.00 39.16 693 THR A O 1
ATOM 5298 N N . THR A 1 694 ? 5.389 0.400 30.228 1.00 42.25 694 THR A N 1
ATOM 5299 C CA . THR A 1 694 ? 4.068 -0.109 29.818 1.00 42.25 694 THR A CA 1
ATOM 5300 C C . THR A 1 694 ? 4.201 -1.301 28.856 1.00 42.25 694 THR A C 1
ATOM 5302 O O . THR A 1 694 ? 3.322 -2.154 28.809 1.00 42.25 694 THR A O 1
ATOM 5305 N N . SER A 1 695 ? 5.347 -1.419 28.172 1.00 44.25 695 SER A N 1
ATOM 5306 C CA . SER A 1 695 ? 5.737 -2.570 27.337 1.00 44.25 695 SER A CA 1
ATOM 5307 C C . SER A 1 695 ? 6.582 -3.622 28.086 1.00 44.25 695 SER A C 1
ATOM 5309 O O . SER A 1 695 ? 6.914 -4.660 27.518 1.00 44.25 695 SER A O 1
ATOM 5311 N N . ALA A 1 696 ? 6.914 -3.396 29.367 1.00 46.78 696 ALA A N 1
ATOM 5312 C CA . ALA A 1 696 ? 7.885 -4.178 30.147 1.00 46.78 696 ALA A CA 1
ATOM 5313 C C . ALA A 1 696 ? 7.292 -5.419 30.829 1.00 46.78 696 ALA A C 1
ATOM 5315 O O . ALA A 1 696 ? 7.912 -5.965 31.744 1.00 46.78 696 ALA A O 1
ATOM 5316 N N . LYS A 1 697 ? 6.117 -5.895 30.408 1.00 61.25 697 LYS A N 1
ATOM 5317 C CA . LYS A 1 697 ? 5.693 -7.246 30.781 1.00 61.25 697 LYS A CA 1
ATOM 5318 C C . LYS A 1 697 ? 6.595 -8.237 30.041 1.00 61.25 697 LYS A C 1
ATOM 5320 O O . LYS A 1 697 ? 6.535 -8.366 28.820 1.00 61.25 697 LYS A O 1
ATOM 5325 N N . ILE A 1 698 ? 7.485 -8.888 30.778 1.00 72.88 698 ILE A N 1
ATOM 5326 C CA . ILE A 1 698 ? 8.302 -9.980 30.247 1.00 72.88 698 ILE A CA 1
ATOM 5327 C C . ILE A 1 698 ? 7.349 -11.129 29.902 1.00 72.88 698 ILE A C 1
ATOM 5329 O O . ILE A 1 698 ? 6.439 -11.420 30.678 1.00 72.88 698 ILE A O 1
ATOM 5333 N N . ALA A 1 699 ? 7.524 -11.735 28.730 1.00 80.44 699 ALA A N 1
ATOM 5334 C CA . ALA A 1 699 ? 6.755 -12.917 28.356 1.00 80.44 699 ALA A CA 1
ATOM 5335 C C . ALA A 1 699 ? 7.042 -14.064 29.347 1.00 80.44 699 ALA A C 1
ATOM 5337 O O . ALA A 1 699 ? 8.197 -14.211 29.768 1.00 80.44 699 ALA A O 1
ATOM 5338 N N . PRO A 1 700 ? 6.042 -14.870 29.755 1.00 83.81 700 PRO A N 1
ATOM 5339 C CA . PRO A 1 700 ? 6.300 -16.036 30.596 1.00 83.81 700 PRO A CA 1
ATOM 5340 C C . PRO A 1 700 ? 7.310 -16.965 29.919 1.00 83.81 700 PRO A C 1
ATOM 5342 O O . PRO A 1 700 ? 7.355 -17.062 28.693 1.00 83.81 700 PRO A O 1
ATOM 5345 N N . ARG A 1 701 ? 8.133 -17.653 30.713 1.00 84.19 701 ARG A N 1
ATOM 5346 C CA . ARG A 1 701 ? 9.066 -18.648 30.173 1.00 84.19 701 ARG A CA 1
ATOM 5347 C C . ARG A 1 701 ? 8.278 -19.905 29.840 1.00 84.19 701 ARG A C 1
ATOM 5349 O O . ARG A 1 701 ? 7.656 -20.468 30.729 1.00 84.19 701 ARG A O 1
ATOM 5356 N N . THR A 1 702 ? 8.337 -20.325 28.586 1.00 89.69 702 THR A N 1
ATOM 5357 C CA . THR A 1 702 ? 7.674 -21.534 28.087 1.00 89.69 702 THR A CA 1
ATOM 5358 C C . THR A 1 702 ? 8.616 -22.283 27.154 1.00 89.69 702 THR A C 1
ATOM 5360 O O . THR A 1 702 ? 9.631 -21.730 26.707 1.00 89.69 702 THR A O 1
ATOM 5363 N N . SER A 1 703 ? 8.270 -23.520 26.810 1.00 91.81 703 SER A N 1
ATOM 5364 C CA . SER A 1 703 ? 8.984 -24.295 25.784 1.00 91.81 703 SER A CA 1
ATOM 5365 C C . SER A 1 703 ? 8.978 -23.657 24.383 1.00 91.81 703 SER A C 1
ATOM 5367 O O . SER A 1 703 ? 9.753 -24.067 23.514 1.00 91.81 703 SER A O 1
ATOM 5369 N N . LEU A 1 704 ? 8.164 -22.618 24.147 1.00 91.69 704 LEU A N 1
ATOM 5370 C CA . LEU A 1 704 ? 8.149 -21.874 22.883 1.00 91.69 704 LEU A CA 1
ATOM 5371 C C . LEU A 1 704 ? 9.354 -20.937 22.720 1.00 91.69 704 LEU A C 1
ATOM 5373 O O . LEU A 1 704 ? 9.694 -20.562 21.598 1.00 91.69 704 LEU A O 1
ATOM 5377 N N . ASN A 1 705 ? 10.032 -20.569 23.814 1.00 89.75 705 ASN A N 1
ATOM 5378 C CA . ASN A 1 705 ? 11.111 -19.578 23.804 1.00 89.75 705 ASN A CA 1
ATOM 5379 C C . ASN A 1 705 ? 12.500 -20.181 24.027 1.00 89.75 705 ASN A C 1
ATOM 5381 O O . ASN A 1 705 ? 13.202 -19.847 24.984 1.00 89.75 705 ASN A O 1
ATOM 5385 N N . VAL A 1 706 ? 12.899 -21.074 23.123 1.00 89.31 706 VAL A N 1
ATOM 5386 C CA . VAL A 1 706 ? 14.188 -21.781 23.159 1.00 89.31 706 VAL A CA 1
ATOM 5387 C C . VAL A 1 706 ? 14.986 -21.546 21.883 1.00 89.31 706 VAL A C 1
ATOM 5389 O O . VAL A 1 706 ? 14.419 -21.210 20.846 1.00 89.31 706 VAL A O 1
ATOM 5392 N N . ALA A 1 707 ? 16.309 -21.725 21.945 1.00 88.06 707 ALA A N 1
ATOM 5393 C CA . ALA A 1 707 ? 17.162 -21.643 20.762 1.00 88.06 707 ALA A CA 1
ATOM 5394 C C . ALA A 1 707 ? 16.664 -22.597 19.660 1.00 88.06 707 ALA A C 1
ATOM 5396 O O . ALA A 1 707 ? 16.279 -23.732 19.940 1.00 88.06 707 ALA A O 1
ATOM 5397 N N . VAL A 1 708 ? 16.667 -22.124 18.413 1.00 90.06 708 VAL A N 1
ATOM 5398 C CA . VAL A 1 708 ? 16.162 -22.871 17.255 1.00 90.06 708 VAL A CA 1
ATOM 5399 C C . VAL A 1 708 ? 17.317 -23.344 16.379 1.00 90.06 708 VAL A C 1
ATOM 5401 O O . VAL A 1 708 ? 18.318 -22.646 16.243 1.00 90.06 708 VAL A O 1
ATOM 5404 N N . GLY A 1 709 ? 17.186 -24.540 15.808 1.00 91.38 709 GLY A N 1
ATOM 5405 C CA . GLY A 1 709 ? 18.139 -25.090 14.844 1.00 91.38 709 GLY A CA 1
ATOM 5406 C C . GLY A 1 709 ? 17.806 -24.707 13.393 1.00 91.38 709 GLY A C 1
ATOM 5407 O O . GLY A 1 709 ? 16.782 -24.073 13.135 1.00 91.38 709 GLY A O 1
ATOM 5408 N N . PRO A 1 710 ? 18.629 -25.130 12.415 1.00 92.12 710 PRO A N 1
ATOM 5409 C CA . PRO A 1 710 ? 18.425 -24.837 10.989 1.00 92.12 710 PRO A CA 1
ATOM 5410 C C . PRO A 1 710 ? 17.291 -25.632 10.338 1.00 92.12 710 PRO A C 1
ATOM 5412 O O . PRO A 1 710 ? 16.841 -25.287 9.251 1.00 92.12 710 PRO A O 1
ATOM 5415 N N . HIS A 1 711 ? 16.805 -26.687 10.987 1.00 95.44 711 HIS A N 1
ATOM 5416 C CA . HIS A 1 711 ? 15.777 -27.555 10.426 1.00 95.44 711 HIS A CA 1
ATOM 5417 C C . HIS A 1 711 ? 14.377 -27.153 10.887 1.00 95.44 711 HIS A C 1
ATOM 5419 O O . HIS A 1 711 ? 14.175 -26.693 12.016 1.00 95.44 711 HIS A O 1
ATOM 5425 N N . ARG A 1 712 ? 13.399 -27.329 10.001 1.00 96.12 712 ARG A N 1
ATOM 5426 C CA . ARG A 1 712 ? 11.988 -27.032 10.256 1.00 96.12 712 ARG A CA 1
ATOM 5427 C C . ARG A 1 712 ? 11.150 -28.302 10.374 1.00 96.12 712 ARG A C 1
ATOM 5429 O O . ARG A 1 712 ? 11.541 -29.362 9.886 1.00 96.12 712 ARG A O 1
ATOM 5436 N N . ARG A 1 713 ? 9.998 -28.145 11.015 1.00 96.88 713 ARG A N 1
ATOM 5437 C CA . ARG A 1 713 ? 8.777 -28.934 10.842 1.00 96.88 713 ARG A CA 1
ATOM 5438 C C . ARG A 1 713 ? 7.689 -28.003 10.325 1.00 96.88 713 ARG A C 1
ATOM 5440 O O . ARG A 1 713 ? 7.755 -26.794 10.568 1.00 96.88 713 ARG A O 1
ATOM 5447 N N . TYR A 1 714 ? 6.749 -28.568 9.591 1.00 98.19 714 TYR A N 1
ATOM 5448 C CA . TYR A 1 714 ? 5.608 -27.857 9.048 1.00 98.19 714 TYR A CA 1
ATOM 5449 C C . TYR A 1 714 ? 4.384 -28.737 9.235 1.00 98.19 714 TYR A C 1
ATOM 5451 O O . TYR A 1 714 ? 4.495 -29.928 8.984 1.00 98.19 714 TYR A O 1
ATOM 5459 N N . GLU A 1 715 ? 3.282 -28.162 9.694 1.00 98.19 715 GLU A N 1
ATOM 5460 C CA . GLU A 1 715 ? 2.010 -28.866 9.879 1.00 98.19 715 GLU A CA 1
ATOM 5461 C C . GLU A 1 715 ? 0.884 -27.975 9.360 1.00 98.19 715 GLU A C 1
ATOM 5463 O O . GLU A 1 715 ? 0.944 -26.742 9.490 1.00 98.19 715 GLU A O 1
ATOM 5468 N N . MET A 1 716 ? -0.133 -28.597 8.780 1.00 97.81 716 MET A N 1
ATOM 5469 C CA . MET A 1 716 ? -1.316 -27.937 8.242 1.00 97.81 716 MET A CA 1
ATOM 5470 C C . MET A 1 716 ? -2.523 -28.180 9.151 1.00 97.81 716 MET A C 1
ATOM 5472 O O . MET A 1 716 ? -2.753 -29.300 9.591 1.00 97.81 716 MET A O 1
ATOM 5476 N N . ALA A 1 717 ? -3.324 -27.143 9.403 1.00 97.81 717 ALA A N 1
ATOM 5477 C CA . ALA A 1 717 ? -4.627 -27.292 10.057 1.00 97.81 717 ALA A CA 1
ATOM 5478 C C . ALA A 1 717 ? -5.720 -26.595 9.242 1.00 97.81 717 ALA A C 1
ATOM 5480 O O . ALA A 1 717 ? -5.477 -25.552 8.622 1.00 97.81 717 ALA A O 1
ATOM 5481 N N . ARG A 1 718 ? -6.926 -27.164 9.228 1.00 97.19 718 ARG A N 1
ATOM 5482 C CA . ARG A 1 718 ? -8.026 -26.730 8.359 1.00 97.19 718 ARG A CA 1
ATOM 5483 C C . ARG A 1 718 ? -9.255 -26.356 9.167 1.00 97.19 718 ARG A C 1
ATOM 5485 O O . ARG A 1 718 ? -9.723 -27.106 10.014 1.00 97.19 718 ARG A O 1
ATOM 5492 N N . VAL A 1 719 ? -9.807 -25.186 8.868 1.00 97.44 719 VAL A N 1
ATOM 5493 C CA . VAL A 1 719 ? -11.042 -24.694 9.474 1.00 97.44 719 VAL A CA 1
ATOM 5494 C C . VAL A 1 719 ? -11.948 -24.118 8.393 1.00 97.44 719 VAL A C 1
ATOM 5496 O O . VAL A 1 719 ? -11.492 -23.411 7.500 1.00 97.44 719 VAL A O 1
ATOM 5499 N N . GLU A 1 720 ? -13.252 -24.363 8.493 1.00 96.06 720 GLU A N 1
ATOM 5500 C CA . GLU A 1 720 ? -14.237 -23.745 7.605 1.00 96.06 720 GLU A CA 1
ATOM 5501 C C . GLU A 1 720 ? -14.447 -22.269 7.969 1.00 96.06 720 GLU A C 1
ATOM 5503 O O . GLU A 1 720 ? -14.799 -21.924 9.105 1.00 96.06 720 GLU A O 1
ATOM 5508 N N . LEU A 1 721 ? -14.293 -21.364 6.997 1.00 94.38 721 LEU A N 1
ATOM 5509 C CA . LEU A 1 721 ? -14.429 -19.926 7.247 1.00 94.38 721 LEU A CA 1
ATOM 5510 C C . LEU A 1 721 ? -15.852 -19.561 7.693 1.00 94.38 721 LEU A C 1
ATOM 5512 O O . LEU A 1 721 ? -16.040 -18.648 8.503 1.00 94.38 721 LEU A O 1
ATOM 5516 N N . GLU A 1 722 ? -16.866 -20.271 7.197 1.00 94.50 722 GLU A N 1
ATOM 5517 C CA . GLU A 1 722 ? -18.249 -20.043 7.618 1.00 94.50 722 GLU A CA 1
ATOM 5518 C C . GLU A 1 722 ? -18.509 -20.451 9.070 1.00 94.50 722 GLU A C 1
ATOM 5520 O O . GLU A 1 722 ? -19.281 -19.765 9.743 1.00 94.50 722 GLU A O 1
ATOM 5525 N N . GLN A 1 723 ? -17.827 -21.472 9.603 1.00 96.00 723 GLN A N 1
ATOM 5526 C CA . GLN A 1 723 ? -17.918 -21.808 11.029 1.00 96.00 723 GLN A CA 1
ATOM 5527 C C . GLN A 1 723 ? -17.344 -20.678 11.890 1.00 96.00 723 GLN A C 1
ATOM 5529 O O . GLN A 1 723 ? -17.971 -20.240 12.855 1.00 96.00 723 GLN A O 1
ATOM 5534 N N . VAL A 1 724 ? -16.203 -20.117 11.485 1.00 96.25 724 VAL A N 1
ATOM 5535 C CA . VAL A 1 724 ? -15.586 -18.962 12.157 1.00 96.25 724 VAL A CA 1
ATOM 5536 C C . VAL A 1 724 ? -16.512 -17.744 12.128 1.00 96.25 724 VAL A C 1
ATOM 5538 O O . VAL A 1 724 ? -16.718 -17.079 13.149 1.00 96.25 724 VAL A O 1
ATOM 5541 N N . LYS A 1 725 ? -17.126 -17.453 10.974 1.00 94.12 725 LYS A N 1
ATOM 5542 C CA . LYS A 1 725 ? -18.118 -16.375 10.849 1.00 94.12 725 LYS A CA 1
ATOM 5543 C C . LYS A 1 725 ? -19.376 -16.654 11.676 1.00 94.12 725 LYS A C 1
ATOM 5545 O O . LYS A 1 725 ? -19.937 -15.709 12.226 1.00 94.12 725 LYS A O 1
ATOM 5550 N N . ALA A 1 726 ? -19.824 -17.904 11.782 1.00 96.50 726 ALA A N 1
ATOM 5551 C CA . ALA A 1 726 ? -20.966 -18.287 12.608 1.00 96.50 726 ALA A CA 1
ATOM 5552 C C . ALA A 1 726 ? -20.689 -18.037 14.096 1.00 96.50 726 ALA A C 1
ATOM 5554 O O . ALA A 1 726 ? -21.479 -17.353 14.748 1.00 96.50 726 ALA A O 1
ATOM 5555 N N . VAL A 1 727 ? -19.523 -18.459 14.593 1.00 96.56 727 VAL A N 1
ATOM 5556 C CA . VAL A 1 727 ? -19.076 -18.188 15.968 1.00 96.56 727 VAL A CA 1
ATOM 5557 C C . VAL A 1 727 ? -18.993 -16.687 16.234 1.00 96.56 727 VAL A C 1
ATOM 5559 O O . VAL A 1 727 ? -19.568 -16.207 17.209 1.00 96.56 727 VAL A O 1
ATOM 5562 N N . LYS A 1 728 ? -18.378 -15.918 15.325 1.00 93.56 728 LYS A N 1
ATOM 5563 C CA . LYS A 1 728 ? -18.343 -14.448 15.403 1.00 93.56 728 LYS A CA 1
ATOM 5564 C C . LYS A 1 728 ? -19.753 -13.846 15.510 1.00 93.56 728 LYS A C 1
ATOM 5566 O O . LYS A 1 728 ? -19.976 -12.941 16.311 1.00 93.56 728 LYS A O 1
ATOM 5571 N N . ARG A 1 729 ? -20.704 -14.308 14.685 1.00 95.25 729 ARG A N 1
ATOM 5572 C CA . ARG A 1 729 ? -22.092 -13.804 14.668 1.00 95.25 729 ARG A CA 1
ATOM 5573 C C . ARG A 1 729 ? -22.824 -14.095 15.980 1.00 95.25 729 ARG A C 1
ATOM 5575 O O . ARG A 1 729 ? -23.559 -13.232 16.447 1.00 95.25 729 ARG A O 1
ATOM 5582 N N . ALA A 1 730 ? -22.628 -15.279 16.555 1.00 96.00 730 ALA A N 1
ATOM 5583 C CA . ALA A 1 730 ? -23.347 -15.724 17.746 1.00 96.00 730 ALA A CA 1
ATOM 5584 C C . ALA A 1 730 ? -22.716 -15.240 19.065 1.00 96.00 730 ALA A C 1
ATOM 5586 O O . ALA A 1 730 ? -23.438 -14.855 19.982 1.00 96.00 730 ALA A O 1
ATOM 5587 N N . LEU A 1 731 ? -21.382 -15.233 19.169 1.00 94.31 731 LEU A N 1
ATOM 5588 C CA . LEU A 1 731 ? -20.655 -14.942 20.415 1.00 94.31 731 LEU A CA 1
ATOM 5589 C C . LEU A 1 731 ? -20.012 -13.543 20.455 1.00 94.31 731 LEU A C 1
ATOM 5591 O O . LEU A 1 731 ? -19.563 -13.112 21.519 1.00 94.31 731 LEU A O 1
ATOM 5595 N N . GLY A 1 732 ? -20.003 -12.815 19.332 1.00 89.50 732 GLY A N 1
ATOM 5596 C CA . GLY A 1 732 ? -19.391 -11.490 19.197 1.00 89.50 732 GLY A CA 1
ATOM 5597 C C . GLY A 1 732 ? -17.909 -11.527 18.796 1.00 89.50 732 GLY A C 1
ATOM 5598 O O . GLY A 1 732 ? -17.332 -12.583 18.553 1.00 89.50 732 GLY A O 1
ATOM 5599 N N . GLY A 1 733 ? -17.292 -10.345 18.702 1.00 89.56 733 GLY A N 1
ATOM 5600 C CA . GLY A 1 733 ? -15.894 -10.180 18.281 1.00 89.56 733 GLY A CA 1
ATOM 5601 C C . GLY A 1 733 ? -15.691 -10.127 16.760 1.00 89.56 733 GLY A C 1
ATOM 5602 O O . GLY A 1 733 ? -16.597 -9.814 15.981 1.00 89.56 733 GLY A O 1
ATOM 5603 N N . THR A 1 734 ? -14.461 -10.379 16.326 1.00 90.62 734 THR A N 1
ATOM 5604 C CA . THR A 1 734 ? -14.010 -10.370 14.927 1.00 90.62 734 THR A CA 1
ATOM 5605 C C . THR A 1 734 ? -13.459 -11.733 14.508 1.00 90.62 734 THR A C 1
ATOM 5607 O O . THR A 1 734 ? -13.204 -12.595 15.341 1.00 90.62 734 THR A O 1
ATOM 5610 N N . VAL A 1 735 ? -13.237 -11.933 13.202 1.00 89.81 735 VAL A N 1
ATOM 5611 C CA . VAL A 1 735 ? -12.606 -13.164 12.682 1.00 89.81 735 VAL A CA 1
ATOM 5612 C C . VAL A 1 735 ? -11.233 -13.389 13.325 1.00 89.81 735 VAL A C 1
ATOM 5614 O O . VAL A 1 735 ? -10.928 -14.505 13.729 1.00 89.81 735 VAL A O 1
ATOM 5617 N N . ASN A 1 736 ? -10.438 -12.326 13.499 1.00 88.81 736 ASN A N 1
ATOM 5618 C CA . ASN A 1 736 ? -9.141 -12.411 14.174 1.00 88.81 736 ASN A CA 1
ATOM 5619 C C . ASN A 1 736 ? -9.272 -12.852 15.637 1.00 88.81 736 ASN A C 1
ATOM 5621 O O . ASN A 1 736 ? -8.424 -13.603 16.105 1.00 88.81 736 ASN A O 1
ATOM 5625 N N . ASP A 1 737 ? -10.323 -12.433 16.348 1.00 93.50 737 ASP A N 1
ATOM 5626 C CA . ASP A 1 737 ? -10.525 -12.835 17.746 1.00 93.50 737 ASP A CA 1
ATOM 5627 C C . ASP A 1 737 ? -10.815 -14.336 17.850 1.00 93.50 737 ASP A C 1
ATOM 5629 O O . ASP A 1 737 ? -10.253 -15.013 18.709 1.00 93.50 737 ASP A O 1
ATOM 5633 N N . VAL A 1 738 ? -11.623 -14.875 16.929 1.00 96.25 738 VAL A N 1
ATOM 5634 C CA . VAL A 1 738 ? -11.892 -16.319 16.848 1.00 96.25 738 VAL A CA 1
ATOM 5635 C C . VAL A 1 738 ? -10.624 -17.093 16.482 1.00 96.25 738 VAL A C 1
ATOM 5637 O O . VAL A 1 738 ? -10.317 -18.079 17.143 1.00 96.25 738 VAL A O 1
ATOM 5640 N N . VAL A 1 739 ? -9.841 -16.614 15.506 1.00 94.88 739 VAL A N 1
ATOM 5641 C CA . VAL A 1 739 ? -8.541 -17.208 15.134 1.00 94.88 739 VAL A CA 1
ATOM 5642 C C . VAL A 1 739 ? -7.591 -17.276 16.328 1.00 94.88 739 VAL A C 1
ATOM 5644 O O . VAL A 1 739 ? -6.973 -18.310 16.572 1.00 94.88 739 VAL A O 1
ATOM 5647 N N . LEU A 1 740 ? -7.490 -16.195 17.103 1.00 95.31 740 LEU A N 1
ATOM 5648 C CA . LEU A 1 740 ? -6.666 -16.177 18.309 1.00 95.31 740 LEU A CA 1
ATOM 5649 C C . LEU A 1 740 ? -7.212 -17.131 19.377 1.00 95.31 740 LEU A C 1
ATOM 5651 O O . LEU A 1 740 ? -6.428 -17.829 20.015 1.00 95.31 740 LEU A O 1
ATOM 5655 N N . ALA A 1 741 ? -8.532 -17.216 19.550 1.00 97.06 741 ALA A N 1
ATOM 5656 C CA . ALA A 1 741 ? -9.151 -18.113 20.523 1.00 97.06 741 ALA A CA 1
ATOM 5657 C C . ALA A 1 741 ? -8.897 -19.600 20.218 1.00 97.06 741 ALA A C 1
ATOM 5659 O O . ALA A 1 741 ? -8.610 -20.369 21.142 1.00 97.06 741 ALA A O 1
ATOM 5660 N N . ILE A 1 742 ? -8.947 -20.003 18.944 1.00 97.81 742 ILE A N 1
ATOM 5661 C CA . ILE A 1 742 ? -8.646 -21.387 18.545 1.00 97.81 742 ILE A CA 1
ATOM 5662 C C . ILE A 1 742 ? -7.141 -21.673 18.548 1.00 97.81 742 ILE A C 1
ATOM 5664 O O . ILE A 1 742 ? -6.734 -22.732 19.020 1.00 97.81 742 ILE A O 1
ATOM 5668 N N . ALA A 1 743 ? -6.295 -20.705 18.168 1.00 97.31 743 ALA A N 1
ATOM 5669 C CA . ALA A 1 743 ? -4.841 -20.815 18.324 1.00 97.31 743 ALA A CA 1
ATOM 5670 C C . ALA A 1 743 ? -4.439 -20.986 19.798 1.00 97.31 743 ALA A C 1
ATOM 5672 O O . ALA A 1 743 ? -3.590 -21.811 20.123 1.00 97.31 743 ALA A O 1
ATOM 5673 N N . ALA A 1 744 ? -5.084 -20.256 20.709 1.00 97.38 744 ALA A N 1
ATOM 5674 C CA . ALA A 1 744 ? -4.907 -20.415 22.149 1.00 97.38 744 ALA A CA 1
ATOM 5675 C C . ALA A 1 744 ? -5.337 -21.800 22.649 1.00 97.38 744 ALA A C 1
ATOM 5677 O O . ALA A 1 744 ? -4.667 -22.362 23.511 1.00 97.38 744 ALA A O 1
ATOM 5678 N N . GLY A 1 745 ? -6.419 -22.356 22.096 1.00 97.25 745 GLY A N 1
ATOM 5679 C CA . GLY A 1 745 ? -6.863 -23.717 22.398 1.00 97.25 745 GLY A CA 1
ATOM 5680 C C . GLY A 1 745 ? -5.873 -24.782 21.948 1.00 97.25 745 GLY A C 1
ATOM 5681 O O . GLY A 1 745 ? -5.536 -25.665 22.733 1.00 97.25 745 GLY A O 1
ATOM 5682 N N . GLY A 1 746 ? -5.333 -24.655 20.737 1.00 97.62 746 GLY A N 1
ATOM 5683 C CA . GLY A 1 746 ? -4.282 -25.556 20.269 1.00 97.62 746 GLY A CA 1
ATOM 5684 C C . GLY A 1 746 ? -2.987 -25.425 21.073 1.00 97.62 746 GLY A C 1
ATOM 5685 O O . GLY A 1 746 ? -2.388 -26.428 21.452 1.00 97.62 746 GLY A O 1
ATOM 5686 N N . LEU A 1 747 ? -2.577 -24.198 21.416 1.00 97.69 747 LEU A N 1
ATOM 5687 C CA . LEU A 1 747 ? -1.403 -23.965 22.265 1.00 97.69 747 LEU A CA 1
ATOM 5688 C C . LEU A 1 747 ? -1.590 -24.549 23.667 1.00 97.69 747 LEU A C 1
ATOM 5690 O O . LEU A 1 747 ? -0.635 -25.071 24.235 1.00 97.69 747 LEU A O 1
ATOM 5694 N N . ARG A 1 748 ? -2.811 -24.507 24.212 1.00 96.81 748 ARG A N 1
ATOM 5695 C CA . ARG A 1 748 ? -3.138 -25.165 25.480 1.00 96.81 748 ARG A CA 1
ATOM 5696 C C . ARG A 1 748 ? -2.886 -26.668 25.393 1.00 96.81 748 ARG A C 1
ATOM 5698 O O . ARG A 1 748 ? -2.174 -27.194 26.240 1.00 96.81 748 ARG A O 1
ATOM 5705 N N . GLN A 1 749 ? -3.409 -27.325 24.357 1.00 96.50 749 GLN A N 1
ATOM 5706 C CA . GLN A 1 749 ? -3.222 -28.767 24.163 1.00 96.50 749 GLN A CA 1
ATOM 5707 C C . GLN A 1 749 ? -1.746 -29.137 23.986 1.00 96.50 749 GLN A C 1
ATOM 5709 O O . GLN A 1 749 ? -1.296 -30.123 24.562 1.00 96.50 749 GLN A O 1
ATOM 5714 N N . LEU A 1 750 ? -0.973 -28.310 23.273 1.00 97.31 750 LEU A N 1
ATOM 5715 C CA . LEU A 1 750 ? 0.473 -28.491 23.133 1.00 97.31 750 LEU A CA 1
ATOM 5716 C C . LEU A 1 750 ? 1.210 -28.403 24.482 1.00 97.31 750 LEU A C 1
ATOM 5718 O O . LEU A 1 750 ? 2.123 -29.178 24.749 1.00 97.31 750 LEU A O 1
ATOM 5722 N N . PHE A 1 751 ? 0.849 -27.460 25.353 1.00 96.75 751 PHE A N 1
ATOM 5723 C CA . PHE A 1 751 ? 1.471 -27.378 26.679 1.00 96.75 751 PHE A CA 1
ATOM 5724 C C . PHE A 1 751 ? 1.040 -28.521 27.596 1.00 96.75 751 PHE A C 1
ATOM 5726 O O . PHE A 1 751 ? 1.877 -29.075 28.307 1.00 96.75 751 PHE A O 1
ATOM 5733 N N . GLU A 1 752 ? -0.231 -28.920 27.546 1.00 95.38 752 GLU A N 1
ATOM 5734 C CA . GLU A 1 752 ? -0.736 -30.078 28.285 1.00 95.38 752 GLU A CA 1
ATOM 5735 C C . GLU A 1 752 ? -0.015 -31.366 27.850 1.00 95.38 752 GLU A C 1
ATOM 5737 O O . GLU A 1 752 ? 0.429 -32.131 28.709 1.00 95.38 752 GLU A O 1
ATOM 5742 N N . SER A 1 753 ? 0.210 -31.578 26.544 1.00 96.31 753 SER A N 1
ATOM 5743 C CA . SER A 1 753 ? 0.962 -32.740 26.040 1.00 96.31 753 SER A CA 1
ATOM 5744 C C . SER A 1 753 ? 2.434 -32.732 26.459 1.00 96.31 753 SER A C 1
ATOM 5746 O O . SER A 1 753 ? 3.051 -33.791 26.571 1.00 96.31 753 SER A O 1
ATOM 5748 N N . ARG A 1 754 ? 2.996 -31.549 26.728 1.00 95.38 754 ARG A N 1
ATOM 5749 C CA . ARG A 1 754 ? 4.358 -31.356 27.254 1.00 95.38 754 ARG A CA 1
ATOM 5750 C C . ARG A 1 754 ? 4.444 -31.412 28.781 1.00 95.38 754 ARG A C 1
ATOM 5752 O O . ARG A 1 754 ? 5.541 -31.271 29.319 1.00 95.38 754 ARG A O 1
ATOM 5759 N N . ALA A 1 755 ? 3.322 -31.626 29.473 1.00 93.69 755 ALA A N 1
ATOM 5760 C CA . ALA A 1 755 ? 3.207 -31.553 30.930 1.00 93.69 755 ALA A CA 1
ATOM 5761 C C . ALA A 1 755 ? 3.650 -30.194 31.519 1.00 93.69 755 ALA A C 1
ATOM 5763 O O . ALA A 1 755 ? 4.166 -30.127 32.637 1.00 93.69 755 ALA A O 1
ATOM 5764 N N . GLU A 1 756 ? 3.452 -29.105 30.770 1.00 93.44 756 GLU A N 1
ATOM 5765 C CA . GLU A 1 756 ? 3.629 -27.737 31.262 1.00 93.44 756 GLU A CA 1
ATOM 5766 C C . GLU A 1 756 ? 2.377 -27.259 32.015 1.00 93.44 756 GLU A C 1
ATOM 5768 O O . GLU A 1 756 ? 1.246 -27.615 31.684 1.00 93.44 756 GLU A O 1
ATOM 5773 N N . GLU A 1 757 ? 2.574 -26.434 33.046 1.00 91.12 757 GLU A N 1
ATOM 5774 C CA . GLU A 1 757 ? 1.474 -25.866 33.828 1.00 91.12 757 GLU A CA 1
ATOM 5775 C C . GLU A 1 757 ? 0.714 -24.823 32.995 1.00 91.12 757 GLU A C 1
ATOM 5777 O O . GLU A 1 757 ? 1.252 -23.770 32.645 1.00 91.12 757 GLU A O 1
ATOM 5782 N N . VAL A 1 758 ? -0.545 -25.127 32.667 1.00 93.50 758 VAL A N 1
ATOM 5783 C CA . VAL A 1 758 ? -1.410 -24.244 31.869 1.00 93.50 758 VAL A CA 1
ATOM 5784 C C . VAL A 1 758 ? -2.335 -23.374 32.712 1.00 93.50 758 VAL A C 1
ATOM 5786 O O . VAL A 1 758 ? -2.807 -22.358 32.215 1.00 93.50 758 VAL A O 1
ATOM 5789 N N . GLU A 1 759 ? -2.603 -23.722 33.970 1.00 90.81 759 GLU A N 1
ATOM 5790 C CA . GLU A 1 759 ? -3.550 -22.979 34.809 1.00 90.81 759 GLU A CA 1
ATOM 5791 C C . GLU A 1 759 ? -3.083 -21.526 35.006 1.00 90.81 759 GLU A C 1
ATOM 5793 O O . GLU A 1 759 ? -1.952 -21.260 35.409 1.00 90.81 759 GLU A O 1
ATOM 5798 N N . GLY A 1 760 ? -3.936 -20.557 34.658 1.00 87.94 760 GLY A N 1
ATOM 5799 C CA . GLY A 1 760 ? -3.583 -19.131 34.687 1.00 87.94 760 GLY A CA 1
ATOM 5800 C C . GLY A 1 760 ? -2.521 -18.684 33.663 1.00 87.94 760 GLY A C 1
ATOM 5801 O O . GLY A 1 760 ? -2.136 -17.509 33.660 1.00 87.94 760 GLY A O 1
ATOM 5802 N N . LEU A 1 761 ? -2.051 -19.566 32.770 1.00 93.50 761 LEU A N 1
ATOM 5803 C CA . LEU A 1 761 ? -1.035 -19.237 31.771 1.00 93.50 761 LEU A CA 1
ATOM 5804 C C . LEU A 1 761 ? -1.576 -18.241 30.740 1.00 93.50 761 LEU A C 1
ATOM 5806 O O . LEU A 1 761 ? -2.589 -18.467 30.082 1.00 93.50 761 LEU A O 1
ATOM 5810 N N . THR A 1 762 ? -0.855 -17.140 30.548 1.00 93.25 762 THR A N 1
ATOM 5811 C CA . THR A 1 762 ? -1.173 -16.135 29.531 1.00 93.25 762 THR A CA 1
ATOM 5812 C C . THR A 1 762 ? 0.071 -15.832 28.709 1.00 93.25 762 THR A C 1
ATOM 5814 O O . THR A 1 762 ? 1.040 -15.284 29.234 1.00 93.25 762 THR A O 1
ATOM 5817 N N . LEU A 1 763 ? 0.058 -16.179 27.423 1.00 92.06 763 LEU A N 1
ATOM 5818 C CA . LEU A 1 763 ? 1.177 -15.916 26.520 1.00 92.06 763 LEU A CA 1
ATOM 5819 C C . LEU A 1 763 ? 1.127 -14.497 25.967 1.00 92.06 763 LEU A C 1
ATOM 5821 O O . LEU A 1 763 ? 0.058 -13.935 25.795 1.00 92.06 763 LEU A O 1
ATOM 5825 N N . ARG A 1 764 ? 2.271 -13.934 25.591 1.00 86.94 764 ARG A N 1
ATOM 5826 C CA . ARG A 1 764 ? 2.333 -12.693 24.812 1.00 86.94 764 ARG A CA 1
ATOM 5827 C C . ARG A 1 764 ? 2.522 -13.032 23.342 1.00 86.94 764 ARG A C 1
ATOM 5829 O O . ARG A 1 764 ? 3.476 -13.725 22.993 1.00 86.94 764 ARG A O 1
ATOM 5836 N N . VAL A 1 765 ? 1.638 -12.548 22.482 1.00 83.38 765 VAL A N 1
ATOM 5837 C CA . VAL A 1 765 ? 1.607 -12.888 21.057 1.00 83.38 765 VAL A CA 1
ATOM 5838 C C . VAL A 1 765 ? 1.929 -11.668 20.218 1.00 83.38 765 VAL A C 1
ATOM 5840 O O . VAL A 1 765 ? 1.321 -10.614 20.392 1.00 83.38 765 VAL A O 1
ATOM 5843 N N . GLY A 1 766 ? 2.880 -11.821 19.299 1.00 77.12 766 GLY A N 1
ATOM 5844 C CA . GLY A 1 766 ? 3.176 -10.817 18.286 1.00 77.12 766 GLY A CA 1
ATOM 5845 C C . GLY A 1 766 ? 2.154 -10.908 17.161 1.00 77.12 766 GLY A C 1
ATOM 5846 O O . GLY A 1 766 ? 2.097 -11.926 16.470 1.00 77.12 766 GLY A O 1
ATOM 5847 N N . LEU A 1 767 ? 1.370 -9.848 16.986 1.00 65.31 767 LEU A N 1
ATOM 5848 C CA . LEU A 1 767 ? 0.361 -9.707 15.944 1.00 65.31 767 LEU A CA 1
ATOM 5849 C C . LEU A 1 767 ? 0.819 -8.630 14.957 1.00 65.31 767 LEU A C 1
ATOM 5851 O O . LEU A 1 767 ? 0.760 -7.440 15.284 1.00 65.31 767 LEU A O 1
ATOM 5855 N N . PRO A 1 768 ? 1.280 -8.995 13.753 1.00 58.97 768 PRO A N 1
ATOM 5856 C CA . PRO A 1 768 ? 1.409 -8.020 12.690 1.00 58.97 768 PRO A CA 1
ATOM 5857 C C . PRO A 1 768 ? -0.004 -7.575 12.305 1.00 58.97 768 PRO A C 1
ATOM 5859 O O . PRO A 1 768 ? -0.780 -8.352 11.754 1.00 58.97 768 PRO A O 1
ATOM 5862 N N . VAL A 1 769 ? -0.366 -6.332 12.620 1.00 44.84 769 VAL A N 1
ATOM 5863 C CA . VAL A 1 769 ? -1.594 -5.744 12.086 1.00 44.84 769 VAL A CA 1
ATOM 5864 C C . VAL A 1 769 ? -1.258 -4.961 10.834 1.00 44.84 769 VAL A C 1
ATOM 5866 O O . VAL A 1 769 ? -0.326 -4.151 10.804 1.00 44.84 769 VAL A O 1
ATOM 5869 N N . SER A 1 770 ? -2.041 -5.205 9.786 1.00 37.56 770 SER A N 1
ATOM 5870 C CA . SER A 1 770 ? -2.096 -4.283 8.666 1.00 37.56 770 SER A CA 1
ATOM 5871 C C . SER A 1 770 ? -2.733 -3.000 9.192 1.00 37.56 770 SER A C 1
ATOM 5873 O O . SER A 1 770 ? -3.933 -2.955 9.450 1.00 37.56 770 SER A O 1
ATOM 5875 N N . VAL A 1 771 ? -1.918 -1.975 9.438 1.00 32.03 771 VAL A N 1
ATOM 5876 C CA . VAL A 1 771 ? -2.415 -0.608 9.629 1.00 32.03 771 VAL A CA 1
ATOM 5877 C C . VAL A 1 771 ? -2.630 -0.075 8.222 1.00 32.03 771 VAL A C 1
ATOM 5879 O O . VAL A 1 771 ? -1.763 0.588 7.663 1.00 32.03 771 VAL A O 1
ATOM 5882 N N . ARG A 1 772 ? -3.710 -0.530 7.591 1.00 32.34 772 ARG A N 1
ATOM 5883 C CA . ARG A 1 772 ? -4.132 -0.066 6.276 1.00 32.34 772 ARG A CA 1
ATOM 5884 C C . ARG A 1 772 ? -5.614 0.225 6.334 1.00 32.34 772 ARG A C 1
ATOM 5886 O O . ARG A 1 772 ? -6.398 -0.626 6.752 1.00 32.34 772 ARG A O 1
ATOM 5893 N N . ASP A 1 773 ? -5.939 1.436 5.924 1.00 30.00 773 ASP A N 1
ATOM 5894 C CA . ASP A 1 773 ? -7.264 1.792 5.447 1.00 30.00 773 ASP A CA 1
ATOM 5895 C C . ASP A 1 773 ? -7.459 1.177 4.046 1.00 30.00 773 ASP A C 1
ATOM 5897 O O . ASP A 1 773 ? -6.481 0.858 3.357 1.00 30.00 773 ASP A O 1
ATOM 5901 N N . ASP A 1 774 ? -8.701 0.976 3.613 1.00 27.67 774 ASP A N 1
ATOM 5902 C CA . ASP A 1 774 ? -9.010 0.345 2.323 1.00 27.67 774 ASP A CA 1
ATOM 5903 C C . ASP A 1 774 ? -8.488 1.164 1.116 1.00 27.67 774 ASP A C 1
ATOM 5905 O O . ASP A 1 774 ? -8.311 0.599 0.033 1.00 27.67 774 ASP A O 1
ATOM 5909 N N . SER A 1 775 ? -8.128 2.440 1.322 1.00 28.78 775 SER A N 1
ATOM 5910 C CA . SER A 1 775 ? -7.493 3.349 0.351 1.00 28.78 775 SER A CA 1
ATOM 5911 C C . SER A 1 775 ? -5.977 3.147 0.156 1.00 28.78 775 SER A C 1
ATOM 5913 O O . SER A 1 775 ? -5.441 3.492 -0.891 1.00 28.78 775 SER A O 1
ATOM 5915 N N . GLU A 1 776 ? -5.252 2.521 1.094 1.00 31.25 776 GLU A N 1
ATOM 5916 C CA . GLU A 1 776 ? -3.775 2.423 1.052 1.00 31.25 776 GLU A CA 1
ATOM 5917 C C . GLU A 1 776 ? -3.244 1.107 0.430 1.00 31.25 776 GLU A C 1
ATOM 5919 O O . GLU A 1 776 ? -2.058 0.776 0.544 1.00 31.25 776 GLU A O 1
ATOM 5924 N N . ARG A 1 777 ? -4.097 0.318 -0.242 1.00 30.58 777 ARG A N 1
ATOM 5925 C CA . ARG A 1 777 ? -3.735 -1.012 -0.787 1.00 30.58 777 ARG A CA 1
ATOM 5926 C C . ARG A 1 777 ? -2.720 -0.991 -1.947 1.00 30.58 777 ARG A C 1
ATOM 5928 O O . ARG A 1 777 ? -2.234 -2.064 -2.300 1.00 30.58 777 ARG A O 1
ATOM 5935 N N . MET A 1 778 ? -2.386 0.170 -2.529 1.00 27.31 778 MET A N 1
ATOM 5936 C CA . MET A 1 778 ? -1.543 0.277 -3.741 1.00 27.31 778 MET A CA 1
ATOM 5937 C C . MET A 1 778 ? -0.172 0.962 -3.567 1.00 27.31 778 MET A C 1
ATOM 5939 O O . MET A 1 778 ? 0.607 0.998 -4.524 1.00 27.31 778 MET A O 1
ATOM 5943 N N . LEU A 1 779 ? 0.174 1.445 -2.367 1.00 24.62 779 LEU A N 1
ATOM 5944 C CA . LEU A 1 779 ? 1.489 2.037 -2.080 1.00 24.62 779 LEU A CA 1
ATOM 5945 C C . LEU A 1 779 ? 2.530 0.951 -1.735 1.00 24.62 779 LEU A C 1
ATOM 5947 O O . LEU A 1 779 ? 2.354 0.197 -0.777 1.00 24.62 779 LEU A O 1
ATOM 5951 N N . LEU A 1 780 ? 3.640 0.903 -2.484 1.00 24.12 780 LEU A N 1
ATOM 5952 C CA . LEU A 1 780 ? 4.798 0.036 -2.206 1.00 24.12 780 LEU A CA 1
ATOM 5953 C C . LEU A 1 780 ? 5.475 0.467 -0.892 1.00 24.12 780 LEU A C 1
ATOM 5955 O O . LEU A 1 780 ? 5.884 1.622 -0.736 1.00 24.12 780 LEU A O 1
ATOM 5959 N N . GLY A 1 781 ? 5.594 -0.456 0.066 1.00 30.45 781 GLY A N 1
ATOM 5960 C CA . GLY A 1 781 ? 6.154 -0.175 1.391 1.00 30.45 781 GLY A CA 1
ATOM 5961 C C . GLY A 1 781 ? 5.765 -1.187 2.475 1.00 30.45 781 GLY A C 1
ATOM 5962 O O . GLY A 1 781 ? 4.596 -1.517 2.683 1.00 30.45 781 GLY A O 1
ATOM 5963 N N . ASN A 1 782 ? 6.760 -1.658 3.229 1.00 33.78 782 ASN A N 1
ATOM 5964 C CA . ASN A 1 782 ? 6.608 -2.664 4.282 1.00 33.78 782 ASN A CA 1
ATOM 5965 C C . ASN A 1 782 ? 6.060 -2.076 5.606 1.00 33.78 782 ASN A C 1
ATOM 5967 O O . ASN A 1 782 ? 6.754 -2.009 6.617 1.00 33.78 782 ASN A O 1
ATOM 5971 N N . ARG A 1 783 ? 4.799 -1.623 5.627 1.00 35.81 783 ARG A N 1
ATOM 5972 C CA . ARG A 1 783 ? 4.140 -1.152 6.862 1.00 35.81 783 ARG A CA 1
ATOM 5973 C C . ARG A 1 783 ? 3.501 -2.310 7.637 1.00 35.81 783 ARG A C 1
ATOM 5975 O O . ARG A 1 783 ? 2.305 -2.558 7.526 1.00 35.81 783 ARG A O 1
ATOM 5982 N N . VAL A 1 784 ? 4.298 -2.997 8.450 1.00 34.56 784 VAL A N 1
ATOM 5983 C CA . VAL A 1 784 ? 3.798 -3.909 9.489 1.00 34.56 784 VAL A CA 1
ATOM 5984 C C . VAL A 1 784 ? 3.951 -3.210 10.836 1.00 34.56 784 VAL A C 1
ATOM 5986 O O . VAL A 1 784 ? 5.074 -3.008 11.295 1.00 34.56 784 VAL A O 1
ATOM 5989 N N . SER A 1 785 ? 2.843 -2.833 11.479 1.00 43.28 785 SER A N 1
ATOM 5990 C CA . SER A 1 785 ? 2.891 -2.432 12.889 1.00 43.28 785 SER A CA 1
ATOM 5991 C C . SER A 1 785 ? 2.686 -3.673 13.745 1.00 43.28 785 SER A C 1
ATOM 5993 O O . SER A 1 785 ? 1.714 -4.408 13.570 1.00 43.28 785 SER A O 1
ATOM 5995 N N . GLY A 1 786 ? 3.640 -3.954 14.630 1.00 52.88 786 GLY A N 1
ATOM 5996 C CA . GLY A 1 786 ? 3.534 -5.068 15.564 1.00 52.88 786 GLY A CA 1
ATOM 5997 C C . GLY A 1 786 ? 2.715 -4.655 16.781 1.00 52.88 786 GLY A C 1
ATOM 5998 O O . GLY A 1 786 ? 3.189 -3.855 17.587 1.00 52.88 786 GLY A O 1
ATOM 5999 N N . LEU A 1 787 ? 1.516 -5.216 16.937 1.00 63.00 787 LEU A N 1
ATOM 6000 C CA . LEU A 1 787 ? 0.811 -5.227 18.217 1.00 63.00 787 LEU A CA 1
ATOM 6001 C C . LEU A 1 787 ? 1.270 -6.435 19.037 1.00 63.00 787 LEU A C 1
ATOM 6003 O O . LEU A 1 787 ? 1.619 -7.480 18.489 1.00 63.00 787 LEU A O 1
ATOM 6007 N N . VAL A 1 788 ? 1.258 -6.298 20.361 1.00 72.56 788 VAL A N 1
ATOM 6008 C CA . VAL A 1 788 ? 1.455 -7.423 21.282 1.00 72.56 788 VAL A CA 1
ATOM 6009 C C . VAL A 1 788 ? 0.174 -7.598 22.085 1.00 72.56 788 VAL A C 1
ATOM 6011 O O . VAL A 1 788 ? -0.225 -6.678 22.798 1.00 72.56 788 VAL A O 1
ATOM 6014 N N . ALA A 1 789 ? -0.458 -8.762 21.962 1.00 80.50 789 ALA A N 1
ATOM 6015 C CA . ALA A 1 789 ? -1.651 -9.139 22.721 1.00 80.50 789 ALA A CA 1
ATOM 6016 C C . ALA A 1 789 ? -1.312 -10.204 23.772 1.00 80.50 789 ALA A C 1
ATOM 6018 O O . ALA A 1 789 ? -0.317 -10.916 23.634 1.00 80.50 789 ALA A O 1
ATOM 6019 N N . ASP A 1 790 ? -2.133 -10.313 24.814 1.00 89.25 790 ASP A N 1
ATOM 6020 C CA . ASP A 1 790 ? -1.997 -11.345 25.841 1.00 89.25 790 ASP A CA 1
ATOM 6021 C C . ASP A 1 790 ? -3.041 -12.445 25.541 1.00 89.25 790 ASP A C 1
ATOM 6023 O O . ASP A 1 790 ? -4.241 -12.197 25.494 1.00 89.25 790 ASP A O 1
ATOM 6027 N N . LEU A 1 791 ? -2.587 -13.669 25.301 1.00 92.69 791 LEU A N 1
ATOM 6028 C CA . LEU A 1 791 ? -3.393 -14.807 24.888 1.00 92.69 791 LEU A CA 1
ATOM 6029 C C . LEU A 1 791 ? -3.658 -15.729 26.093 1.00 92.69 791 LEU A C 1
ATOM 6031 O O . LEU A 1 791 ? -2.707 -16.346 26.586 1.00 92.69 791 LEU A O 1
ATOM 6035 N N . PRO A 1 792 ? -4.908 -15.840 26.583 1.00 94.94 792 PRO A N 1
ATOM 6036 C CA . PRO A 1 792 ? -5.243 -16.564 27.811 1.00 94.94 792 PRO A CA 1
ATOM 6037 C C . PRO A 1 792 ? -5.314 -18.080 27.569 1.00 94.94 792 PRO A C 1
ATOM 6039 O O . PRO A 1 792 ? -6.386 -18.679 27.541 1.00 94.94 792 PRO A O 1
ATOM 6042 N N . VAL A 1 793 ? -4.158 -18.711 27.371 1.00 96.12 793 VAL A N 1
ATOM 6043 C CA . VAL A 1 793 ? -4.028 -20.159 27.117 1.00 96.12 793 VAL A CA 1
ATOM 6044 C C . VAL A 1 793 ? -4.556 -21.004 28.288 1.00 96.12 793 VAL A C 1
ATOM 6046 O O . VAL A 1 793 ? -5.116 -22.082 28.088 1.00 96.12 793 VAL A O 1
ATOM 6049 N N . GLY A 1 794 ? -4.445 -20.487 29.511 1.00 94.19 794 GLY A N 1
ATOM 6050 C CA . GLY A 1 794 ? -4.946 -21.124 30.723 1.00 94.19 794 GLY A CA 1
ATOM 6051 C C . GLY A 1 794 ? -6.460 -21.109 30.900 1.00 94.19 794 GLY A C 1
ATOM 6052 O O . GLY A 1 794 ? -6.960 -21.851 31.739 1.00 94.19 794 GLY A O 1
ATOM 6053 N N . GLU A 1 795 ? -7.203 -20.348 30.094 1.00 95.81 795 GLU A N 1
ATOM 6054 C CA . GLU A 1 795 ? -8.667 -20.376 30.122 1.00 95.81 795 GLU A CA 1
ATOM 6055 C C . GLU A 1 795 ? -9.184 -21.631 29.405 1.00 95.81 795 GLU A C 1
ATOM 6057 O O . GLU A 1 795 ? -8.953 -21.812 28.204 1.00 95.81 795 GLU A O 1
ATOM 6062 N N . GLY A 1 796 ? -9.848 -22.517 30.149 1.00 92.25 796 GLY A N 1
ATOM 6063 C CA . GLY A 1 796 ? -10.351 -23.799 29.658 1.00 92.25 796 GLY A CA 1
ATOM 6064 C C . GLY A 1 796 ? -11.675 -23.688 28.903 1.00 92.25 796 GLY A C 1
ATOM 6065 O O . GLY A 1 796 ? -11.892 -24.456 27.969 1.00 92.25 796 GLY A O 1
ATOM 6066 N N . ASP A 1 797 ? -12.537 -22.725 29.251 1.00 95.81 797 ASP A N 1
ATOM 6067 C CA . ASP A 1 797 ? -13.804 -22.520 28.543 1.00 95.81 797 ASP A CA 1
ATOM 6068 C C . ASP A 1 797 ? -13.560 -21.768 27.217 1.00 95.81 797 ASP A C 1
ATOM 6070 O O . ASP A 1 797 ? -13.131 -20.607 27.235 1.00 95.81 797 ASP A O 1
ATOM 6074 N N . PRO A 1 798 ? -13.857 -22.377 26.049 1.00 95.56 798 PRO A N 1
ATOM 6075 C CA . PRO A 1 798 ? -13.640 -21.742 24.750 1.00 95.56 798 PRO A CA 1
ATOM 6076 C C . PRO A 1 798 ? -14.390 -20.406 24.600 1.00 95.56 798 PRO A C 1
ATOM 6078 O O . PRO A 1 798 ? -13.866 -19.472 23.984 1.00 95.56 798 PRO A O 1
ATOM 6081 N N . VAL A 1 799 ? -15.579 -20.261 25.200 1.00 97.06 799 VAL A N 1
ATOM 6082 C CA . VAL A 1 799 ? -16.372 -19.022 25.119 1.00 97.06 799 VAL A CA 1
ATOM 6083 C C . VAL A 1 799 ? -15.778 -17.935 26.011 1.00 97.06 799 VAL A C 1
ATOM 6085 O O . VAL A 1 799 ? -15.656 -16.783 25.581 1.00 97.06 799 VAL A O 1
ATOM 6088 N N . ALA A 1 800 ? -15.384 -18.276 27.241 1.00 96.25 800 ALA A N 1
ATOM 6089 C CA . ALA A 1 800 ? -14.696 -17.348 28.139 1.00 96.25 800 ALA A CA 1
ATOM 6090 C C . ALA A 1 800 ? -13.377 -16.854 27.525 1.00 96.25 800 ALA A C 1
ATOM 6092 O O . ALA A 1 800 ? -13.108 -15.649 27.526 1.00 96.25 800 ALA A O 1
ATOM 6093 N N . ARG A 1 801 ? -12.616 -17.759 26.898 1.00 96.06 801 ARG A N 1
ATOM 6094 C CA . ARG A 1 801 ? -11.371 -17.454 26.183 1.00 96.06 801 ARG A CA 1
ATOM 6095 C C . ARG A 1 801 ? -11.588 -16.446 25.053 1.00 96.06 801 ARG A C 1
ATOM 6097 O O . ARG A 1 801 ? -10.888 -15.434 24.994 1.00 96.06 801 ARG A O 1
ATOM 6104 N N . LEU A 1 802 ? -12.587 -16.672 24.194 1.00 96.19 802 LEU A N 1
ATOM 6105 C CA . LEU A 1 802 ? -12.943 -15.747 23.109 1.00 96.19 802 LEU A CA 1
ATOM 6106 C C . LEU A 1 802 ? -13.357 -14.367 23.642 1.00 96.19 802 LEU A C 1
ATOM 6108 O O . LEU A 1 802 ? -12.940 -13.341 23.099 1.00 96.19 802 LEU A O 1
ATOM 6112 N N . ARG A 1 803 ? -14.149 -14.319 24.720 1.00 95.25 803 ARG A N 1
ATOM 6113 C CA . ARG A 1 803 ? -14.572 -13.053 25.342 1.00 95.25 803 ARG A CA 1
ATOM 6114 C C . ARG A 1 803 ? -13.392 -12.273 25.916 1.00 95.25 803 ARG A C 1
ATOM 6116 O O . ARG A 1 803 ? -13.325 -11.063 25.709 1.00 95.25 803 ARG A O 1
ATOM 6123 N N . ALA A 1 804 ? -12.466 -12.950 26.595 1.00 93.75 804 ALA A N 1
ATOM 6124 C CA . ALA A 1 804 ? -11.264 -12.329 27.146 1.00 93.75 804 ALA A CA 1
ATOM 6125 C C . ALA A 1 804 ? -10.392 -11.709 26.041 1.00 93.75 804 ALA A C 1
ATOM 6127 O O . ALA A 1 804 ? -9.981 -10.553 26.154 1.00 93.75 804 ALA A O 1
ATOM 6128 N N . ILE A 1 805 ? -10.188 -12.438 24.938 1.00 92.81 805 ILE A N 1
ATOM 6129 C CA . ILE A 1 805 ? -9.456 -11.939 23.765 1.00 92.81 805 ILE A CA 1
ATOM 6130 C C . ILE A 1 805 ? -10.182 -10.740 23.144 1.00 92.81 805 ILE A C 1
ATOM 6132 O O . ILE A 1 805 ? -9.565 -9.701 22.932 1.00 92.81 805 ILE A O 1
ATOM 6136 N N . THR A 1 806 ? -11.494 -10.846 22.919 1.00 91.00 806 THR A N 1
ATOM 6137 C CA . THR A 1 806 ? -12.308 -9.778 22.309 1.00 91.00 806 THR A CA 1
ATOM 6138 C C . THR A 1 806 ? -12.283 -8.487 23.131 1.00 91.00 806 THR A C 1
ATOM 6140 O O . THR A 1 806 ? -12.219 -7.391 22.573 1.00 91.00 806 THR A O 1
ATOM 6143 N N . ALA A 1 807 ? -12.327 -8.593 24.463 1.00 88.00 807 ALA A N 1
ATOM 6144 C CA . ALA A 1 807 ? -12.211 -7.437 25.347 1.00 88.00 807 ALA A CA 1
ATOM 6145 C C . ALA A 1 807 ? -10.841 -6.757 25.191 1.00 88.00 807 ALA A C 1
ATOM 6147 O O . ALA A 1 807 ? -10.768 -5.540 25.038 1.00 88.00 807 ALA A O 1
ATOM 6148 N N . GLN A 1 808 ? -9.762 -7.543 25.144 1.00 82.38 808 GLN A N 1
ATOM 6149 C CA . GLN A 1 808 ? -8.412 -7.006 25.009 1.00 82.38 808 GLN A CA 1
ATOM 6150 C C . GLN A 1 808 ? -8.148 -6.377 23.635 1.00 82.38 808 GLN A C 1
ATOM 6152 O O . GLN A 1 808 ? -7.550 -5.303 23.546 1.00 82.38 808 GLN A O 1
ATOM 6157 N N . THR A 1 809 ? -8.554 -7.033 22.547 1.00 75.88 809 THR A N 1
ATOM 6158 C CA . THR A 1 809 ? -8.294 -6.533 21.188 1.00 75.88 809 THR A CA 1
ATOM 6159 C C . THR A 1 809 ? -9.081 -5.261 20.889 1.00 75.88 809 THR A C 1
ATOM 6161 O O . THR A 1 809 ? -8.612 -4.433 20.104 1.00 75.88 809 THR A O 1
ATOM 6164 N N . LYS A 1 810 ? -10.228 -5.054 21.550 1.00 74.81 810 LYS A N 1
ATOM 6165 C CA . LYS A 1 810 ? -10.955 -3.781 21.536 1.00 74.81 810 LYS A CA 1
ATOM 6166 C C . LYS A 1 810 ? -10.120 -2.649 22.151 1.00 74.81 810 LYS A C 1
ATOM 6168 O O . LYS A 1 810 ? -9.881 -1.650 21.476 1.00 74.81 810 LYS A O 1
ATOM 6173 N N . ASP A 1 811 ? -9.594 -2.846 23.359 1.00 63.53 811 ASP A N 1
ATOM 6174 C CA . ASP A 1 811 ? -8.772 -1.846 24.058 1.00 63.53 811 ASP A CA 1
ATOM 6175 C C . ASP A 1 811 ? -7.459 -1.545 23.311 1.00 63.53 811 ASP A C 1
ATOM 6177 O O . ASP A 1 811 ? -7.003 -0.400 23.250 1.00 63.53 811 ASP A O 1
ATOM 6181 N N . LEU A 1 812 ? -6.849 -2.564 22.690 1.00 61.72 812 LEU A N 1
ATOM 6182 C CA . LEU A 1 812 ? -5.625 -2.405 21.900 1.00 61.72 812 LEU A CA 1
ATOM 6183 C C . LEU A 1 812 ? -5.841 -1.542 20.649 1.00 61.72 812 LEU A C 1
ATOM 6185 O O . LEU A 1 812 ? -4.965 -0.735 20.338 1.00 61.72 812 LEU A O 1
ATOM 6189 N N . LYS A 1 813 ? -6.994 -1.664 19.973 1.00 53.38 813 LYS A N 1
ATOM 6190 C CA . LYS A 1 813 ? -7.365 -0.830 18.810 1.00 53.38 813 LYS A CA 1
ATOM 6191 C C . LYS A 1 813 ? -7.610 0.631 19.186 1.00 53.38 813 LYS A C 1
ATOM 6193 O O . LYS A 1 813 ? -7.322 1.516 18.388 1.00 53.38 813 LYS A O 1
ATOM 6198 N N . GLU A 1 814 ? -8.105 0.883 20.395 1.00 50.50 814 GLU A N 1
ATOM 6199 C CA . GLU A 1 814 ? -8.314 2.237 20.925 1.00 50.50 814 GLU A CA 1
ATOM 6200 C C . GLU A 1 814 ? -7.001 2.868 21.445 1.00 50.50 814 GLU A C 1
ATOM 6202 O O . GLU A 1 814 ? -6.874 4.091 21.539 1.00 50.50 814 GLU A O 1
ATOM 6207 N N . SER A 1 815 ? -5.982 2.052 21.743 1.00 43.81 815 SER A N 1
ATOM 6208 C CA . SER A 1 815 ? -4.688 2.507 22.259 1.00 43.81 815 SER A CA 1
ATOM 6209 C C . SER A 1 815 ? -3.698 2.902 21.143 1.00 43.81 815 SER A C 1
ATOM 6211 O O . SER A 1 815 ? -3.378 2.125 20.248 1.00 43.81 815 SER A O 1
ATOM 6213 N N . GLN A 1 816 ? -3.127 4.110 21.214 1.00 41.00 816 GLN A N 1
ATOM 6214 C CA . GLN A 1 816 ? -2.192 4.690 20.225 1.00 41.00 816 GLN A CA 1
ATOM 6215 C C . GLN A 1 816 ? -0.793 4.013 20.142 1.00 41.00 816 GLN A C 1
ATOM 6217 O O . GLN A 1 816 ? 0.194 4.655 19.777 1.00 41.00 816 GLN A O 1
ATOM 6222 N N . GLN A 1 817 ? -0.650 2.728 20.492 1.00 37.66 817 GLN A N 1
ATOM 6223 C CA . GLN A 1 817 ? 0.655 2.046 20.552 1.00 37.66 817 GLN A CA 1
ATOM 6224 C C . GLN A 1 817 ? 1.317 1.838 19.177 1.00 37.66 817 GLN A C 1
ATOM 6226 O O . GLN A 1 817 ? 2.546 1.813 19.092 1.00 37.66 817 GLN A O 1
ATOM 6231 N N . ALA A 1 818 ? 0.537 1.800 18.091 1.00 35.88 818 ALA A N 1
ATOM 6232 C CA . ALA A 1 818 ? 1.049 1.667 16.723 1.00 35.88 818 ALA A CA 1
ATOM 6233 C C . ALA A 1 818 ? 1.971 2.830 16.281 1.00 35.88 818 ALA A C 1
ATOM 6235 O O . ALA A 1 818 ? 2.830 2.643 15.421 1.00 35.88 818 ALA A O 1
ATOM 6236 N N . VAL A 1 819 ? 1.852 4.013 16.901 1.00 33.88 819 VAL A N 1
ATOM 6237 C CA . VAL A 1 819 ? 2.592 5.240 16.533 1.00 33.88 819 VAL A CA 1
ATOM 6238 C C . VAL A 1 819 ? 4.071 5.198 16.970 1.00 33.88 819 VAL A C 1
ATOM 6240 O O . VAL A 1 819 ? 4.933 5.859 16.381 1.00 33.88 819 VAL A O 1
ATOM 6243 N N . ALA A 1 820 ? 4.407 4.396 17.987 1.00 31.22 820 ALA A N 1
ATOM 6244 C CA . ALA A 1 820 ? 5.759 4.337 18.548 1.00 31.22 820 ALA A CA 1
ATOM 6245 C C . ALA A 1 820 ? 6.727 3.447 17.740 1.00 31.22 820 ALA A C 1
ATOM 6247 O O . ALA A 1 820 ? 7.922 3.747 17.684 1.00 31.22 820 ALA A O 1
ATOM 6248 N N . ALA A 1 821 ? 6.228 2.387 17.092 1.00 38.41 821 ALA A N 1
ATOM 6249 C CA . ALA A 1 821 ? 7.039 1.473 16.281 1.00 38.41 821 ALA A CA 1
ATOM 6250 C C . ALA A 1 821 ? 7.483 2.113 14.950 1.00 38.41 821 ALA A C 1
ATOM 6252 O O . ALA A 1 821 ? 8.667 2.067 14.614 1.00 38.41 821 ALA A O 1
ATOM 6253 N N . ASP A 1 822 ? 6.583 2.814 14.250 1.00 35.62 822 ASP A N 1
ATOM 6254 C CA . ASP A 1 822 ? 6.885 3.515 12.985 1.00 35.62 822 ASP A CA 1
ATOM 6255 C C . ASP A 1 822 ? 7.917 4.654 13.175 1.00 35.62 822 ASP A C 1
ATOM 6257 O O . ASP A 1 822 ? 8.817 4.878 12.357 1.00 35.62 822 ASP A O 1
ATOM 6261 N N . SER A 1 823 ? 7.883 5.316 14.337 1.00 30.28 823 SER A N 1
ATOM 6262 C CA . SER A 1 823 ? 8.867 6.342 14.722 1.00 30.28 823 SER A CA 1
ATOM 6263 C C . SER A 1 823 ? 10.278 5.777 14.964 1.00 30.28 823 SER A C 1
ATOM 6265 O O . SER A 1 823 ? 11.270 6.476 14.761 1.00 30.28 823 SER A O 1
ATOM 6267 N N . LEU A 1 824 ? 10.392 4.516 15.398 1.00 35.00 824 LEU A N 1
ATOM 6268 C CA . LEU A 1 824 ? 11.675 3.822 15.580 1.00 35.00 824 LEU A CA 1
ATOM 6269 C C . LEU A 1 824 ? 12.214 3.263 14.256 1.00 35.00 824 LEU A C 1
ATOM 6271 O O . LEU A 1 824 ? 13.423 3.307 14.028 1.00 35.00 824 LEU A O 1
ATOM 6275 N N . MET A 1 825 ? 11.336 2.784 13.371 1.00 40.25 825 MET A N 1
ATOM 6276 C CA . MET A 1 825 ? 11.722 2.220 12.072 1.00 40.25 825 MET A CA 1
ATOM 6277 C C . MET A 1 825 ? 12.124 3.299 11.058 1.00 40.25 825 MET A C 1
ATOM 6279 O O . MET A 1 825 ? 13.106 3.124 10.344 1.00 40.25 825 MET A O 1
ATOM 6283 N N . SER A 1 826 ? 11.483 4.470 11.071 1.00 38.75 826 SER A N 1
ATOM 6284 C CA . SER A 1 826 ? 11.899 5.618 10.242 1.00 38.75 826 SER A CA 1
ATOM 6285 C C . SER A 1 826 ? 13.297 6.161 10.587 1.00 38.75 826 SER A C 1
ATOM 6287 O O . SER A 1 826 ? 13.976 6.726 9.732 1.00 38.75 826 SER A O 1
ATOM 6289 N N . LEU A 1 827 ? 13.783 5.954 11.818 1.00 33.97 827 LEU A N 1
ATOM 6290 C CA . LEU A 1 827 ? 15.169 6.258 12.202 1.00 33.97 827 LEU A CA 1
ATOM 6291 C C . LEU A 1 827 ? 16.175 5.233 11.644 1.00 33.97 827 LEU A C 1
ATOM 6293 O O . LEU A 1 827 ? 17.353 5.564 11.484 1.00 33.97 827 LEU A O 1
ATOM 6297 N N . ALA A 1 828 ? 15.730 4.010 11.335 1.00 40.72 828 ALA A N 1
ATOM 6298 C CA . ALA A 1 828 ? 16.566 2.931 10.812 1.00 40.72 828 ALA A CA 1
ATOM 6299 C C . ALA A 1 828 ? 16.981 3.156 9.348 1.00 40.72 828 ALA A C 1
ATOM 6301 O O . ALA A 1 828 ? 18.082 2.759 8.968 1.00 40.72 828 ALA A O 1
ATOM 6302 N N . ASP A 1 829 ? 16.167 3.862 8.556 1.00 39.59 829 ASP A N 1
ATOM 6303 C CA . ASP A 1 829 ? 16.483 4.222 7.163 1.00 39.59 829 ASP A CA 1
ATOM 6304 C C . ASP A 1 829 ? 17.712 5.131 7.023 1.00 39.59 829 ASP A C 1
ATOM 6306 O O . ASP A 1 829 ? 18.349 5.161 5.969 1.00 39.59 829 ASP A O 1
ATOM 6310 N N . TYR A 1 830 ? 18.069 5.834 8.100 1.00 43.16 830 TYR A N 1
ATOM 6311 C CA . TYR A 1 830 ? 19.218 6.739 8.166 1.00 43.16 830 TYR A CA 1
ATOM 6312 C C . TYR A 1 830 ? 20.349 6.200 9.051 1.00 43.16 830 TYR A C 1
ATOM 6314 O O . TYR A 1 830 ? 21.399 6.837 9.175 1.00 43.16 830 TYR A O 1
ATOM 6322 N N . ALA A 1 831 ? 20.161 5.041 9.688 1.00 38.06 831 ALA A N 1
ATOM 6323 C CA . ALA A 1 831 ? 21.176 4.445 10.539 1.00 38.06 831 ALA A CA 1
ATOM 6324 C C . ALA A 1 831 ? 22.328 3.879 9.685 1.00 38.06 831 ALA A C 1
ATOM 6326 O O . ALA A 1 831 ? 22.084 3.197 8.687 1.00 38.06 831 ALA A O 1
ATOM 6327 N N . PRO A 1 832 ? 23.601 4.099 10.073 1.00 43.78 832 PRO A N 1
ATOM 6328 C CA . PRO A 1 832 ? 24.728 3.384 9.487 1.00 43.78 832 PRO A CA 1
ATOM 6329 C C . PRO A 1 832 ? 24.459 1.867 9.461 1.00 43.78 832 PRO A C 1
ATOM 6331 O O . PRO A 1 832 ? 24.032 1.332 10.489 1.00 43.78 832 PRO A O 1
ATOM 6334 N N . PRO A 1 833 ? 24.745 1.151 8.353 1.00 42.00 833 PRO A N 1
ATOM 6335 C CA . PRO A 1 833 ? 24.444 -0.280 8.222 1.00 42.00 833 PRO A CA 1
ATOM 6336 C C . PRO A 1 833 ? 24.986 -1.139 9.370 1.00 42.00 833 PRO A C 1
ATOM 6338 O O . PRO A 1 833 ? 24.349 -2.096 9.794 1.00 42.00 833 PRO A O 1
ATOM 6341 N N . THR A 1 834 ? 26.126 -0.756 9.946 1.00 37.69 834 THR A N 1
ATOM 6342 C CA . THR A 1 834 ? 26.726 -1.423 11.108 1.00 37.69 834 THR A CA 1
ATOM 6343 C C . THR A 1 834 ? 25.908 -1.263 12.392 1.00 37.69 834 THR A C 1
ATOM 6345 O O . THR A 1 834 ? 25.827 -2.206 13.176 1.00 37.69 834 THR A O 1
ATOM 6348 N N . LEU A 1 835 ? 25.276 -0.105 12.610 1.00 40.56 835 LEU A N 1
ATOM 6349 C CA . LEU A 1 835 ? 24.378 0.129 13.745 1.00 40.56 835 LEU A CA 1
ATOM 6350 C C . LEU A 1 835 ? 23.037 -0.578 13.549 1.00 40.56 835 LEU A C 1
ATOM 6352 O O . LEU A 1 835 ? 22.518 -1.134 14.511 1.00 40.56 835 LEU A O 1
ATOM 6356 N N . LEU A 1 836 ? 22.521 -0.621 12.318 1.00 44.34 836 LEU A N 1
ATOM 6357 C CA . LEU A 1 836 ? 21.333 -1.407 11.982 1.00 44.34 836 LEU A CA 1
ATOM 6358 C C . LEU A 1 836 ? 21.583 -2.908 12.196 1.00 44.34 836 LEU A C 1
ATOM 6360 O O . LEU A 1 836 ? 20.786 -3.580 12.845 1.00 44.34 836 LEU A O 1
ATOM 6364 N N . ALA A 1 837 ? 22.728 -3.417 11.730 1.00 44.84 837 ALA A N 1
ATOM 6365 C CA . ALA A 1 837 ? 23.148 -4.799 11.937 1.00 44.84 837 ALA A CA 1
ATOM 6366 C C . ALA A 1 837 ? 23.330 -5.130 13.426 1.00 44.84 837 ALA A C 1
ATOM 6368 O O . ALA A 1 837 ? 22.943 -6.207 13.873 1.00 44.84 837 ALA A O 1
ATOM 6369 N N . LEU A 1 838 ? 23.904 -4.211 14.209 1.00 38.97 838 LEU A N 1
ATOM 6370 C CA . LEU A 1 838 ? 24.066 -4.382 15.652 1.00 38.97 838 LEU A CA 1
ATOM 6371 C C . LEU A 1 838 ? 22.713 -4.356 16.378 1.00 38.97 838 LEU A C 1
ATOM 6373 O O . LEU A 1 838 ? 22.459 -5.226 17.204 1.00 38.97 838 LEU A O 1
ATOM 6377 N N . ALA A 1 839 ? 21.831 -3.410 16.048 1.00 40.56 839 ALA A N 1
ATOM 6378 C CA . ALA A 1 839 ? 20.498 -3.306 16.635 1.00 40.56 839 ALA A CA 1
ATOM 6379 C C . ALA A 1 839 ? 19.638 -4.536 16.316 1.00 40.56 839 ALA A C 1
ATOM 6381 O O . ALA A 1 839 ? 19.044 -5.104 17.225 1.00 40.56 839 ALA A O 1
ATOM 6382 N N . ALA A 1 840 ? 19.644 -5.008 15.065 1.00 49.38 840 ALA A N 1
ATOM 6383 C CA . ALA A 1 840 ? 18.951 -6.231 14.662 1.00 49.38 840 ALA A CA 1
ATOM 6384 C C . ALA A 1 840 ? 19.486 -7.474 15.400 1.00 49.38 840 ALA A C 1
ATOM 6386 O O . ALA A 1 840 ? 18.712 -8.339 15.795 1.00 49.38 840 ALA A O 1
ATOM 6387 N N . ARG A 1 841 ? 20.804 -7.550 15.645 1.00 51.47 841 ARG A N 1
ATOM 6388 C CA . ARG A 1 841 ? 21.435 -8.653 16.397 1.00 51.47 841 ARG A CA 1
ATOM 6389 C C . ARG A 1 841 ? 21.174 -8.608 17.902 1.00 51.47 841 ARG A C 1
ATOM 6391 O O . ARG A 1 841 ? 21.210 -9.658 18.535 1.00 51.47 841 ARG A O 1
ATOM 6398 N N . LEU A 1 842 ? 20.967 -7.417 18.461 1.00 41.34 842 LEU A N 1
ATOM 6399 C CA . LEU A 1 842 ? 20.726 -7.193 19.889 1.00 41.34 842 LEU A CA 1
ATOM 6400 C C . LEU A 1 842 ? 19.236 -7.068 20.238 1.00 41.34 842 LEU A C 1
ATOM 6402 O O . LEU A 1 842 ? 18.912 -6.932 21.417 1.00 41.34 842 LEU A O 1
ATOM 6406 N N . ALA A 1 843 ? 18.338 -7.088 19.248 1.00 50.53 843 ALA A N 1
ATOM 6407 C CA . ALA A 1 843 ? 16.909 -6.911 19.456 1.00 50.53 843 ALA A CA 1
ATOM 6408 C C . ALA A 1 843 ? 16.340 -8.065 20.308 1.00 50.53 843 ALA A C 1
ATOM 6410 O O . ALA A 1 843 ? 16.347 -9.220 19.877 1.00 50.53 843 ALA A O 1
ATOM 6411 N N . PRO A 1 844 ? 15.833 -7.788 21.522 1.00 49.66 844 PRO A N 1
ATOM 6412 C CA . PRO A 1 844 ? 15.418 -8.818 22.468 1.00 49.66 844 PRO A CA 1
ATOM 6413 C C . PRO A 1 844 ? 13.978 -9.292 22.200 1.00 49.66 844 PRO A C 1
ATOM 6415 O O . PRO A 1 844 ? 13.182 -9.360 23.134 1.00 49.66 844 PRO A O 1
ATOM 6418 N N . TYR A 1 845 ? 13.618 -9.600 20.946 1.00 55.19 845 TYR A N 1
ATOM 6419 C CA . TYR A 1 845 ? 12.240 -9.968 20.565 1.00 55.19 845 TYR A CA 1
ATOM 6420 C C . TYR A 1 845 ? 11.672 -11.111 21.431 1.00 55.19 845 TYR A C 1
ATOM 6422 O O . TYR A 1 845 ? 10.535 -11.043 21.889 1.00 55.19 845 TYR A O 1
ATOM 6430 N N . GLN A 1 846 ? 12.511 -12.094 21.770 1.00 53.53 846 GLN A N 1
ATOM 6431 C CA . GLN A 1 846 ? 12.182 -13.255 22.614 1.00 53.53 846 GLN A CA 1
ATOM 6432 C C . GLN A 1 846 ? 11.790 -12.907 24.057 1.00 53.53 846 GLN A C 1
ATOM 6434 O O . GLN A 1 846 ? 11.164 -13.704 24.744 1.00 53.53 846 GLN A O 1
ATOM 6439 N N . ARG A 1 847 ? 12.200 -11.738 24.568 1.00 61.62 847 ARG A N 1
ATOM 6440 C CA . ARG A 1 847 ? 11.959 -11.369 25.972 1.00 61.62 847 ARG A CA 1
ATOM 6441 C C . ARG A 1 847 ? 10.531 -10.867 26.203 1.00 61.62 847 ARG A C 1
ATOM 6443 O O . ARG A 1 847 ? 10.086 -10.793 27.347 1.00 61.62 847 ARG A O 1
ATOM 6450 N N . PHE A 1 848 ? 9.832 -10.503 25.131 1.00 69.25 848 PHE A N 1
ATOM 6451 C CA . PHE A 1 848 ? 8.557 -9.791 25.198 1.00 69.25 848 PHE A CA 1
ATOM 6452 C C . PHE A 1 848 ? 7.416 -10.490 24.449 1.00 69.25 848 PHE A C 1
ATOM 6454 O O . PHE A 1 848 ? 6.268 -10.103 24.649 1.00 69.25 848 PHE A O 1
ATOM 6461 N N . VAL A 1 849 ? 7.710 -11.516 23.641 1.00 79.12 849 VAL A N 1
ATOM 6462 C CA . VAL A 1 849 ? 6.732 -12.290 22.862 1.00 79.12 849 VAL A CA 1
ATOM 6463 C C . VAL A 1 849 ? 7.079 -13.782 22.928 1.00 79.12 849 VAL A C 1
ATOM 6465 O O . VAL A 1 849 ? 8.239 -14.157 22.770 1.00 79.12 849 VAL A O 1
ATOM 6468 N N . ASN A 1 850 ? 6.071 -14.627 23.140 1.00 87.94 850 ASN A N 1
ATOM 6469 C CA . ASN A 1 850 ? 6.186 -16.084 23.146 1.00 87.94 850 ASN A CA 1
ATOM 6470 C C . ASN A 1 850 ? 6.104 -16.684 21.741 1.00 87.94 850 ASN A C 1
ATOM 6472 O O . ASN A 1 850 ? 6.925 -17.522 21.384 1.00 87.94 850 ASN A O 1
ATOM 6476 N N . VAL A 1 851 ? 5.117 -16.246 20.959 1.00 88.81 851 VAL A N 1
ATOM 6477 C CA . VAL A 1 851 ? 4.763 -16.813 19.652 1.00 88.81 851 VAL A CA 1
ATOM 6478 C C . VAL A 1 851 ? 4.249 -15.712 18.725 1.00 88.81 851 VAL A C 1
ATOM 6480 O O . VAL A 1 851 ? 3.658 -14.729 19.179 1.00 88.81 851 VAL A O 1
ATOM 6483 N N . GLY A 1 852 ? 4.494 -15.854 17.424 1.00 85.12 852 GLY A N 1
ATOM 6484 C CA . GLY A 1 852 ? 3.889 -15.007 16.396 1.00 85.12 852 GLY A CA 1
ATOM 6485 C C . GLY A 1 852 ? 2.623 -15.652 15.841 1.00 85.12 852 GLY A C 1
ATOM 6486 O O . GLY A 1 852 ? 2.647 -16.838 15.511 1.00 85.12 852 GLY A O 1
ATOM 6487 N N . VAL A 1 853 ? 1.547 -14.872 15.717 1.00 85.38 853 VAL A N 1
ATOM 6488 C CA . VAL A 1 853 ? 0.324 -15.283 15.012 1.00 85.38 853 VAL A CA 1
ATOM 6489 C C . VAL A 1 853 ? 0.014 -14.238 13.949 1.00 85.38 853 VAL A C 1
ATOM 6491 O O . VAL A 1 853 ? -0.189 -13.070 14.273 1.00 85.38 853 VAL A O 1
ATOM 6494 N N . THR A 1 854 ? -0.021 -14.643 12.682 1.00 78.00 854 THR A N 1
ATOM 6495 C CA . THR A 1 854 ? -0.341 -13.747 11.561 1.00 78.00 854 THR A CA 1
ATOM 6496 C C . THR A 1 854 ? -1.535 -14.260 10.776 1.00 78.00 854 THR A C 1
ATOM 6498 O O . THR A 1 854 ? -1.616 -15.451 10.494 1.00 78.00 854 THR A O 1
ATOM 6501 N N . ASN A 1 855 ? -2.451 -13.364 10.407 1.00 78.81 855 ASN A N 1
ATOM 6502 C CA . ASN A 1 855 ? -3.615 -13.690 9.589 1.00 78.81 855 ASN A CA 1
ATOM 6503 C C . ASN A 1 855 ? -3.609 -12.857 8.304 1.00 78.81 855 ASN A C 1
ATOM 6505 O O . ASN A 1 855 ? -3.565 -11.627 8.360 1.00 78.81 855 ASN A O 1
ATOM 6509 N N . ILE A 1 856 ? -3.646 -13.536 7.161 1.00 74.62 856 ILE A N 1
ATOM 6510 C CA . ILE A 1 856 ? -3.541 -12.967 5.822 1.00 74.62 856 ILE A CA 1
ATOM 6511 C C . ILE A 1 856 ? -4.883 -13.193 5.108 1.00 74.62 856 ILE A C 1
ATOM 6513 O O . ILE A 1 856 ? -5.183 -14.319 4.713 1.00 74.62 856 ILE A O 1
ATOM 6517 N N . PRO A 1 857 ? -5.712 -12.153 4.913 1.00 71.56 857 PRO A N 1
ATOM 6518 C CA . PRO A 1 857 ? -6.931 -12.286 4.126 1.00 71.56 857 PRO A CA 1
ATOM 6519 C C . PRO A 1 857 ? -6.581 -12.665 2.687 1.00 71.56 857 PRO A C 1
ATOM 6521 O O . PRO A 1 857 ? -5.853 -11.935 2.011 1.00 71.56 857 PRO A O 1
ATOM 6524 N N . GLY A 1 858 ? -7.092 -13.799 2.225 1.00 69.44 858 GLY A N 1
ATOM 6525 C CA . GLY A 1 858 ? -6.896 -14.267 0.860 1.00 69.44 858 GLY A CA 1
ATOM 6526 C C . GLY A 1 858 ? -8.191 -14.313 0.036 1.00 69.44 858 GLY A C 1
ATOM 6527 O O . GLY A 1 858 ? -9.292 -14.068 0.548 1.00 69.44 858 GLY A O 1
ATOM 6528 N N . PRO A 1 859 ? -8.057 -14.588 -1.269 1.00 75.50 859 PRO A N 1
ATOM 6529 C CA . PRO A 1 859 ? -9.141 -14.522 -2.241 1.00 75.50 859 PRO A CA 1
ATOM 6530 C C . PRO A 1 859 ? -10.255 -15.543 -1.953 1.00 75.50 859 PRO A C 1
ATOM 6532 O O . PRO A 1 859 ? -9.982 -16.709 -1.703 1.00 75.50 859 PRO A O 1
ATOM 6535 N N . GLN A 1 860 ? -11.519 -15.109 -1.999 1.00 85.44 860 GLN A N 1
ATOM 6536 C CA . GLN A 1 860 ? -12.704 -15.959 -1.766 1.00 85.44 860 GLN A CA 1
ATOM 6537 C C . GLN A 1 860 ? -13.361 -16.412 -3.080 1.00 85.44 860 GLN A C 1
ATOM 6539 O O . GLN A 1 860 ? -14.580 -16.488 -3.187 1.00 85.44 860 GLN A O 1
ATOM 6544 N N . MET A 1 861 ? -12.532 -16.629 -4.095 1.00 84.25 861 MET A N 1
ATOM 6545 C CA . MET A 1 861 ? -12.919 -17.141 -5.405 1.00 84.25 861 MET A CA 1
ATOM 6546 C C . MET A 1 861 ? -11.863 -18.149 -5.870 1.00 84.25 861 MET A C 1
ATOM 6548 O O . MET A 1 861 ? -10.699 -18.029 -5.458 1.00 84.25 861 MET A O 1
ATOM 6552 N N . PRO A 1 862 ? -12.227 -19.108 -6.738 1.00 88.06 862 PRO A N 1
ATOM 6553 C CA . PRO A 1 862 ? -11.275 -20.073 -7.262 1.00 88.06 862 PRO A CA 1
ATOM 6554 C C . PRO A 1 862 ? -10.174 -19.375 -8.064 1.00 88.06 862 PRO A C 1
ATOM 6556 O O . PRO A 1 862 ? -10.413 -18.386 -8.756 1.00 88.06 862 PRO A O 1
ATOM 6559 N N . LEU A 1 863 ? -8.963 -19.914 -7.962 1.00 89.88 863 LEU A N 1
ATOM 6560 C CA . LEU A 1 863 ? -7.783 -19.486 -8.705 1.00 89.88 863 LEU A CA 1
ATOM 6561 C C . LEU A 1 863 ? -7.228 -20.688 -9.451 1.00 89.88 863 LEU A C 1
ATOM 6563 O O . LEU A 1 863 ? -7.437 -21.827 -9.034 1.00 89.88 863 LEU A O 1
ATOM 6567 N N . TYR A 1 864 ? -6.512 -20.430 -10.536 1.00 92.00 864 TYR A N 1
ATOM 6568 C CA . TYR A 1 864 ? -6.037 -21.464 -11.440 1.00 92.00 864 TYR A CA 1
ATOM 6569 C C . TYR A 1 864 ? -4.547 -21.312 -11.722 1.00 92.00 864 TYR A C 1
ATOM 6571 O O . TYR A 1 864 ? -3.997 -20.224 -11.621 1.00 92.00 864 TYR A O 1
ATOM 6579 N N . CYS A 1 865 ? -3.880 -22.393 -12.101 1.00 92.44 865 CYS A N 1
ATOM 6580 C CA . CYS A 1 865 ? -2.537 -22.357 -12.671 1.00 92.44 865 CYS A CA 1
ATOM 6581 C C . CYS A 1 865 ? -2.516 -23.324 -13.852 1.00 92.44 865 CYS A C 1
ATOM 6583 O O . CYS A 1 865 ? -2.810 -24.502 -13.678 1.00 92.44 865 CYS A O 1
ATOM 6585 N N . MET A 1 866 ? -2.254 -22.831 -15.068 1.00 90.12 866 MET A N 1
ATOM 6586 C CA . MET A 1 866 ? -2.377 -23.636 -16.298 1.00 90.12 866 MET A CA 1
ATOM 6587 C C . MET A 1 866 ? -3.737 -24.354 -16.442 1.00 90.12 866 MET A C 1
ATOM 6589 O O . MET A 1 866 ? -3.828 -25.471 -16.949 1.00 90.12 866 MET A O 1
ATOM 6593 N N . GLY A 1 867 ? -4.807 -23.716 -15.965 1.00 90.31 867 GLY A N 1
ATOM 6594 C CA . GLY A 1 867 ? -6.154 -24.286 -15.959 1.00 90.31 867 GLY A CA 1
ATOM 6595 C C . GLY A 1 867 ? -6.420 -25.358 -14.898 1.00 90.31 867 GLY A C 1
ATOM 6596 O O . GLY A 1 867 ? -7.556 -25.818 -14.800 1.00 90.31 867 GLY A O 1
ATOM 6597 N N . ALA A 1 868 ? -5.437 -25.718 -14.066 1.00 95.38 868 ALA A N 1
ATOM 6598 C CA . ALA A 1 868 ? -5.671 -26.489 -12.848 1.00 95.38 868 ALA A CA 1
ATOM 6599 C C . ALA A 1 868 ? -6.260 -25.596 -11.767 1.00 95.38 868 ALA A C 1
ATOM 6601 O O . ALA A 1 868 ? -5.672 -24.560 -11.453 1.00 95.38 868 ALA A O 1
ATOM 6602 N N . ARG A 1 869 ? -7.388 -25.993 -11.174 1.00 96.19 869 ARG A N 1
ATOM 6603 C CA . ARG A 1 869 ? -7.966 -25.270 -10.039 1.00 96.19 869 ARG A CA 1
ATOM 6604 C C . ARG A 1 869 ? -7.107 -25.469 -8.790 1.00 96.19 869 ARG A C 1
ATOM 6606 O O . ARG A 1 869 ? -6.717 -26.593 -8.475 1.00 96.19 869 ARG A O 1
ATOM 6613 N N . MET A 1 870 ? -6.842 -24.383 -8.070 1.00 96.06 870 MET A N 1
ATOM 6614 C CA . MET A 1 870 ? -6.278 -24.423 -6.725 1.00 96.06 870 MET A CA 1
ATOM 6615 C C . MET A 1 870 ? -7.365 -24.875 -5.748 1.00 96.06 870 MET A C 1
ATOM 6617 O O . MET A 1 870 ? -8.444 -24.292 -5.684 1.00 96.06 870 MET A O 1
ATOM 6621 N N . LEU A 1 871 ? -7.078 -25.942 -5.016 1.00 95.88 871 LEU A N 1
ATOM 6622 C CA . LEU A 1 871 ? -7.970 -26.569 -4.049 1.00 95.88 871 LEU A CA 1
ATOM 6623 C C . LEU A 1 871 ? -7.753 -25.995 -2.648 1.00 95.88 871 LEU A C 1
ATOM 6625 O O . LEU A 1 871 ? -8.714 -25.756 -1.927 1.00 95.88 871 LEU A O 1
ATOM 6629 N N . GLU A 1 872 ? -6.492 -25.775 -2.268 1.00 94.94 872 GLU A N 1
ATOM 6630 C CA . GLU A 1 872 ? -6.106 -25.364 -0.915 1.00 94.94 872 GLU A CA 1
ATOM 6631 C C . GLU A 1 872 ? -4.842 -24.496 -0.957 1.00 94.94 872 GLU A C 1
ATOM 6633 O O . GLU A 1 872 ? -4.005 -24.648 -1.852 1.00 94.94 872 GLU A O 1
ATOM 6638 N N . ALA A 1 873 ? -4.678 -23.609 0.026 1.00 91.75 873 ALA A N 1
ATOM 6639 C CA . ALA A 1 873 ? -3.491 -22.772 0.170 1.00 91.75 873 ALA A CA 1
ATOM 6640 C C . ALA A 1 873 ? -3.105 -22.614 1.645 1.00 91.75 873 ALA A C 1
ATOM 6642 O O . ALA A 1 873 ? -3.924 -22.199 2.459 1.00 91.75 873 ALA A O 1
ATOM 6643 N N . PHE A 1 874 ? -1.841 -22.875 1.973 1.00 94.44 874 PHE A N 1
ATOM 6644 C CA . PHE A 1 874 ? -1.281 -22.794 3.319 1.00 94.44 874 PHE A CA 1
ATOM 6645 C C . PHE A 1 874 ? -0.094 -21.822 3.350 1.00 94.44 874 PHE A C 1
ATOM 6647 O O . PHE A 1 874 ? 0.792 -21.891 2.491 1.00 94.44 874 PHE A O 1
ATOM 6654 N N . PRO A 1 875 ? -0.034 -20.892 4.317 1.00 90.94 875 PRO A N 1
ATOM 6655 C CA . PRO A 1 875 ? 1.046 -19.918 4.399 1.00 90.94 875 PRO A CA 1
ATOM 6656 C C . PRO A 1 875 ? 2.286 -20.505 5.083 1.00 90.94 875 PRO A C 1
ATOM 6658 O O . PRO A 1 875 ? 2.195 -21.368 5.955 1.00 90.94 875 PRO A O 1
ATOM 6661 N N . TYR A 1 876 ? 3.463 -19.982 4.750 1.00 91.25 876 TYR A N 1
ATOM 6662 C CA . TYR A 1 876 ? 4.700 -20.228 5.486 1.00 91.25 876 TYR A CA 1
ATOM 6663 C C . TYR A 1 876 ? 5.333 -18.920 5.936 1.00 91.25 876 TYR A C 1
ATOM 6665 O O . TYR A 1 876 ? 5.589 -18.012 5.139 1.00 91.25 876 TYR A O 1
ATOM 6673 N N . VAL A 1 877 ? 5.643 -18.864 7.227 1.00 86.75 877 VAL A N 1
ATOM 6674 C CA . VAL A 1 877 ? 6.341 -17.746 7.860 1.00 86.75 877 VAL A CA 1
ATOM 6675 C C . VAL A 1 877 ? 7.584 -18.289 8.565 1.00 86.75 877 VAL A C 1
ATOM 6677 O O . VAL A 1 877 ? 7.492 -19.318 9.248 1.00 86.75 877 VAL A O 1
ATOM 6680 N N . PRO A 1 878 ? 8.750 -17.637 8.399 1.00 87.75 878 PRO A N 1
ATOM 6681 C CA . PRO A 1 878 ? 9.997 -18.127 8.961 1.00 87.75 878 PRO A CA 1
ATOM 6682 C C . PRO A 1 878 ? 10.028 -17.932 10.475 1.00 87.75 878 PRO A C 1
ATOM 6684 O O . PRO A 1 878 ? 9.567 -16.912 10.984 1.00 87.75 878 PRO A O 1
ATOM 6687 N N . LEU A 1 879 ? 10.649 -18.875 11.190 1.00 88.69 879 LEU A N 1
ATOM 6688 C CA . LEU A 1 879 ? 10.910 -18.730 12.622 1.00 88.69 879 LEU A CA 1
ATOM 6689 C C . LEU A 1 879 ? 11.783 -17.507 12.904 1.00 88.69 879 LEU A C 1
ATOM 6691 O O . LEU A 1 879 ? 12.809 -17.288 12.259 1.00 88.69 879 LEU A O 1
ATOM 6695 N N . ILE A 1 880 ? 11.419 -16.777 13.951 1.00 79.75 880 ILE A N 1
ATOM 6696 C CA . ILE A 1 880 ? 12.275 -15.759 14.550 1.00 79.75 880 ILE A CA 1
ATOM 6697 C C . ILE A 1 880 ? 13.183 -16.461 15.557 1.00 79.75 880 ILE A C 1
ATOM 6699 O O . ILE A 1 880 ? 12.761 -17.390 16.247 1.00 79.75 880 ILE A O 1
ATOM 6703 N N . ALA A 1 881 ? 14.440 -16.021 15.655 1.00 78.19 881 ALA A N 1
ATOM 6704 C CA . ALA A 1 881 ? 15.380 -16.578 16.619 1.00 78.19 881 ALA A CA 1
ATOM 6705 C C . ALA A 1 881 ? 14.727 -16.643 18.006 1.00 78.19 881 ALA A C 1
ATOM 6707 O O . ALA A 1 881 ? 14.219 -15.633 18.495 1.00 78.19 881 ALA A O 1
ATOM 6708 N N . GLY A 1 882 ? 14.781 -17.817 18.639 1.00 80.81 882 GLY A N 1
ATOM 6709 C CA . GLY A 1 882 ? 14.222 -18.093 19.966 1.00 80.81 882 GLY A CA 1
ATOM 6710 C C . GLY A 1 882 ? 12.702 -18.124 20.071 1.00 80.81 882 GLY A C 1
ATOM 6711 O O . GLY A 1 882 ? 12.181 -17.970 21.172 1.00 80.81 882 GLY A O 1
ATOM 6712 N N . MET A 1 883 ? 12.004 -18.286 18.951 1.00 87.81 883 MET A N 1
ATOM 6713 C CA . MET A 1 883 ? 10.606 -18.703 18.899 1.00 87.81 883 MET A CA 1
ATOM 6714 C C . MET A 1 883 ? 10.569 -20.042 18.165 1.00 87.81 883 MET A C 1
ATOM 6716 O O . MET A 1 883 ? 10.842 -20.103 16.967 1.00 87.81 883 MET A O 1
ATOM 6720 N N . SER A 1 884 ? 10.301 -21.129 18.888 1.00 92.94 884 SER A N 1
ATOM 6721 C CA . SER A 1 884 ? 10.327 -22.484 18.328 1.00 92.94 884 SER A CA 1
ATOM 6722 C C . SER A 1 884 ? 9.091 -22.818 17.497 1.00 92.94 884 SER A C 1
ATOM 6724 O O . SER A 1 884 ? 9.130 -23.809 16.773 1.00 92.94 884 SER A O 1
ATOM 6726 N N . VAL A 1 885 ? 8.040 -21.993 17.563 1.00 94.81 885 VAL A N 1
ATOM 6727 C CA . VAL A 1 885 ? 6.792 -22.131 16.801 1.00 94.81 885 VAL A CA 1
ATOM 6728 C C . VAL A 1 885 ? 6.322 -20.760 16.306 1.00 94.81 885 VAL A C 1
ATOM 6730 O O . VAL A 1 885 ? 6.427 -19.767 17.029 1.00 94.81 885 VAL A O 1
ATOM 6733 N N . ILE A 1 886 ? 5.778 -20.711 15.089 1.00 91.69 886 ILE A N 1
ATOM 6734 C CA . ILE A 1 886 ? 5.020 -19.583 14.531 1.00 91.69 886 ILE A CA 1
ATOM 6735 C C . ILE A 1 886 ? 3.761 -20.113 13.845 1.00 91.69 886 ILE A C 1
ATOM 6737 O O . ILE A 1 886 ? 3.799 -21.152 13.189 1.00 91.69 886 ILE A O 1
ATOM 6741 N N . ILE A 1 887 ? 2.662 -19.370 13.983 1.00 94.31 887 ILE A N 1
ATOM 6742 C CA . ILE A 1 887 ? 1.356 -19.698 13.410 1.00 94.31 887 ILE A CA 1
ATOM 6743 C C . ILE A 1 887 ? 1.022 -18.667 12.332 1.00 94.31 887 ILE A C 1
ATOM 6745 O O . ILE A 1 887 ? 0.998 -17.460 12.592 1.00 94.31 887 ILE A O 1
ATOM 6749 N N . ALA A 1 888 ? 0.744 -19.134 11.121 1.00 89.50 888 ALA A N 1
ATOM 6750 C CA . ALA A 1 888 ? 0.287 -18.298 10.023 1.00 89.50 888 ALA A CA 1
ATOM 6751 C C . ALA A 1 888 ? -1.056 -18.802 9.500 1.00 89.50 888 ALA A C 1
ATOM 6753 O O . ALA A 1 888 ? -1.285 -20.004 9.427 1.00 89.50 888 ALA A O 1
ATOM 6754 N N . VAL A 1 889 ? -1.938 -17.879 9.133 1.00 88.12 889 VAL A N 1
ATOM 6755 C CA . VAL A 1 889 ? -3.305 -18.177 8.701 1.00 88.12 889 VAL A CA 1
ATOM 6756 C C . VAL A 1 889 ? -3.580 -17.469 7.386 1.00 88.12 889 VAL A C 1
ATOM 6758 O O . VAL A 1 889 ? -3.201 -16.307 7.225 1.00 88.12 889 VAL A O 1
ATOM 6761 N N . VAL A 1 890 ? -4.229 -18.159 6.452 1.00 84.94 890 VAL A N 1
ATOM 6762 C CA . VAL A 1 890 ? -4.744 -17.569 5.214 1.00 84.94 890 VAL A CA 1
ATOM 6763 C C . VAL A 1 890 ? -6.184 -18.015 4.987 1.00 84.94 890 VAL A C 1
ATOM 6765 O O . VAL A 1 890 ? -6.536 -19.156 5.274 1.00 84.94 890 VAL A O 1
ATOM 6768 N N . SER A 1 891 ? -7.032 -17.123 4.480 1.00 85.06 891 SER A N 1
ATOM 6769 C CA . SER A 1 891 ? -8.378 -17.495 4.029 1.00 85.06 891 SER A CA 1
ATOM 6770 C C . SER A 1 891 ? -8.403 -17.687 2.513 1.00 85.06 891 SER A C 1
ATOM 6772 O O . SER A 1 891 ? -7.973 -16.792 1.793 1.00 85.06 891 SER A O 1
ATOM 6774 N N . TYR A 1 892 ? -8.956 -18.783 2.002 1.00 87.94 892 TYR A N 1
ATOM 6775 C CA . TYR A 1 892 ? -9.047 -19.049 0.562 1.00 87.94 892 TYR A CA 1
ATOM 6776 C C . TYR A 1 892 ? -10.312 -19.842 0.216 1.00 87.94 892 TYR A C 1
ATOM 6778 O O . TYR A 1 892 ? -10.554 -20.863 0.840 1.00 87.94 892 TYR A O 1
ATOM 6786 N N . ASP A 1 893 ? -11.104 -19.365 -0.751 1.00 87.75 893 ASP A N 1
ATOM 6787 C CA . ASP A 1 893 ? -12.290 -20.059 -1.308 1.00 87.75 893 ASP A CA 1
ATOM 6788 C C . ASP A 1 893 ? -13.190 -20.748 -0.250 1.00 87.75 893 ASP A C 1
ATOM 6790 O O . ASP A 1 893 ? -13.552 -21.914 -0.372 1.00 87.75 893 ASP A O 1
ATOM 6794 N N . GLY A 1 894 ? -13.523 -20.035 0.838 1.00 90.44 894 GLY A N 1
ATOM 6795 C CA . GLY A 1 894 ? -14.358 -20.558 1.931 1.00 90.44 894 GLY A CA 1
ATOM 6796 C C . GLY A 1 894 ? -13.613 -21.321 3.035 1.00 90.44 894 GLY A C 1
ATOM 6797 O O . GLY A 1 894 ? -14.187 -21.556 4.097 1.00 90.44 894 GLY A O 1
ATOM 6798 N N . GLN A 1 895 ? -12.329 -21.615 2.855 1.00 92.25 895 GLN A N 1
ATOM 6799 C CA . GLN A 1 895 ? -11.472 -22.242 3.858 1.00 92.25 895 GLN A CA 1
ATOM 6800 C C . GLN A 1 895 ? -10.643 -21.208 4.625 1.00 92.25 895 GLN A C 1
ATOM 6802 O O . GLN A 1 895 ? -10.285 -20.140 4.117 1.00 92.25 895 GLN A O 1
ATOM 6807 N N . LEU A 1 896 ? -10.308 -21.542 5.865 1.00 94.25 896 LEU A N 1
ATOM 6808 C CA . LEU A 1 896 ? -9.348 -20.848 6.706 1.00 94.25 896 LEU A CA 1
ATOM 6809 C C . LEU A 1 896 ? -8.238 -21.834 7.087 1.00 94.25 896 LEU A C 1
ATOM 6811 O O . LEU A 1 896 ? -8.410 -22.695 7.948 1.00 94.25 896 LEU A O 1
ATOM 6815 N N . ALA A 1 897 ? -7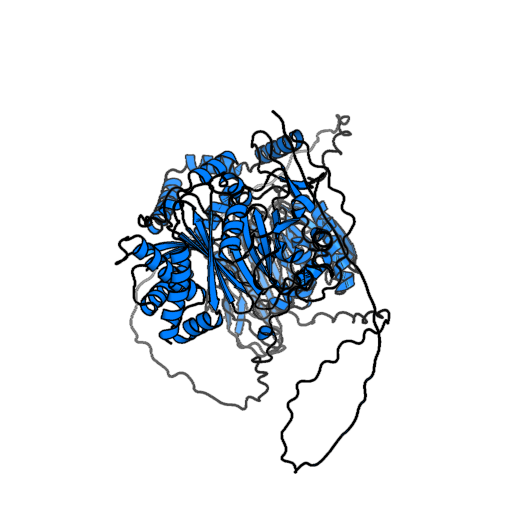.103 -21.708 6.412 1.00 93.62 897 ALA A N 1
ATOM 6816 C CA . ALA A 1 897 ? -6.002 -22.653 6.472 1.00 93.62 897 ALA A CA 1
ATOM 6817 C C . ALA A 1 897 ? -4.865 -22.127 7.357 1.00 93.62 897 ALA A C 1
ATOM 6819 O O . ALA A 1 897 ? -4.428 -20.978 7.230 1.00 93.62 897 ALA A O 1
ATOM 6820 N N . PHE A 1 898 ? -4.372 -22.986 8.244 1.00 97.06 898 PHE A N 1
ATOM 6821 C CA . PHE A 1 898 ? -3.282 -22.709 9.171 1.00 97.06 898 PHE A CA 1
ATOM 6822 C C . PHE A 1 898 ? -2.015 -23.410 8.695 1.00 97.06 898 PHE A C 1
ATOM 6824 O O . PHE A 1 898 ? -1.998 -24.626 8.533 1.00 97.06 898 PHE A O 1
ATOM 6831 N N . GLY A 1 899 ? -0.948 -22.639 8.512 1.00 95.94 899 GLY A N 1
ATOM 6832 C CA . GLY A 1 899 ? 0.404 -23.149 8.335 1.00 95.94 899 GLY A CA 1
ATOM 6833 C C . GLY A 1 899 ? 1.203 -22.953 9.616 1.00 95.94 899 GLY A C 1
ATOM 6834 O O . GLY A 1 899 ? 1.442 -21.818 10.044 1.00 95.94 899 GLY A O 1
ATOM 6835 N N . LEU A 1 900 ? 1.609 -24.056 10.236 1.00 97.69 900 LEU A N 1
ATOM 6836 C CA . LEU A 1 900 ? 2.366 -24.057 11.481 1.00 97.69 900 LEU A CA 1
ATOM 6837 C C . LEU A 1 900 ? 3.833 -24.326 11.174 1.00 97.69 900 LEU A C 1
ATOM 6839 O O . LEU A 1 900 ? 4.188 -25.399 10.698 1.00 97.69 900 LEU A O 1
ATOM 6843 N N . THR A 1 901 ? 4.705 -23.368 11.474 1.00 96.50 901 THR A N 1
ATOM 6844 C CA . THR A 1 901 ? 6.152 -23.557 11.337 1.00 96.50 901 THR A CA 1
ATOM 6845 C C . THR A 1 901 ? 6.744 -23.865 12.703 1.00 96.50 901 THR A C 1
ATOM 6847 O O . THR A 1 901 ? 6.603 -23.066 13.627 1.00 96.50 901 THR A O 1
ATOM 6850 N N . GLY A 1 902 ? 7.471 -24.976 12.820 1.00 96.69 902 GLY A N 1
ATOM 6851 C CA . GLY A 1 902 ? 8.171 -25.365 14.043 1.00 96.69 902 GLY A CA 1
ATOM 6852 C C . GLY A 1 902 ? 9.666 -25.595 13.839 1.00 96.69 902 GLY A C 1
ATOM 6853 O O . GLY A 1 902 ? 10.133 -25.934 12.750 1.00 96.69 902 GLY A O 1
ATOM 6854 N N . CYS A 1 903 ? 10.447 -25.425 14.901 1.00 96.19 903 CYS A N 1
ATOM 6855 C CA . CYS A 1 903 ? 11.829 -25.893 14.960 1.00 96.19 903 CYS A CA 1
ATOM 6856 C C . CYS A 1 903 ? 11.817 -27.419 15.073 1.00 96.19 903 CYS A C 1
ATOM 6858 O O . CYS A 1 903 ? 11.139 -27.958 15.946 1.00 96.19 903 CYS A O 1
ATOM 6860 N N . ARG A 1 904 ? 12.579 -28.123 14.226 1.00 95.19 904 ARG A N 1
ATOM 6861 C CA . ARG A 1 904 ? 12.502 -29.591 14.139 1.00 95.19 904 ARG A CA 1
ATOM 6862 C C . ARG A 1 904 ? 12.714 -30.311 15.473 1.00 95.19 904 ARG A C 1
ATOM 6864 O O . ARG A 1 904 ? 12.018 -31.294 15.729 1.00 95.19 904 ARG A O 1
ATOM 6871 N N . ASP A 1 905 ? 13.645 -29.809 16.279 1.00 92.44 905 ASP A N 1
ATOM 6872 C CA . ASP A 1 905 ? 14.046 -30.427 17.546 1.00 92.44 905 ASP A CA 1
ATOM 6873 C C . ASP A 1 905 ? 13.226 -29.903 18.734 1.00 92.44 905 ASP A C 1
ATOM 6875 O O . ASP A 1 905 ? 12.915 -30.655 19.649 1.00 92.44 905 ASP A O 1
ATOM 6879 N N . ALA A 1 906 ? 12.853 -28.618 18.720 1.00 92.69 906 ALA A N 1
ATOM 6880 C CA . ALA A 1 906 ? 12.151 -27.971 19.834 1.00 92.69 906 ALA A CA 1
ATOM 6881 C C . ALA A 1 906 ? 10.614 -28.041 19.742 1.00 92.69 906 ALA A C 1
ATOM 6883 O O . ALA A 1 906 ? 9.927 -27.735 20.713 1.00 92.69 906 ALA A O 1
ATOM 6884 N N . ALA A 1 907 ? 10.072 -28.407 18.581 1.00 94.56 907 ALA A N 1
ATOM 6885 C CA . ALA A 1 907 ? 8.643 -28.584 18.341 1.00 94.56 907 ALA A CA 1
ATOM 6886 C C . ALA A 1 907 ? 8.392 -29.920 17.624 1.00 94.56 907 ALA A C 1
ATOM 6888 O O . ALA A 1 907 ? 7.819 -29.963 16.538 1.00 94.56 907 ALA A O 1
ATOM 6889 N N . ALA A 1 908 ? 8.898 -31.016 18.200 1.00 92.94 908 ALA A N 1
ATOM 6890 C CA . ALA A 1 908 ? 8.770 -32.359 17.628 1.00 92.94 908 ALA A CA 1
ATOM 6891 C C . ALA A 1 908 ? 7.314 -32.860 17.548 1.00 92.94 908 ALA A C 1
ATOM 6893 O O . ALA A 1 908 ? 7.011 -33.722 16.732 1.00 92.94 908 ALA A O 1
ATOM 6894 N N . ASP A 1 909 ? 6.455 -32.283 18.378 1.00 95.06 909 ASP A N 1
ATOM 6895 C CA . ASP A 1 909 ? 5.035 -32.530 18.622 1.00 95.06 909 ASP A CA 1
ATOM 6896 C C . ASP A 1 909 ? 4.135 -31.445 17.995 1.00 95.06 909 ASP A C 1
ATOM 6898 O O . ASP A 1 909 ? 3.029 -31.200 18.468 1.00 95.06 909 ASP A O 1
ATOM 6902 N N . LEU A 1 910 ? 4.602 -30.766 16.936 1.00 96.94 910 LEU A N 1
ATOM 6903 C CA . LEU A 1 910 ? 3.862 -29.675 16.283 1.00 96.94 910 LEU A CA 1
ATOM 6904 C C . LEU A 1 910 ? 2.461 -30.098 15.803 1.00 96.94 910 LEU A C 1
ATOM 6906 O O . LEU A 1 910 ? 1.546 -29.280 15.833 1.00 96.94 910 LEU A O 1
ATOM 6910 N N . GLN A 1 911 ? 2.281 -31.370 15.443 1.00 97.06 911 GLN A N 1
ATOM 6911 C CA . GLN A 1 911 ? 0.993 -31.954 15.064 1.00 97.06 911 GLN A CA 1
ATOM 6912 C C . GLN A 1 911 ? -0.084 -31.776 16.154 1.00 97.06 911 GLN A C 1
ATOM 6914 O O . GLN A 1 911 ? -1.235 -31.489 15.840 1.00 97.06 911 GLN A O 1
ATOM 6919 N N . VAL A 1 912 ? 0.286 -31.834 17.443 1.00 98.00 912 VAL A N 1
ATOM 6920 C CA . VAL A 1 912 ? -0.654 -31.631 18.566 1.00 98.00 912 VAL A CA 1
ATOM 6921 C C . VAL A 1 912 ? -1.265 -30.227 18.532 1.00 98.00 912 VAL A C 1
ATOM 6923 O O . VAL A 1 912 ? -2.432 -30.038 18.870 1.00 98.00 912 VAL A O 1
ATOM 6926 N N . LEU A 1 913 ? -0.495 -29.226 18.093 1.00 98.19 913 LEU A N 1
ATOM 6927 C CA . LEU A 1 913 ? -1.003 -27.867 17.915 1.00 98.19 913 LEU A CA 1
ATOM 6928 C C . LEU A 1 913 ? -1.995 -27.786 16.747 1.00 98.19 913 LEU A C 1
ATOM 6930 O O . LEU A 1 913 ? -3.003 -27.096 16.884 1.00 98.19 913 LEU A O 1
ATOM 6934 N N . ALA A 1 914 ? -1.728 -28.472 15.630 1.00 98.06 914 ALA A N 1
ATOM 6935 C CA . ALA A 1 914 ? -2.635 -28.516 14.479 1.00 98.06 914 ALA A CA 1
ATOM 6936 C C . ALA A 1 914 ? -3.985 -29.130 14.867 1.00 98.06 914 ALA A C 1
ATOM 6938 O O . ALA A 1 914 ? -5.016 -28.463 14.778 1.00 98.06 914 ALA A O 1
ATOM 6939 N N . GLU A 1 915 ? -3.956 -30.346 15.414 1.00 98.12 915 GLU A N 1
ATOM 6940 C CA . GLU A 1 915 ? -5.145 -31.063 15.890 1.00 98.12 915 GLU A CA 1
ATOM 6941 C C . GLU A 1 915 ? -5.888 -30.260 16.967 1.00 98.12 915 GLU A C 1
ATOM 6943 O O . GLU A 1 915 ? -7.119 -30.176 16.980 1.00 98.12 915 GLU A O 1
ATOM 6948 N N . GLY A 1 916 ? -5.141 -29.604 17.859 1.00 98.12 916 GLY A N 1
ATOM 6949 C CA . GLY A 1 916 ? -5.715 -28.788 18.915 1.00 98.12 916 GLY A CA 1
ATOM 6950 C C . GLY A 1 916 ? -6.416 -27.523 18.417 1.00 98.12 916 GLY A C 1
ATOM 6951 O O . GLY A 1 916 ? -7.411 -27.116 19.020 1.00 98.12 916 GLY A O 1
ATOM 6952 N N . ILE A 1 917 ? -5.952 -26.915 17.318 1.00 98.31 917 ILE A N 1
ATOM 6953 C CA . ILE A 1 917 ? -6.633 -25.787 16.661 1.00 98.31 917 ILE A CA 1
ATOM 6954 C C . ILE A 1 917 ? -7.970 -26.245 16.071 1.00 98.31 917 ILE A C 1
ATOM 6956 O O . ILE A 1 917 ? -8.992 -25.597 16.308 1.00 98.31 917 ILE A O 1
ATOM 6960 N N . GLU A 1 918 ? -7.978 -27.366 15.347 1.00 98.25 918 GLU A N 1
ATOM 6961 C CA . GLU A 1 918 ? -9.195 -27.918 14.737 1.00 98.25 918 GLU A CA 1
ATOM 6962 C C . GLU A 1 918 ? -10.219 -28.299 15.809 1.00 98.25 918 GLU A C 1
ATOM 6964 O O . GLU A 1 918 ? -11.382 -27.892 15.753 1.00 98.25 918 GLU A O 1
ATOM 6969 N N . LYS A 1 919 ? -9.767 -28.984 16.865 1.00 97.94 919 LYS A N 1
ATOM 6970 C CA . LYS A 1 919 ? -10.608 -29.334 18.011 1.00 97.94 919 LYS A CA 1
ATOM 6971 C C . LYS A 1 919 ? -11.164 -28.098 18.723 1.00 97.94 919 LYS A C 1
ATOM 6973 O O . LYS A 1 919 ? -12.349 -28.069 19.039 1.00 97.94 919 LYS A O 1
ATOM 6978 N N . ALA A 1 920 ? -10.354 -27.060 18.942 1.00 97.69 920 ALA A N 1
ATOM 6979 C CA . ALA A 1 920 ? -10.818 -25.826 19.580 1.00 97.69 920 ALA A CA 1
ATOM 6980 C C . ALA A 1 920 ? -11.890 -25.096 18.749 1.00 97.69 920 ALA A C 1
ATOM 6982 O O . ALA A 1 920 ? -12.767 -24.436 19.312 1.00 97.69 920 ALA A O 1
ATOM 6983 N N . MET A 1 921 ? -11.846 -25.215 17.419 1.00 97.62 921 MET A N 1
ATOM 6984 C CA . MET A 1 921 ? -12.904 -24.705 16.550 1.00 97.62 921 MET A CA 1
ATOM 6985 C C . MET A 1 921 ? -14.203 -25.502 16.716 1.00 97.62 921 MET A C 1
ATOM 6987 O O . MET A 1 921 ? -15.265 -24.894 16.857 1.00 97.62 921 MET A O 1
ATOM 6991 N N . VAL A 1 922 ? -14.127 -26.837 16.761 1.00 97.38 922 VAL A N 1
ATOM 6992 C CA . VAL A 1 922 ? -15.293 -27.699 17.033 1.00 97.38 922 VAL A CA 1
ATOM 6993 C C . VAL A 1 922 ? -15.915 -27.351 18.387 1.00 97.38 922 VAL A C 1
ATOM 6995 O O . VAL A 1 922 ? -17.113 -27.095 18.461 1.00 97.38 922 VAL A O 1
ATOM 6998 N N . GLU A 1 923 ? -15.099 -27.223 19.436 1.00 96.38 923 GLU A N 1
ATOM 6999 C CA . GLU A 1 923 ? -15.556 -26.848 20.780 1.00 96.38 923 GLU A CA 1
ATOM 7000 C C . GLU A 1 923 ? -16.276 -25.491 20.815 1.00 96.38 923 GLU A C 1
ATOM 7002 O O . GLU A 1 923 ? -17.226 -25.329 21.576 1.00 96.38 923 GLU A O 1
ATOM 7007 N N . LEU A 1 924 ? -15.845 -24.506 20.015 1.00 94.94 924 LEU A N 1
ATOM 7008 C CA . LEU A 1 924 ? -16.542 -23.220 19.878 1.00 94.94 924 LEU A CA 1
ATOM 7009 C C . LEU A 1 924 ? -17.841 -23.346 19.078 1.00 94.94 924 LEU A C 1
ATOM 7011 O O . LEU A 1 924 ? -18.833 -22.703 19.424 1.00 94.94 924 LEU A O 1
ATOM 7015 N N . ALA A 1 925 ? -17.834 -24.147 18.012 1.00 93.44 925 ALA A N 1
ATOM 7016 C CA . ALA A 1 925 ? -18.999 -24.370 17.165 1.00 93.44 925 ALA A CA 1
ATOM 7017 C C . ALA A 1 925 ? -20.126 -25.109 17.908 1.00 93.44 925 ALA A C 1
ATOM 7019 O O . ALA A 1 925 ? -21.290 -24.828 17.663 1.00 93.44 925 ALA A O 1
ATOM 7020 N N . GLU A 1 926 ? -19.809 -25.986 18.863 1.00 94.88 926 GLU A N 1
ATOM 7021 C CA . GLU A 1 926 ? -20.801 -26.666 19.715 1.00 94.88 926 GLU A CA 1
ATOM 7022 C C . GLU A 1 926 ? -21.507 -25.737 20.723 1.00 94.88 926 GLU A C 1
ATOM 7024 O O . GLU A 1 926 ? -22.461 -26.145 21.389 1.00 94.88 926 GLU A O 1
ATOM 7029 N N . LYS A 1 927 ? -21.030 -24.496 20.894 1.00 92.81 927 LYS A N 1
ATOM 7030 C CA . LYS A 1 927 ? -21.586 -23.517 21.849 1.00 92.81 927 LYS A CA 1
ATOM 7031 C C . LYS A 1 927 ? -22.588 -22.551 21.220 1.00 92.81 927 LYS A C 1
ATOM 7033 O O . LYS A 1 927 ? -23.106 -21.692 21.940 1.00 92.81 927 LYS A O 1
ATOM 7038 N N . ILE A 1 928 ? -22.824 -22.659 19.914 1.00 90.06 928 ILE A N 1
ATOM 7039 C CA . ILE A 1 928 ? -23.739 -21.818 19.129 1.00 90.06 928 ILE A CA 1
ATOM 7040 C C . ILE A 1 928 ? -24.835 -22.680 18.515 1.00 90.06 928 ILE A C 1
ATOM 7042 O O . ILE A 1 928 ? -25.948 -22.135 18.348 1.00 90.06 928 ILE A O 1
#

Secondary structure (DSSP, 8-state):
------------------------------------------PPP--PPPP-------PPP-PPPPPPPTT--EEEEEEEEETTTTEEEEEEEEEE--SS-EEEEEEE-GGGSHHHHHTT-EEEE---EETTEEPEEE-SSTTEEEEEEEE-TT--EEEEEEEEEE--SS-SSSEEEETTEEEESS-S-EE-EETTTEE--PPPPSSSS-------EEEEEEEE--TT-EEEESSEE-SSSEEEEEEES---EEEE-EEEEEEEEESSSEEEEEEEEETT----HHHHHHHHHHHHHHHHHHH---SSSEEEEEE-TT-SSEEEETTEEEE-TT-TTHHHHHHHHHHHHTTTT---TTT-TIIIIIHHHHHHHHHTT-HHHHHSSPPPGGGG-----------------PPPPP-PPP-------------------------------------SS-SS-TTS-----SEEPPHHHHHHHHH-BTTB--EEEEEEEEESGGGB-TTS-B-HHHHHHHHHHHGGGSGGGGEEEEPPGGG-S--EEEE-TT--HHHHEEEEEPPTT--HHHHHHHHHHHHTSPP-TTS-SEEEEEEEEETTTEEEEEEEEETTT--TTTHHHHHHHH-BSSSSPPP-------PPPPPPHHHHHHHHHHHHHSS-HHHHHHHHHHTT-HHHHHHHHHHHHHHHHHS--PPPP-TTSS---S-EEEEEEEEEHHHHHHHHHHH-S-HHHHHHHHHHHHHHHHHHHTT---TT--EEEEEEEE---TT-TTS-S--EEEEEEEE-TT---HHHHHHHHHHHHHHHHHSTTHHHHHHHHHHHTTS-HHHHHHHHHH--GGGT-SEEEEEE---SS--EETTEEEEEEEEE-PPPTT-SEEEEEEEETTEEEEEEEEETTT-TTHHHHHHHHHHHHHHHHTT-

pLDDT: mean 75.17, std 25.74, range [20.75, 98.56]

Sequence (928 aa):
MRARAVVVLMMAGVSACSPHASSPALTTTTARAPATAPATTNAPPTIAPPTTGGAAAAGCPVPARAAPDPERPRYALHLDIRPETGVVVGDLTVRFTPDLDTDRLLFRLWPNEPSQRARGGSLGTGNVVVDGAPARTSSPEPTTLVVEGRFPAHRAVTVAMPWSLQVPGPANDRLARQGEVLRLGSFFPILSWEPDVGWDDDPPVAGFAEASTAPTADFDVSVALPPGFGALGTGAYDGRGRWRATAVRDFALSVGRFRVATAIAHAPDRVDVTVGVAGGLADDPAAYVAKAVRVLEDFGRRFGPYPWPTYTVAVTPGLRGGIEYPAHVMQGPGTIGRTTSHELGHQWFYALVGNDQGRDPWLDEGLASWAEARFEGVLPSFVARPLPSEALLPGRLRAGGAGVGLARRPGPRRLRPPCLRGPQRLPHRPPGRPPRRPHRCVPGRTRPARRLRRAVVASRRTLLGEILMYDRLSGQDASFLHMERPDTPMHVGSLAIFEGAPFFDDGGRFRIDEVRAVIGSRLHLVPRFRKKLMMVPFQQGRPVWVDDDAFDLAYHVRLTALPQPGNEEQLEALMARLQSHMLDRGRPLWELWFVEGLQGERVAIIQKTHHALVDGVSSVDVATVILDLEQSPAPVEAPAWEPAPAPTPAELLRDSVVERMTVPREMVRSVRAAARGPRRVLERAAQLRRAFTTSAKIAPRTSLNVAVGPHRRYEMARVELEQVKAVKRALGGTVNDVVLAIAAGGLRQLFESRAEEVEGLTLRVGLPVSVRDDSERMLLGNRVSGLVADLPVGEGDPVARLRAITAQTKDLKESQQAVAADSLMSLADYAPPTLLALAARLAPYQRFVNVGVTNIPGPQMPLYCMGARMLEAFPYVPLIAGMSVIIAVVSYDGQLAFGLTGCRDAAADLQVLAEGIEKAMVELAEKI

Foldseek 3Di:
DDDDDDDDDDDDDDDDDDDDDDDDDDDDDDDDDDDDDDDDDPDDDPPDDDPPDPDPPPDDPPDDDDDPDPQFKAKEKEWEADLQQQKIKMKIKIKHAAQAKDQKWKWFQVCQPPVNVVQVKAKDKDFKDKPNHTFDWDDPDRGMIITGGIHHHRDIIMIIIIMMIRFGDFALDQTYHDRSKTRCWPRHTATAADHPPGGLPDDDDPDPFDRGAAFFYKYWYAYDDDPQKDKDKAADDPVHRIGIHHRWRTIIMIIARWDKDWDWAPLVNTEIEMETEHPLAPDDNVLLNVLLRVLSNVCSVVVHGQDGNYAYEYADDNHPAWDETASYIYGYGPHSALRSNLNSQQNVQCTPVRDNCVVCVCSRLVRSNCRSCVVNVNNVLVVQDDDPVVVVDPDDPPPPPDDDDDDDDDDDDDDDDDDDDDDDDDDDDDDDDDDDDDDDDDDDDDDDDDDDDDPDPPPPPPPPPPDPPWAFFFLVLLLLVLLDDLLFAAKWKKKFKWQQPLQADPVRDGPQVVLLVLLVLQCVSPVLQQWAWDAQPPNLDGIITFGDQPDDSPQAREEDEFDPPQEVQSVQQVLQVVVLGHADRSGRFWHWYWYPNHPPNMIMIMIIGGVSSDAPLCVVVVCSSFWHQDLDDDRRGHDDDHTDDDDDSVVSNVVSVVVVVSQDVVVVVVVVVCVVCVPVVVVVVVVVVVLCVVLVPWWDDDLQQAFFGSTKGKDKAWDFQVLLVVLCVPLNADSVLLLLLLLLQLVLLLCVVVVHDLAQHKFKEWEFDPPDDPSCSPDGHRDTQTDIFIQNSNDPQSSVRSVVSRVGVVVSVVDPSSVVVVVVSVVSSSDRSVVSSVCSVPPPPSGRGSEYEYEDEDDQHWMDGSSITTDDMEIGGIDRGRRQKYWYWYDYNRMIMIMIMGRVVSPVPVVSSSVSSNVSSVSSSVVD